Protein AF-A0A3A9G985-F1 (afdb_monomer)

Nearest PDB structures (foldseek):
  8fbo-assembly1_C  TM=3.067E-01  e=7.643E-01  synthetic construct
  7vop-assembly1_Z  TM=1.700E-01  e=3.737E-01  Xenopus laevis
  8qah-assembly1_A  TM=1.903E-01  e=1.563E+00  synthetic construct
  8qah-assembly2_B  TM=1.857E-01  e=1.563E+00  synthetic construct
  8qai-assembly1_A  TM=1.870E-01  e=1.692E+00  synthetic construct

Sequence (866 aa):
MTSDAERFLARVIDSADGDSEVEQVIDIKELKEIINVEKRYSRLLEELHEKGYIENFRQVEDDTVAVKLSKKGSGYFKRESVSVVSHSDGGWKKRKNFDKIHEQVMDKYIKKRVGSLEIEPATFGDYSELFQYFVKVKNDDSEEQKVENLFEFIVDKVHQTQNENYIKILGPDGTGKSTFLSLLYLYLYESYCENRLQEYPYYINLHYYDREVVDVRCLEEINGAIEKKIREDLKELLKLSESNEETNFLIIIDGNDKYNRTHLRSGVFLEKVLKGIKAHKKIICLGEKTNIHFYRERKPNAYIDSETSFTFYFSPIYINERKKWGDIIEKFCQIYNFRKQIIKISECIDKFNIKEIDFNLLTVFCEVSKKRNLANIFSISNLYSEYCLDYLEQDEKSLKTSIFLAYKYFMTEDFIDQSIIYSNWREWELVHQHKAMSNYLLALHYSDLIFEGKEENYAQFQCVFTNGINIFLKSIINEGQDRQKRAKKFCEILFEKGDFRAKAQAAYLLGRFIDTDLQDEARELLKEQLEIWERESAVKCKEQVKRQRYFVKRSILVSLLNLEESTAGETLLNELFDYPLMNEVNRGFYLQYYDDVPQRQPEMVNLKDTGRYKITHTVSVLFNYVNNPFKKKQTDLNLTGSFDFQIHLFTLCSLIQIRLNDKQYNAERDELCMILSRAIEEMESSLEDNMLVYISMLLDDIKNKANTIGHLYHELYALKDIQRSGWVEKIQKGSIQVDRFENVVEHTYYAWLLGMLYLPEKKPEGEKYNKYDKKKILNCLLIHDLAETYMGDHLPEKTTGLIKAEEKDIIQAIYQFCVYKRGGAIFEKWKEEEWRKEKNKIKTAPGKKILEEVVLKNFRDILEKS

Mean predicted aligned error: 14.07 Å

Radius of gyration: 36.1 Å; Cα contacts (8 Å, |Δi|>4): 1077; chains: 1; bounding box: 72×66×126 Å

Foldseek 3Di:
DPPLLVLVLVVQLVQCVLDLVDWGKDFQVVPPVHPPSLVCVVVSLVVCVVVQQWVDKDADDSRMITTGGGPNSSCVVVVVVPPDDDDDPPVVVVVVLLVVLVVLCLVQPADPVLSPDPDDPVLQLLVQVLLVVFKWKAFLVRDTDDDNGPLVVVLVQVVVDPDQAAEEEDEAFQQCVSVNVSSSQVSVCVCVVVVSHQAREHEDELVSLLQPQADDDDLVVLAVSLLVVLCVSCVSVLVCQVPDVRHAHEYEYHNAEQWPLASNNNVVSNVVNCVSGPHYHYYAYYHYDFQLQQQTGDDDDCSNPDRHRMYMYGYWAFPLNVVCLLVSLCSLCVSVVNNVCSVLLVVQCVQQVPGTDHNNSSVLSVQLVVPDPSVPQNYPLSSLVSSVCVLVVNDPVLLVVLLVCLCPRRAHNDHDDSNSCNVSVSSSCQCRNHLLSSLSSPLVVVLVLLQVLDLVSLVSQLFAAALSNVSNNLVVCQPDPSSLVSLLSSLVSLLVPNALRSLLVSLQSQLSHDDLVSLVVSLVVLVVSLVVLVVVVPDDDDLVVVLSSLSSLLSSLSSNVSSVNPCSLVVLLVCCLPPLLSVQQVLQCLCVNQRQDRDNHRNDGRSGDPLPTDCVSSLSSLLCLLCVVVPDPPPCPVNQLDSVNLVSLVNNLLSCLLNLPPPVCPVVLVSNLVSLVCCCVPRVVSHDLLSVLQSVLSNCCNVVVCSAVQNVCVLLVCQQVFAAVVCVVPPPPPPDPDPDHDTPQNQLVVQLVCLVVPPDPDQDDDPVSVVPDSVVVSVCSNCVCSLCSPVGNDDPVRDDPVNVVSSVSSSSSSSSSVSSPPPDHPDDPVVVVVVVVVLVPQDDPVSVVCCVPPPCVVCVVVVVPD

Secondary structure (DSSP, 8-state):
--HHHHHHHHHHHHHTTT-TTSPEEEEGGG-TTSTTGGGTHHHHHHHHHHTTSEEEEEEEETTEEEEEE-HHHHHHHHHHT-------TTHHHHHHHHHHHHHHHHHHTS-HHHHT----HHHHHHHHHHHHTTEEEEETT-PEEP-S-HHHHHHHHHHH---SEEEEEEE-TTSSHHHHHHHHHHHHHHHHHTTS--SEEEEEETTHHHHH-----SHHHHHHHHHHHHHHHTHHHHHHHHH-TT--EEEEEE---SB-SSTT-HHHHHHHHHTTSSSEEEEEEEEPPPTT-TT-BPPP-HHHH---SEEEEE--EEGGGTHHHHHHHHHHHHHTT-GGGHHHHHHHHHHTT--EE-HHHHHHHHHHHHHS-GGG--SHHHHHHHHHHHHTTT-HHHHHHHHHHHHHHHH------HHHHHHTHHHHHHHTS-HHHHHHHHHHHHHHHHHH--GGGGGGGSS---HHHHHHHHHHHTT-HHHHHHHHHHHHHHHHH--HHHHHHHHHHHTT--SHHHHHHHHHHHHHHHHHHHHHHTS---HHHHHHHHHHHHHHHHHHHHTT-TTHHHHHHHHHHH-HHHHHHHHHHHHHHTT-S--SSTT-------S-S--HHHHHHHHHHHHHHHHS-TT-TTSTT-HHHHHHHHHHHHHHHTTTT-GGGHHHHHHHHHHHHHHHHHHGGGS-HHHHHHHHHHHHHHHHT--SHHHHHHHHHGGGG-B-HHHHHHS-TTSS--S-PPBHHHHHHHHHHHHHHHS-SSPPSSGGGTT--HHHHHHHHHHTTTTHHHH----TTT--HHHHHHHHHHHHHHHHHHHHT-S-----HHHHHHHHHHHTT--SHHHHHHIIIIIITTSHHHHS--

pLDDT: mean 82.65, std 14.74, range [27.28, 98.38]

Structure (mmCIF, N/CA/C/O backbone):
data_AF-A0A3A9G985-F1
#
_entry.id   AF-A0A3A9G985-F1
#
loop_
_atom_site.group_PDB
_atom_site.id
_atom_site.type_symbol
_atom_site.label_atom_id
_atom_site.label_alt_id
_atom_site.label_comp_id
_atom_site.label_asym_id
_atom_site.label_entity_id
_atom_site.label_seq_id
_atom_site.pdbx_PDB_ins_code
_atom_site.Cartn_x
_atom_site.Cartn_y
_atom_site.Cartn_z
_atom_site.occupancy
_atom_site.B_iso_or_equiv
_atom_site.auth_seq_id
_atom_site.auth_comp_id
_atom_site.auth_asym_id
_atom_site.auth_atom_id
_atom_site.pdbx_PDB_model_num
ATOM 1 N N . MET A 1 1 ? -6.319 9.092 49.007 1.00 69.69 1 MET A N 1
ATOM 2 C CA . MET A 1 1 ? -6.346 7.701 49.520 1.00 69.69 1 MET A CA 1
ATOM 3 C C . MET A 1 1 ? -5.943 6.819 48.344 1.00 69.69 1 MET A C 1
ATOM 5 O O . MET A 1 1 ? -5.917 7.352 47.242 1.00 69.69 1 MET A O 1
ATOM 9 N N . THR A 1 2 ? -5.470 5.584 48.507 1.00 70.19 2 THR A N 1
ATOM 10 C CA . THR A 1 2 ? -5.259 4.730 47.319 1.00 70.19 2 THR A CA 1
ATOM 11 C C . THR A 1 2 ? -6.616 4.393 46.707 1.00 70.19 2 THR A C 1
ATOM 13 O O . THR A 1 2 ? -7.564 4.200 47.460 1.00 70.19 2 THR A O 1
ATOM 16 N N . SER A 1 3 ? -6.730 4.310 45.378 1.00 72.31 3 SER A N 1
ATOM 17 C CA . SER A 1 3 ? -8.009 4.017 44.702 1.00 72.31 3 SER A CA 1
ATOM 18 C C . SER A 1 3 ? -8.659 2.720 45.205 1.00 72.31 3 SER A C 1
ATOM 20 O O . SER A 1 3 ? -9.875 2.652 45.369 1.00 72.31 3 SER A O 1
ATOM 22 N N . ASP A 1 4 ? -7.847 1.714 45.542 1.00 72.06 4 ASP A N 1
ATOM 23 C CA . ASP A 1 4 ? -8.307 0.468 46.164 1.00 72.06 4 ASP A CA 1
ATOM 24 C C . ASP A 1 4 ? -8.881 0.692 47.576 1.00 72.06 4 ASP A C 1
ATOM 26 O O . ASP A 1 4 ? -9.878 0.068 47.928 1.00 72.06 4 ASP A O 1
ATOM 30 N N . ALA A 1 5 ? -8.306 1.594 48.382 1.00 78.06 5 ALA A N 1
ATOM 31 C CA . ALA A 1 5 ? -8.855 1.956 49.691 1.00 78.06 5 ALA A CA 1
ATOM 32 C C . ALA A 1 5 ? -10.148 2.782 49.561 1.00 78.06 5 ALA A C 1
ATOM 34 O O . ALA A 1 5 ? -11.043 2.623 50.387 1.00 78.06 5 ALA A O 1
ATOM 35 N N . GLU A 1 6 ? -10.292 3.604 48.512 1.00 79.31 6 GLU A N 1
ATOM 36 C CA . GLU A 1 6 ? -11.548 4.324 48.229 1.00 79.31 6 GLU A CA 1
ATOM 37 C C . GLU A 1 6 ? -12.673 3.360 47.837 1.00 79.31 6 GLU A C 1
ATOM 39 O O . GLU A 1 6 ? -13.771 3.454 48.382 1.00 79.31 6 GLU A O 1
ATOM 44 N N . ARG A 1 7 ? -12.386 2.373 46.977 1.00 78.31 7 ARG A N 1
ATOM 45 C CA . ARG A 1 7 ? -13.338 1.302 46.626 1.00 78.31 7 ARG A CA 1
ATOM 46 C C . ARG A 1 7 ? -13.712 0.445 47.828 1.00 78.31 7 ARG A C 1
ATOM 48 O O . ARG A 1 7 ? -14.887 0.151 48.031 1.00 78.31 7 ARG A O 1
ATOM 55 N N . PHE A 1 8 ? -12.727 0.087 48.652 1.00 80.50 8 PHE A N 1
ATOM 56 C CA . PHE A 1 8 ? -12.972 -0.662 49.880 1.00 80.50 8 PHE A CA 1
ATOM 57 C C . PHE A 1 8 ? -13.892 0.129 50.822 1.00 80.50 8 PHE A C 1
ATOM 59 O O . PHE A 1 8 ? -14.877 -0.410 51.320 1.00 80.50 8 PHE A O 1
ATOM 66 N N . LEU A 1 9 ? -13.627 1.427 51.016 1.00 81.50 9 LEU A N 1
ATOM 67 C CA . LEU A 1 9 ? -14.462 2.312 51.829 1.00 81.50 9 LEU A CA 1
ATOM 68 C C . LEU A 1 9 ? -15.882 2.466 51.266 1.00 81.50 9 LEU A C 1
ATOM 70 O O . LEU A 1 9 ? -16.832 2.452 52.044 1.00 81.50 9 LEU A O 1
ATOM 74 N N . ALA A 1 10 ? -16.041 2.577 49.944 1.00 77.19 10 ALA A N 1
ATOM 75 C CA . ALA A 1 10 ? -17.353 2.623 49.299 1.00 77.19 10 ALA A CA 1
ATOM 76 C C . ALA A 1 10 ? -18.181 1.373 49.628 1.00 77.19 10 ALA A C 1
ATOM 78 O O . ALA A 1 10 ? -19.338 1.491 50.024 1.00 77.19 10 ALA A O 1
ATOM 79 N N . ARG A 1 11 ? -17.565 0.183 49.584 1.00 79.81 11 ARG A N 1
ATOM 80 C CA . ARG A 1 11 ? -18.254 -1.063 49.940 1.00 79.81 11 ARG A CA 1
ATOM 81 C C . ARG A 1 11 ? -18.637 -1.134 51.418 1.00 79.81 11 ARG A C 1
ATOM 83 O O . ARG A 1 11 ? -19.733 -1.590 51.734 1.00 79.81 11 ARG A O 1
ATOM 90 N N . VAL A 1 12 ? -17.772 -0.643 52.313 1.00 76.38 12 VAL A N 1
ATOM 91 C CA . VAL A 1 12 ? -18.089 -0.520 53.749 1.00 76.38 12 VAL A CA 1
ATOM 92 C C . VAL A 1 12 ? -19.316 0.377 53.943 1.00 76.38 12 VAL A C 1
ATOM 94 O O . VAL A 1 12 ? -20.214 0.041 54.710 1.00 76.38 12 VAL A O 1
ATOM 97 N N . ILE A 1 13 ? -19.382 1.504 53.233 1.00 74.81 13 ILE A N 1
ATOM 98 C CA . ILE A 1 13 ? -20.481 2.472 53.335 1.00 74.81 13 ILE A CA 1
ATOM 99 C C . ILE A 1 13 ? -21.788 1.911 52.766 1.00 74.81 13 ILE A C 1
ATOM 101 O O . ILE A 1 13 ? -22.822 2.055 53.416 1.00 74.81 13 ILE A O 1
ATOM 105 N N . ASP A 1 14 ? -21.738 1.233 51.618 1.00 72.75 14 ASP A N 1
ATOM 106 C CA . ASP A 1 14 ? -22.897 0.554 51.026 1.00 72.75 14 ASP A CA 1
ATOM 107 C C . ASP A 1 14 ? -23.457 -0.521 51.961 1.00 72.75 14 ASP A C 1
ATOM 109 O O . ASP A 1 14 ? -24.669 -0.639 52.116 1.00 72.75 14 ASP A O 1
ATOM 113 N N . SER A 1 15 ? -22.579 -1.287 52.621 1.00 68.56 15 SER A N 1
ATOM 114 C CA . SER A 1 15 ? -23.002 -2.285 53.610 1.00 68.56 15 SER A CA 1
ATOM 115 C C . SER A 1 15 ? -23.612 -1.655 54.866 1.00 68.56 15 SER A C 1
ATOM 117 O O . SER A 1 15 ? -24.462 -2.268 55.503 1.00 68.56 15 SER A O 1
ATOM 119 N N . ALA A 1 16 ? -23.225 -0.414 55.188 1.00 64.06 16 ALA A N 1
ATOM 120 C CA . ALA A 1 16 ? -23.673 0.298 56.380 1.00 64.06 16 ALA A CA 1
ATOM 121 C C . ALA A 1 16 ? -25.058 0.937 56.272 1.00 64.06 16 ALA A C 1
ATOM 123 O O . ALA A 1 16 ? -25.551 1.446 57.278 1.00 64.06 16 ALA A O 1
ATOM 124 N N . ASP A 1 17 ? -25.647 1.001 55.073 1.00 61.06 17 ASP A N 1
ATOM 125 C CA . ASP A 1 17 ? -26.894 1.734 54.792 1.00 61.06 17 ASP A CA 1
ATOM 126 C C . ASP A 1 17 ? -26.881 3.185 55.352 1.00 61.06 17 ASP A C 1
ATOM 128 O O . ASP A 1 17 ? -27.902 3.791 55.680 1.00 61.06 17 ASP A O 1
ATOM 132 N N . GLY A 1 18 ? -25.679 3.766 55.484 1.00 54.72 18 GLY A N 1
ATOM 133 C CA . GLY A 1 18 ? -25.446 5.108 56.021 1.00 54.72 18 GLY A CA 1
ATOM 134 C C . GLY A 1 18 ? -25.434 5.253 57.552 1.00 54.72 18 GLY A C 1
ATOM 135 O O . GLY A 1 18 ? -25.316 6.392 58.019 1.00 54.72 18 GLY A O 1
ATOM 136 N N . ASP A 1 19 ? -25.516 4.167 58.329 1.00 61.25 19 ASP A N 1
ATOM 137 C CA . ASP A 1 19 ? -25.439 4.208 59.796 1.00 61.25 19 ASP A CA 1
ATOM 138 C C . ASP A 1 19 ? -23.996 4.023 60.303 1.00 61.25 19 ASP A C 1
ATOM 140 O O . ASP A 1 19 ? -23.400 2.949 60.216 1.00 61.25 19 ASP A O 1
ATOM 144 N N . SER A 1 20 ? -23.409 5.096 60.845 1.00 63.62 20 SER A N 1
ATOM 145 C CA . SER A 1 20 ? -22.045 5.076 61.393 1.00 63.62 20 SER A CA 1
ATOM 146 C C . SER A 1 20 ? -21.923 4.415 62.765 1.00 63.62 20 SER A C 1
ATOM 148 O O . SER A 1 20 ? -20.803 4.214 63.229 1.00 63.62 20 SER A O 1
ATOM 150 N N . GLU A 1 21 ? -23.030 4.131 63.459 1.00 63.66 21 GLU A N 1
ATOM 151 C CA . GLU A 1 21 ? -22.957 3.551 64.806 1.00 63.66 21 GLU A CA 1
ATOM 152 C C . GLU A 1 21 ? -22.843 2.018 64.802 1.00 63.66 21 GLU A C 1
ATOM 154 O O . GLU A 1 21 ? -22.451 1.438 65.819 1.00 63.66 21 GLU A O 1
ATOM 159 N N . VAL A 1 22 ? -23.088 1.371 63.656 1.00 72.00 22 VAL A N 1
ATOM 160 C CA . VAL A 1 22 ? -23.111 -0.092 63.511 1.00 72.00 22 VAL A CA 1
ATOM 161 C C . VAL A 1 22 ? -21.820 -0.617 62.867 1.00 72.00 22 VAL A C 1
ATOM 163 O O . VAL A 1 22 ? -21.357 -0.112 61.846 1.00 72.00 22 VAL A O 1
ATOM 166 N N . GLU A 1 23 ? -21.232 -1.648 63.481 1.00 80.81 23 GLU A N 1
ATOM 167 C CA . GLU A 1 23 ? -20.076 -2.387 62.955 1.00 80.81 23 GLU A CA 1
ATOM 168 C C . GLU A 1 23 ? -20.520 -3.255 61.759 1.00 80.81 23 GLU A C 1
ATOM 170 O O . GLU A 1 23 ? -21.438 -4.064 61.893 1.00 80.81 23 GLU A O 1
ATOM 175 N N . GLN A 1 24 ? -19.888 -3.081 60.596 1.00 82.38 24 GLN A N 1
ATOM 176 C CA . GLN A 1 24 ? -20.267 -3.730 59.337 1.00 82.38 24 GLN A CA 1
ATOM 177 C C . GLN A 1 24 ? -19.377 -4.909 59.004 1.00 82.38 24 GLN A C 1
ATOM 179 O O . GLN A 1 24 ? -18.158 -4.795 59.057 1.00 82.38 24 GLN A O 1
ATOM 184 N N . VAL A 1 25 ? -19.984 -6.022 58.609 1.00 85.06 25 VAL A N 1
ATOM 185 C CA . VAL A 1 25 ? -19.276 -7.260 58.282 1.00 85.06 25 VAL A CA 1
ATOM 186 C C . VAL A 1 25 ? -19.162 -7.387 56.765 1.00 85.06 25 VAL A C 1
ATOM 188 O O . VAL A 1 25 ? -20.172 -7.426 56.069 1.00 85.06 25 VAL A O 1
ATOM 191 N N . ILE A 1 26 ? -17.932 -7.439 56.259 1.00 85.50 26 ILE A N 1
ATOM 192 C CA . ILE A 1 26 ? -17.616 -7.420 54.827 1.00 85.50 26 ILE A CA 1
ATOM 193 C C . ILE A 1 26 ? -16.913 -8.714 54.448 1.00 85.50 26 ILE A C 1
ATOM 195 O O . ILE A 1 26 ? -15.865 -9.034 55.014 1.00 85.50 26 ILE A O 1
ATOM 199 N N . ASP A 1 27 ? -17.466 -9.414 53.459 1.00 86.94 27 ASP A N 1
ATOM 200 C CA . ASP A 1 27 ? -16.803 -10.536 52.799 1.00 86.94 27 ASP A CA 1
ATOM 201 C C . ASP A 1 27 ? -15.778 -10.013 51.779 1.00 86.94 27 ASP A C 1
ATOM 203 O O . ASP A 1 27 ? -16.104 -9.339 50.798 1.00 86.94 27 ASP A O 1
ATOM 207 N N . ILE A 1 28 ? -14.508 -10.322 52.029 1.00 84.62 28 ILE A N 1
ATOM 208 C CA . ILE A 1 28 ? -13.363 -9.886 51.233 1.00 84.62 28 ILE A CA 1
ATOM 209 C C . ILE A 1 28 ? -13.390 -10.531 49.840 1.00 84.62 28 ILE A C 1
ATOM 211 O O . ILE A 1 28 ? -12.935 -9.915 48.875 1.00 84.62 28 ILE A O 1
ATOM 215 N N . LYS A 1 29 ? -13.951 -11.740 49.699 1.00 78.88 29 LYS A N 1
ATOM 216 C CA . LYS A 1 29 ? -14.028 -12.466 48.419 1.00 78.88 29 LYS A CA 1
ATOM 217 C C . LYS A 1 29 ? -15.034 -11.862 47.446 1.00 78.88 29 LYS A C 1
ATOM 219 O O . LYS A 1 29 ? -14.939 -12.094 46.236 1.00 78.88 29 LYS A O 1
ATOM 224 N N . GLU A 1 30 ? -15.984 -11.076 47.943 1.00 76.25 30 GLU A N 1
ATOM 225 C CA . GLU A 1 30 ? -16.959 -10.385 47.099 1.00 76.25 30 GLU A CA 1
ATOM 226 C C . GLU A 1 30 ? -16.392 -9.120 46.431 1.00 76.25 30 GLU A C 1
ATOM 228 O O . GLU A 1 30 ? -16.951 -8.662 45.435 1.00 76.25 30 GLU A O 1
ATOM 233 N N . LEU A 1 31 ? -15.241 -8.607 46.889 1.00 74.88 31 LEU A N 1
ATOM 234 C CA . LEU A 1 31 ? -14.564 -7.410 46.364 1.00 74.88 31 LEU A CA 1
ATOM 235 C C . LEU A 1 31 ? -13.729 -7.704 45.103 1.00 74.88 31 LEU A C 1
ATOM 237 O O . LEU A 1 31 ? -12.517 -7.465 45.049 1.00 74.88 31 LEU A O 1
ATOM 241 N N . LYS A 1 32 ? -14.377 -8.234 44.059 1.00 68.88 32 LYS A N 1
ATOM 242 C CA . LYS A 1 32 ? -13.719 -8.629 42.795 1.00 68.88 32 LYS A CA 1
ATOM 243 C C . LYS A 1 32 ? -13.111 -7.445 42.031 1.00 68.88 32 LYS A C 1
ATOM 245 O O . LYS A 1 32 ? -12.254 -7.654 41.173 1.00 68.88 32 LYS A O 1
ATOM 250 N N . GLU A 1 33 ? -13.522 -6.214 42.341 1.00 68.06 33 GLU A N 1
ATOM 251 C CA . GLU A 1 33 ? -12.980 -4.975 41.773 1.00 68.06 33 GLU A CA 1
ATOM 252 C C . GLU A 1 33 ? -11.598 -4.557 42.316 1.00 68.06 33 GLU A C 1
ATOM 254 O O . GLU A 1 33 ? -10.983 -3.643 41.751 1.00 68.06 33 GLU A O 1
ATOM 259 N N . ILE A 1 34 ? -11.089 -5.208 43.372 1.00 72.50 34 ILE A N 1
ATOM 260 C CA . ILE A 1 34 ? -9.763 -4.941 43.950 1.00 72.50 34 ILE A CA 1
ATOM 261 C C . ILE A 1 34 ? -8.832 -6.135 43.686 1.00 72.50 34 ILE A C 1
ATOM 263 O O . ILE A 1 34 ? -9.006 -7.237 44.208 1.00 72.50 34 ILE A O 1
ATOM 267 N N . ILE A 1 35 ? -7.781 -5.915 42.888 1.00 68.31 35 ILE A N 1
ATOM 268 C CA . ILE A 1 35 ? -6.826 -6.972 42.520 1.00 68.31 35 ILE A CA 1
ATOM 269 C C . ILE A 1 35 ? -6.072 -7.462 43.765 1.00 68.31 35 ILE A C 1
ATOM 271 O O . ILE A 1 35 ? -5.389 -6.684 44.444 1.00 68.31 35 ILE A O 1
ATOM 275 N N . ASN A 1 36 ? -6.128 -8.779 44.002 1.00 76.12 36 ASN A N 1
ATOM 276 C CA . ASN A 1 36 ? -5.502 -9.467 45.137 1.00 76.12 36 ASN A CA 1
ATOM 277 C C . ASN A 1 36 ? -5.955 -8.929 46.508 1.00 76.12 36 ASN A C 1
ATOM 279 O O . ASN A 1 36 ? -5.139 -8.836 47.429 1.00 76.12 36 ASN A O 1
ATOM 283 N N . VAL A 1 37 ? -7.233 -8.558 46.645 1.00 78.00 37 VAL A N 1
ATOM 284 C CA . VAL A 1 37 ? -7.796 -7.997 47.885 1.00 78.00 37 VAL A CA 1
ATOM 285 C C . VAL A 1 37 ? -7.563 -8.892 49.107 1.00 78.00 37 VAL A C 1
ATOM 287 O O . VAL A 1 37 ? -7.129 -8.389 50.140 1.00 78.00 37 VAL A O 1
ATOM 290 N N . GLU A 1 38 ? -7.669 -10.216 48.958 1.00 78.62 38 GLU A N 1
ATOM 291 C CA . GLU A 1 38 ? -7.391 -11.215 50.008 1.00 78.62 38 GLU A CA 1
ATOM 292 C C . GLU A 1 38 ? -5.990 -11.065 50.633 1.00 78.62 38 GLU A C 1
ATOM 294 O O . GLU A 1 38 ? -5.789 -11.339 51.811 1.00 78.62 38 GLU A O 1
ATOM 299 N N . LYS A 1 39 ? -5.005 -10.576 49.865 1.00 78.75 39 LYS A N 1
ATOM 300 C CA . LYS A 1 39 ? -3.618 -10.375 50.326 1.00 78.75 39 LYS A CA 1
ATOM 301 C C . LYS A 1 39 ? -3.322 -8.947 50.786 1.00 78.75 39 LYS A C 1
ATOM 303 O O . LYS A 1 39 ? -2.206 -8.670 51.222 1.00 78.75 39 LYS A O 1
ATOM 308 N N . ARG A 1 40 ? -4.260 -8.012 50.603 1.00 81.69 40 ARG A N 1
ATOM 309 C CA . ARG A 1 40 ? -4.027 -6.562 50.746 1.00 81.69 40 ARG A CA 1
ATOM 310 C C . ARG A 1 40 ? -5.014 -5.868 51.678 1.00 81.69 40 ARG A C 1
ATOM 312 O O . ARG A 1 40 ? -4.720 -4.751 52.097 1.00 81.69 40 ARG A O 1
ATOM 319 N N . TYR A 1 41 ? -6.140 -6.495 52.012 1.00 83.25 41 TYR A N 1
ATOM 320 C CA . TYR A 1 41 ? -7.232 -5.866 52.755 1.00 83.25 41 TYR A CA 1
ATOM 321 C C . TYR A 1 41 ? -6.779 -5.276 54.098 1.00 83.25 41 TYR A C 1
ATOM 323 O O . TYR A 1 41 ? -7.177 -4.163 54.424 1.00 83.25 41 TYR A O 1
ATOM 331 N N . SER A 1 42 ? -5.879 -5.943 54.834 1.00 84.19 42 SER A N 1
ATOM 332 C CA . SER A 1 42 ? -5.369 -5.437 56.118 1.00 84.19 42 SER A CA 1
ATOM 333 C C . SER A 1 42 ? -4.665 -4.088 55.953 1.00 84.19 42 SER A C 1
ATOM 335 O O . SER A 1 42 ? -4.921 -3.161 56.711 1.00 84.19 42 SER A O 1
ATOM 337 N N . ARG A 1 43 ? -3.863 -3.935 54.891 1.00 87.62 43 ARG A N 1
ATOM 338 C CA . ARG A 1 43 ? -3.179 -2.675 54.564 1.00 87.62 43 ARG A CA 1
ATOM 339 C C . ARG A 1 43 ? -4.159 -1.580 54.131 1.00 87.62 43 ARG A C 1
ATOM 341 O O . ARG A 1 43 ? -3.931 -0.411 54.423 1.00 87.62 43 ARG A O 1
ATOM 348 N N . LEU A 1 44 ? -5.228 -1.942 53.416 1.00 86.94 44 LEU A N 1
ATOM 349 C CA . LEU A 1 44 ? -6.273 -0.992 53.014 1.00 86.94 44 LEU A CA 1
ATOM 350 C C . LEU A 1 44 ? -7.047 -0.481 54.237 1.00 86.94 44 LEU A C 1
ATOM 352 O O . LEU A 1 44 ? -7.293 0.716 54.350 1.00 86.94 44 LEU A O 1
ATOM 356 N N . LEU A 1 45 ? -7.372 -1.365 55.181 1.00 87.50 45 LEU A N 1
ATOM 357 C CA . LEU A 1 45 ? -8.032 -1.013 56.439 1.00 87.50 45 LEU A CA 1
ATOM 358 C C . LEU A 1 45 ? -7.147 -0.144 57.334 1.00 87.50 45 LEU A C 1
ATOM 360 O O . LEU A 1 45 ? -7.625 0.851 57.872 1.00 87.50 45 LEU A O 1
ATOM 364 N N . GLU A 1 46 ? -5.855 -0.458 57.444 1.00 87.44 46 GLU A N 1
ATOM 365 C CA . GLU A 1 46 ? -4.890 0.400 58.140 1.00 87.44 46 GLU A CA 1
ATOM 366 C C . GLU A 1 46 ? -4.844 1.802 57.521 1.00 87.44 46 GLU A C 1
ATOM 368 O O . GLU A 1 46 ? -4.956 2.789 58.246 1.00 87.44 46 GLU A O 1
ATOM 373 N N . GLU A 1 47 ? -4.790 1.910 56.187 1.00 87.31 47 GLU A N 1
ATOM 374 C CA . GLU A 1 47 ? -4.820 3.207 55.500 1.00 87.31 47 GLU A CA 1
ATOM 375 C C . GLU A 1 47 ? -6.107 3.994 55.816 1.00 87.31 47 GLU A C 1
ATOM 377 O O . GLU A 1 47 ? -6.062 5.207 56.051 1.00 87.31 47 GLU A O 1
ATOM 382 N N . LEU A 1 48 ? -7.262 3.321 55.836 1.00 88.00 48 LEU A N 1
ATOM 383 C CA . LEU A 1 48 ? -8.554 3.934 56.159 1.00 88.00 48 LEU A CA 1
ATOM 384 C C . LEU A 1 48 ? -8.642 4.384 57.618 1.00 88.00 48 LEU A C 1
ATOM 386 O O . LEU A 1 48 ? -9.209 5.446 57.902 1.00 88.00 48 LEU A O 1
ATOM 390 N N . HIS A 1 49 ? -8.072 3.601 58.530 1.00 89.06 49 HIS A N 1
ATOM 391 C CA . HIS A 1 49 ? -8.026 3.900 59.954 1.00 89.06 49 HIS A CA 1
ATOM 392 C C . HIS A 1 49 ? -7.099 5.090 60.234 1.00 89.06 49 HIS A C 1
ATOM 394 O O . HIS A 1 49 ? -7.517 6.061 60.862 1.00 89.06 49 HIS A O 1
ATOM 400 N N . GLU A 1 50 ? -5.882 5.092 59.681 1.00 88.38 50 GLU A N 1
ATOM 401 C CA . GLU A 1 50 ? -4.930 6.208 59.803 1.00 88.38 50 GLU A CA 1
ATOM 402 C C . GLU A 1 50 ? -5.492 7.519 59.242 1.00 88.38 50 GLU A C 1
ATOM 404 O O . GLU A 1 50 ? -5.281 8.598 59.799 1.00 88.38 50 GLU A O 1
ATOM 409 N N . LYS A 1 51 ? -6.256 7.440 58.147 1.00 83.75 51 LYS A N 1
ATOM 410 C CA . LYS A 1 51 ? -6.916 8.607 57.543 1.00 83.75 51 LYS A CA 1
ATOM 411 C C . LYS A 1 51 ? -8.218 8.995 58.242 1.00 83.75 51 LYS A C 1
ATOM 413 O O 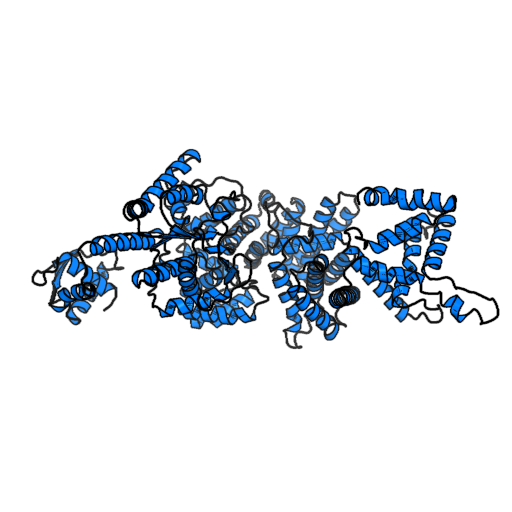. LYS A 1 51 ? -8.834 9.999 57.861 1.00 83.75 51 LYS A O 1
ATOM 418 N N . GLY A 1 52 ? -8.612 8.256 59.277 1.00 84.25 52 GLY A N 1
ATOM 419 C CA . GLY A 1 52 ? -9.748 8.539 60.141 1.00 84.25 52 GLY A CA 1
ATOM 420 C C . GLY A 1 52 ? -11.103 8.311 59.482 1.00 84.25 52 GLY A C 1
ATOM 421 O O . GLY A 1 52 ? -12.061 8.961 59.888 1.00 84.25 52 GLY A O 1
ATOM 422 N N . TYR A 1 53 ? -11.201 7.461 58.456 1.00 84.94 53 TYR A N 1
ATOM 423 C CA . TYR A 1 53 ? -12.474 7.082 57.823 1.00 84.94 53 TYR A CA 1
ATOM 424 C C . TYR A 1 53 ? -13.170 5.928 58.556 1.00 84.94 53 TYR A C 1
ATOM 426 O O . TYR A 1 53 ? -14.395 5.837 58.529 1.00 84.94 53 TYR A O 1
ATOM 434 N N . ILE A 1 54 ? -12.410 5.098 59.267 1.00 88.50 54 ILE A N 1
ATOM 435 C CA . ILE A 1 54 ? -12.930 4.029 60.127 1.00 88.50 54 ILE A CA 1
ATOM 436 C C . ILE A 1 54 ? -12.401 4.219 61.553 1.00 88.50 54 ILE A C 1
ATOM 438 O O . ILE A 1 54 ? -11.275 4.677 61.738 1.00 88.50 54 ILE A O 1
ATOM 442 N N . GLU A 1 55 ? -13.234 3.932 62.552 1.00 85.62 55 GLU A N 1
ATOM 443 C CA . GLU A 1 55 ? -12.886 4.025 63.979 1.00 85.62 55 GLU A CA 1
ATOM 444 C C . GLU A 1 55 ? -12.124 2.795 64.456 1.00 85.62 55 GLU A C 1
ATOM 446 O O . GLU A 1 55 ? -11.196 2.911 65.250 1.00 85.62 55 GLU A O 1
ATOM 451 N N . ASN A 1 56 ? -12.529 1.615 63.993 1.00 86.06 56 ASN A N 1
ATOM 452 C CA . ASN A 1 56 ? -11.857 0.357 64.267 1.00 86.06 56 ASN A CA 1
ATOM 453 C C . ASN A 1 56 ? -12.215 -0.682 63.195 1.00 86.06 56 ASN A C 1
ATOM 455 O O . ASN A 1 56 ? -13.150 -0.510 62.409 1.00 86.06 56 ASN A O 1
ATOM 459 N N . PHE A 1 57 ? -11.443 -1.762 63.170 1.00 91.12 57 PHE A N 1
ATOM 460 C CA . PHE A 1 57 ? -11.748 -2.953 62.395 1.00 91.12 57 PHE A CA 1
ATOM 461 C C . PHE A 1 57 ? -11.187 -4.187 63.103 1.00 91.12 57 PHE A C 1
ATOM 463 O O . PHE A 1 57 ? -10.226 -4.093 63.870 1.00 91.12 57 PHE A O 1
ATOM 470 N N . ARG A 1 58 ? -11.781 -5.350 62.845 1.00 89.31 58 ARG A N 1
ATOM 471 C CA . ARG A 1 58 ? -11.289 -6.646 63.317 1.00 89.31 58 ARG A CA 1
ATOM 472 C C . ARG A 1 58 ? -11.661 -7.748 62.339 1.00 89.31 58 ARG A C 1
ATOM 474 O O . ARG A 1 58 ? -12.723 -7.717 61.726 1.00 89.31 58 ARG A O 1
ATOM 481 N N . GLN A 1 59 ? -10.794 -8.739 62.217 1.00 86.69 59 GLN A N 1
ATOM 482 C CA . GLN A 1 59 ? -11.098 -9.936 61.447 1.00 86.69 59 GLN A CA 1
ATOM 483 C C . GLN A 1 59 ? -12.127 -10.792 62.204 1.00 86.69 59 GLN A C 1
ATOM 485 O O . GLN A 1 59 ? -12.002 -10.972 63.417 1.00 86.69 59 GLN A O 1
ATOM 490 N N . VAL A 1 60 ? -13.152 -11.272 61.497 1.00 84.94 60 VAL A N 1
ATOM 491 C CA . VAL A 1 60 ? -14.215 -12.133 62.048 1.00 84.94 60 VAL A CA 1
ATOM 492 C C . VAL A 1 60 ? -13.967 -13.587 61.651 1.00 84.94 60 VAL A C 1
ATOM 494 O O . VAL A 1 60 ? -13.981 -14.460 62.514 1.00 84.94 60 VAL A O 1
ATOM 497 N N . GLU A 1 61 ? -13.675 -13.823 60.370 1.00 83.31 61 GLU A N 1
ATOM 498 C CA . GLU A 1 61 ? -13.329 -15.124 59.778 1.00 83.31 61 GLU A CA 1
ATOM 499 C C . GLU A 1 61 ? -12.195 -14.940 58.747 1.00 83.31 61 GLU A C 1
ATOM 501 O O . GLU A 1 61 ? -11.786 -13.807 58.473 1.00 83.31 61 GLU A O 1
ATOM 506 N N . ASP A 1 62 ? -11.664 -16.031 58.179 1.00 74.25 62 ASP A N 1
ATOM 507 C CA . ASP A 1 62 ? -10.513 -15.994 57.255 1.00 74.25 62 ASP A CA 1
ATOM 508 C C . ASP A 1 62 ? -10.710 -15.005 56.089 1.00 74.25 62 ASP A C 1
ATOM 510 O O . ASP A 1 62 ? -9.767 -14.305 55.718 1.00 74.25 62 ASP A O 1
ATOM 514 N N . ASP A 1 63 ? -11.945 -14.864 55.599 1.00 83.00 63 ASP A N 1
ATOM 515 C CA . ASP A 1 63 ? -12.308 -13.991 54.476 1.00 83.00 63 ASP A CA 1
ATOM 516 C C . ASP A 1 63 ? -13.282 -12.867 54.863 1.00 83.00 63 ASP A C 1
ATOM 518 O O . ASP A 1 63 ? -13.922 -12.273 53.999 1.00 83.00 63 ASP A O 1
ATOM 522 N N . THR A 1 64 ? -13.437 -12.556 56.153 1.00 87.69 64 THR A N 1
ATOM 523 C CA . THR A 1 64 ? -14.463 -11.603 56.602 1.00 87.69 64 THR A CA 1
ATOM 524 C C . THR A 1 64 ? -13.937 -10.626 57.642 1.00 87.69 64 THR A C 1
ATOM 526 O O . THR A 1 64 ? -13.327 -11.018 58.640 1.00 87.69 64 THR A O 1
ATOM 529 N N . VAL A 1 65 ? -14.215 -9.335 57.446 1.00 89.00 65 VAL A N 1
ATOM 530 C CA . VAL A 1 65 ? -13.786 -8.263 58.353 1.00 89.00 65 VAL A CA 1
ATOM 531 C C . VAL A 1 65 ? -14.974 -7.457 58.847 1.00 89.00 65 VAL A C 1
ATOM 533 O O . VAL A 1 65 ? -15.804 -7.015 58.061 1.00 89.00 65 VAL A O 1
ATOM 536 N N . ALA A 1 66 ? -15.005 -7.214 60.152 1.00 87.75 66 ALA A N 1
ATOM 537 C CA . ALA A 1 66 ? -15.883 -6.251 60.789 1.00 87.75 66 ALA A CA 1
ATOM 538 C C . ALA A 1 66 ? -15.215 -4.866 60.821 1.00 87.75 66 ALA A C 1
ATOM 540 O O . ALA A 1 66 ? -14.077 -4.736 61.274 1.00 87.75 66 ALA A O 1
ATOM 541 N N . VAL A 1 67 ? -15.903 -3.834 60.335 1.00 88.94 67 VAL A N 1
ATOM 542 C CA . VAL A 1 67 ? -15.395 -2.466 60.177 1.00 88.94 67 VAL A CA 1
ATOM 543 C C . VAL A 1 67 ? -16.411 -1.477 60.735 1.00 88.94 67 VAL A C 1
ATOM 545 O O . VAL A 1 67 ? -17.576 -1.501 60.343 1.00 88.94 67 VAL A O 1
ATOM 548 N N . LYS A 1 68 ? -15.985 -0.558 61.605 1.00 86.94 68 LYS A N 1
ATOM 549 C CA . LYS A 1 68 ? -16.839 0.535 62.084 1.00 86.94 68 LYS A CA 1
ATOM 550 C C . LYS A 1 68 ? -16.438 1.857 61.446 1.00 86.94 68 LYS A C 1
ATOM 552 O O . LYS A 1 68 ? -15.293 2.295 61.571 1.00 86.94 68 LYS A O 1
ATOM 557 N N . LEU A 1 69 ? -17.383 2.516 60.783 1.00 84.81 69 LEU A N 1
ATOM 558 C CA . LEU A 1 69 ? -17.160 3.822 60.163 1.00 84.81 69 LEU A CA 1
ATOM 559 C C . LEU A 1 69 ? -17.012 4.923 61.217 1.00 84.81 69 LEU A C 1
ATOM 561 O O . LEU A 1 69 ? -17.700 4.932 62.232 1.00 84.81 69 LEU A O 1
ATOM 565 N N . SER A 1 70 ? -16.151 5.902 60.943 1.00 82.38 70 SER A N 1
ATOM 566 C CA . SER A 1 70 ? -16.119 7.145 61.717 1.00 82.38 70 SER A CA 1
ATOM 567 C C . SER A 1 70 ? -17.153 8.145 61.193 1.00 82.38 70 SER A C 1
ATOM 569 O O . SER A 1 70 ? -17.652 8.022 60.071 1.00 82.38 70 SER A O 1
ATOM 571 N N . LYS A 1 71 ? -17.397 9.231 61.940 1.00 76.50 71 LYS A N 1
ATOM 572 C CA . LYS A 1 71 ? -18.177 10.390 61.448 1.00 76.50 71 LYS A CA 1
ATOM 573 C C . LYS A 1 71 ? -17.639 10.982 60.136 1.00 76.50 71 LYS A C 1
ATOM 575 O O . LYS A 1 71 ? -18.392 11.580 59.371 1.00 76.50 71 LYS A O 1
ATOM 580 N N . LYS A 1 72 ? -16.333 10.849 59.877 1.00 78.50 72 LYS A N 1
ATOM 581 C CA . LYS A 1 72 ? -15.694 11.279 58.624 1.00 78.50 72 LYS A CA 1
ATOM 582 C C . LYS A 1 72 ? -15.918 10.252 57.507 1.00 78.50 72 LYS A C 1
ATOM 584 O O . LYS A 1 72 ? -16.136 10.661 56.372 1.00 78.50 72 LYS A O 1
ATOM 589 N N . GLY A 1 73 ? -15.916 8.957 57.835 1.00 73.56 73 GLY A N 1
ATOM 590 C CA . GLY A 1 73 ? -16.293 7.857 56.940 1.00 73.56 73 GLY A CA 1
ATOM 591 C C . GLY A 1 73 ? -17.717 7.978 56.418 1.00 73.56 73 GLY A C 1
ATOM 592 O O . GLY A 1 73 ? -17.926 8.024 55.211 1.00 73.56 73 GLY A O 1
ATOM 593 N N . SER A 1 74 ? -18.692 8.137 57.314 1.00 70.69 74 SER A N 1
ATOM 594 C CA . SER A 1 74 ? -20.106 8.265 56.931 1.00 70.69 74 SER A CA 1
ATOM 595 C C . SER A 1 74 ? -20.427 9.549 56.162 1.00 70.69 74 SER A C 1
ATOM 597 O O . SER A 1 74 ? -21.364 9.590 55.365 1.00 70.69 74 SER A O 1
ATOM 599 N N . GLY A 1 75 ? -19.637 10.607 56.364 1.00 61.25 75 GLY A N 1
ATOM 600 C CA . GLY A 1 75 ? -19.750 11.863 55.624 1.00 61.25 75 GLY A CA 1
ATOM 601 C C . GLY A 1 75 ? -19.090 11.862 54.239 1.00 61.25 75 GLY A C 1
ATOM 602 O O . GLY A 1 75 ? -19.357 12.780 53.462 1.00 61.25 75 GLY A O 1
ATOM 603 N N . TYR A 1 76 ? -18.242 10.875 53.926 1.00 63.47 76 TYR A N 1
ATOM 604 C CA . TYR A 1 76 ? -17.436 10.854 52.700 1.00 63.47 76 TYR A CA 1
ATOM 605 C C . TYR A 1 76 ? -18.310 10.732 51.440 1.00 63.47 76 TYR A C 1
ATOM 607 O O . TYR A 1 76 ? -18.171 11.555 50.542 1.00 63.47 76 TYR A O 1
ATOM 615 N N . PHE A 1 77 ? -19.315 9.846 51.435 1.00 51.66 77 PHE A N 1
ATOM 616 C CA . PHE A 1 77 ? -20.276 9.739 50.322 1.00 51.66 77 PHE A CA 1
ATOM 617 C C . PHE A 1 77 ? -21.387 10.800 50.346 1.00 51.66 77 PHE A C 1
ATOM 619 O O . PHE A 1 77 ? -21.876 11.209 49.296 1.00 51.66 77 PHE A O 1
ATOM 626 N N . LYS A 1 78 ? -21.754 11.335 51.523 1.00 49.66 78 LYS A N 1
ATOM 627 C CA . LYS A 1 78 ? -22.752 12.422 51.600 1.00 49.66 78 LYS A CA 1
ATOM 628 C C . LYS A 1 78 ? -22.273 13.717 50.932 1.00 49.66 78 LYS A C 1
ATOM 630 O O . LYS A 1 78 ? -23.114 14.507 50.509 1.00 49.66 78 LYS A O 1
ATOM 635 N N . ARG A 1 79 ? -20.959 13.947 50.807 1.00 38.12 79 ARG A N 1
ATOM 636 C CA . ARG A 1 79 ? -20.403 15.141 50.143 1.00 38.12 79 ARG A CA 1
ATOM 637 C C . ARG A 1 79 ? -20.357 15.062 48.615 1.00 38.12 79 ARG A C 1
ATOM 639 O O . ARG A 1 79 ? -20.446 16.117 48.000 1.00 38.12 79 ARG A O 1
ATOM 646 N N . GLU A 1 80 ? -20.312 13.878 48.008 1.00 38.19 80 GLU A N 1
ATOM 647 C CA . GLU A 1 80 ? -20.395 13.746 46.539 1.00 38.19 80 GLU A CA 1
ATOM 648 C C . GLU A 1 80 ? -21.842 13.755 46.019 1.00 38.19 80 GLU A C 1
ATOM 650 O O . GLU A 1 80 ? -22.090 14.086 44.865 1.00 38.19 80 GLU A O 1
ATOM 655 N N . SER A 1 81 ? -22.827 13.526 46.894 1.00 32.72 81 SER A N 1
ATOM 656 C CA . SER A 1 81 ? -24.256 13.659 46.566 1.00 32.72 81 SER A CA 1
ATOM 657 C C . SER A 1 81 ? -24.857 15.064 46.776 1.00 32.72 81 SER A C 1
ATOM 659 O O . SER A 1 81 ? -26.050 15.254 46.540 1.00 32.72 81 SER A O 1
ATOM 661 N N . VAL A 1 82 ? -24.080 16.066 47.216 1.00 29.67 82 VAL A N 1
ATOM 662 C CA . VAL A 1 82 ? -24.589 17.430 47.485 1.00 29.67 82 VAL A CA 1
ATOM 663 C C . VAL A 1 82 ? -23.839 18.477 46.659 1.00 29.67 82 VAL A C 1
ATOM 665 O O . VAL A 1 82 ? -23.095 19.312 47.161 1.00 29.67 82 VAL A O 1
ATOM 668 N N . SER A 1 83 ? -24.122 18.462 45.361 1.00 27.28 83 SER A N 1
ATOM 669 C CA . SER A 1 83 ? -24.143 19.651 44.500 1.00 27.28 83 SER A CA 1
ATOM 670 C C . SER A 1 83 ? -25.359 19.591 43.565 1.00 27.28 83 SER A C 1
ATOM 672 O O . SER A 1 83 ? -25.293 19.864 42.371 1.00 27.28 83 SER A O 1
ATOM 674 N N . VAL A 1 84 ? -26.522 19.228 44.116 1.00 30.27 84 VAL A N 1
ATOM 675 C CA . VAL A 1 84 ? -27.807 19.353 43.419 1.00 30.27 84 VAL A CA 1
ATOM 676 C C . VAL A 1 84 ? -28.474 20.638 43.887 1.00 30.27 84 VAL A C 1
ATOM 678 O O . VAL A 1 84 ? -29.030 20.715 44.981 1.00 30.27 84 VAL A O 1
ATOM 681 N N . VAL A 1 85 ? -28.405 21.662 43.037 1.00 29.11 85 VAL A N 1
ATOM 682 C CA . VAL A 1 85 ? -29.291 22.826 43.113 1.00 29.11 85 VAL A CA 1
ATOM 683 C C . VAL A 1 85 ? -30.733 22.319 43.014 1.00 29.11 85 VAL A C 1
ATOM 685 O O . VAL A 1 85 ? -31.102 21.618 42.075 1.00 29.11 85 VAL A O 1
ATOM 688 N N . SER A 1 86 ? -31.539 22.659 44.014 1.00 27.67 86 SER A N 1
ATOM 689 C CA . SER A 1 86 ? -32.927 22.242 44.202 1.00 27.67 86 SER A CA 1
ATOM 690 C C . SER A 1 86 ? -33.839 22.630 43.033 1.00 27.67 86 SER A C 1
ATOM 692 O O . SER A 1 86 ? -34.192 23.801 42.934 1.00 27.67 86 SER A O 1
ATOM 694 N N . HIS A 1 87 ? -34.284 21.676 42.210 1.00 28.02 87 HIS A N 1
ATOM 695 C CA . HIS A 1 87 ? -35.456 21.835 41.334 1.00 28.02 87 HIS A CA 1
ATOM 696 C C . HIS A 1 87 ? -36.258 20.518 41.248 1.00 28.02 87 HIS A C 1
ATOM 698 O O . HIS A 1 87 ? -35.683 19.449 41.071 1.00 28.02 87 HIS A O 1
ATOM 704 N N . SER A 1 88 ? -37.576 20.661 41.436 1.00 30.52 88 SER A N 1
ATOM 705 C CA . SER A 1 88 ? -38.726 19.737 41.313 1.00 30.52 88 SER A CA 1
ATOM 706 C C . SER A 1 88 ? -38.524 18.235 40.991 1.00 30.52 88 SER A C 1
ATOM 708 O O . SER A 1 88 ? -37.835 17.831 40.056 1.00 30.52 88 SER A O 1
ATOM 710 N N . ASP A 1 89 ? -39.300 17.401 41.702 1.00 30.92 89 ASP A N 1
ATOM 711 C CA . ASP A 1 89 ? -39.336 15.920 41.736 1.00 30.92 89 ASP A CA 1
ATOM 712 C C . ASP A 1 89 ? -39.466 15.156 40.390 1.00 30.92 89 ASP A C 1
ATOM 714 O O . ASP A 1 89 ? -39.411 13.925 40.363 1.00 30.92 89 ASP A O 1
ATOM 718 N N . GLY A 1 90 ? -39.594 15.843 39.250 1.00 31.98 90 GLY A N 1
ATOM 719 C CA . GLY A 1 90 ? -39.573 15.238 37.909 1.00 31.98 90 GLY A CA 1
ATOM 720 C C . GLY A 1 90 ? -38.166 15.046 37.316 1.00 31.98 90 GLY A C 1
ATOM 721 O O . GLY A 1 90 ? -37.950 14.120 36.532 1.00 31.98 90 GLY A O 1
ATOM 722 N N . GLY A 1 91 ? -37.187 15.876 37.701 1.00 33.34 91 GLY A N 1
ATOM 723 C CA . GLY A 1 91 ? -35.837 15.872 37.110 1.00 33.34 91 GLY A CA 1
ATOM 724 C C . GLY A 1 91 ? -34.943 14.714 37.568 1.00 33.34 91 GLY A C 1
ATOM 725 O O . GLY A 1 91 ? -34.101 14.227 36.811 1.00 33.34 91 GLY A O 1
ATOM 726 N N . TRP A 1 92 ? -35.163 14.213 38.785 1.00 27.80 92 TRP A N 1
ATOM 727 C CA . TRP A 1 92 ? -34.293 13.216 39.418 1.00 27.80 92 TRP A CA 1
ATOM 728 C C . TRP A 1 92 ? -34.398 11.825 38.765 1.00 27.80 92 TRP A C 1
ATOM 730 O O . TRP A 1 92 ? -33.390 11.161 38.529 1.00 27.80 92 TRP A O 1
ATOM 740 N N . LYS A 1 93 ? -35.610 11.407 38.367 1.00 33.78 93 LYS A N 1
ATOM 741 C CA . LYS A 1 93 ? -35.818 10.168 37.588 1.00 33.78 93 LYS A CA 1
ATOM 742 C C . LYS A 1 93 ? -35.256 10.266 36.165 1.00 33.78 93 LYS A C 1
ATOM 744 O O . LYS A 1 93 ? -34.769 9.265 35.645 1.00 33.78 93 LYS A O 1
ATOM 749 N N . LYS A 1 94 ? -35.314 11.455 35.549 1.00 47.62 94 LYS A N 1
ATOM 750 C CA . LYS A 1 94 ? -34.803 11.706 34.191 1.00 47.62 94 LYS A CA 1
ATOM 751 C C . LYS A 1 94 ? -33.268 11.607 34.160 1.00 47.62 94 LYS A C 1
ATOM 753 O O . LYS A 1 94 ? -32.757 10.885 33.312 1.00 47.62 94 LYS A O 1
ATOM 758 N N . ARG A 1 95 ? -32.548 12.200 35.129 1.00 54.50 95 ARG A N 1
ATOM 759 C CA . ARG A 1 95 ? -31.078 12.044 35.276 1.00 54.50 95 ARG A CA 1
ATOM 760 C C . ARG A 1 95 ? -30.644 10.592 35.520 1.00 54.50 95 ARG A C 1
ATOM 762 O O . ARG A 1 95 ? -29.835 10.082 34.758 1.00 54.50 95 ARG A O 1
ATOM 769 N N . LYS A 1 96 ? -31.279 9.882 36.461 1.00 55.34 96 LYS A N 1
ATOM 770 C CA . LYS A 1 96 ? -30.927 8.485 36.792 1.00 55.34 96 LYS A CA 1
ATOM 771 C C . LYS A 1 96 ? -31.011 7.518 35.597 1.00 55.34 96 LYS A C 1
ATOM 773 O O . LYS A 1 96 ? -30.233 6.572 35.504 1.00 55.34 96 LYS A O 1
ATOM 778 N N . ASN A 1 97 ? -31.960 7.732 34.681 1.00 60.34 97 ASN A N 1
ATOM 779 C CA . ASN A 1 97 ? -32.080 6.911 33.471 1.00 60.34 97 ASN A CA 1
ATOM 780 C C . ASN A 1 97 ? -30.966 7.197 32.451 1.00 60.34 97 ASN A C 1
ATOM 782 O O . ASN A 1 97 ? -30.519 6.269 31.778 1.00 60.34 97 ASN A O 1
ATOM 786 N N . PHE A 1 98 ? -30.512 8.449 32.341 1.00 74.25 98 PHE A N 1
ATOM 787 C CA . PHE A 1 98 ? -29.388 8.816 31.479 1.00 74.25 98 PHE A CA 1
ATOM 788 C C . PHE A 1 98 ? -28.055 8.293 32.018 1.00 74.25 98 PHE A C 1
ATOM 790 O O . PHE A 1 98 ? -27.260 7.789 31.228 1.00 74.25 98 PHE A O 1
ATOM 797 N N . ASP A 1 99 ? -27.857 8.313 33.337 1.00 78.12 99 ASP A N 1
ATOM 798 C CA . ASP A 1 99 ? -26.660 7.746 33.971 1.00 78.12 99 ASP A CA 1
ATOM 799 C C . ASP A 1 99 ? -26.566 6.234 33.710 1.00 78.12 99 ASP A C 1
ATOM 801 O O . ASP A 1 99 ? -25.533 5.732 33.275 1.00 78.12 99 ASP A O 1
ATOM 805 N N . LYS A 1 100 ? -27.691 5.512 33.818 1.00 83.50 100 LYS A N 1
ATOM 806 C CA . LYS A 1 100 ? -27.755 4.079 33.486 1.00 83.50 100 LYS A CA 1
ATOM 807 C C . LYS A 1 100 ? -27.422 3.789 32.017 1.00 83.50 100 LYS A C 1
ATOM 809 O O . LYS A 1 100 ? -26.827 2.759 31.709 1.00 83.50 100 LYS A O 1
ATOM 814 N N . ILE A 1 101 ? -27.841 4.652 31.091 1.00 87.31 101 ILE A N 1
ATOM 815 C CA . ILE A 1 101 ? -27.505 4.493 29.670 1.00 87.31 101 ILE A CA 1
ATOM 816 C C . ILE A 1 101 ? -26.023 4.767 29.429 1.00 87.31 101 ILE A C 1
ATOM 818 O O . ILE A 1 101 ? -25.387 4.021 28.687 1.00 87.31 101 ILE A O 1
ATOM 822 N N . HIS A 1 102 ? -25.471 5.797 30.066 1.00 89.56 102 HIS A N 1
ATOM 823 C CA . HIS A 1 102 ? -24.049 6.090 29.989 1.00 89.56 102 HIS A CA 1
ATOM 824 C C . HIS A 1 102 ? -23.213 4.909 30.495 1.00 89.56 102 HIS A C 1
ATOM 826 O O . HIS A 1 102 ? -22.351 4.423 29.767 1.00 89.56 102 HIS A O 1
ATOM 832 N N . GLU A 1 103 ? -23.541 4.360 31.668 1.00 88.38 103 GLU A N 1
ATOM 833 C CA . GLU A 1 103 ? -22.903 3.152 32.211 1.00 88.38 103 GLU A CA 1
ATOM 834 C C . GLU A 1 103 ? -22.969 1.973 31.230 1.00 88.38 103 GLU A C 1
ATOM 836 O O . GLU A 1 103 ? -21.970 1.292 31.002 1.00 88.38 103 GLU A O 1
ATOM 841 N N . GLN A 1 104 ? -24.121 1.758 30.583 1.00 89.62 104 GLN A N 1
ATOM 842 C CA . GLN A 1 104 ? -24.265 0.718 29.560 1.00 89.62 104 GLN A CA 1
ATOM 843 C C . GLN A 1 104 ? -23.366 0.953 28.344 1.00 89.62 104 GLN A C 1
ATOM 845 O O . GLN A 1 104 ? -22.800 -0.004 27.816 1.00 89.62 104 GLN A O 1
ATOM 850 N N . VAL A 1 105 ? -23.243 2.198 27.875 1.00 91.44 105 VAL A N 1
ATOM 851 C CA . VAL A 1 105 ? -22.362 2.537 26.749 1.00 91.44 105 VAL A CA 1
ATOM 852 C C . VAL A 1 105 ? -20.898 2.314 27.128 1.00 91.44 105 VAL A C 1
ATOM 854 O O . VAL A 1 105 ? -20.146 1.729 26.341 1.00 91.44 105 VAL A O 1
ATOM 857 N N . MET A 1 106 ? -20.514 2.724 28.337 1.00 89.75 106 MET A N 1
ATOM 858 C CA . MET A 1 106 ? -19.166 2.550 28.875 1.00 89.75 106 MET A CA 1
ATOM 859 C C . MET A 1 106 ? -18.778 1.076 29.013 1.00 89.75 106 MET A C 1
ATOM 861 O O . MET A 1 106 ? -17.673 0.705 28.626 1.00 89.75 106 MET A O 1
ATOM 865 N N . ASP A 1 107 ? -19.687 0.234 29.509 1.00 87.62 107 ASP A N 1
ATOM 866 C CA . ASP A 1 107 ? -19.445 -1.199 29.702 1.00 87.62 107 ASP A CA 1
ATOM 867 C C . ASP A 1 107 ? -19.426 -1.982 28.377 1.00 87.62 107 ASP A C 1
ATOM 869 O O . ASP A 1 107 ? -18.545 -2.814 28.144 1.00 87.62 107 ASP A O 1
ATOM 873 N N . LYS A 1 108 ? -20.378 -1.705 27.474 1.00 89.81 108 LYS A N 1
ATOM 874 C CA . LYS A 1 108 ? -20.567 -2.510 26.255 1.00 89.81 108 LYS A CA 1
ATOM 875 C C . LYS A 1 108 ? -19.714 -2.061 25.076 1.00 89.81 108 LYS A C 1
ATOM 877 O O . LYS A 1 108 ? -19.186 -2.901 24.349 1.00 89.81 108 LYS A O 1
ATOM 882 N N . TYR A 1 109 ? -19.627 -0.755 24.826 1.00 91.19 109 TYR A N 1
ATOM 883 C CA . TYR A 1 109 ? -19.137 -0.242 23.543 1.00 91.19 109 TYR A CA 1
ATOM 884 C C . TYR A 1 109 ? -17.780 0.454 23.647 1.00 91.19 109 TYR A C 1
ATOM 886 O O . TYR A 1 109 ? -16.971 0.349 22.718 1.00 91.19 109 TYR A O 1
ATOM 894 N N . ILE A 1 110 ? -17.511 1.157 24.748 1.00 88.88 110 ILE A N 1
ATOM 895 C CA . ILE A 1 110 ? -16.250 1.879 24.930 1.00 88.88 110 ILE A CA 1
ATOM 896 C C . ILE A 1 110 ? -15.126 0.895 25.258 1.00 88.88 110 ILE A C 1
ATOM 898 O O . ILE A 1 110 ? -15.228 0.032 26.126 1.00 88.88 110 ILE A O 1
ATOM 902 N N . LYS A 1 111 ? -13.997 1.022 24.550 1.00 79.56 111 LYS A N 1
ATOM 903 C CA . LYS A 1 111 ? -12.827 0.174 24.811 1.00 79.56 111 LYS A CA 1
ATOM 904 C C . LYS A 1 111 ? -12.329 0.423 26.234 1.00 79.56 111 LYS A C 1
ATOM 906 O O . LYS A 1 111 ? -12.051 1.570 26.578 1.00 79.56 111 LYS A O 1
ATOM 911 N N . LYS A 1 112 ? -12.080 -0.647 27.003 1.00 73.25 112 LYS A N 1
ATOM 912 C CA . LYS A 1 112 ? -11.571 -0.577 28.390 1.00 73.25 112 LYS A CA 1
ATOM 913 C C . LYS A 1 112 ? -10.426 0.420 28.576 1.00 73.25 112 LYS A C 1
ATOM 915 O O . LYS A 1 112 ? -10.453 1.189 29.520 1.00 73.25 112 LYS A O 1
ATOM 920 N N . ARG A 1 113 ? -9.466 0.451 27.642 1.00 72.50 113 ARG A N 1
ATOM 921 C CA . ARG A 1 113 ? -8.316 1.372 27.687 1.00 72.50 113 ARG A CA 1
ATOM 922 C C . ARG A 1 113 ? -8.696 2.854 27.705 1.00 72.50 113 ARG A C 1
ATOM 924 O O . ARG A 1 113 ? -7.924 3.640 28.221 1.00 72.50 113 ARG A O 1
ATOM 931 N N . VAL A 1 114 ? -9.814 3.222 27.071 1.00 75.94 114 VAL A N 1
ATOM 932 C CA . VAL A 1 114 ? -10.333 4.597 27.034 1.00 75.94 114 VAL A CA 1
ATOM 933 C C . VAL A 1 114 ? -11.225 4.828 28.247 1.00 75.94 114 VAL A C 1
ATOM 935 O O . VAL A 1 114 ? -11.094 5.852 28.898 1.00 75.94 114 VAL A O 1
ATOM 938 N N . GLY A 1 115 ? -12.065 3.847 28.596 1.00 67.50 115 GLY A N 1
ATOM 939 C CA . GLY A 1 115 ? -12.914 3.917 29.788 1.00 67.50 115 GLY A CA 1
ATOM 940 C C . GLY A 1 115 ? -12.145 3.957 31.114 1.00 67.50 115 GLY A C 1
ATOM 941 O O . GLY A 1 115 ? -12.704 4.367 32.120 1.00 67.50 115 GLY A O 1
ATOM 942 N N . SER A 1 116 ? -10.871 3.554 31.123 1.00 65.25 116 SER A N 1
ATOM 943 C CA . SER A 1 116 ? -9.975 3.647 32.280 1.00 65.25 116 SER A CA 1
ATOM 944 C C . SER A 1 116 ? -9.090 4.897 32.289 1.00 65.25 116 SER A C 1
ATOM 946 O O . SER A 1 116 ? -8.221 4.993 33.153 1.00 65.25 116 SER A O 1
ATOM 948 N N . LEU A 1 117 ? -9.208 5.793 31.302 1.00 68.19 117 LEU A N 1
ATOM 949 C CA . LEU A 1 117 ? -8.459 7.050 31.317 1.00 68.19 117 LEU A CA 1
ATOM 950 C C . LEU A 1 117 ? -9.086 7.980 32.354 1.00 68.19 117 LEU A C 1
ATOM 952 O O . LEU A 1 117 ? -10.282 8.251 32.300 1.00 68.19 117 LEU A O 1
ATOM 956 N N . GLU A 1 118 ? -8.268 8.505 33.260 1.00 60.25 118 GLU A N 1
ATOM 957 C CA . GLU A 1 118 ? -8.619 9.715 33.999 1.00 60.25 118 GLU A CA 1
ATOM 958 C C . GLU A 1 118 ? -8.504 10.876 33.007 1.00 60.25 118 GLU A C 1
ATOM 960 O O . GLU A 1 118 ? -7.402 11.250 32.603 1.00 60.25 118 GLU A O 1
ATOM 965 N N . ILE A 1 119 ? -9.644 11.360 32.509 1.00 64.31 119 ILE A N 1
ATOM 966 C CA . ILE A 1 119 ? -9.678 12.446 31.530 1.00 64.31 119 ILE A CA 1
ATOM 967 C C . ILE A 1 119 ? -9.946 13.748 32.272 1.00 64.31 119 ILE A C 1
ATOM 969 O O . ILE A 1 119 ? -11.038 13.959 32.792 1.00 64.31 119 ILE A O 1
ATOM 973 N N . GLU A 1 120 ? -8.946 14.623 32.309 1.00 67.38 120 GLU A N 1
ATOM 974 C CA . GLU A 1 120 ? -9.139 16.015 32.706 1.00 67.38 120 GLU A CA 1
ATOM 975 C C . GLU A 1 120 ? -9.579 16.838 31.480 1.00 67.38 120 GLU A C 1
ATOM 977 O O . GLU A 1 120 ? -9.203 16.500 30.353 1.00 67.38 120 GLU A O 1
ATOM 982 N N . PRO A 1 121 ? -10.299 17.963 31.641 1.00 66.88 121 PRO A N 1
ATOM 983 C CA . PRO A 1 121 ? -10.737 18.785 30.506 1.00 66.88 121 PRO A CA 1
ATOM 984 C C . PRO A 1 121 ? -9.598 19.205 29.555 1.00 66.88 121 PRO A C 1
ATOM 986 O O . PRO A 1 121 ? -9.775 19.248 28.337 1.00 66.88 121 PRO A O 1
ATOM 989 N N . ALA A 1 122 ? -8.391 19.442 30.087 1.00 73.38 122 ALA A N 1
ATOM 990 C CA . ALA A 1 122 ? -7.202 19.762 29.291 1.00 73.38 122 ALA A CA 1
ATOM 991 C C . ALA A 1 122 ? -6.766 18.612 28.356 1.00 73.38 122 ALA A C 1
ATOM 993 O O . ALA A 1 122 ? -6.226 18.855 27.276 1.00 73.38 122 ALA A O 1
ATOM 994 N N . THR A 1 123 ? -7.050 17.361 28.727 1.00 82.19 123 THR A N 1
ATOM 995 C CA . THR A 1 123 ? -6.672 16.157 27.978 1.00 82.19 123 THR A CA 1
ATOM 996 C C . THR A 1 123 ? -7.358 16.084 26.608 1.00 82.19 123 THR A C 1
ATOM 998 O O . THR A 1 123 ? -6.763 15.599 25.643 1.00 82.19 123 THR A O 1
ATOM 1001 N N . PHE A 1 124 ? -8.584 16.602 26.466 1.00 88.50 124 PHE A N 1
ATOM 1002 C CA . PHE A 1 124 ? -9.273 16.640 25.170 1.00 88.50 124 PHE A CA 1
ATOM 1003 C C . PHE A 1 124 ? -8.601 17.591 24.173 1.00 88.50 124 PHE A C 1
ATOM 1005 O O . PHE A 1 124 ? -8.548 17.285 22.980 1.00 88.50 124 PHE A O 1
ATOM 1012 N N . GLY A 1 125 ? -8.034 18.705 24.649 1.00 90.44 125 GLY A N 1
ATOM 1013 C CA . GLY A 1 125 ? -7.226 19.604 23.821 1.00 90.44 125 GLY A CA 1
ATOM 1014 C C . GLY A 1 125 ? -6.015 18.883 23.229 1.00 90.44 125 GLY A C 1
ATOM 1015 O O . GLY A 1 125 ? -5.824 18.889 22.012 1.00 90.44 125 GLY A O 1
ATOM 1016 N N . ASP A 1 126 ? -5.273 18.153 24.065 1.00 91.12 126 ASP A N 1
ATOM 1017 C CA . ASP A 1 126 ? -4.107 17.376 23.632 1.00 91.12 126 ASP A CA 1
ATOM 1018 C C . ASP A 1 126 ? -4.454 16.300 22.594 1.00 91.12 126 ASP A C 1
ATOM 1020 O O . ASP A 1 126 ? -3.736 16.134 21.602 1.00 91.12 126 ASP A O 1
ATOM 1024 N N . TYR A 1 127 ? -5.560 15.575 22.789 1.00 92.62 127 TYR A N 1
ATOM 1025 C CA . TYR A 1 127 ? -6.021 14.591 21.808 1.00 92.62 127 TYR A CA 1
ATOM 1026 C C . TYR A 1 127 ? -6.497 15.242 20.510 1.00 92.62 127 TYR A C 1
ATOM 1028 O O . TYR A 1 127 ? -6.225 14.701 19.438 1.00 92.62 127 TYR A O 1
ATOM 1036 N N . SER A 1 128 ? -7.173 16.392 20.577 1.00 94.75 128 SER A N 1
ATOM 1037 C CA . SER A 1 128 ? -7.555 17.141 19.378 1.00 94.75 128 SER A CA 1
ATOM 1038 C C . SER A 1 128 ? -6.320 17.518 18.557 1.00 94.75 128 SER A C 1
ATOM 1040 O O . SER A 1 128 ? -6.281 17.238 17.360 1.00 94.75 128 SER A O 1
ATOM 1042 N N . GLU A 1 129 ? -5.290 18.078 19.197 1.00 93.94 129 GLU A N 1
ATOM 1043 C CA . GLU A 1 129 ? -4.018 18.406 18.541 1.00 93.94 129 GLU A CA 1
ATOM 1044 C C . GLU A 1 129 ? -3.347 17.167 17.930 1.00 93.94 129 GLU A C 1
ATOM 1046 O O . GLU A 1 129 ? -2.869 17.217 16.799 1.00 93.94 129 GLU A O 1
ATOM 1051 N N . LEU A 1 130 ? -3.348 16.026 18.633 1.00 94.12 130 LEU A N 1
ATOM 1052 C CA . LEU A 1 130 ? -2.812 14.772 18.096 1.00 94.12 130 LEU A CA 1
ATOM 1053 C C . LEU A 1 130 ? -3.567 14.322 16.834 1.00 94.12 130 LEU A C 1
ATOM 1055 O O . LEU A 1 130 ? -2.946 13.946 15.839 1.00 94.12 130 LEU A O 1
ATOM 1059 N N . PHE A 1 131 ? -4.902 14.333 16.861 1.00 95.25 131 PHE A N 1
ATOM 1060 C CA . PHE A 1 131 ? -5.707 13.864 15.733 1.00 95.25 131 PHE A CA 1
ATOM 1061 C C . PHE A 1 131 ? -5.681 14.818 14.535 1.00 95.25 131 PHE A C 1
ATOM 1063 O O . PHE A 1 131 ? -5.837 14.349 13.410 1.00 95.25 131 PHE A O 1
ATOM 1070 N N . GLN A 1 132 ? -5.400 16.110 14.718 1.00 94.06 132 GLN A N 1
ATOM 1071 C CA . GLN A 1 132 ? -5.229 17.054 13.603 1.00 94.06 132 GLN A CA 1
ATOM 1072 C C . GLN A 1 132 ? -4.099 16.670 12.642 1.00 94.06 132 GLN A C 1
ATOM 1074 O O . GLN A 1 132 ? -4.157 17.014 11.464 1.00 94.06 132 GLN A O 1
ATOM 1079 N N . TYR A 1 133 ? -3.105 15.900 13.092 1.00 92.50 133 TYR A N 1
ATOM 1080 C CA . TYR A 1 133 ? -2.087 15.361 12.190 1.00 92.50 133 TYR A CA 1
ATOM 1081 C C . TYR A 1 133 ? -2.629 14.285 11.237 1.00 92.50 133 TYR A C 1
ATOM 1083 O O . TYR A 1 133 ? -2.081 14.103 10.149 1.00 92.50 133 TYR A O 1
ATOM 1091 N N . PHE A 1 134 ? -3.687 13.574 11.634 1.00 93.06 134 PHE A N 1
ATOM 1092 C CA . PHE A 1 134 ? -4.295 12.495 10.855 1.00 93.06 134 PHE A CA 1
ATOM 1093 C C . PHE A 1 134 ? -5.560 12.926 10.110 1.00 93.06 134 PHE A C 1
ATOM 1095 O O . PHE A 1 134 ? -5.982 12.217 9.202 1.00 93.06 134 PHE A O 1
ATOM 1102 N N . VAL A 1 135 ? -6.193 14.036 10.497 1.00 95.06 135 VAL A N 1
ATOM 1103 C CA . VAL A 1 135 ? -7.552 14.386 10.068 1.00 95.06 135 VAL A CA 1
ATOM 1104 C C . VAL A 1 135 ? -7.568 15.639 9.206 1.00 95.06 135 VAL A C 1
ATOM 1106 O O . VAL A 1 135 ? -7.089 16.694 9.608 1.00 95.06 135 VAL A O 1
ATOM 1109 N N . LYS A 1 136 ? -8.237 15.545 8.055 1.00 94.06 136 LYS A N 1
ATOM 1110 C CA . LYS A 1 136 ? -8.694 16.701 7.277 1.00 94.06 136 LYS A CA 1
ATOM 1111 C C . LYS A 1 136 ? -10.211 16.795 7.331 1.00 94.06 136 LYS A C 1
ATOM 1113 O O . LYS A 1 136 ? -10.899 15.819 7.031 1.00 94.06 136 LYS A O 1
ATOM 1118 N N . VAL A 1 137 ? -10.735 17.966 7.676 1.00 94.88 137 VAL A N 1
ATOM 1119 C CA . VAL A 1 137 ? -12.181 18.217 7.736 1.00 94.88 137 VAL A CA 1
ATOM 1120 C C . VAL A 1 137 ? -12.619 18.902 6.449 1.00 94.88 137 VAL A C 1
ATOM 1122 O O . VAL A 1 137 ? -12.000 19.875 6.030 1.00 94.88 137 VAL A O 1
ATOM 1125 N N . LYS A 1 138 ? -13.676 18.397 5.813 1.00 93.38 138 LYS A N 1
ATOM 1126 C CA . LYS A 1 138 ? -14.273 18.988 4.610 1.00 93.38 138 LYS A CA 1
ATOM 1127 C C . LYS A 1 138 ? -15.764 19.232 4.796 1.00 93.38 138 LYS A C 1
ATOM 1129 O O . LYS A 1 138 ? -16.414 18.454 5.491 1.00 93.38 138 LYS A O 1
ATOM 1134 N N . ASN A 1 139 ? -16.283 20.290 4.181 1.00 89.50 139 ASN A N 1
ATOM 1135 C CA . ASN A 1 139 ? -17.724 20.544 4.078 1.00 89.50 139 ASN A CA 1
ATOM 1136 C C . ASN A 1 139 ? -18.348 19.768 2.897 1.00 89.50 139 ASN A C 1
ATOM 1138 O O . ASN A 1 139 ? -17.651 19.039 2.184 1.00 89.50 139 ASN A O 1
ATOM 1142 N N . ASP A 1 140 ? -19.652 19.956 2.689 1.00 84.19 140 ASP A N 1
ATOM 1143 C CA . ASP A 1 140 ? -20.426 19.379 1.578 1.00 84.19 140 ASP A CA 1
ATOM 1144 C C . ASP A 1 140 ? -19.846 19.708 0.192 1.00 84.19 140 ASP A C 1
ATOM 1146 O O . ASP A 1 140 ? -19.801 18.850 -0.690 1.00 84.19 140 ASP A O 1
ATOM 1150 N N . ASP A 1 141 ? -19.298 20.914 0.027 1.00 84.00 141 ASP A N 1
ATOM 1151 C CA . ASP A 1 141 ? -18.657 21.378 -1.210 1.00 84.00 141 ASP A CA 1
ATOM 1152 C C . ASP A 1 141 ? -17.232 20.816 -1.402 1.00 84.00 141 ASP A C 1
ATOM 1154 O O . ASP A 1 141 ? -16.518 21.175 -2.340 1.00 84.00 141 ASP A O 1
ATOM 1158 N N . SER A 1 142 ? -16.802 19.891 -0.534 1.00 82.81 142 SER A N 1
ATOM 1159 C CA . SER A 1 142 ? -15.461 19.290 -0.515 1.00 82.81 142 SER A CA 1
ATOM 1160 C C . SER A 1 142 ? -14.312 20.274 -0.247 1.00 82.81 142 SER A C 1
ATOM 1162 O O . SER A 1 142 ? -13.142 19.941 -0.492 1.00 82.81 142 SER A O 1
ATOM 1164 N N . GLU A 1 143 ? -14.622 21.445 0.307 1.00 87.75 143 GLU A N 1
ATOM 1165 C CA . GLU A 1 143 ? -13.662 22.464 0.721 1.00 87.75 143 GLU A CA 1
ATOM 1166 C C . GLU A 1 143 ? -13.086 22.141 2.102 1.00 87.75 143 GLU A C 1
ATOM 1168 O O . GLU A 1 143 ? -13.811 21.831 3.054 1.00 87.75 143 GLU A O 1
ATOM 1173 N N . GLU A 1 144 ? -11.761 22.228 2.221 1.00 91.62 144 GLU A N 1
ATOM 1174 C CA . GLU A 1 144 ? -11.046 21.958 3.468 1.00 91.62 144 GLU A CA 1
ATOM 1175 C C . GLU A 1 144 ? -11.304 23.061 4.504 1.00 91.62 144 GLU A C 1
ATOM 1177 O O . GLU A 1 144 ? -11.166 24.249 4.221 1.00 91.62 144 GLU A O 1
ATOM 1182 N N . GLN A 1 145 ? -11.684 22.651 5.713 1.00 93.06 145 GLN A N 1
ATOM 1183 C CA . GLN A 1 145 ? -12.027 23.531 6.823 1.00 93.06 145 GLN A CA 1
ATOM 1184 C C . GLN A 1 145 ? -10.845 23.643 7.784 1.00 93.06 145 GLN A C 1
ATOM 1186 O O . GLN A 1 145 ? -10.260 22.638 8.192 1.00 93.06 145 GLN A O 1
ATOM 1191 N N . LYS A 1 146 ? -10.519 24.869 8.198 1.00 91.50 146 LYS A N 1
ATOM 1192 C CA . LYS A 1 146 ? -9.532 25.102 9.254 1.00 91.50 146 LYS A CA 1
ATOM 1193 C C . LYS A 1 146 ? -10.201 24.908 10.615 1.00 91.50 146 LYS A C 1
ATOM 1195 O O . LYS A 1 146 ? -11.127 25.642 10.947 1.00 91.50 146 LYS A O 1
ATOM 1200 N N . VAL A 1 147 ? -9.726 23.936 11.391 1.00 92.81 147 VAL A N 1
ATOM 1201 C CA . VAL A 1 147 ? -10.313 23.564 12.686 1.00 92.81 147 VAL A CA 1
ATOM 1202 C C . VAL A 1 147 ? -9.251 23.635 13.779 1.00 92.81 147 VAL A C 1
ATOM 1204 O O . VAL A 1 147 ? -8.240 22.948 13.688 1.00 92.81 147 VAL A O 1
ATOM 1207 N N . GLU A 1 148 ? -9.481 24.461 14.803 1.00 91.81 148 GLU A N 1
ATOM 1208 C CA . GLU A 1 148 ? -8.555 24.627 15.938 1.00 91.81 148 GLU A CA 1
ATOM 1209 C C . GLU A 1 148 ? -8.722 23.539 17.000 1.00 91.81 148 GLU A C 1
ATOM 1211 O O . GLU A 1 148 ? -7.733 23.049 17.535 1.00 91.81 148 GLU A O 1
ATOM 1216 N N . ASN A 1 149 ? -9.959 23.114 17.270 1.00 94.69 149 ASN A N 1
ATOM 1217 C CA . ASN A 1 149 ? -10.256 21.980 18.137 1.00 94.69 149 ASN A CA 1
ATOM 1218 C C . ASN A 1 149 ? -11.333 21.101 17.490 1.00 94.69 149 ASN A C 1
ATOM 1220 O O . ASN A 1 149 ? -12.433 21.569 17.201 1.00 94.69 149 ASN A O 1
ATOM 1224 N N . LEU A 1 150 ? -11.004 19.833 17.231 1.00 95.44 150 LEU A N 1
ATOM 1225 C CA . LEU A 1 150 ? -11.882 18.893 16.533 1.00 95.44 150 LEU A CA 1
ATOM 1226 C C . LEU A 1 150 ? -13.143 18.571 17.343 1.00 95.44 150 LEU A C 1
ATOM 1228 O O . LEU A 1 150 ? -14.194 18.366 16.747 1.00 95.44 150 LEU A O 1
ATOM 1232 N N . PHE A 1 151 ? -13.049 18.514 18.672 1.00 94.31 151 PHE A N 1
ATOM 1233 C CA . PHE A 1 151 ? -14.171 18.166 19.541 1.00 94.31 151 PHE A CA 1
ATOM 1234 C C . PHE A 1 151 ? -15.141 19.343 19.712 1.00 94.31 151 PHE A C 1
ATOM 1236 O O . PHE A 1 151 ? -16.341 19.173 19.491 1.00 94.31 151 PHE A O 1
ATOM 1243 N N . GLU A 1 152 ? -14.623 20.543 19.996 1.00 92.69 152 GLU A N 1
ATOM 1244 C CA . GLU A 1 152 ? -15.428 21.777 20.074 1.00 92.69 152 GLU A CA 1
ATOM 1245 C C . GLU A 1 152 ? -16.125 22.071 18.745 1.00 92.69 152 GLU A C 1
ATOM 1247 O O . GLU A 1 152 ? -17.322 22.340 18.708 1.00 92.69 152 GLU A O 1
ATOM 1252 N N . PHE A 1 153 ? -15.406 21.917 17.626 1.00 93.44 153 PHE A N 1
ATOM 1253 C CA . PHE A 1 153 ? -15.986 22.096 16.298 1.00 93.44 153 PHE A CA 1
ATOM 1254 C C . PHE A 1 153 ? -17.216 21.210 16.087 1.00 93.44 153 PHE A C 1
ATOM 1256 O O . PHE A 1 153 ? -18.199 21.653 15.495 1.00 93.44 153 PHE A O 1
ATOM 1263 N N . ILE A 1 154 ? -17.185 19.965 16.577 1.00 92.69 154 ILE A N 1
ATOM 1264 C CA . ILE A 1 154 ? -18.326 19.056 16.468 1.00 92.69 154 ILE A CA 1
ATOM 1265 C C . ILE A 1 154 ? -19.495 19.576 17.303 1.00 92.69 154 ILE A C 1
ATOM 1267 O O . ILE A 1 154 ? -20.597 19.639 16.760 1.00 92.69 154 ILE A O 1
ATOM 1271 N N . VAL A 1 155 ? -19.274 19.988 18.557 1.00 90.75 155 VAL A N 1
ATOM 1272 C CA . VAL A 1 155 ? -20.323 20.568 19.420 1.00 90.75 155 VAL A CA 1
ATOM 1273 C C . VAL A 1 155 ? -20.959 21.795 18.768 1.00 90.75 155 VAL A C 1
ATOM 1275 O O . VAL A 1 155 ? -22.181 21.837 18.604 1.00 90.75 155 VAL A O 1
ATOM 1278 N N . ASP A 1 156 ? -20.150 22.752 18.315 1.00 88.69 156 ASP A N 1
ATOM 1279 C CA . ASP A 1 156 ? -20.623 23.993 17.693 1.00 88.69 156 ASP A CA 1
ATOM 1280 C C . ASP A 1 156 ? -21.494 23.728 16.466 1.00 88.69 156 ASP A C 1
ATOM 1282 O O . ASP A 1 156 ? -22.538 24.355 16.254 1.00 88.69 156 ASP A O 1
ATOM 1286 N N . LYS A 1 157 ? -21.064 22.781 15.632 1.00 86.44 157 LYS A N 1
ATOM 1287 C CA . LYS A 1 157 ? -21.721 22.480 14.364 1.00 86.44 157 LYS A CA 1
ATOM 1288 C C . LYS A 1 157 ? -22.947 21.576 14.531 1.00 86.44 157 LYS A C 1
ATOM 1290 O O . LYS A 1 157 ? -23.865 21.698 13.717 1.00 86.44 157 LYS A O 1
ATOM 1295 N N . VAL A 1 158 ? -23.044 20.770 15.602 1.00 84.56 158 VAL A N 1
ATOM 1296 C CA . VAL A 1 158 ? -24.270 20.012 15.923 1.00 84.56 158 VAL A CA 1
ATOM 1297 C C . VAL A 1 158 ? -25.434 20.987 16.092 1.00 84.56 158 VAL A C 1
ATOM 1299 O O . VAL A 1 158 ? -26.483 20.771 15.491 1.00 84.56 158 VAL A O 1
ATOM 1302 N N . HIS A 1 159 ? -25.243 22.097 16.808 1.00 73.25 159 HIS A N 1
ATOM 1303 C CA . HIS A 1 159 ? -26.295 23.092 17.051 1.00 73.25 159 HIS A CA 1
ATOM 1304 C C . HIS A 1 159 ? -26.781 23.804 15.780 1.00 73.25 159 HIS A C 1
ATOM 1306 O O . HIS A 1 159 ? -27.930 24.232 15.708 1.00 73.25 159 HIS A O 1
ATOM 1312 N N . GLN A 1 160 ? -25.912 23.942 14.775 1.00 75.38 160 GLN A N 1
ATOM 1313 C CA . GLN A 1 160 ? -26.168 24.750 13.578 1.00 75.38 160 GLN A CA 1
ATOM 1314 C C . GLN A 1 160 ? -26.897 23.982 12.465 1.00 75.38 160 GLN A C 1
ATOM 1316 O O . GLN A 1 160 ? -27.472 24.610 11.577 1.00 75.38 160 GLN A O 1
ATOM 1321 N N . THR A 1 161 ? -26.878 22.644 12.483 1.00 73.06 161 THR A N 1
ATOM 1322 C CA . THR A 1 161 ? -27.480 21.826 11.419 1.00 73.06 161 THR A CA 1
ATOM 1323 C C . THR A 1 161 ? -28.876 21.311 11.774 1.00 73.06 161 THR A C 1
ATOM 1325 O O . THR A 1 161 ? -29.161 20.952 12.920 1.00 73.06 161 THR A O 1
ATOM 1328 N N . GLN A 1 162 ? -29.736 21.210 10.757 1.00 68.62 162 GLN A N 1
ATOM 1329 C CA . GLN A 1 162 ? -31.015 20.494 10.835 1.00 68.62 162 GLN A CA 1
ATOM 1330 C C . GLN A 1 162 ? -30.990 19.122 10.140 1.00 68.62 162 GLN A C 1
ATOM 1332 O O . GLN A 1 162 ? -31.986 18.405 10.182 1.00 68.62 162 GLN A O 1
ATOM 1337 N N . ASN A 1 163 ? -29.874 18.732 9.512 1.00 69.00 163 ASN A N 1
ATOM 1338 C CA . ASN A 1 163 ? -29.758 17.437 8.840 1.00 69.00 163 ASN A CA 1
ATOM 1339 C C . ASN A 1 163 ? -29.596 16.294 9.864 1.00 69.00 163 ASN A C 1
ATOM 1341 O O . ASN A 1 163 ? -28.772 16.385 10.775 1.00 69.00 163 ASN A O 1
ATOM 1345 N N . GLU A 1 164 ? -30.351 15.201 9.697 1.00 69.75 164 GLU A N 1
ATOM 1346 C CA . GLU A 1 164 ? -30.231 13.989 10.523 1.00 69.75 164 GLU A CA 1
ATOM 1347 C C . GLU A 1 164 ? -28.879 13.283 10.330 1.00 69.75 164 GLU A C 1
ATOM 1349 O O . GLU A 1 164 ? -28.343 12.691 11.269 1.00 69.75 164 GLU A O 1
ATOM 1354 N N . ASN A 1 165 ? -28.312 13.323 9.120 1.00 67.69 165 ASN A N 1
ATOM 1355 C CA . ASN A 1 165 ? -26.995 12.757 8.826 1.00 67.69 165 ASN A CA 1
ATOM 1356 C C . ASN A 1 165 ? -25.964 13.882 8.845 1.00 67.69 165 ASN A C 1
ATOM 1358 O O . ASN A 1 165 ? -25.879 14.689 7.921 1.00 67.69 165 ASN A O 1
ATOM 1362 N N . TYR A 1 166 ? -25.197 13.954 9.927 1.00 75.50 166 TYR A N 1
ATOM 1363 C CA . TYR A 1 166 ? -24.466 15.168 10.252 1.00 75.50 166 TYR A CA 1
ATOM 1364 C C . TYR A 1 166 ? -22.968 15.064 9.944 1.00 75.50 166 TYR A C 1
ATOM 1366 O O . TYR A 1 166 ? -22.453 15.862 9.160 1.00 75.50 166 TYR A O 1
ATOM 1374 N N . ILE A 1 167 ? -22.277 14.066 10.505 1.00 86.88 167 ILE A N 1
ATOM 1375 C CA . ILE A 1 167 ? -20.837 13.865 10.286 1.00 86.88 167 ILE A CA 1
ATOM 1376 C C . ILE A 1 167 ? -20.565 12.471 9.748 1.00 86.88 167 ILE A C 1
ATOM 1378 O O . ILE A 1 167 ? -21.045 11.471 10.290 1.00 86.88 167 ILE A O 1
ATOM 1382 N N . LYS A 1 168 ? -19.698 12.413 8.739 1.00 90.94 168 LYS A N 1
ATOM 1383 C CA . LYS A 1 168 ? -19.083 11.181 8.256 1.00 90.94 168 LYS A CA 1
ATOM 1384 C C . LYS A 1 168 ? -17.610 11.149 8.634 1.00 90.94 168 LYS A C 1
ATOM 1386 O O . LYS A 1 168 ? -16.870 12.083 8.347 1.00 90.94 168 LYS A O 1
ATOM 1391 N N . ILE A 1 169 ? -17.167 10.065 9.255 1.00 92.94 169 ILE A N 1
ATOM 1392 C CA . ILE A 1 169 ? -15.754 9.803 9.535 1.00 92.94 169 ILE A CA 1
ATOM 1393 C C . ILE A 1 169 ? -15.292 8.681 8.612 1.00 92.94 169 ILE A C 1
ATOM 1395 O O . ILE A 1 169 ? -15.846 7.582 8.625 1.00 92.94 169 ILE A O 1
ATOM 1399 N N . LEU A 1 170 ? -14.286 8.975 7.793 1.00 91.12 170 LEU A N 1
ATOM 1400 C CA . LEU A 1 170 ? -13.729 8.073 6.790 1.00 91.12 170 LEU A CA 1
ATOM 1401 C C . LEU A 1 170 ? -12.235 7.912 7.006 1.00 91.12 170 LEU A C 1
ATOM 1403 O O . LEU A 1 170 ? -11.571 8.837 7.452 1.00 91.12 170 LEU A O 1
ATOM 1407 N N . GLY A 1 171 ? -11.699 6.760 6.632 1.00 88.50 171 GLY A N 1
ATOM 1408 C CA . GLY A 1 171 ? -10.260 6.560 6.517 1.00 88.50 171 GLY A CA 1
ATOM 1409 C C . GLY A 1 171 ? -9.865 5.096 6.660 1.00 88.50 171 GLY A C 1
ATOM 1410 O O . GLY A 1 171 ? -10.681 4.268 7.090 1.00 88.50 171 GLY A O 1
ATOM 1411 N N . PRO A 1 172 ? -8.603 4.759 6.365 1.00 85.31 172 PRO A N 1
ATOM 1412 C CA . PRO A 1 172 ? -8.114 3.394 6.462 1.00 85.31 172 PRO A CA 1
ATOM 1413 C C . PRO A 1 172 ? -8.051 2.917 7.918 1.00 85.31 172 PRO A C 1
ATOM 1415 O O . PRO A 1 172 ? -8.091 3.711 8.869 1.00 85.31 172 PRO A O 1
ATOM 1418 N N . ASP A 1 173 ? -7.991 1.601 8.101 1.00 83.56 173 ASP A N 1
ATOM 1419 C CA . ASP A 1 173 ? -7.792 0.969 9.408 1.00 83.56 173 ASP A CA 1
ATOM 1420 C C . ASP A 1 173 ? -6.532 1.513 10.097 1.00 83.56 173 ASP A C 1
ATOM 1422 O O . ASP A 1 173 ? -5.612 1.996 9.447 1.00 83.56 173 ASP A O 1
ATOM 1426 N N . GLY A 1 174 ? -6.499 1.479 11.430 1.00 84.00 174 GLY A N 1
ATOM 1427 C CA . GLY A 1 174 ? -5.320 1.887 12.204 1.00 84.00 174 GLY A CA 1
ATOM 1428 C C . GLY A 1 174 ? -5.089 3.392 12.375 1.00 84.00 174 GLY A C 1
ATOM 1429 O O . GLY A 1 174 ? -4.323 3.778 13.246 1.00 84.00 174 GLY A O 1
ATOM 1430 N N . THR A 1 175 ? -5.822 4.261 11.678 1.00 89.81 175 THR A N 1
ATOM 1431 C CA . THR A 1 175 ? -5.737 5.736 11.826 1.00 89.81 175 THR A CA 1
ATOM 1432 C C . THR A 1 175 ? -6.329 6.301 13.128 1.00 89.81 175 THR A C 1
ATOM 1434 O O . THR A 1 175 ? -6.306 7.505 13.357 1.00 89.81 175 THR A O 1
ATOM 1437 N N . GLY A 1 176 ? -6.856 5.446 14.010 1.00 91.19 176 GLY A N 1
ATOM 1438 C CA . GLY A 1 176 ? -7.329 5.850 15.339 1.00 91.19 176 GLY A CA 1
ATOM 1439 C C . GLY A 1 176 ? -8.800 6.271 15.422 1.00 91.19 176 GLY A C 1
ATOM 1440 O O . GLY A 1 176 ? -9.223 6.689 16.496 1.00 91.19 176 GLY A O 1
ATOM 1441 N N . LYS A 1 177 ? -9.597 6.092 14.356 1.00 92.81 177 LYS A N 1
ATOM 1442 C CA . LYS A 1 177 ? -11.031 6.457 14.288 1.00 92.81 177 LYS A CA 1
ATOM 1443 C C . LYS A 1 177 ? -11.845 6.035 15.520 1.00 92.81 177 LYS A C 1
ATOM 1445 O O . LYS A 1 177 ? -12.451 6.878 16.166 1.00 92.81 177 LYS A O 1
ATOM 1450 N N . SER A 1 178 ? -11.806 4.758 15.907 1.00 91.75 178 SER A N 1
ATOM 1451 C CA . SER A 1 178 ? -12.565 4.281 17.076 1.00 91.75 178 SER A CA 1
ATOM 1452 C C . SER A 1 178 ? -12.080 4.877 18.398 1.00 91.75 178 SER A C 1
ATOM 1454 O O . SER A 1 178 ? -12.874 5.082 19.311 1.00 91.75 178 SER A O 1
ATOM 1456 N N . THR A 1 179 ? -10.779 5.173 18.516 1.00 92.19 179 THR A N 1
ATOM 1457 C CA . THR A 1 179 ? -10.242 5.877 19.692 1.00 92.19 179 THR A CA 1
ATOM 1458 C C . THR A 1 179 ? -10.751 7.315 19.722 1.00 92.19 179 THR A C 1
ATOM 1460 O O . THR A 1 179 ? -11.242 7.750 20.757 1.00 92.19 179 THR A O 1
ATOM 1463 N N . PHE A 1 180 ? -10.689 8.020 18.586 1.00 94.62 180 PHE A N 1
ATOM 1464 C CA . PHE A 1 180 ? -11.232 9.369 18.439 1.00 94.62 180 PHE A CA 1
ATOM 1465 C C . PHE A 1 180 ? -12.719 9.414 18.799 1.00 94.62 180 PHE A C 1
ATOM 1467 O O . PHE A 1 180 ? -13.121 10.264 19.577 1.00 94.62 180 PHE A O 1
ATOM 1474 N N . LEU A 1 181 ? -13.522 8.468 18.307 1.00 94.88 181 LEU A N 1
ATOM 1475 C CA . LEU A 1 181 ? -14.956 8.403 18.600 1.00 94.88 181 LEU A CA 1
ATOM 1476 C C . LEU A 1 181 ? -15.265 8.083 20.060 1.00 94.88 181 LEU A C 1
ATOM 1478 O O . LEU A 1 181 ? -16.217 8.628 20.605 1.00 94.88 181 LEU A O 1
ATOM 1482 N N . SER A 1 182 ? -14.465 7.221 20.692 1.00 93.12 182 SER A N 1
ATOM 1483 C CA . SER A 1 182 ? -14.616 6.933 22.122 1.00 93.12 182 SER A CA 1
ATOM 1484 C C . SER A 1 182 ? -14.342 8.189 22.958 1.00 93.12 182 SER A C 1
ATOM 1486 O O . SER A 1 182 ? -15.100 8.494 23.869 1.00 93.12 182 SER A O 1
ATOM 1488 N N . LEU A 1 183 ? -13.295 8.948 22.616 1.00 92.88 183 LEU A N 1
ATOM 1489 C CA . LEU A 1 183 ? -12.977 10.223 23.270 1.00 92.88 183 LEU A CA 1
ATOM 1490 C C . LEU A 1 183 ? -14.028 11.297 22.964 1.00 92.88 183 LEU A C 1
ATOM 1492 O O . LEU A 1 183 ? -14.457 12.005 23.867 1.00 92.88 183 LEU A O 1
ATOM 1496 N N . LEU A 1 184 ? -14.498 11.371 21.716 1.00 94.50 184 LEU A N 1
ATOM 1497 C CA . LEU A 1 184 ? -15.574 12.268 21.303 1.00 94.50 184 LEU A CA 1
ATOM 1498 C C . LEU A 1 184 ? -16.858 11.983 22.088 1.00 94.50 184 LEU A C 1
ATOM 1500 O O . LEU A 1 184 ? -17.513 12.918 22.522 1.00 94.50 184 LEU A O 1
ATOM 1504 N N . TYR A 1 185 ? -17.216 10.713 22.292 1.00 94.75 185 TYR A N 1
ATOM 1505 C CA . TYR A 1 185 ? -18.377 10.347 23.101 1.00 94.75 185 TYR A CA 1
ATOM 1506 C C . TYR A 1 185 ? -18.267 10.891 24.530 1.00 94.75 185 TYR A C 1
ATOM 1508 O O . TYR A 1 185 ? -19.211 11.516 25.008 1.00 94.75 185 TYR A O 1
ATOM 1516 N N . LEU A 1 186 ? -17.116 10.693 25.182 1.00 91.44 186 LEU A N 1
ATOM 1517 C CA . LEU A 1 186 ? -16.875 11.189 26.540 1.00 91.44 186 LEU A CA 1
ATOM 1518 C C . LEU A 1 186 ? -16.977 12.715 26.603 1.00 91.44 186 LEU A C 1
ATOM 1520 O O . LEU A 1 186 ? -17.696 13.247 27.444 1.00 91.44 186 LEU A O 1
ATOM 1524 N N . TYR A 1 187 ? -16.348 13.400 25.649 1.00 92.12 187 TYR A N 1
ATOM 1525 C CA . TYR A 1 187 ? -16.392 14.854 25.536 1.00 92.12 187 TYR A CA 1
ATOM 1526 C C . TYR A 1 187 ? -17.815 15.397 25.306 1.00 92.12 187 TYR A C 1
ATOM 1528 O O . TYR A 1 187 ? -18.235 16.378 25.922 1.00 92.12 187 TYR A O 1
ATOM 1536 N N . LEU A 1 188 ? -18.593 14.754 24.428 1.00 92.38 188 LEU A N 1
ATOM 1537 C CA . LEU A 1 188 ? -19.981 15.137 24.158 1.00 92.38 188 LEU A CA 1
ATOM 1538 C C . LEU A 1 188 ? -20.885 14.872 25.365 1.00 92.38 188 LEU A C 1
ATOM 1540 O O . LEU A 1 188 ? -21.798 15.655 25.616 1.00 92.38 188 LEU A O 1
ATOM 1544 N N . TYR A 1 189 ? -20.649 13.785 26.104 1.00 91.12 189 TYR A N 1
ATOM 1545 C CA . TYR A 1 189 ? -21.414 13.470 27.309 1.00 91.12 189 TYR A CA 1
ATOM 1546 C C . TYR A 1 189 ? -21.161 14.501 28.411 1.00 91.12 189 TYR A C 1
ATOM 1548 O O . TYR A 1 189 ? -22.111 14.998 29.012 1.00 91.12 189 TYR A O 1
ATOM 1556 N N . GLU A 1 190 ? -19.901 14.888 28.620 1.00 88.38 190 GLU A N 1
ATOM 1557 C CA . GLU A 1 190 ? -19.538 15.983 29.524 1.00 88.38 190 GLU A CA 1
ATOM 1558 C C . GLU A 1 190 ? -20.190 17.302 29.083 1.00 88.38 190 GLU A C 1
ATOM 1560 O O . GLU A 1 190 ? -20.886 17.944 29.868 1.00 88.38 190 GLU A O 1
ATOM 1565 N N . SER A 1 191 ? -20.092 17.640 27.794 1.00 89.69 191 SER A N 1
ATOM 1566 C CA . SER A 1 191 ? -20.725 18.836 27.220 1.00 89.69 191 SER A CA 1
ATOM 1567 C C . SER A 1 191 ? -22.248 18.847 27.409 1.00 89.69 191 SER A C 1
ATOM 1569 O O . SER A 1 191 ? -22.835 19.900 27.659 1.00 89.69 191 SER A O 1
ATOM 1571 N N . TYR A 1 192 ? -22.907 17.688 27.317 1.00 88.88 192 TYR A N 1
ATOM 1572 C CA . TYR A 1 192 ? -24.336 17.545 27.606 1.00 88.88 192 TYR A CA 1
ATOM 1573 C C . TYR A 1 192 ? -24.637 17.770 29.094 1.00 88.88 192 TYR A C 1
ATOM 1575 O O . TYR A 1 192 ? -25.542 18.532 29.434 1.00 88.88 192 TYR A O 1
ATOM 1583 N N . CYS A 1 193 ? -23.851 17.176 29.996 1.00 86.25 193 CYS A N 1
ATOM 1584 C CA . CYS A 1 193 ? -23.988 17.375 31.443 1.00 86.25 193 CYS A CA 1
ATOM 1585 C C . CYS A 1 193 ? -23.798 18.845 31.864 1.00 86.25 193 CYS A C 1
ATOM 1587 O O . CYS A 1 193 ? -24.467 19.314 32.789 1.00 86.25 193 CYS A O 1
ATOM 1589 N N . GLU A 1 194 ? -22.939 19.578 31.155 1.00 86.50 194 GLU A N 1
ATOM 1590 C CA . GLU A 1 194 ? -22.697 21.017 31.324 1.00 86.50 194 GLU A CA 1
ATOM 1591 C C . GLU A 1 194 ? -23.738 21.914 30.623 1.00 86.50 194 GLU A C 1
ATOM 1593 O O . GLU A 1 194 ? -23.692 23.136 30.762 1.00 86.50 194 GLU A O 1
ATOM 1598 N N . ASN A 1 195 ? -24.703 21.338 29.896 1.00 86.75 195 ASN A N 1
ATOM 1599 C CA . ASN A 1 195 ? -25.678 22.032 29.041 1.00 86.75 195 ASN A CA 1
ATOM 1600 C C . ASN A 1 195 ? -25.062 22.836 27.877 1.00 86.75 195 ASN A C 1
ATOM 1602 O O . ASN A 1 195 ? -25.708 23.739 27.340 1.00 86.75 195 ASN A O 1
ATOM 1606 N N . ARG A 1 196 ? -23.834 22.508 27.461 1.00 88.12 196 ARG A N 1
ATOM 1607 C CA . ARG A 1 196 ? -23.221 23.012 26.219 1.00 88.12 196 ARG A CA 1
ATOM 1608 C C . ARG A 1 196 ? -23.697 22.256 24.979 1.00 88.12 196 ARG A C 1
ATOM 1610 O O . ARG A 1 196 ? -23.526 22.761 23.879 1.00 88.12 196 ARG A O 1
ATOM 1617 N N . LEU A 1 197 ? -24.295 21.075 25.155 1.00 88.75 197 LEU A N 1
ATOM 1618 C CA . LEU A 1 197 ? -24.917 20.260 24.111 1.00 88.75 197 LEU A CA 1
ATOM 1619 C C . LEU A 1 197 ? -26.371 19.945 24.484 1.00 88.75 197 LEU A C 1
ATOM 1621 O O . LEU A 1 197 ? -26.639 19.536 25.611 1.00 88.75 197 LEU A O 1
ATOM 1625 N N . GLN A 1 198 ? -27.303 20.125 23.545 1.00 87.81 198 GLN A N 1
ATOM 1626 C CA . GLN A 1 198 ? -28.731 19.847 23.765 1.00 87.81 198 GLN A CA 1
ATOM 1627 C C . GLN A 1 198 ? -29.095 18.384 23.476 1.00 87.81 198 GLN A C 1
ATOM 1629 O O . GLN A 1 198 ? -29.995 17.821 24.098 1.00 87.81 198 GLN A O 1
ATOM 1634 N N . GLU A 1 199 ? -28.412 17.759 22.520 1.00 88.94 199 GLU A N 1
ATOM 1635 C CA . GLU A 1 199 ? -28.634 16.376 22.124 1.00 88.94 199 GLU A CA 1
ATOM 1636 C C . GLU A 1 199 ? -27.926 15.391 23.062 1.00 88.94 199 GLU A C 1
ATOM 1638 O O . GLU A 1 199 ? -26.728 15.504 23.311 1.00 88.94 199 GLU A O 1
ATOM 1643 N N . TYR A 1 200 ? -28.638 14.361 23.524 1.00 90.56 200 TYR A N 1
ATOM 1644 C CA . TYR A 1 200 ? -28.038 13.304 24.337 1.00 90.56 200 TYR A CA 1
ATOM 1645 C C . TYR A 1 200 ? -27.170 12.374 23.467 1.00 90.56 200 TYR A C 1
ATOM 1647 O O . TYR A 1 200 ? -27.707 11.732 22.551 1.00 90.56 200 TYR A O 1
ATOM 1655 N N . PRO A 1 201 ? -25.853 12.251 23.722 1.00 93.19 201 PRO A N 1
ATOM 1656 C CA . PRO A 1 201 ? -24.980 11.406 22.919 1.00 93.19 201 PRO A CA 1
ATOM 1657 C C . PRO A 1 201 ? -25.136 9.922 23.276 1.00 93.19 201 PRO A C 1
ATOM 1659 O O . PRO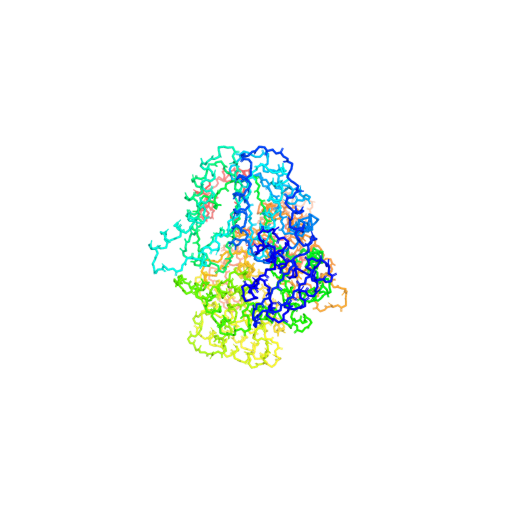 A 1 201 ? -25.182 9.544 24.445 1.00 93.19 201 PRO A O 1
ATOM 1662 N N . TYR A 1 202 ? -25.150 9.054 22.264 1.00 93.81 202 TYR A N 1
ATOM 1663 C CA . TYR A 1 202 ? -25.193 7.600 22.436 1.00 93.81 202 TYR A CA 1
ATOM 1664 C C . TYR A 1 202 ? -24.234 6.922 21.453 1.00 93.81 202 TYR A C 1
ATOM 1666 O O . TYR A 1 202 ? -24.417 7.019 20.240 1.00 93.81 202 TYR A O 1
ATOM 1674 N N . TYR A 1 203 ? -23.218 6.223 21.963 1.00 94.94 203 TYR A N 1
ATOM 1675 C CA . TYR A 1 203 ? -22.210 5.542 21.147 1.00 94.94 203 TYR A CA 1
ATOM 1676 C C . TYR A 1 203 ? -22.528 4.053 20.978 1.00 94.94 203 TYR A C 1
ATOM 1678 O O . TYR A 1 203 ? -22.820 3.363 21.950 1.00 94.94 203 TYR A O 1
ATOM 1686 N N . ILE A 1 204 ? -22.463 3.559 19.738 1.00 94.62 204 ILE A N 1
ATOM 1687 C CA . ILE A 1 204 ? -22.676 2.156 19.364 1.00 94.62 204 ILE A CA 1
ATOM 1688 C C . ILE A 1 204 ? -21.470 1.683 18.569 1.00 94.62 204 ILE A C 1
ATOM 1690 O O . ILE A 1 204 ? -21.170 2.229 17.509 1.00 94.62 204 ILE A O 1
ATOM 1694 N N . ASN A 1 205 ? -20.839 0.607 19.029 1.00 93.06 205 ASN A N 1
ATOM 1695 C CA . ASN A 1 205 ? -19.808 -0.086 18.270 1.00 93.06 205 ASN A CA 1
ATOM 1696 C C . ASN A 1 205 ? -20.371 -1.388 17.699 1.00 93.06 205 ASN A C 1
ATOM 1698 O O . ASN A 1 205 ? -20.666 -2.324 18.440 1.00 93.06 205 ASN A O 1
ATOM 1702 N N . LEU A 1 206 ? -20.500 -1.465 16.376 1.00 91.06 206 LEU A N 1
ATOM 1703 C CA . LEU A 1 206 ? -21.060 -2.632 15.699 1.00 91.06 206 LEU A CA 1
ATOM 1704 C C . LEU A 1 206 ? -20.219 -3.906 15.864 1.00 91.06 206 LEU A C 1
ATOM 1706 O O . LEU A 1 206 ? -20.778 -4.999 15.767 1.00 91.06 206 LEU A O 1
ATOM 1710 N N . HIS A 1 207 ? -18.925 -3.783 16.174 1.00 89.00 207 HIS A N 1
ATOM 1711 C CA . HIS A 1 207 ? -18.054 -4.927 16.452 1.00 89.00 207 HIS A CA 1
ATOM 1712 C C . HIS A 1 207 ? -18.353 -5.623 17.776 1.00 89.00 207 HIS A C 1
ATOM 1714 O O . HIS A 1 207 ? -17.957 -6.769 17.955 1.00 89.00 207 HIS A O 1
ATOM 1720 N N . TYR A 1 208 ? -19.062 -4.967 18.698 1.00 90.25 208 TYR A N 1
ATOM 1721 C CA . TYR A 1 208 ? -19.538 -5.610 19.925 1.00 90.25 208 TYR A CA 1
ATOM 1722 C C . TYR A 1 208 ? -20.384 -6.847 19.597 1.00 90.25 208 TYR A C 1
ATOM 1724 O O . TYR A 1 208 ? -20.203 -7.920 20.168 1.00 90.25 208 TYR A O 1
ATOM 1732 N N . TYR A 1 209 ? -21.255 -6.728 18.596 1.00 89.06 209 TYR A N 1
ATOM 1733 C CA . TYR A 1 209 ? -22.149 -7.812 18.211 1.00 89.06 209 TYR A CA 1
ATOM 1734 C C . TYR A 1 209 ? -21.434 -8.983 17.529 1.00 89.06 209 TYR A C 1
ATOM 1736 O O . TYR A 1 209 ? -21.945 -10.098 17.581 1.00 89.06 209 TYR A O 1
ATOM 1744 N N . ASP A 1 210 ? -20.245 -8.758 16.957 1.00 85.44 210 ASP A N 1
ATOM 1745 C CA . ASP A 1 210 ? -19.408 -9.831 16.403 1.00 85.44 210 ASP A CA 1
ATOM 1746 C C . ASP A 1 210 ? -18.961 -10.829 17.482 1.00 85.44 210 ASP A C 1
ATOM 1748 O O . ASP A 1 210 ? -18.676 -11.981 17.162 1.00 85.44 210 ASP A O 1
ATOM 1752 N N . ARG A 1 211 ? -18.922 -10.405 18.751 1.00 83.31 211 ARG A N 1
ATOM 1753 C CA . ARG A 1 211 ? -18.586 -11.246 19.905 1.00 83.31 211 ARG A CA 1
ATOM 1754 C C . ARG A 1 211 ? -19.818 -11.815 20.601 1.00 83.31 211 ARG A C 1
ATOM 1756 O O . ARG A 1 211 ? -19.797 -12.947 21.057 1.00 83.31 211 ARG A O 1
ATOM 1763 N N . GLU A 1 212 ? -20.880 -11.034 20.734 1.00 84.19 212 GLU A N 1
ATOM 1764 C CA . GLU A 1 212 ? -21.970 -11.360 21.668 1.00 84.19 212 GLU A CA 1
ATOM 1765 C C . GLU A 1 212 ? -23.096 -12.205 21.053 1.00 84.19 212 GLU A C 1
ATOM 1767 O O . GLU A 1 212 ? -24.001 -12.647 21.761 1.00 84.19 212 GLU A O 1
ATOM 1772 N N . VAL A 1 213 ? -23.064 -12.441 19.739 1.00 79.50 213 VAL A N 1
ATOM 1773 C CA . VAL A 1 213 ? -24.001 -13.342 19.053 1.00 79.50 213 VAL A CA 1
ATOM 1774 C C . VAL A 1 213 ? -23.342 -14.714 18.901 1.00 79.50 213 VAL A C 1
ATOM 1776 O O . VAL A 1 213 ? -22.447 -14.887 18.074 1.00 79.50 213 VAL A O 1
ATOM 1779 N N . VAL A 1 214 ? -23.766 -15.672 19.734 1.00 65.06 214 VAL A N 1
ATOM 1780 C CA . VAL A 1 214 ? -22.993 -16.899 20.022 1.00 65.06 214 VAL A CA 1
ATOM 1781 C C . VAL A 1 214 ? -23.591 -18.186 19.433 1.00 65.06 214 VAL A C 1
ATOM 1783 O O . VAL A 1 214 ? -22.848 -19.100 19.087 1.00 65.06 214 VAL A O 1
ATOM 1786 N N . ASP A 1 215 ? -24.909 -18.252 19.232 1.00 62.56 215 ASP A N 1
ATOM 1787 C CA . ASP A 1 215 ? -25.608 -19.494 18.862 1.00 62.56 215 ASP A CA 1
ATOM 1788 C C . ASP A 1 215 ? -26.309 -19.380 17.513 1.00 62.56 215 ASP A C 1
ATOM 1790 O O . ASP A 1 215 ? -27.536 -19.310 17.426 1.00 62.56 215 ASP A O 1
ATOM 1794 N N . VAL A 1 216 ? -25.520 -19.343 16.440 1.00 67.75 216 VAL A N 1
ATOM 1795 C CA . VAL A 1 216 ? -26.083 -19.325 15.095 1.00 67.75 216 VAL A CA 1
ATOM 1796 C C . VAL A 1 216 ? -25.319 -20.234 14.148 1.00 67.75 216 VAL A C 1
ATOM 1798 O O . VAL A 1 216 ? -24.111 -20.074 13.977 1.00 67.75 216 VAL A O 1
ATOM 1801 N N . ARG A 1 217 ? -26.028 -21.185 13.523 1.00 65.50 217 ARG A N 1
ATOM 1802 C CA . ARG A 1 217 ? -25.414 -22.217 12.668 1.00 65.50 217 ARG A CA 1
ATOM 1803 C C . ARG A 1 217 ? -25.661 -22.015 11.177 1.00 65.50 217 ARG A C 1
ATOM 1805 O O . ARG A 1 217 ? -24.946 -22.597 10.368 1.00 65.50 217 ARG A O 1
ATOM 1812 N N . CYS A 1 218 ? -26.640 -21.197 10.793 1.00 68.38 218 CYS A N 1
ATOM 1813 C CA . CYS A 1 218 ? -26.908 -20.883 9.390 1.00 68.38 218 CYS A CA 1
ATOM 1814 C C . CYS A 1 218 ? -27.273 -19.405 9.172 1.00 68.38 218 CYS A C 1
ATOM 1816 O O . CYS A 1 218 ? -27.674 -18.693 10.090 1.00 68.38 218 CYS A O 1
ATOM 1818 N N . LEU A 1 219 ? -27.164 -18.941 7.921 1.00 67.12 219 LEU A N 1
ATOM 1819 C CA . LEU A 1 219 ? -27.433 -17.550 7.516 1.00 67.12 219 LEU A CA 1
ATOM 1820 C C . LEU A 1 219 ? -28.853 -17.058 7.852 1.00 67.12 219 LEU A C 1
ATOM 1822 O O . LEU A 1 219 ? -29.061 -15.858 8.027 1.00 67.12 219 LEU A O 1
ATOM 1826 N N . GLU A 1 220 ? -29.830 -17.960 7.921 1.00 68.19 220 GLU A N 1
ATOM 1827 C CA . GLU A 1 220 ? -31.237 -17.631 8.179 1.00 68.19 220 GLU A CA 1
ATOM 1828 C C . GLU A 1 220 ? -31.480 -17.310 9.659 1.00 68.19 220 GLU A C 1
ATOM 1830 O O . GLU A 1 220 ? -32.166 -16.336 9.976 1.00 68.19 220 GLU A O 1
ATOM 1835 N N . GLU A 1 221 ? -30.840 -18.058 10.560 1.00 75.81 221 GLU A N 1
ATOM 1836 C CA . GLU A 1 221 ? -30.877 -17.822 12.006 1.00 75.81 221 GLU A CA 1
ATOM 1837 C C . GLU A 1 221 ? -30.112 -16.538 12.402 1.00 75.81 221 GLU A C 1
ATOM 1839 O O . GLU A 1 221 ? -30.503 -15.858 13.356 1.00 75.81 221 GLU A O 1
ATOM 1844 N N . ILE A 1 222 ? -29.078 -16.149 11.631 1.00 76.94 222 ILE A N 1
ATOM 1845 C CA . ILE A 1 222 ? -28.211 -14.980 11.918 1.00 76.94 222 ILE A CA 1
ATOM 1846 C C . ILE A 1 222 ? -29.035 -13.708 12.014 1.00 76.94 222 ILE A C 1
ATOM 1848 O O . ILE A 1 222 ? -28.902 -12.951 12.974 1.00 76.94 222 ILE A O 1
ATOM 1852 N N . ASN A 1 223 ? -29.909 -13.499 11.033 1.00 79.88 223 ASN A N 1
ATOM 1853 C CA . ASN A 1 223 ? -30.671 -12.266 10.888 1.00 79.88 223 ASN A CA 1
ATOM 1854 C C . ASN A 1 223 ? -31.633 -12.036 12.065 1.00 79.88 223 ASN A C 1
ATOM 1856 O O . ASN A 1 223 ? -31.787 -10.906 12.527 1.00 79.88 223 ASN A O 1
ATOM 1860 N N . GLY A 1 224 ? -32.268 -13.102 12.563 1.00 80.62 224 GLY A N 1
ATOM 1861 C CA . GLY A 1 224 ? -33.171 -13.020 13.711 1.00 80.62 224 GLY A CA 1
ATOM 1862 C C . GLY A 1 224 ? -32.424 -12.785 15.023 1.00 80.62 224 GLY A C 1
ATOM 1863 O O . GLY A 1 224 ? -32.836 -11.946 15.826 1.00 80.62 224 GLY A O 1
ATOM 1864 N N . ALA A 1 225 ? -31.303 -13.485 15.223 1.00 84.31 225 ALA A N 1
ATOM 1865 C CA . ALA A 1 225 ? -30.496 -13.374 16.435 1.00 84.31 225 ALA A CA 1
ATOM 1866 C C . ALA A 1 225 ? -29.879 -11.975 16.598 1.00 84.31 225 ALA A C 1
ATOM 1868 O O . ALA A 1 225 ? -29.991 -11.376 17.670 1.00 84.31 225 ALA A O 1
ATOM 1869 N N . ILE A 1 226 ? -29.294 -11.420 15.529 1.00 88.44 226 ILE A N 1
ATOM 1870 C CA . ILE A 1 226 ? -28.676 -10.088 15.567 1.00 88.44 226 ILE A CA 1
ATOM 1871 C C . ILE A 1 226 ? -29.712 -8.981 15.789 1.00 88.44 226 ILE A C 1
ATOM 1873 O O . ILE A 1 226 ? -29.497 -8.098 16.618 1.00 88.44 226 ILE A O 1
ATOM 1877 N N . GLU A 1 227 ? -30.861 -9.033 15.104 1.00 88.12 227 GLU A N 1
ATOM 1878 C CA . GLU A 1 227 ? -31.904 -8.017 15.267 1.00 88.12 227 GLU A CA 1
ATOM 1879 C C . GLU A 1 227 ? -32.472 -8.037 16.688 1.00 88.12 227 GLU A C 1
ATOM 1881 O O . GLU A 1 227 ? -32.641 -6.982 17.304 1.00 88.12 227 GLU A O 1
ATOM 1886 N N . LYS A 1 228 ? -32.717 -9.234 17.234 1.00 88.44 228 LYS A N 1
ATOM 1887 C CA . LYS A 1 228 ? -33.179 -9.403 18.613 1.00 88.44 228 LYS A CA 1
ATOM 1888 C C . LYS A 1 228 ? -32.177 -8.815 19.608 1.00 88.44 228 LYS A C 1
ATOM 1890 O O . LYS A 1 228 ? -32.578 -8.019 20.453 1.00 88.44 228 LYS A O 1
ATOM 1895 N N . LYS A 1 229 ? -30.889 -9.143 19.470 1.00 90.56 229 LYS A N 1
ATOM 1896 C CA . LYS A 1 229 ? -29.833 -8.657 20.367 1.00 90.56 229 LYS A CA 1
ATOM 1897 C C . LYS A 1 229 ? -29.697 -7.130 20.333 1.00 90.56 229 LYS A C 1
ATOM 1899 O O . LYS A 1 229 ? -29.696 -6.501 21.386 1.00 90.56 229 LYS A O 1
ATOM 1904 N N . ILE A 1 230 ? -29.696 -6.519 19.144 1.00 91.81 230 ILE A N 1
ATOM 1905 C CA . ILE A 1 230 ? -29.660 -5.051 18.998 1.00 91.81 230 ILE A CA 1
ATOM 1906 C C . ILE A 1 230 ? -30.888 -4.403 19.660 1.00 91.81 230 ILE A C 1
ATOM 1908 O O . ILE A 1 230 ? -30.758 -3.398 20.357 1.00 91.81 230 ILE A O 1
ATOM 1912 N N . ARG A 1 231 ? -32.092 -4.967 19.479 1.00 91.00 231 ARG A N 1
ATOM 1913 C CA . ARG A 1 231 ? -33.316 -4.449 20.122 1.00 91.00 231 ARG A CA 1
ATOM 1914 C C . ARG A 1 231 ? -33.270 -4.557 21.642 1.00 91.00 231 ARG A C 1
ATOM 1916 O O . ARG A 1 231 ? -33.751 -3.654 22.322 1.00 91.00 231 ARG A O 1
ATOM 1923 N N . GLU A 1 232 ? -32.720 -5.646 22.170 1.00 90.94 232 GLU A N 1
ATOM 1924 C CA . GLU A 1 232 ? -32.532 -5.835 23.609 1.00 90.94 232 GLU A CA 1
ATOM 1925 C C . GLU A 1 232 ? -31.558 -4.803 24.184 1.00 90.94 232 GLU A C 1
ATOM 1927 O O . GLU A 1 232 ? -31.869 -4.174 25.197 1.00 90.94 232 GLU A O 1
ATOM 1932 N N . ASP A 1 233 ? -30.429 -4.570 23.512 1.00 90.38 233 ASP A N 1
ATOM 1933 C CA . ASP A 1 233 ? -29.406 -3.628 23.969 1.00 90.38 233 ASP A CA 1
ATOM 1934 C C . ASP A 1 233 ? -29.845 -2.157 23.841 1.00 90.38 233 ASP A C 1
ATOM 1936 O O . ASP A 1 233 ? -29.480 -1.341 24.686 1.00 90.38 233 ASP A O 1
ATOM 1940 N N . LEU A 1 234 ? -30.689 -1.820 22.855 1.00 91.12 234 LEU A N 1
ATOM 1941 C CA . LEU A 1 234 ? -31.249 -0.471 22.660 1.00 91.12 234 LEU A CA 1
ATOM 1942 C C . LEU A 1 234 ? -32.603 -0.244 23.358 1.00 91.12 234 LEU A C 1
ATOM 1944 O O . LEU A 1 234 ? -33.206 0.820 23.206 1.00 91.12 234 LEU A O 1
ATOM 1948 N N . LYS A 1 235 ? -33.100 -1.210 24.137 1.00 89.94 235 LYS A N 1
ATOM 1949 C CA . LYS A 1 235 ? -34.444 -1.170 24.738 1.00 89.94 235 LYS A CA 1
ATOM 1950 C C . LYS A 1 235 ? -34.700 0.072 25.595 1.00 89.94 235 LYS A C 1
ATOM 1952 O O . LYS A 1 235 ? -35.777 0.655 25.512 1.00 89.94 235 LYS A O 1
ATOM 1957 N N . GLU A 1 236 ? -33.746 0.459 26.439 1.00 86.69 236 GLU A N 1
ATOM 1958 C CA . GLU A 1 236 ? -33.905 1.626 27.320 1.00 86.69 236 GLU A CA 1
ATOM 1959 C C . GLU A 1 236 ? -33.866 2.943 26.531 1.00 86.69 236 GLU A C 1
ATOM 1961 O O . GLU A 1 236 ? -34.659 3.841 26.806 1.00 86.69 236 GLU A O 1
ATOM 1966 N N . LEU A 1 237 ? -33.034 3.021 25.487 1.00 87.38 237 LEU A N 1
ATOM 1967 C CA . LEU A 1 237 ? -32.985 4.170 24.582 1.00 87.38 237 LEU A CA 1
ATOM 1968 C C . LEU A 1 237 ? -34.309 4.346 23.818 1.00 87.38 237 LEU A C 1
ATOM 1970 O O . LEU A 1 237 ? -34.844 5.451 23.756 1.00 87.38 237 LEU A O 1
ATOM 1974 N N . LEU A 1 238 ? -34.869 3.250 23.292 1.00 88.06 238 LEU A N 1
ATOM 1975 C CA . LEU A 1 238 ? -36.161 3.247 22.595 1.00 88.06 238 LEU A CA 1
ATOM 1976 C C . LEU A 1 238 ? -37.295 3.734 23.506 1.00 88.06 238 LEU A C 1
ATOM 1978 O O . LEU A 1 238 ? -38.046 4.628 23.128 1.00 88.06 238 LEU A O 1
ATOM 1982 N N . LYS A 1 239 ? -37.372 3.215 24.739 1.00 85.81 239 LYS A N 1
ATOM 1983 C CA . LYS A 1 239 ? -38.364 3.668 25.728 1.00 85.81 239 LYS A CA 1
ATOM 1984 C C . LYS A 1 239 ? -38.242 5.161 26.030 1.00 85.81 239 LYS A C 1
ATOM 1986 O O . LYS A 1 239 ? -39.257 5.844 26.150 1.00 85.81 239 LYS A O 1
ATOM 1991 N N . LEU A 1 240 ? -37.017 5.675 26.176 1.00 82.69 240 LEU A N 1
ATOM 1992 C CA . LEU A 1 240 ? -36.806 7.101 26.428 1.00 82.69 240 LEU A CA 1
ATOM 1993 C C . LEU A 1 240 ? -37.290 7.955 25.257 1.00 82.69 240 LEU A C 1
ATOM 1995 O O . LEU A 1 240 ? -37.999 8.927 25.499 1.00 82.69 240 LEU A O 1
ATOM 1999 N N . SER A 1 241 ? -36.974 7.557 24.022 1.00 84.00 241 SER A N 1
ATOM 2000 C CA . SER A 1 241 ? -37.435 8.244 22.810 1.00 84.00 241 SER A CA 1
ATOM 2001 C C . SER A 1 241 ? -38.963 8.258 22.677 1.00 84.00 241 SER A C 1
ATOM 2003 O O . SER A 1 241 ? -39.534 9.263 22.263 1.00 84.00 241 SER A O 1
ATOM 2005 N N . GLU A 1 242 ? -39.649 7.185 23.079 1.00 81.94 242 GLU A N 1
ATOM 2006 C CA . GLU A 1 242 ? -41.119 7.127 23.075 1.00 81.94 242 GLU A CA 1
ATOM 2007 C C . GLU A 1 242 ? -41.759 7.988 24.176 1.00 81.94 242 GLU A C 1
ATOM 2009 O O . GLU A 1 242 ? -42.839 8.540 23.978 1.00 81.94 242 GLU A O 1
ATOM 2014 N N . SER A 1 243 ? -41.110 8.095 25.339 1.00 74.44 243 SER A N 1
ATOM 2015 C CA . SER A 1 243 ? -41.669 8.755 26.530 1.00 74.44 243 SER A CA 1
ATOM 2016 C C . SER A 1 243 ? -41.426 10.268 26.623 1.00 74.44 243 SER A C 1
ATOM 2018 O O . SER A 1 243 ? -42.025 10.916 27.480 1.00 74.44 243 SER A O 1
ATOM 2020 N N . ASN A 1 244 ? -40.530 10.832 25.806 1.00 66.00 244 ASN A N 1
ATOM 2021 C CA . ASN A 1 244 ? -40.010 12.192 25.982 1.00 66.00 244 ASN A CA 1
ATOM 2022 C C . ASN A 1 244 ? -39.947 12.935 24.636 1.00 66.00 244 ASN A C 1
ATOM 2024 O O . ASN A 1 244 ? -38.949 12.846 23.927 1.00 66.00 244 ASN A O 1
ATOM 2028 N N . GLU A 1 245 ? -40.997 13.686 24.286 1.00 61.84 245 GLU A N 1
ATOM 2029 C CA . GLU A 1 245 ? -41.086 14.384 22.987 1.00 61.84 245 GLU A CA 1
ATOM 2030 C C . GLU A 1 245 ? -40.043 15.505 22.800 1.00 61.84 245 GLU A C 1
ATOM 2032 O O . GLU A 1 245 ? -39.788 15.911 21.672 1.00 61.84 245 GLU A O 1
ATOM 2037 N N . GLU A 1 246 ? -39.402 15.977 23.876 1.00 68.88 246 GLU A N 1
ATOM 2038 C CA . GLU A 1 246 ? -38.433 17.086 23.834 1.00 68.88 246 GLU A CA 1
ATOM 2039 C C . GLU A 1 246 ? -36.957 16.648 23.782 1.00 68.88 246 GLU A C 1
ATOM 2041 O O . GLU A 1 246 ? -36.071 17.492 23.672 1.00 68.88 246 GLU A O 1
ATOM 2046 N N . THR A 1 247 ? -36.647 15.351 23.914 1.00 73.44 247 THR A N 1
ATOM 2047 C CA . THR A 1 247 ? -35.243 14.894 23.977 1.00 73.44 247 THR A CA 1
ATOM 2048 C C . THR A 1 247 ? -34.739 14.491 22.596 1.00 73.44 247 THR A C 1
ATOM 2050 O O . THR A 1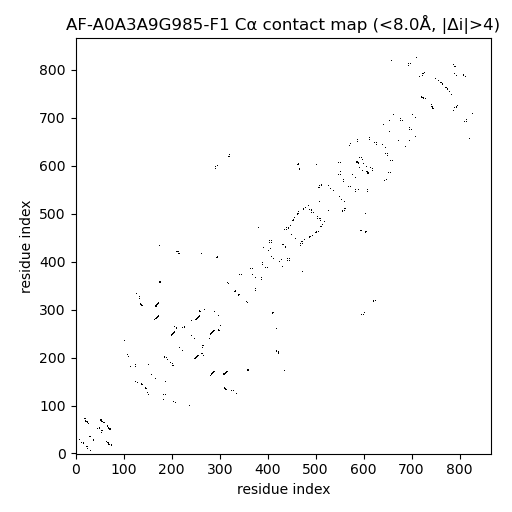 247 ? -35.167 13.476 22.055 1.00 73.44 247 THR A O 1
ATOM 2053 N N . ASN A 1 248 ? -33.784 15.254 22.064 1.00 85.25 248 ASN A N 1
ATOM 2054 C CA . ASN A 1 248 ? -33.077 14.912 20.832 1.00 85.25 248 ASN A CA 1
ATOM 2055 C C . ASN A 1 248 ? -31.860 14.031 21.137 1.00 85.25 248 ASN A C 1
ATOM 2057 O O . ASN A 1 248 ? -31.180 14.224 22.146 1.00 85.25 248 ASN A O 1
ATOM 2061 N N . PHE A 1 249 ? -31.553 13.092 20.244 1.00 89.12 249 PHE A N 1
ATOM 2062 C CA . PHE A 1 249 ? -30.407 12.191 20.398 1.00 89.12 249 PHE A CA 1
ATOM 2063 C C . PHE A 1 249 ? -29.315 12.460 19.360 1.00 89.12 249 PHE A C 1
ATOM 2065 O O . PHE A 1 249 ? -29.601 12.787 18.208 1.00 89.12 249 PHE A O 1
ATOM 2072 N N . LEU A 1 250 ? -28.059 12.243 19.748 1.00 91.56 250 LEU A N 1
ATOM 2073 C CA . LEU A 1 250 ? -26.906 12.215 18.851 1.00 91.56 250 LEU A CA 1
ATOM 2074 C C . LEU A 1 250 ? -26.303 10.806 18.850 1.00 91.56 250 LEU A C 1
ATOM 2076 O O . LEU A 1 250 ? -25.576 10.420 19.764 1.00 91.56 250 LEU A O 1
ATOM 2080 N N . ILE A 1 251 ? -26.621 10.017 17.825 1.00 92.94 251 ILE A N 1
ATOM 2081 C CA . ILE A 1 251 ? -26.184 8.622 17.719 1.00 92.94 251 ILE A CA 1
ATOM 2082 C C . ILE A 1 251 ? -24.837 8.546 16.998 1.00 92.94 251 ILE A C 1
ATOM 2084 O O . ILE A 1 251 ? -24.720 8.915 15.829 1.00 92.94 251 ILE A O 1
ATOM 2088 N N . ILE A 1 252 ? -23.826 8.020 17.679 1.00 94.38 252 ILE A N 1
ATOM 2089 C CA . ILE A 1 252 ? -22.485 7.800 17.141 1.00 94.38 252 ILE A CA 1
ATOM 2090 C C . ILE A 1 252 ? -22.356 6.322 16.775 1.00 94.38 252 ILE A C 1
ATOM 2092 O O . ILE A 1 252 ? -22.440 5.456 17.642 1.00 94.38 252 ILE A O 1
ATOM 2096 N N . ILE A 1 253 ? -22.165 6.031 15.490 1.00 93.00 253 ILE A N 1
ATOM 2097 C CA . ILE A 1 253 ? -22.086 4.670 14.953 1.00 93.00 253 ILE A CA 1
ATOM 2098 C C . ILE A 1 253 ? -20.642 4.381 14.538 1.00 93.00 253 ILE A C 1
ATOM 2100 O O . ILE A 1 253 ? -20.127 4.990 13.599 1.00 93.00 253 ILE A O 1
ATOM 2104 N N . ASP A 1 254 ? -20.014 3.424 15.215 1.00 92.94 254 ASP A N 1
ATOM 2105 C CA . ASP A 1 254 ? -18.671 2.912 14.935 1.00 92.94 254 ASP A CA 1
ATOM 2106 C C . ASP A 1 254 ? -18.706 1.447 14.470 1.00 92.94 254 ASP A C 1
ATOM 2108 O O . ASP A 1 254 ? -19.687 0.729 14.681 1.00 92.94 254 ASP A O 1
ATOM 2112 N N . GLY A 1 255 ? -17.638 0.999 13.811 1.00 87.38 255 GLY A N 1
ATOM 2113 C CA . GLY A 1 255 ? -17.509 -0.358 13.270 1.00 87.38 255 GLY A CA 1
ATOM 2114 C C . GLY A 1 255 ? -18.413 -0.663 12.069 1.00 87.38 255 GLY A C 1
ATOM 2115 O O . GLY A 1 255 ? -18.717 -1.824 11.794 1.00 87.38 255 GLY A O 1
ATOM 2116 N N . ASN A 1 256 ? -18.903 0.362 11.358 1.00 87.19 256 ASN A N 1
ATOM 2117 C CA . ASN A 1 256 ? -19.719 0.181 10.155 1.00 87.19 256 ASN A CA 1
ATOM 2118 C C . ASN A 1 256 ? -18.847 0.103 8.894 1.00 87.19 256 ASN A C 1
ATOM 2120 O O . ASN A 1 256 ? -18.804 1.027 8.084 1.00 87.19 256 ASN A O 1
ATOM 2124 N N . ASP A 1 257 ? -18.156 -1.016 8.713 1.00 86.81 257 ASP A N 1
ATOM 2125 C CA . ASP A 1 257 ? -17.176 -1.160 7.636 1.00 86.81 257 ASP A CA 1
ATOM 2126 C C . ASP A 1 257 ? -17.805 -1.286 6.240 1.00 86.81 257 ASP A C 1
ATOM 2128 O O . ASP A 1 257 ? -18.900 -1.835 6.055 1.00 86.81 257 ASP A O 1
ATOM 2132 N N . LYS A 1 258 ? -17.056 -0.844 5.219 1.00 85.38 258 LYS A N 1
ATOM 2133 C CA . LYS A 1 258 ? -17.332 -1.096 3.789 1.00 85.38 258 LYS A CA 1
ATOM 2134 C C . LYS A 1 258 ? -17.047 -2.554 3.375 1.00 85.38 258 LYS A C 1
ATOM 2136 O O . LYS A 1 258 ? -17.157 -2.903 2.199 1.00 85.38 258 LYS A O 1
ATOM 2141 N N . TYR A 1 259 ? -16.690 -3.409 4.327 1.00 86.75 259 TYR A N 1
ATOM 2142 C CA . TYR A 1 259 ? -16.486 -4.842 4.164 1.00 86.75 259 TYR A CA 1
ATOM 2143 C C . TYR A 1 259 ? -17.226 -5.611 5.267 1.00 86.75 259 TYR A C 1
ATOM 2145 O O . TYR A 1 259 ? -17.619 -5.053 6.287 1.00 86.75 259 TYR A O 1
ATOM 2153 N N . ASN A 1 260 ? -17.479 -6.895 5.043 1.00 86.31 260 ASN A N 1
ATOM 2154 C CA . ASN A 1 260 ? -18.106 -7.770 6.023 1.00 86.31 260 ASN A CA 1
ATOM 2155 C C . ASN A 1 260 ? -17.021 -8.408 6.881 1.00 86.31 260 ASN A C 1
ATOM 2157 O O . ASN A 1 260 ? -16.457 -9.421 6.471 1.00 86.31 260 ASN A O 1
ATOM 2161 N N . ARG A 1 261 ? -16.773 -7.834 8.064 1.00 86.94 261 ARG A N 1
ATOM 2162 C CA . ARG A 1 261 ? -15.924 -8.457 9.085 1.00 86.94 261 ARG A CA 1
ATOM 2163 C C . ARG A 1 261 ? -16.440 -9.847 9.440 1.00 86.94 261 ARG A C 1
ATOM 2165 O O . ARG A 1 261 ? -15.698 -10.809 9.370 1.00 86.94 261 ARG A O 1
ATOM 2172 N N . THR A 1 262 ? -17.731 -9.966 9.737 1.00 86.31 262 THR A N 1
ATOM 2173 C CA . THR A 1 262 ? -18.423 -11.240 9.990 1.00 86.31 262 THR A CA 1
ATOM 2174 C C . THR A 1 262 ? -19.642 -11.388 9.078 1.00 86.31 262 THR A C 1
ATOM 2176 O O . THR A 1 262 ? -20.025 -10.472 8.341 1.00 86.31 262 THR A O 1
ATOM 2179 N N . HIS A 1 263 ? -20.311 -12.538 9.150 1.00 83.38 263 HIS A N 1
ATOM 2180 C CA . HIS A 1 263 ? -21.563 -12.772 8.430 1.00 83.38 263 HIS A CA 1
ATOM 2181 C C . HIS A 1 263 ? -22.792 -12.099 9.079 1.00 83.38 263 HIS A C 1
ATOM 2183 O O . HIS A 1 263 ? -23.861 -12.111 8.470 1.00 83.38 263 HIS A O 1
ATOM 2189 N N . LEU A 1 264 ? -22.657 -11.464 10.255 1.00 82.19 264 LEU A N 1
ATOM 2190 C CA . LEU A 1 264 ? -23.778 -10.906 11.031 1.00 82.19 264 LEU A CA 1
ATOM 2191 C C . LEU A 1 264 ? -24.427 -9.657 10.408 1.00 82.19 264 LEU A C 1
ATOM 2193 O O . LEU A 1 264 ? -25.581 -9.353 10.706 1.00 82.19 264 LEU A O 1
ATOM 2197 N N . ARG A 1 265 ? -23.714 -8.926 9.534 1.00 81.38 265 ARG A N 1
ATOM 2198 C CA . ARG A 1 265 ? -24.206 -7.717 8.823 1.00 81.38 265 ARG A CA 1
ATOM 2199 C C . ARG A 1 265 ? -24.949 -6.719 9.736 1.00 81.38 265 ARG A C 1
ATOM 2201 O O . ARG A 1 265 ? -25.937 -6.104 9.323 1.00 81.38 265 ARG A O 1
ATOM 2208 N N . SER A 1 266 ? -24.451 -6.535 10.959 1.00 86.25 266 SER A N 1
ATOM 2209 C CA . SER A 1 266 ? -25.104 -5.812 12.064 1.00 86.25 266 SER A CA 1
ATOM 2210 C C . SER A 1 266 ? -25.624 -4.417 11.692 1.00 86.25 266 SER A C 1
ATOM 2212 O O . SER A 1 266 ? -26.730 -4.051 12.088 1.00 86.25 266 SER A O 1
ATOM 2214 N N . GLY A 1 267 ? -24.909 -3.667 10.848 1.00 86.44 267 GLY A N 1
ATOM 2215 C CA . GLY A 1 267 ? -25.331 -2.323 10.436 1.00 86.44 267 GLY A CA 1
ATOM 2216 C C . GLY A 1 267 ? -26.689 -2.258 9.716 1.00 86.44 267 GLY A C 1
ATOM 2217 O O . GLY A 1 267 ? -27.406 -1.278 9.884 1.00 86.44 267 GLY A O 1
ATOM 2218 N N . VAL A 1 268 ? -27.095 -3.297 8.970 1.00 84.69 268 VAL A N 1
ATOM 2219 C CA . VAL A 1 268 ? -28.419 -3.322 8.303 1.00 84.69 268 VAL A CA 1
ATOM 2220 C C . VAL A 1 268 ? -29.551 -3.437 9.327 1.00 84.69 268 VAL A C 1
ATOM 2222 O O . VAL A 1 268 ? -30.617 -2.845 9.165 1.00 84.69 268 VAL A O 1
ATOM 2225 N N . PHE A 1 269 ? -29.328 -4.202 10.393 1.00 87.19 269 PHE A N 1
ATOM 2226 C CA . PHE A 1 269 ? -30.315 -4.401 11.451 1.00 87.19 269 PHE A CA 1
ATOM 2227 C C . PHE A 1 269 ? -30.358 -3.218 12.408 1.00 87.19 269 PHE A C 1
ATOM 2229 O O . PHE A 1 269 ? -31.450 -2.800 12.789 1.00 87.19 269 PHE A O 1
ATOM 2236 N N . LEU A 1 270 ? -29.204 -2.612 12.706 1.00 89.88 270 LEU A N 1
ATOM 2237 C CA . LEU A 1 270 ? -29.153 -1.354 13.445 1.00 89.88 270 LEU A CA 1
ATOM 2238 C C . LEU A 1 270 ? -30.002 -0.277 12.752 1.00 89.88 270 LEU A C 1
ATOM 2240 O O . LEU A 1 270 ? -30.781 0.395 13.420 1.00 89.88 270 LEU A O 1
ATOM 2244 N N . GLU A 1 271 ? -29.943 -0.179 11.419 1.00 86.38 271 GLU A N 1
ATOM 2245 C CA . GLU A 1 271 ? -30.776 0.759 10.654 1.00 86.38 271 GLU A CA 1
ATOM 2246 C C . GLU A 1 271 ? -32.271 0.569 10.882 1.00 86.38 271 GLU A C 1
ATOM 2248 O O . GLU A 1 271 ? -32.999 1.537 11.109 1.00 86.38 271 GLU A O 1
ATOM 2253 N N . LYS A 1 272 ? -32.737 -0.680 10.876 1.00 86.69 272 LYS A N 1
ATOM 2254 C CA . LYS A 1 272 ? -34.146 -0.985 11.138 1.00 86.69 272 LYS A CA 1
ATOM 2255 C C . LYS A 1 272 ? -34.564 -0.592 12.551 1.00 86.69 272 LYS A C 1
ATOM 2257 O O . LYS A 1 272 ? -35.682 -0.119 12.731 1.00 86.69 272 LYS A O 1
ATOM 2262 N N . VAL A 1 273 ? -33.694 -0.793 13.540 1.00 88.69 273 VAL A N 1
ATOM 2263 C CA . VAL A 1 273 ? -33.995 -0.470 14.941 1.00 88.69 273 VAL A CA 1
ATOM 2264 C C . VAL A 1 273 ? -33.965 1.042 15.176 1.00 88.69 273 VAL A C 1
ATOM 2266 O O . VAL A 1 273 ? -34.880 1.570 15.802 1.00 88.69 273 VAL A O 1
ATOM 2269 N N . LEU A 1 274 ? -32.989 1.759 14.608 1.00 87.75 274 LEU A N 1
ATOM 2270 C CA . LEU A 1 274 ? -32.864 3.212 14.760 1.00 87.75 274 LEU A CA 1
ATOM 2271 C C . LEU A 1 274 ? -33.991 4.002 14.073 1.00 87.75 274 LEU A C 1
ATOM 2273 O O . LEU A 1 274 ? -34.228 5.140 14.459 1.00 87.75 274 LEU A O 1
ATOM 2277 N N . LYS A 1 275 ? -34.734 3.417 13.118 1.00 84.50 275 LYS A N 1
ATOM 2278 C CA . LYS A 1 275 ? -35.979 4.016 12.583 1.00 84.50 275 LYS A CA 1
ATOM 2279 C C . LYS A 1 275 ? -37.088 4.157 13.635 1.00 84.50 275 LYS A C 1
ATOM 2281 O O . LYS A 1 275 ? -38.021 4.920 13.420 1.00 84.50 275 LYS A O 1
ATOM 2286 N N . GLY A 1 276 ? -37.003 3.416 14.743 1.00 81.69 276 GLY A N 1
ATOM 2287 C CA . GLY A 1 276 ? -37.934 3.525 15.868 1.00 81.69 276 GLY A CA 1
ATOM 2288 C C . GLY A 1 276 ? -37.631 4.677 16.832 1.00 81.69 276 GLY A C 1
ATOM 2289 O O . GLY A 1 276 ? -38.460 4.963 17.687 1.00 81.69 276 GLY A O 1
ATOM 2290 N N . ILE A 1 277 ? -36.473 5.333 16.708 1.00 83.25 277 ILE A N 1
ATOM 2291 C CA . ILE A 1 277 ? -36.093 6.484 17.534 1.00 83.25 277 ILE A CA 1
ATOM 2292 C C . ILE A 1 277 ? -36.544 7.753 16.809 1.00 83.25 277 ILE A C 1
ATOM 2294 O O . ILE A 1 277 ? -36.193 7.962 15.648 1.00 83.25 277 ILE A O 1
ATOM 2298 N N . LYS A 1 278 ? -37.351 8.583 17.476 1.00 74.25 278 LYS A N 1
ATOM 2299 C CA . LYS A 1 278 ? -37.773 9.892 16.959 1.00 74.25 278 LYS A CA 1
ATOM 2300 C C . LYS A 1 278 ? -36.678 10.933 17.217 1.00 74.25 278 LYS A C 1
ATOM 2302 O O . LYS A 1 278 ? -36.104 10.938 18.301 1.00 74.25 278 LYS A O 1
ATOM 2307 N N . ALA A 1 279 ? -36.463 11.825 16.245 1.00 70.62 279 ALA A N 1
ATOM 2308 C CA . ALA A 1 279 ? -35.602 13.011 16.329 1.00 70.62 279 ALA A CA 1
ATOM 2309 C C . ALA A 1 279 ? -34.152 12.736 16.785 1.00 70.62 279 ALA A C 1
ATOM 2311 O O . ALA A 1 279 ? -33.763 12.968 17.933 1.00 70.62 279 ALA A O 1
ATOM 2312 N N . HIS A 1 280 ? -33.316 12.278 15.850 1.00 83.31 280 HIS A N 1
ATOM 2313 C CA . HIS A 1 280 ? -31.898 12.031 16.107 1.00 83.31 280 HIS A CA 1
ATOM 2314 C C . HIS A 1 280 ? -30.980 12.489 14.979 1.00 83.31 280 HIS A C 1
ATOM 2316 O O . HIS A 1 280 ? -31.256 12.302 13.794 1.00 83.31 280 HIS A O 1
ATOM 2322 N N . LYS A 1 281 ? -29.827 13.026 15.380 1.00 88.06 281 LYS A N 1
ATOM 2323 C CA . LYS A 1 281 ? -28.672 13.278 14.516 1.00 88.06 281 LYS A CA 1
ATOM 2324 C C . LYS A 1 281 ? -27.707 12.099 14.585 1.00 88.06 281 LYS A C 1
ATOM 2326 O O . LYS A 1 281 ? -27.682 11.362 15.574 1.00 88.06 281 LYS A O 1
ATOM 2331 N N . LYS A 1 282 ? -26.903 11.907 13.540 1.00 89.12 282 LYS A N 1
ATOM 2332 C CA . LYS A 1 282 ? -25.972 10.777 13.425 1.00 89.12 282 LYS A CA 1
ATOM 2333 C C . LYS A 1 282 ? -24.555 11.227 13.093 1.00 89.12 282 LYS A C 1
ATOM 2335 O O . LYS A 1 282 ? -24.345 12.050 12.201 1.00 89.12 282 LYS A O 1
ATOM 2340 N N . ILE A 1 283 ? -23.593 10.604 13.767 1.00 92.00 283 ILE A N 1
ATOM 2341 C CA . ILE A 1 283 ? -22.176 10.588 13.396 1.00 92.00 283 ILE A CA 1
ATOM 2342 C C . ILE A 1 283 ? -21.857 9.166 12.942 1.00 92.00 283 ILE A C 1
ATOM 2344 O O . ILE A 1 283 ? -22.001 8.225 13.720 1.00 92.00 283 ILE A O 1
ATOM 2348 N N . ILE A 1 284 ? -21.455 8.993 11.685 1.00 90.50 284 ILE A N 1
ATOM 2349 C CA . ILE A 1 284 ? -21.243 7.673 11.082 1.00 90.50 284 ILE A CA 1
ATOM 2350 C C . ILE A 1 284 ? -19.766 7.499 10.748 1.00 90.50 284 ILE A C 1
ATOM 2352 O O . ILE A 1 284 ? -19.211 8.228 9.927 1.00 90.50 284 ILE A O 1
ATOM 2356 N N . CYS A 1 285 ? -19.136 6.496 11.349 1.00 91.38 285 CYS A N 1
ATOM 2357 C CA . CYS A 1 285 ? -17.788 6.064 11.013 1.00 91.38 285 CYS A CA 1
ATOM 2358 C C . CYS A 1 285 ? -17.835 4.885 10.049 1.00 91.38 285 CYS A C 1
ATOM 2360 O O . CYS A 1 285 ? -18.466 3.868 10.343 1.00 91.38 285 CYS A O 1
ATOM 2362 N N . LEU A 1 286 ? -17.152 5.009 8.911 1.00 87.12 286 LEU A N 1
ATOM 2363 C CA . LEU A 1 286 ? -17.004 3.920 7.952 1.00 87.12 286 LEU A CA 1
ATOM 2364 C C . LEU A 1 286 ? -15.548 3.454 7.904 1.00 87.12 286 LEU A C 1
ATOM 2366 O O . LEU A 1 286 ? -14.655 4.220 7.529 1.00 87.12 286 LEU A O 1
ATOM 2370 N N . GLY A 1 287 ? -15.315 2.183 8.233 1.00 83.38 287 GLY A N 1
ATOM 2371 C CA . GLY A 1 287 ? -14.049 1.517 7.941 1.00 83.38 287 GLY A CA 1
ATOM 2372 C C . GLY A 1 287 ? -13.892 1.315 6.438 1.00 83.38 287 GLY A C 1
ATOM 2373 O O . GLY A 1 287 ? -14.795 0.812 5.760 1.00 83.38 287 GLY A O 1
ATOM 2374 N N . GLU A 1 288 ? -12.766 1.756 5.884 1.00 82.31 288 GLU A N 1
ATOM 2375 C CA . GLU A 1 288 ? -12.510 1.617 4.456 1.00 82.31 288 GLU A CA 1
ATOM 2376 C C . GLU A 1 288 ? -11.949 0.244 4.100 1.00 82.31 288 GLU A C 1
ATOM 2378 O O . GLU A 1 288 ? -11.132 -0.330 4.813 1.00 82.31 288 GLU A O 1
ATOM 2383 N N . LYS A 1 289 ? -12.382 -0.274 2.948 1.00 78.88 289 LYS A N 1
ATOM 2384 C CA . LYS A 1 289 ? -11.864 -1.521 2.395 1.00 78.88 289 LYS A CA 1
ATOM 2385 C C . LYS A 1 289 ? -10.390 -1.332 2.035 1.00 78.88 289 LYS A C 1
ATOM 2387 O O . LYS A 1 289 ? -10.062 -0.509 1.185 1.00 78.88 289 LYS A O 1
ATOM 2392 N N . THR A 1 290 ? -9.522 -2.126 2.647 1.00 75.31 290 THR A N 1
ATOM 2393 C CA . THR A 1 290 ? -8.119 -2.272 2.235 1.00 75.31 290 THR A CA 1
ATOM 2394 C C . THR A 1 290 ? -7.972 -3.416 1.224 1.00 75.31 290 THR A C 1
ATOM 2396 O O . THR A 1 290 ? -8.858 -4.266 1.101 1.00 75.31 290 THR A O 1
ATOM 2399 N N . ASN A 1 291 ? -6.848 -3.469 0.504 1.00 74.19 291 ASN A N 1
ATOM 2400 C CA . ASN A 1 291 ? -6.638 -4.436 -0.584 1.00 74.19 291 ASN A CA 1
ATOM 2401 C C . ASN A 1 291 ? -6.550 -5.900 -0.152 1.00 74.19 291 ASN A C 1
ATOM 2403 O O . ASN A 1 291 ? -6.577 -6.763 -1.014 1.00 74.19 291 ASN A O 1
ATOM 2407 N N . ILE A 1 292 ? -6.496 -6.190 1.146 1.00 75.31 292 ILE A N 1
ATOM 2408 C CA . ILE A 1 292 ? -6.542 -7.562 1.668 1.00 75.31 292 ILE A CA 1
ATOM 2409 C C . ILE A 1 292 ? -7.973 -8.132 1.710 1.00 75.31 292 ILE A C 1
ATOM 2411 O O . ILE A 1 292 ? -8.159 -9.339 1.788 1.00 75.31 292 ILE A O 1
ATOM 2415 N N . HIS A 1 293 ? -9.012 -7.292 1.630 1.00 78.88 293 HIS A N 1
ATOM 2416 C CA . HIS A 1 293 ? -10.416 -7.697 1.786 1.00 78.88 293 HIS A CA 1
ATOM 2417 C C . HIS A 1 293 ? -11.066 -8.163 0.470 1.00 78.88 293 HIS A C 1
ATOM 2419 O O . HIS A 1 293 ? -12.129 -7.671 0.084 1.00 78.88 293 HIS A O 1
ATOM 2425 N N . PHE A 1 294 ? -10.443 -9.098 -0.245 1.00 79.94 294 PHE A N 1
ATOM 2426 C CA . PHE A 1 294 ? -10.880 -9.517 -1.584 1.00 79.94 294 PHE A CA 1
ATOM 2427 C C . PHE A 1 294 ? -12.320 -10.064 -1.601 1.00 79.94 294 PHE A C 1
ATOM 2429 O O . PHE A 1 294 ? -13.182 -9.556 -2.319 1.00 79.94 294 PHE A O 1
ATOM 2436 N N . TYR A 1 295 ? -12.603 -11.028 -0.720 1.00 83.88 295 TYR A N 1
ATOM 2437 C CA . TYR A 1 295 ? -13.834 -11.834 -0.708 1.00 83.88 295 TYR A CA 1
ATOM 2438 C C . TYR A 1 295 ? -14.917 -11.340 0.255 1.00 83.88 295 TYR A C 1
ATOM 2440 O O . TYR A 1 295 ? -15.891 -12.040 0.543 1.00 83.88 295 TYR A O 1
ATOM 2448 N N . ARG A 1 296 ? -14.732 -10.144 0.819 1.00 85.56 296 ARG A N 1
ATOM 2449 C CA . ARG A 1 296 ? -15.523 -9.645 1.956 1.00 85.56 296 ARG A CA 1
ATOM 2450 C C . ARG A 1 296 ? -16.262 -8.359 1.628 1.00 85.56 296 ARG A C 1
ATOM 2452 O O . ARG A 1 296 ? -16.620 -7.598 2.517 1.00 85.56 296 ARG A O 1
ATOM 2459 N N . GLU A 1 297 ? -16.505 -8.096 0.350 1.00 77.38 297 GLU A N 1
ATOM 2460 C CA . GLU A 1 297 ? -17.181 -6.876 -0.075 1.00 77.38 297 GLU A CA 1
ATOM 2461 C C . GLU A 1 297 ? -18.605 -6.784 0.480 1.00 77.38 297 GLU A C 1
ATOM 2463 O O . GLU A 1 297 ? -19.380 -7.748 0.467 1.00 77.38 297 GLU A O 1
ATOM 2468 N N . ARG A 1 298 ? -18.953 -5.598 0.976 1.00 81.06 298 ARG A N 1
ATOM 2469 C CA . ARG A 1 298 ? -20.290 -5.300 1.471 1.00 81.06 298 ARG A CA 1
ATOM 2470 C C . ARG A 1 298 ? -21.041 -4.469 0.441 1.00 81.06 298 ARG A C 1
ATOM 2472 O O . ARG A 1 298 ? -20.503 -3.517 -0.114 1.00 81.06 298 ARG A O 1
ATOM 2479 N N . LYS A 1 299 ? -22.307 -4.821 0.205 1.00 77.25 299 LYS A N 1
ATOM 2480 C CA . LYS A 1 299 ? -23.188 -4.008 -0.638 1.00 77.25 299 LYS A CA 1
ATOM 2481 C C . LYS A 1 299 ? -23.448 -2.649 0.032 1.00 77.25 299 LYS A C 1
ATOM 2483 O O . LYS A 1 299 ? -23.617 -2.634 1.257 1.00 77.25 299 LYS A O 1
ATOM 2488 N N . PRO A 1 300 ? -23.528 -1.553 -0.743 1.00 71.44 300 PRO A N 1
ATOM 2489 C CA . PRO A 1 300 ? -23.908 -0.249 -0.213 1.00 71.44 300 PRO A CA 1
ATOM 2490 C C . PRO A 1 300 ? -25.252 -0.298 0.528 1.00 71.44 300 PRO A C 1
ATOM 2492 O O . PRO A 1 300 ? -26.115 -1.133 0.235 1.00 71.44 300 PRO A O 1
ATOM 2495 N N . ASN A 1 301 ? -25.406 0.567 1.526 1.00 73.25 301 ASN A N 1
ATOM 2496 C CA . ASN A 1 301 ? -26.630 0.753 2.302 1.00 73.25 301 ASN A CA 1
ATOM 2497 C C . ASN A 1 301 ? -26.759 2.223 2.722 1.00 73.25 301 ASN A C 1
ATOM 2499 O O . ASN A 1 301 ? -25.836 3.009 2.504 1.00 73.25 301 ASN A O 1
ATOM 2503 N N . ALA A 1 302 ? -27.874 2.585 3.363 1.00 70.25 302 ALA A N 1
ATOM 2504 C CA . ALA A 1 302 ? -28.174 3.977 3.689 1.00 70.25 302 ALA A CA 1
ATOM 2505 C C . ALA A 1 302 ? -27.082 4.659 4.535 1.00 70.25 302 ALA A C 1
ATOM 2507 O O . ALA A 1 302 ? -26.818 5.839 4.337 1.00 70.25 302 ALA A O 1
ATOM 2508 N N . TYR A 1 303 ? -26.406 3.932 5.432 1.00 72.31 303 TYR A N 1
ATOM 2509 C CA . TYR A 1 303 ? -25.298 4.482 6.224 1.00 72.31 303 TYR A CA 1
ATOM 2510 C C . TYR A 1 303 ? -24.004 4.675 5.435 1.00 72.31 303 TYR A C 1
ATOM 2512 O O . TYR A 1 303 ? -23.187 5.523 5.784 1.00 72.31 303 TYR A O 1
ATOM 2520 N N . ILE A 1 304 ? -23.784 3.875 4.394 1.00 72.06 304 ILE A N 1
ATOM 2521 C CA . ILE A 1 304 ? -22.605 4.000 3.534 1.00 72.06 304 ILE A CA 1
ATOM 2522 C C . ILE A 1 304 ? -22.786 5.176 2.563 1.00 72.06 304 ILE A C 1
ATOM 2524 O O . ILE A 1 304 ? -21.848 5.957 2.365 1.00 72.06 304 ILE A O 1
ATOM 2528 N N . ASP A 1 305 ? -23.995 5.335 2.025 1.00 73.12 305 ASP A N 1
ATOM 2529 C CA . ASP A 1 305 ? -24.304 6.280 0.946 1.00 73.12 305 ASP A CA 1
ATOM 2530 C C . ASP A 1 305 ? -24.894 7.614 1.430 1.00 73.12 305 ASP A C 1
ATOM 2532 O O . ASP A 1 305 ? -25.157 8.489 0.612 1.00 73.12 305 ASP A O 1
ATOM 2536 N N . SER A 1 306 ? -25.085 7.809 2.741 1.00 73.25 306 SER A N 1
ATOM 2537 C CA . SER A 1 306 ? -25.621 9.068 3.266 1.00 73.25 306 SER A CA 1
ATOM 2538 C C . SER A 1 306 ? -24.701 10.250 2.950 1.00 73.25 306 SER A C 1
ATOM 2540 O O . SER A 1 306 ? -23.503 10.213 3.274 1.00 73.25 306 SER A O 1
ATOM 2542 N N . GLU A 1 307 ? -25.287 11.301 2.378 1.00 77.38 307 GLU A N 1
ATOM 2543 C CA . GLU A 1 307 ? -24.713 12.648 2.331 1.00 77.38 307 GLU A CA 1
ATOM 2544 C C . GLU A 1 307 ? -24.700 13.249 3.746 1.00 77.38 307 GLU A C 1
ATOM 2546 O O . GLU A 1 307 ? -25.612 13.002 4.543 1.00 77.38 307 GLU A O 1
ATOM 2551 N N . THR A 1 308 ? -23.640 13.984 4.081 1.00 83.56 308 THR A N 1
ATOM 2552 C CA . THR A 1 308 ? -23.382 14.507 5.433 1.00 83.56 308 THR A CA 1
ATOM 2553 C C . THR A 1 308 ? -22.712 15.864 5.365 1.00 83.56 308 THR A C 1
ATOM 2555 O O . THR A 1 308 ? -21.703 15.955 4.672 1.00 83.56 308 THR A O 1
ATOM 2558 N N . SER A 1 309 ? -23.162 16.808 6.203 1.00 86.56 309 SER A N 1
ATOM 2559 C CA . SER A 1 309 ? -22.682 18.201 6.256 1.00 86.56 309 SER A CA 1
ATOM 2560 C C . SER A 1 309 ? -21.162 18.364 6.338 1.00 86.56 309 SER A C 1
ATOM 2562 O O . SER A 1 309 ? -20.587 19.322 5.817 1.00 86.56 309 SER A O 1
ATOM 2564 N N . PHE A 1 310 ? -20.505 17.446 7.050 1.00 90.12 310 PHE A N 1
ATOM 2565 C CA . PHE A 1 310 ? -19.055 17.433 7.180 1.00 90.12 310 PHE A CA 1
ATOM 2566 C C . PHE A 1 310 ? -18.499 16.021 7.056 1.00 90.12 310 PHE A C 1
ATOM 2568 O O . PHE A 1 310 ? -19.054 15.059 7.595 1.00 90.12 310 PHE A O 1
ATOM 2575 N N . THR A 1 311 ? -17.340 15.914 6.409 1.00 92.38 311 THR A N 1
ATOM 2576 C CA . THR A 1 311 ? -16.573 14.673 6.330 1.00 92.38 311 THR A CA 1
ATOM 2577 C C . THR A 1 311 ? -15.186 14.847 6.940 1.00 92.38 311 THR A C 1
ATOM 2579 O O . THR A 1 311 ? -14.409 15.709 6.532 1.00 92.38 311 THR A O 1
ATOM 2582 N N . PHE A 1 312 ? -14.869 13.997 7.911 1.00 94.88 312 PHE A N 1
ATOM 2583 C CA . PHE A 1 312 ? -13.573 13.899 8.570 1.00 94.88 312 PHE A CA 1
ATOM 2584 C C . PHE A 1 312 ? -12.789 12.777 7.892 1.00 94.88 312 PHE A C 1
ATOM 2586 O O . PHE A 1 312 ? -13.091 11.595 8.072 1.00 94.88 312 PHE A O 1
ATOM 2593 N N . TYR A 1 313 ? -11.795 13.150 7.093 1.00 93.38 313 TYR A N 1
ATOM 2594 C CA . TYR A 1 313 ? -10.915 12.224 6.395 1.00 93.38 313 TYR A CA 1
ATOM 2595 C C . TYR A 1 313 ? -9.679 11.949 7.239 1.00 93.38 313 TYR A C 1
ATOM 2597 O O . TYR A 1 313 ? -8.789 12.790 7.340 1.00 93.38 313 TYR A O 1
ATOM 2605 N N . PHE A 1 314 ? -9.632 10.759 7.820 1.00 93.75 314 PHE A N 1
ATOM 2606 C CA . PHE A 1 314 ? -8.462 10.208 8.477 1.00 93.75 314 PHE A CA 1
ATOM 2607 C C . PHE A 1 314 ? -7.516 9.620 7.430 1.00 93.75 314 PHE A C 1
ATOM 2609 O O . PHE A 1 314 ? -7.925 8.831 6.576 1.00 93.75 314 PHE A O 1
ATOM 2616 N N . SER A 1 315 ? -6.237 9.954 7.526 1.00 91.62 315 SER A N 1
ATOM 2617 C CA . SER A 1 315 ? -5.173 9.406 6.691 1.00 91.62 315 SER A CA 1
ATOM 2618 C C . SER A 1 315 ? -3.913 9.162 7.519 1.00 91.62 315 SER A C 1
ATOM 2620 O O . SER A 1 315 ? -3.649 9.929 8.446 1.00 91.62 315 SER A O 1
ATOM 2622 N N . PRO A 1 316 ? -3.117 8.129 7.197 1.00 92.31 316 PRO A N 1
ATOM 2623 C CA . PRO A 1 316 ? -1.779 7.999 7.756 1.00 92.31 316 PRO A CA 1
ATOM 2624 C C . PRO A 1 316 ? -0.887 9.144 7.256 1.00 92.31 316 PRO A C 1
ATOM 2626 O O . PRO A 1 316 ? -1.203 9.816 6.272 1.00 92.31 316 PRO A O 1
ATOM 2629 N N . ILE A 1 317 ? 0.246 9.347 7.923 1.00 92.38 317 ILE A N 1
ATOM 2630 C CA . ILE A 1 317 ? 1.245 10.339 7.524 1.00 92.38 317 ILE A CA 1
ATOM 2631 C C . ILE A 1 317 ? 2.310 9.629 6.708 1.00 92.38 317 ILE A C 1
ATOM 2633 O O . ILE A 1 317 ? 3.087 8.829 7.238 1.00 92.38 317 ILE A O 1
ATOM 2637 N N . TYR A 1 318 ? 2.352 9.919 5.414 1.00 90.31 318 TYR A N 1
ATOM 2638 C CA . TYR A 1 318 ? 3.252 9.241 4.492 1.00 90.31 318 TYR A CA 1
ATOM 2639 C C . TYR A 1 318 ? 4.696 9.755 4.594 1.00 90.31 318 TYR A C 1
ATOM 2641 O O . TYR A 1 318 ? 4.979 10.819 5.146 1.00 90.31 318 TYR A O 1
ATOM 2649 N N . ILE A 1 319 ? 5.638 8.980 4.054 1.00 86.06 319 ILE A N 1
ATOM 2650 C CA . ILE A 1 319 ? 7.084 9.229 4.152 1.00 86.06 319 ILE A CA 1
ATOM 2651 C C . ILE A 1 319 ? 7.559 10.538 3.504 1.00 86.06 319 ILE A C 1
ATOM 2653 O O . ILE A 1 319 ? 8.555 11.110 3.944 1.00 86.06 319 ILE A O 1
ATOM 2657 N N . ASN A 1 320 ? 6.863 11.062 2.494 1.00 79.44 320 ASN A N 1
ATOM 2658 C CA . ASN A 1 320 ? 7.176 12.382 1.932 1.00 79.44 320 ASN A CA 1
ATOM 2659 C C . ASN A 1 320 ? 6.873 13.536 2.911 1.00 79.44 320 ASN A C 1
ATOM 2661 O O . ASN A 1 320 ? 7.478 14.601 2.814 1.00 79.44 320 ASN A O 1
ATOM 2665 N N . GLU A 1 321 ? 6.034 13.309 3.924 1.00 84.00 321 GLU A N 1
ATOM 2666 C CA . GLU A 1 321 ? 5.716 14.266 4.989 1.00 84.00 321 GLU A CA 1
ATOM 2667 C C . GLU A 1 321 ? 6.616 14.098 6.228 1.00 84.00 321 GLU A C 1
ATOM 2669 O O . GLU A 1 321 ? 6.236 14.482 7.333 1.00 84.00 321 GLU A O 1
ATOM 2674 N N . ARG A 1 322 ? 7.837 13.563 6.062 1.00 79.06 322 ARG A N 1
ATOM 2675 C CA . ARG A 1 322 ? 8.766 13.196 7.155 1.00 79.06 322 ARG A CA 1
ATOM 2676 C C . ARG A 1 322 ? 9.004 14.284 8.207 1.00 79.06 322 ARG A C 1
ATOM 2678 O O . ARG A 1 322 ? 9.309 13.960 9.348 1.00 79.06 322 ARG A O 1
ATOM 2685 N N . LYS A 1 323 ? 8.850 15.566 7.857 1.00 84.00 323 LYS A N 1
ATOM 2686 C CA . LYS A 1 323 ? 8.935 16.677 8.823 1.00 84.00 323 LYS A CA 1
ATOM 2687 C C . LYS A 1 323 ? 7.894 16.550 9.945 1.00 84.00 323 LYS A C 1
ATOM 2689 O O . LYS A 1 323 ? 8.233 16.809 11.087 1.00 84.00 323 LYS A O 1
ATOM 2694 N N . LYS A 1 324 ? 6.683 16.073 9.632 1.00 89.50 324 LYS A N 1
ATOM 2695 C CA . LYS A 1 324 ? 5.591 15.866 10.599 1.00 89.50 324 LYS A CA 1
ATOM 2696 C C . LYS A 1 324 ? 5.820 14.671 11.528 1.00 89.50 324 LYS A C 1
ATOM 2698 O O . LYS A 1 324 ? 5.155 14.565 12.552 1.00 89.50 324 LYS A O 1
ATOM 2703 N N . TRP A 1 325 ? 6.716 13.744 11.168 1.00 91.12 325 TRP A N 1
ATOM 2704 C CA . TRP A 1 325 ? 6.920 12.502 11.923 1.00 91.12 325 TRP A CA 1
ATOM 2705 C C . TRP A 1 325 ? 7.491 12.765 13.320 1.00 91.12 325 TRP A C 1
ATOM 2707 O O . TRP A 1 325 ? 7.053 12.136 14.276 1.00 91.12 325 TRP A O 1
ATOM 2717 N N . GLY A 1 326 ? 8.431 13.707 13.451 1.00 90.00 326 GLY A N 1
ATOM 2718 C CA . GLY A 1 326 ? 8.994 14.075 14.754 1.00 90.00 326 GLY A CA 1
ATOM 2719 C C . GLY A 1 326 ? 7.922 14.613 15.699 1.00 90.00 326 GLY A C 1
ATOM 2720 O O . GLY A 1 326 ? 7.743 14.076 16.792 1.00 90.00 326 GLY A O 1
ATOM 2721 N N . ASP A 1 327 ? 7.159 15.597 15.220 1.00 92.12 327 ASP A N 1
ATOM 2722 C CA . ASP A 1 327 ? 6.126 16.286 15.995 1.00 92.12 327 ASP A CA 1
ATOM 2723 C C . ASP A 1 327 ? 5.044 15.317 16.492 1.00 92.12 327 ASP A C 1
ATOM 2725 O O . ASP A 1 327 ? 4.661 15.341 17.664 1.00 92.12 327 ASP A O 1
ATOM 2729 N N . ILE A 1 328 ? 4.583 14.404 15.628 1.00 93.88 328 ILE A N 1
ATOM 2730 C CA . ILE A 1 328 ? 3.545 13.449 16.020 1.00 93.88 328 ILE A CA 1
ATOM 2731 C C . ILE A 1 328 ? 4.049 12.373 16.981 1.00 93.88 328 ILE A C 1
ATOM 2733 O O . ILE A 1 328 ? 3.335 12.022 17.923 1.00 93.88 328 ILE A O 1
ATOM 2737 N N . ILE A 1 329 ? 5.262 11.846 16.775 1.00 93.94 329 ILE A N 1
ATOM 2738 C CA . ILE A 1 329 ? 5.851 10.854 17.686 1.00 93.94 329 ILE A CA 1
ATOM 2739 C C . ILE A 1 329 ? 6.019 11.486 19.065 1.00 93.94 329 ILE A C 1
ATOM 2741 O O . ILE A 1 329 ? 5.691 10.854 20.072 1.00 93.94 329 ILE A O 1
ATOM 2745 N N . GLU A 1 330 ? 6.495 12.731 19.113 1.00 93.25 330 GLU A N 1
ATOM 2746 C CA . GLU A 1 330 ? 6.622 13.481 20.351 1.00 93.25 330 GLU A CA 1
ATOM 2747 C C . GLU A 1 330 ? 5.260 13.668 21.023 1.00 93.25 330 GLU A C 1
ATOM 2749 O O . GLU A 1 330 ? 5.097 13.216 22.159 1.00 93.25 330 GLU A O 1
ATOM 2754 N N . LYS A 1 331 ? 4.266 14.243 20.332 1.00 92.75 331 LYS A N 1
ATOM 2755 C CA . LYS A 1 331 ? 2.932 14.489 20.907 1.00 92.75 331 LYS A CA 1
ATOM 2756 C C . LYS A 1 331 ? 2.277 13.196 21.399 1.00 92.75 331 LYS A C 1
ATOM 2758 O O . LYS A 1 331 ? 1.770 13.147 22.519 1.00 92.75 331 LYS A O 1
ATOM 2763 N N . PHE A 1 332 ? 2.352 12.118 20.617 1.00 93.62 332 PHE A N 1
ATOM 2764 C CA . PHE A 1 332 ? 1.849 10.805 21.021 1.00 93.62 332 PHE A CA 1
ATOM 2765 C C . PHE A 1 332 ? 2.565 10.302 22.284 1.00 93.62 332 PHE A C 1
ATOM 2767 O O . PHE A 1 332 ? 1.924 9.933 23.266 1.00 93.62 332 PHE A O 1
ATOM 2774 N N . CYS A 1 333 ? 3.900 10.332 22.316 1.00 91.56 333 CYS A N 1
ATOM 2775 C CA . CYS A 1 333 ? 4.660 9.882 23.483 1.00 91.56 333 CYS A CA 1
ATOM 2776 C C . CYS A 1 333 ? 4.431 10.761 24.722 1.00 91.56 333 CYS A C 1
ATOM 2778 O O . CYS A 1 333 ? 4.564 10.263 25.840 1.00 91.56 333 CYS A O 1
ATOM 2780 N N . GLN A 1 334 ? 4.106 12.044 24.556 1.00 89.31 334 GLN A N 1
ATOM 2781 C CA . GLN A 1 334 ? 3.720 12.924 25.657 1.00 89.31 334 GLN A CA 1
ATOM 2782 C C . GLN A 1 334 ? 2.385 12.482 26.269 1.00 89.31 334 GLN A C 1
ATOM 2784 O O . GLN A 1 334 ? 2.347 12.250 27.473 1.00 89.31 334 GLN A O 1
ATOM 2789 N N . ILE A 1 335 ? 1.347 12.281 25.449 1.00 88.12 335 ILE A N 1
ATOM 2790 C CA . ILE A 1 335 ? 0.003 11.871 25.898 1.00 88.12 335 ILE A CA 1
ATOM 2791 C C . ILE A 1 335 ? 0.033 10.527 26.637 1.00 88.12 335 ILE A C 1
ATOM 2793 O O . ILE A 1 335 ? -0.618 10.361 27.664 1.00 88.12 335 ILE A O 1
ATOM 2797 N N . TYR A 1 336 ? 0.824 9.569 26.151 1.00 85.44 336 TYR A N 1
ATOM 2798 C CA . TYR A 1 336 ? 0.903 8.238 26.759 1.00 85.44 336 TYR A CA 1
ATOM 2799 C C . TYR A 1 336 ? 1.992 8.109 27.843 1.00 85.44 336 TYR A C 1
ATOM 2801 O O . TYR A 1 336 ? 2.190 7.017 28.362 1.00 85.44 336 TYR A O 1
ATOM 2809 N N . ASN A 1 337 ? 2.694 9.188 28.217 1.00 83.94 337 ASN A N 1
ATOM 2810 C CA . ASN A 1 337 ? 3.788 9.182 29.206 1.00 83.94 337 ASN A CA 1
ATOM 2811 C C . ASN A 1 337 ? 5.007 8.293 28.845 1.00 83.94 337 ASN A C 1
ATOM 2813 O O . ASN A 1 337 ? 5.684 7.743 29.715 1.00 83.94 337 ASN A O 1
ATOM 2817 N N . PHE A 1 338 ? 5.367 8.225 27.557 1.00 85.94 338 PHE A N 1
ATOM 2818 C CA . PHE A 1 338 ? 6.509 7.462 27.016 1.00 85.94 338 PHE A CA 1
ATOM 2819 C C . PHE A 1 338 ? 7.616 8.335 26.399 1.00 85.94 338 PHE A C 1
ATOM 2821 O O . PHE A 1 338 ? 8.355 7.879 25.529 1.00 85.94 338 PHE A O 1
ATOM 2828 N N . ARG A 1 339 ? 7.810 9.580 26.863 1.00 84.56 339 ARG A N 1
ATOM 2829 C CA . ARG A 1 339 ? 8.799 10.532 26.291 1.00 84.56 339 ARG A CA 1
ATOM 2830 C C . ARG A 1 339 ? 10.214 9.957 26.101 1.00 84.56 339 ARG A C 1
ATOM 2832 O O . ARG A 1 339 ? 10.895 10.299 25.142 1.00 84.56 339 ARG A O 1
ATOM 2839 N N . LYS A 1 340 ? 10.654 9.035 26.968 1.00 87.25 340 LYS A N 1
ATOM 2840 C CA . LYS A 1 340 ? 11.974 8.372 26.869 1.00 87.25 340 LYS A CA 1
ATOM 2841 C C . LYS A 1 340 ? 12.138 7.480 25.625 1.00 87.25 340 LYS A C 1
ATOM 2843 O O . LYS A 1 340 ? 13.258 7.074 25.331 1.00 87.25 340 LYS A O 1
ATOM 2848 N N . GLN A 1 341 ? 11.050 7.145 24.929 1.00 90.62 341 GLN A N 1
ATOM 2849 C CA . GLN A 1 341 ? 11.052 6.250 23.769 1.00 90.62 341 GLN A CA 1
ATOM 2850 C C . GLN A 1 341 ? 11.092 6.987 22.425 1.00 90.62 341 GLN A C 1
ATOM 2852 O O . GLN A 1 341 ? 11.335 6.332 21.419 1.00 90.62 341 GLN A O 1
ATOM 2857 N N . ILE A 1 342 ? 10.918 8.318 22.391 1.00 92.06 342 ILE A N 1
ATOM 2858 C CA . ILE A 1 342 ? 10.837 9.114 21.146 1.00 92.06 342 ILE A CA 1
ATOM 2859 C C . ILE A 1 342 ? 12.004 8.794 20.200 1.00 92.06 342 ILE A C 1
ATOM 2861 O O . ILE A 1 342 ? 11.785 8.422 19.051 1.00 92.06 342 ILE A O 1
ATOM 2865 N N . ILE A 1 343 ? 13.242 8.861 20.707 1.00 92.31 343 ILE A N 1
ATOM 2866 C CA . ILE A 1 343 ? 14.454 8.600 19.914 1.00 92.31 343 ILE A CA 1
ATOM 2867 C C . ILE A 1 343 ? 14.455 7.165 19.374 1.00 92.31 343 ILE A C 1
ATOM 2869 O O . ILE A 1 343 ? 14.681 6.954 18.187 1.00 92.31 343 ILE A O 1
ATOM 2873 N N . LYS A 1 344 ? 14.130 6.181 20.218 1.00 93.50 344 LYS A N 1
ATOM 2874 C CA . LYS A 1 344 ? 14.149 4.761 19.837 1.00 93.50 344 LYS A CA 1
ATOM 2875 C C . LYS A 1 344 ? 13.070 4.410 18.817 1.00 93.50 344 LYS A C 1
ATOM 2877 O O . LYS A 1 344 ? 13.299 3.565 17.957 1.00 93.50 344 LYS A O 1
ATOM 2882 N N . ILE A 1 345 ? 11.897 5.038 18.911 1.00 94.06 345 ILE A N 1
ATOM 2883 C CA . ILE A 1 345 ? 10.821 4.878 17.926 1.00 94.06 345 ILE A CA 1
ATOM 2884 C C . ILE A 1 345 ? 11.290 5.420 16.574 1.00 94.06 345 ILE A C 1
ATOM 2886 O O . ILE A 1 345 ? 11.189 4.708 15.579 1.00 94.06 345 ILE A O 1
ATOM 2890 N N . SER A 1 346 ? 11.875 6.620 16.544 1.00 92.00 346 SER A N 1
ATOM 2891 C CA . SER A 1 346 ? 12.439 7.203 15.320 1.00 92.00 346 SER A CA 1
ATOM 2892 C C . SER A 1 346 ? 13.548 6.333 14.713 1.00 92.00 346 SER A C 1
ATOM 2894 O O . SER A 1 346 ? 13.533 6.072 13.512 1.00 92.00 346 SER A O 1
ATOM 2896 N N . GLU A 1 347 ? 14.460 5.805 15.536 1.00 92.19 347 GLU A N 1
ATOM 2897 C CA . GLU A 1 347 ? 15.501 4.864 15.095 1.00 92.19 347 GLU A CA 1
ATOM 2898 C C . GLU A 1 347 ? 14.905 3.583 14.494 1.00 92.19 347 GLU A C 1
ATOM 2900 O O . GLU A 1 347 ? 15.358 3.120 13.448 1.00 92.19 347 GLU A O 1
ATOM 2905 N N . CYS A 1 348 ? 13.868 3.015 15.120 1.00 94.00 348 CYS A N 1
ATOM 2906 C CA . CYS A 1 348 ? 13.179 1.832 14.603 1.00 94.00 348 CYS A CA 1
ATOM 2907 C C . CYS A 1 348 ? 12.469 2.115 13.275 1.00 94.00 348 CYS A C 1
ATOM 2909 O O . CYS A 1 348 ? 12.533 1.298 12.361 1.00 94.00 348 CYS A O 1
ATOM 2911 N N . ILE A 1 349 ? 11.804 3.264 13.154 1.00 91.81 349 ILE A N 1
ATOM 2912 C CA . ILE A 1 349 ? 11.110 3.689 11.934 1.00 91.81 349 ILE A CA 1
ATOM 2913 C C . ILE A 1 349 ? 12.079 3.745 10.748 1.00 91.81 349 ILE A C 1
ATOM 2915 O O . ILE A 1 349 ? 11.784 3.195 9.682 1.00 91.81 349 ILE A O 1
ATOM 2919 N N . ASP A 1 350 ? 13.256 4.335 10.958 1.00 88.00 350 ASP A N 1
ATOM 2920 C CA . ASP A 1 350 ? 14.306 4.416 9.944 1.00 88.00 350 ASP A CA 1
ATOM 2921 C C . ASP A 1 350 ? 14.898 3.032 9.640 1.00 88.00 350 ASP A C 1
ATOM 2923 O O . ASP A 1 350 ? 14.972 2.626 8.478 1.00 88.00 350 ASP A O 1
ATOM 2927 N N . LYS A 1 351 ? 15.242 2.264 10.682 1.00 90.19 351 LYS A N 1
ATOM 2928 C CA . LYS A 1 351 ? 15.806 0.909 10.574 1.00 90.19 351 LYS A CA 1
ATOM 2929 C C . LYS A 1 351 ? 14.887 -0.054 9.823 1.00 90.19 351 LYS A C 1
ATOM 2931 O O . LYS A 1 351 ? 15.355 -0.871 9.035 1.00 90.19 351 LYS A O 1
ATOM 2936 N N . PHE A 1 352 ? 13.580 0.022 10.062 1.00 90.69 352 PHE A N 1
ATOM 2937 C CA . PHE A 1 352 ? 12.586 -0.858 9.444 1.00 90.69 352 PHE A CA 1
ATOM 2938 C C . PHE A 1 352 ? 12.099 -0.347 8.086 1.00 90.69 352 PHE A C 1
ATOM 2940 O O . PHE A 1 352 ? 11.332 -1.044 7.421 1.00 90.69 352 PHE A O 1
ATOM 2947 N N . ASN A 1 353 ? 12.564 0.831 7.652 1.00 86.56 353 ASN A N 1
ATOM 2948 C CA . ASN A 1 353 ? 12.177 1.466 6.395 1.00 86.56 353 ASN A CA 1
ATOM 2949 C C . ASN A 1 353 ? 10.648 1.622 6.267 1.00 86.56 353 ASN A C 1
ATOM 2951 O O . ASN A 1 353 ? 10.056 1.319 5.224 1.00 86.56 353 ASN A O 1
ATOM 2955 N N . ILE A 1 354 ? 10.017 2.061 7.360 1.00 90.31 354 ILE A N 1
ATOM 2956 C CA . ILE A 1 354 ? 8.579 2.337 7.441 1.00 90.31 354 ILE A CA 1
ATOM 2957 C C . ILE A 1 354 ? 8.211 3.417 6.415 1.00 90.31 354 ILE A C 1
ATOM 2959 O O . ILE A 1 354 ? 8.962 4.370 6.214 1.00 90.31 354 ILE A O 1
ATOM 2963 N N . LYS A 1 355 ? 7.073 3.255 5.728 1.00 88.94 355 LYS A N 1
ATOM 2964 C CA . LYS A 1 355 ? 6.623 4.161 4.649 1.00 88.94 355 LYS A CA 1
ATOM 2965 C C . LYS A 1 355 ? 5.497 5.106 5.055 1.00 88.94 355 LYS A C 1
ATOM 2967 O O . LYS A 1 355 ? 5.245 6.090 4.367 1.00 88.94 355 LYS A O 1
ATOM 2972 N N . GLU A 1 356 ? 4.849 4.823 6.173 1.00 91.44 356 GLU A N 1
ATOM 2973 C CA . GLU A 1 356 ? 3.753 5.615 6.710 1.00 91.44 356 GLU A CA 1
ATOM 2974 C C . GLU A 1 356 ? 3.676 5.432 8.229 1.00 91.44 356 GLU A C 1
ATOM 2976 O O . GLU A 1 356 ? 3.981 4.354 8.743 1.00 91.44 356 GLU A O 1
ATOM 2981 N N . ILE A 1 357 ? 3.275 6.484 8.940 1.00 93.25 357 ILE A N 1
ATOM 2982 C CA . ILE A 1 357 ? 2.965 6.430 10.369 1.00 93.25 357 ILE A CA 1
ATOM 2983 C C . ILE A 1 357 ? 1.461 6.595 10.537 1.00 93.25 357 ILE A C 1
ATOM 2985 O O . ILE A 1 357 ? 0.872 7.569 10.069 1.00 93.25 357 ILE A O 1
ATOM 2989 N N . ASP A 1 358 ? 0.851 5.664 11.258 1.00 94.00 358 ASP A N 1
ATOM 2990 C CA . ASP A 1 358 ? -0.521 5.764 11.732 1.00 94.00 358 ASP A CA 1
ATOM 2991 C C . ASP A 1 358 ? -0.589 5.573 13.252 1.00 94.00 358 ASP A C 1
ATOM 2993 O O . ASP A 1 358 ? 0.397 5.272 13.934 1.00 94.00 358 ASP A O 1
ATOM 2997 N N . PHE A 1 359 ? -1.785 5.772 13.797 1.00 93.94 359 PHE A N 1
ATOM 2998 C CA . PHE A 1 359 ? -2.035 5.641 15.225 1.00 93.94 359 PHE A CA 1
ATOM 2999 C C . PHE A 1 359 ? -1.799 4.203 15.733 1.00 93.94 359 PHE A C 1
ATOM 3001 O O . PHE A 1 359 ? -1.382 4.010 16.880 1.00 93.94 359 PHE A O 1
ATOM 3008 N N . ASN A 1 360 ? -2.050 3.177 14.911 1.00 94.06 360 ASN A N 1
ATOM 3009 C CA . ASN A 1 360 ? -1.847 1.777 15.279 1.00 94.06 360 ASN A CA 1
ATOM 3010 C C . ASN A 1 360 ? -0.363 1.444 15.431 1.00 94.06 360 ASN A C 1
ATOM 3012 O O . ASN A 1 360 ? 0.006 0.883 16.457 1.00 94.06 360 ASN A O 1
ATOM 3016 N N . LEU A 1 361 ? 0.489 1.844 14.488 1.00 95.12 361 LEU A N 1
ATOM 3017 C CA . LEU A 1 361 ? 1.931 1.628 14.559 1.00 95.12 361 LEU A CA 1
ATOM 3018 C C . LEU A 1 361 ? 2.529 2.272 15.818 1.00 95.12 361 LEU A C 1
ATOM 3020 O O . LEU A 1 361 ? 3.307 1.634 16.528 1.00 95.12 361 LEU A O 1
ATOM 3024 N N . LEU A 1 362 ? 2.125 3.506 16.139 1.00 94.94 362 LEU A N 1
ATOM 3025 C CA . LEU A 1 362 ? 2.547 4.178 17.374 1.00 94.94 362 LEU A CA 1
ATOM 3026 C C . LEU A 1 362 ? 2.062 3.429 18.626 1.00 94.94 362 LEU A C 1
ATOM 3028 O O . LEU A 1 362 ? 2.806 3.289 19.597 1.00 94.94 362 LEU A O 1
ATOM 3032 N N . THR A 1 363 ? 0.845 2.879 18.584 1.00 93.00 363 THR A N 1
ATOM 3033 C CA . THR A 1 363 ? 0.319 2.015 19.651 1.00 93.00 363 THR A CA 1
ATOM 3034 C C . THR A 1 363 ? 1.140 0.728 19.788 1.00 93.00 363 THR A C 1
ATOM 3036 O O . THR A 1 363 ? 1.470 0.349 20.907 1.00 93.00 363 THR A O 1
ATOM 3039 N N . VAL A 1 364 ? 1.518 0.076 18.684 1.00 95.62 364 VAL A N 1
ATOM 3040 C CA . VAL A 1 364 ? 2.356 -1.137 18.689 1.00 95.62 364 VAL A CA 1
ATOM 3041 C C . VAL A 1 364 ? 3.709 -0.853 19.341 1.00 95.62 364 VAL A C 1
ATOM 3043 O O . VAL A 1 364 ? 4.112 -1.580 20.248 1.00 95.62 364 VAL A O 1
ATOM 3046 N N . PHE A 1 365 ? 4.379 0.239 18.955 1.00 95.31 365 PHE A N 1
ATOM 3047 C CA . PHE A 1 365 ? 5.624 0.659 19.604 1.00 95.31 365 PHE A CA 1
ATOM 3048 C C . PHE A 1 365 ? 5.440 0.902 21.102 1.00 95.31 365 PHE A C 1
ATOM 3050 O O . PHE A 1 365 ? 6.256 0.441 21.901 1.00 95.31 365 PHE A O 1
ATOM 3057 N N . CYS A 1 366 ? 4.367 1.596 21.484 1.00 91.38 366 CYS A N 1
ATOM 3058 C CA . CYS A 1 366 ? 4.044 1.873 22.877 1.00 91.38 366 CYS A CA 1
ATOM 3059 C C . CYS A 1 366 ? 3.871 0.576 23.680 1.00 91.38 366 CYS A C 1
ATOM 3061 O O . CYS A 1 366 ? 4.585 0.379 24.664 1.00 91.38 366 CYS A O 1
ATOM 3063 N N . GLU A 1 367 ? 3.005 -0.337 23.236 1.00 91.06 367 GLU A N 1
ATOM 3064 C CA . GLU A 1 367 ? 2.734 -1.594 23.943 1.00 91.06 367 GLU A CA 1
ATOM 3065 C C . GLU A 1 367 ? 3.979 -2.480 24.063 1.00 91.06 367 GLU A C 1
ATOM 3067 O O . GLU A 1 367 ? 4.282 -2.954 25.158 1.00 91.06 367 GLU A O 1
ATOM 3072 N N . VAL A 1 368 ? 4.765 -2.631 22.992 1.00 94.31 368 VAL A N 1
ATOM 3073 C CA . VAL A 1 368 ? 6.014 -3.411 23.047 1.00 94.31 368 VAL A CA 1
ATOM 3074 C C . VAL A 1 368 ? 7.027 -2.752 23.989 1.00 94.31 368 VAL A C 1
ATOM 3076 O O . VAL A 1 368 ? 7.676 -3.428 24.790 1.00 94.31 368 VAL A O 1
ATOM 3079 N N . SER A 1 369 ? 7.130 -1.418 23.975 1.00 91.94 369 SER A N 1
ATOM 3080 C CA . SER A 1 369 ? 8.073 -0.683 24.829 1.00 91.94 369 SER A CA 1
ATOM 3081 C C . SER A 1 369 ? 7.772 -0.775 26.331 1.00 91.94 369 SER A C 1
ATOM 3083 O O . SER A 1 369 ? 8.665 -0.533 27.145 1.00 91.94 369 SER A O 1
ATOM 3085 N N . LYS A 1 370 ? 6.542 -1.152 26.720 1.00 89.94 370 LYS A N 1
ATOM 3086 C CA . LYS A 1 370 ? 6.175 -1.389 28.129 1.00 89.94 370 LYS A CA 1
ATOM 3087 C C . LYS A 1 370 ? 6.873 -2.614 28.714 1.00 89.94 370 LYS A C 1
ATOM 3089 O O . LYS A 1 370 ? 7.119 -2.655 29.916 1.00 89.94 370 LYS A O 1
ATOM 3094 N N . LYS A 1 371 ? 7.171 -3.615 27.881 1.00 90.88 371 LYS A N 1
ATOM 3095 C CA . LYS A 1 371 ? 7.698 -4.923 28.306 1.00 90.88 371 LYS A CA 1
ATOM 3096 C C . LYS A 1 371 ? 9.090 -5.233 27.762 1.00 90.88 371 LYS A C 1
ATOM 3098 O O . LYS A 1 371 ? 9.763 -6.130 28.278 1.00 90.88 371 LYS A O 1
ATOM 3103 N N . ARG A 1 372 ? 9.523 -4.526 26.716 1.00 92.25 372 ARG A N 1
ATOM 3104 C CA . ARG A 1 372 ? 10.777 -4.763 25.994 1.00 92.25 372 ARG A CA 1
ATOM 3105 C C . ARG A 1 372 ? 11.523 -3.455 25.754 1.00 92.25 372 ARG A C 1
ATOM 3107 O O . ARG A 1 372 ? 10.938 -2.381 25.656 1.00 92.25 372 ARG A O 1
ATOM 3114 N N . ASN A 1 373 ? 12.843 -3.546 25.607 1.00 90.94 373 ASN A N 1
ATOM 3115 C CA . ASN A 1 373 ? 13.644 -2.422 25.134 1.00 90.94 373 ASN A CA 1
ATOM 3116 C C . ASN A 1 373 ? 13.613 -2.391 23.601 1.00 90.94 373 ASN A C 1
ATOM 3118 O O . ASN A 1 373 ? 14.109 -3.321 22.973 1.00 90.94 373 ASN A O 1
ATOM 3122 N N . LEU A 1 374 ? 13.096 -1.309 23.009 1.00 92.44 374 LEU A N 1
ATOM 3123 C CA . LEU A 1 374 ? 13.022 -1.149 21.550 1.00 92.44 374 LEU A CA 1
ATOM 3124 C C . LEU A 1 374 ? 14.388 -1.264 20.850 1.00 92.44 374 LEU A C 1
ATOM 3126 O O . LEU A 1 374 ? 14.446 -1.691 19.704 1.00 92.44 374 LEU A O 1
ATOM 3130 N N . ALA A 1 375 ? 15.495 -0.981 21.548 1.00 89.50 375 ALA A N 1
ATOM 3131 C CA . ALA A 1 375 ? 16.845 -1.177 21.012 1.00 89.50 375 ALA A CA 1
ATOM 3132 C C . ALA A 1 375 ? 17.159 -2.648 20.657 1.00 89.50 375 ALA A C 1
ATOM 3134 O O . ALA A 1 375 ? 17.989 -2.908 19.789 1.00 89.50 375 ALA A O 1
ATOM 3135 N N . ASN A 1 376 ? 16.475 -3.601 21.300 1.00 92.12 376 ASN A N 1
ATOM 3136 C CA . ASN A 1 376 ? 16.627 -5.035 21.048 1.00 92.12 376 ASN A CA 1
ATOM 3137 C C . ASN A 1 376 ? 15.697 -5.539 19.936 1.00 92.12 376 ASN A C 1
ATOM 3139 O O . ASN A 1 376 ? 15.699 -6.729 19.647 1.00 92.12 376 ASN A O 1
ATOM 3143 N N . ILE A 1 377 ? 14.883 -4.667 19.332 1.00 94.06 377 ILE A N 1
ATOM 3144 C CA . ILE A 1 377 ? 14.006 -5.050 18.229 1.00 94.06 377 ILE A CA 1
ATOM 3145 C C . ILE A 1 377 ? 14.784 -4.900 16.921 1.00 94.06 377 ILE A C 1
ATOM 3147 O O . ILE A 1 377 ? 15.205 -3.807 16.518 1.00 94.06 377 ILE A O 1
ATOM 3151 N N . PHE A 1 378 ? 15.032 -6.029 16.258 1.00 90.62 378 PHE A N 1
ATOM 3152 C CA . PHE A 1 378 ? 15.924 -6.070 15.095 1.00 90.62 378 PHE A CA 1
ATOM 3153 C C . PHE A 1 378 ? 15.216 -5.839 13.764 1.00 90.62 378 PHE A C 1
ATOM 3155 O O . PHE A 1 378 ? 15.842 -5.352 12.825 1.00 90.62 378 PHE A O 1
ATOM 3162 N N . SER A 1 379 ? 13.916 -6.111 13.694 1.00 92.56 379 SER A N 1
ATOM 3163 C CA . SER A 1 379 ? 13.129 -5.995 12.470 1.00 92.56 379 SER A CA 1
ATOM 3164 C C . SER A 1 379 ? 11.666 -5.652 12.748 1.00 92.56 379 SER A C 1
ATOM 3166 O O . SER A 1 379 ? 11.174 -5.800 13.868 1.00 92.56 379 SER A O 1
ATOM 3168 N N . ILE A 1 380 ? 10.944 -5.254 11.696 1.00 94.12 380 ILE A N 1
ATOM 3169 C CA . ILE A 1 380 ? 9.491 -5.060 11.766 1.00 94.12 380 ILE A CA 1
ATOM 3170 C C . ILE A 1 380 ? 8.757 -6.368 12.099 1.00 94.12 380 ILE A C 1
ATOM 3172 O O . ILE A 1 380 ? 7.779 -6.341 12.838 1.00 94.12 380 ILE A O 1
ATOM 3176 N N . SER A 1 381 ? 9.258 -7.515 11.619 1.00 95.12 381 SER A N 1
ATOM 3177 C CA . SER A 1 381 ? 8.728 -8.839 11.974 1.00 95.12 381 SER A CA 1
ATOM 3178 C C . SER A 1 381 ? 8.848 -9.085 13.475 1.00 95.12 381 SER A C 1
ATOM 3180 O O . SER A 1 381 ? 7.867 -9.426 14.125 1.00 95.12 381 SER A O 1
ATOM 3182 N N . ASN A 1 382 ? 10.015 -8.797 14.060 1.00 94.50 382 ASN A N 1
ATOM 3183 C CA . ASN A 1 382 ? 10.229 -8.949 15.495 1.00 94.50 382 ASN A CA 1
ATOM 3184 C C . ASN A 1 382 ? 9.324 -8.014 16.317 1.00 94.50 382 ASN A C 1
ATOM 3186 O O . ASN A 1 382 ? 8.762 -8.464 17.311 1.00 94.50 382 ASN A O 1
ATOM 3190 N N . LEU A 1 383 ? 9.109 -6.766 15.879 1.00 96.88 383 LEU A N 1
ATOM 3191 C CA . LEU A 1 383 ? 8.177 -5.837 16.535 1.00 96.88 383 LEU A CA 1
ATOM 3192 C C . LEU A 1 383 ? 6.752 -6.410 16.607 1.00 96.88 383 LEU A C 1
ATOM 3194 O O . LEU A 1 383 ? 6.137 -6.420 17.672 1.00 96.88 383 LEU A O 1
ATOM 3198 N N . TYR A 1 384 ? 6.232 -6.885 15.472 1.00 97.31 384 TYR A N 1
ATOM 3199 C CA . TYR A 1 384 ? 4.879 -7.435 15.398 1.00 97.31 384 TYR A CA 1
ATOM 3200 C C . TYR A 1 384 ? 4.773 -8.802 16.079 1.00 97.31 384 TYR A C 1
ATOM 3202 O O . TYR A 1 384 ? 3.739 -9.088 16.675 1.00 97.31 384 TYR A O 1
ATOM 3210 N N . SER A 1 385 ? 5.840 -9.605 16.077 1.00 96.06 385 SER A N 1
ATOM 3211 C CA . SER A 1 385 ? 5.917 -10.849 16.846 1.00 96.06 385 SER A CA 1
ATOM 3212 C C . SER A 1 385 ? 5.752 -10.597 18.341 1.00 96.06 385 SER A C 1
ATOM 3214 O O . SER A 1 385 ? 4.878 -11.201 18.962 1.00 96.06 385 SER A O 1
ATOM 3216 N N . GLU A 1 386 ? 6.544 -9.682 18.915 1.00 96.25 386 GLU A N 1
ATOM 3217 C CA . GLU A 1 386 ? 6.446 -9.336 20.341 1.00 96.25 386 GLU A CA 1
ATOM 3218 C C . GLU A 1 386 ? 5.058 -8.788 20.672 1.00 96.25 386 GLU A C 1
ATOM 3220 O O . GLU A 1 386 ? 4.446 -9.220 21.645 1.00 96.25 386 GLU A O 1
ATOM 3225 N N . TYR A 1 387 ? 4.520 -7.901 19.828 1.00 97.19 387 TYR A N 1
ATOM 3226 C CA . TYR A 1 387 ? 3.175 -7.365 20.018 1.00 97.19 387 TYR A CA 1
ATOM 3227 C C . TYR A 1 387 ? 2.097 -8.456 19.996 1.00 97.19 387 TYR A C 1
ATOM 3229 O O . TYR A 1 387 ? 1.240 -8.476 20.876 1.00 97.19 387 TYR A O 1
ATOM 3237 N N . CYS A 1 388 ? 2.127 -9.364 19.013 1.00 96.94 388 CYS A N 1
ATOM 3238 C CA . CYS A 1 388 ? 1.148 -10.446 18.898 1.00 96.94 388 CYS A CA 1
ATOM 3239 C C . CYS A 1 388 ? 1.201 -11.369 20.111 1.00 96.94 388 CYS A C 1
ATOM 3241 O O . CYS A 1 388 ? 0.162 -11.665 20.694 1.00 96.94 388 CYS A O 1
ATOM 3243 N N . LEU A 1 389 ? 2.399 -11.803 20.507 1.00 95.44 389 LEU A N 1
ATOM 3244 C CA . LEU A 1 389 ? 2.571 -12.676 21.665 1.00 95.44 389 LEU A CA 1
ATOM 3245 C C . LEU A 1 389 ? 2.134 -11.969 22.947 1.00 95.44 389 LEU A C 1
ATOM 3247 O O . LEU A 1 389 ? 1.415 -12.554 23.747 1.00 95.44 389 LEU A O 1
ATOM 3251 N N . ASP A 1 390 ? 2.467 -10.692 23.127 1.00 94.88 390 ASP A N 1
ATOM 3252 C CA . ASP A 1 390 ? 1.990 -9.926 24.276 1.00 94.88 390 ASP A CA 1
ATOM 32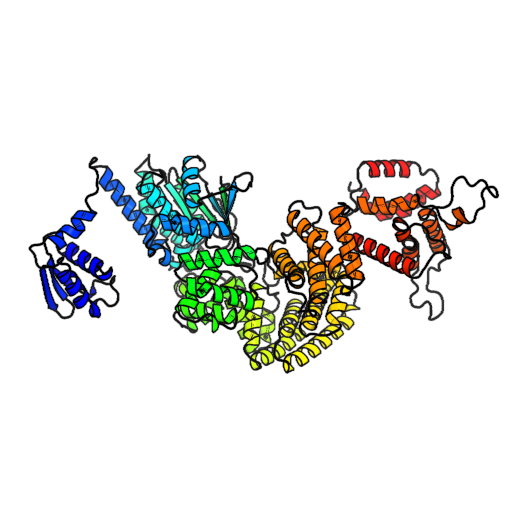53 C C . ASP A 1 390 ? 0.474 -9.753 24.291 1.00 94.88 390 ASP A C 1
ATOM 3255 O O . ASP A 1 390 ? -0.143 -9.871 25.354 1.00 94.88 390 ASP A O 1
ATOM 3259 N N . TYR A 1 391 ? -0.123 -9.493 23.128 1.00 94.81 391 TYR A N 1
ATOM 3260 C CA . TYR A 1 391 ? -1.566 -9.389 22.987 1.00 94.81 391 TYR A CA 1
ATOM 3261 C C . TYR A 1 391 ? -2.252 -10.729 23.240 1.00 94.81 391 TYR A C 1
ATOM 3263 O O . TYR A 1 391 ? -3.353 -10.711 23.771 1.00 94.81 391 TYR A O 1
ATOM 3271 N N . LEU A 1 392 ? -1.622 -11.863 22.924 1.00 95.88 392 LEU A N 1
ATOM 3272 C CA . LEU A 1 392 ? -2.140 -13.226 23.106 1.00 95.88 392 LEU A CA 1
ATOM 3273 C C . LEU A 1 392 ? -1.640 -13.909 24.391 1.00 95.88 392 LEU A C 1
ATOM 3275 O O . LEU A 1 392 ? -1.680 -15.129 24.485 1.00 95.88 392 LEU A O 1
ATOM 3279 N N . GLU A 1 393 ? -1.164 -13.149 25.384 1.00 94.62 393 GLU A N 1
ATOM 3280 C CA . GLU A 1 393 ? -0.709 -13.707 26.674 1.00 94.62 393 GLU A CA 1
ATOM 3281 C C . GLU A 1 393 ? 0.404 -14.762 26.559 1.00 94.62 393 GLU A C 1
ATOM 3283 O O . GLU A 1 393 ? 0.542 -15.641 27.403 1.00 94.62 393 GLU A O 1
ATOM 3288 N N . GLN A 1 394 ? 1.255 -14.619 25.544 1.00 94.25 394 GLN A N 1
ATOM 3289 C CA . GLN A 1 394 ? 2.365 -15.514 25.225 1.00 94.25 394 GLN A CA 1
ATOM 3290 C C . GLN A 1 394 ? 1.910 -16.930 24.809 1.00 94.25 394 GLN A C 1
ATOM 3292 O O . GLN A 1 394 ? 2.711 -17.861 24.844 1.00 94.25 394 GLN A O 1
ATOM 3297 N N . ASP A 1 395 ? 0.652 -17.104 24.374 1.00 94.75 395 ASP A N 1
ATOM 3298 C CA . ASP A 1 395 ? 0.161 -18.375 23.831 1.00 94.75 395 ASP A CA 1
ATOM 3299 C C . ASP A 1 395 ? 0.469 -18.520 22.327 1.00 94.75 395 ASP A C 1
ATOM 3301 O O . ASP A 1 395 ? -0.200 -17.966 21.447 1.00 94.75 395 ASP A O 1
ATOM 3305 N N . GLU A 1 396 ? 1.476 -19.336 22.015 1.00 94.38 396 GLU A N 1
ATOM 3306 C CA . GLU A 1 396 ? 1.841 -19.680 20.637 1.00 94.38 396 GLU A CA 1
ATOM 3307 C C . GLU A 1 396 ? 0.727 -20.424 19.881 1.00 94.38 396 GLU A C 1
ATOM 3309 O O . GLU A 1 396 ? 0.638 -20.332 18.652 1.00 94.38 396 GLU A O 1
ATOM 3314 N N . LYS A 1 397 ? -0.148 -21.163 20.576 1.00 96.12 397 LYS A N 1
ATOM 3315 C CA . LYS A 1 397 ? -1.270 -21.865 19.941 1.00 96.12 397 LYS A CA 1
ATOM 3316 C C . LYS A 1 397 ? -2.338 -20.875 19.477 1.00 96.12 397 LYS A C 1
ATOM 3318 O O . LYS A 1 397 ? -2.855 -21.018 18.364 1.00 96.12 397 LYS A O 1
ATOM 3323 N N . SER A 1 398 ? -2.625 -19.852 20.276 1.00 96.75 398 SER A N 1
ATOM 3324 C CA . SER A 1 398 ? -3.464 -18.722 19.865 1.00 96.75 398 SER A CA 1
ATOM 3325 C C . SER A 1 398 ? -2.860 -17.966 18.683 1.00 96.75 398 SER A C 1
ATOM 3327 O O . SER A 1 398 ? -3.583 -17.579 17.760 1.00 96.75 398 SER A O 1
ATOM 3329 N N . LEU A 1 399 ? -1.530 -17.814 18.631 1.00 97.19 399 LEU A N 1
ATOM 3330 C CA . LEU A 1 399 ? -0.873 -17.200 17.474 1.00 97.19 399 LEU A CA 1
ATOM 3331 C C . LEU A 1 399 ? -1.083 -18.041 16.207 1.00 97.19 399 LEU A C 1
ATOM 3333 O O . LEU A 1 399 ? -1.523 -17.508 15.190 1.00 97.19 399 LEU A O 1
ATOM 3337 N N . LYS A 1 400 ? -0.876 -19.361 16.274 1.00 97.06 400 LYS A N 1
ATOM 3338 C CA . LYS A 1 400 ? -1.164 -20.277 15.151 1.00 97.06 400 LYS A CA 1
ATOM 3339 C C . LYS A 1 400 ? -2.624 -20.221 14.706 1.00 97.06 400 LYS A C 1
ATOM 3341 O O . LYS A 1 400 ? -2.910 -20.239 13.511 1.00 97.06 400 LYS A O 1
ATOM 3346 N N . THR A 1 401 ? -3.544 -20.097 15.657 1.00 97.44 401 THR A N 1
ATOM 3347 C CA . THR A 1 401 ? -4.973 -19.925 15.368 1.00 97.44 401 THR A CA 1
ATOM 3348 C C . THR A 1 401 ? -5.237 -18.599 14.650 1.00 97.44 401 THR A C 1
ATOM 3350 O O . THR A 1 401 ? -5.973 -18.573 13.666 1.00 97.44 401 THR A O 1
ATOM 3353 N N . SER A 1 402 ? -4.572 -17.516 15.060 1.00 98.06 402 SER A N 1
ATOM 3354 C CA . SER A 1 402 ? -4.650 -16.208 14.392 1.00 98.06 402 SER A CA 1
ATOM 3355 C C . SER A 1 402 ? -4.115 -16.260 12.955 1.00 98.06 402 SER A C 1
ATOM 3357 O O . SER A 1 402 ? -4.739 -15.703 12.055 1.00 98.06 402 SER A O 1
ATOM 3359 N N . ILE A 1 403 ? -3.004 -16.969 12.717 1.00 98.12 403 ILE A N 1
ATOM 3360 C CA . ILE A 1 403 ? -2.433 -17.192 11.374 1.00 98.12 403 ILE A CA 1
ATOM 3361 C C . ILE A 1 403 ? -3.441 -17.926 10.481 1.00 98.12 403 ILE A C 1
ATOM 3363 O O . ILE A 1 403 ? -3.745 -17.469 9.377 1.00 98.12 403 ILE A O 1
ATOM 3367 N N . PHE A 1 404 ? -4.016 -19.023 10.983 1.00 96.44 404 PHE A N 1
ATOM 3368 C CA . PHE A 1 404 ? -5.034 -19.792 10.268 1.00 96.44 404 PHE A CA 1
ATOM 3369 C C . PHE A 1 404 ? -6.272 -18.946 9.931 1.00 96.44 404 PHE A C 1
ATOM 3371 O O . PHE A 1 404 ? -6.736 -18.955 8.789 1.00 96.44 404 PHE A O 1
ATOM 3378 N N . LEU A 1 405 ? -6.793 -18.188 10.903 1.00 96.38 405 LEU A N 1
ATOM 3379 C CA . LEU A 1 405 ? -7.956 -17.321 10.705 1.00 96.38 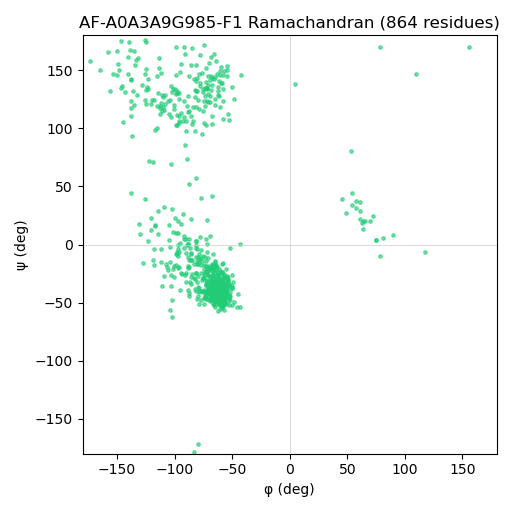405 LEU A CA 1
ATOM 3380 C C . LEU A 1 405 ? -7.665 -16.197 9.704 1.00 96.38 405 LEU A C 1
ATOM 3382 O O . LEU A 1 405 ? -8.517 -15.922 8.861 1.00 96.38 405 LEU A O 1
ATOM 3386 N N . ALA A 1 406 ? -6.475 -15.590 9.747 1.00 95.88 406 ALA A N 1
ATOM 3387 C CA . ALA A 1 406 ? -6.063 -14.573 8.782 1.00 95.88 406 ALA A CA 1
ATOM 3388 C C . ALA A 1 406 ? -6.035 -15.137 7.356 1.00 95.88 406 ALA A C 1
ATOM 3390 O O . ALA A 1 406 ? -6.653 -14.562 6.459 1.00 95.88 406 ALA A O 1
ATOM 3391 N N . TYR A 1 407 ? -5.379 -16.282 7.146 1.00 94.75 407 TYR A N 1
ATOM 3392 C CA . TYR A 1 407 ? -5.340 -16.924 5.832 1.00 94.75 407 TYR A CA 1
ATOM 3393 C C . TYR A 1 407 ? -6.745 -17.278 5.337 1.00 94.75 407 TYR A C 1
ATOM 3395 O O . TYR A 1 407 ? -7.128 -16.877 4.239 1.00 94.75 407 TYR A O 1
ATOM 3403 N N . LYS A 1 408 ? -7.551 -17.956 6.164 1.00 94.12 408 LYS A N 1
ATOM 3404 C CA . LYS A 1 408 ? -8.914 -18.350 5.788 1.00 94.12 408 LYS A CA 1
ATOM 3405 C C . LYS A 1 408 ? -9.784 -17.132 5.464 1.00 94.12 408 LYS A C 1
ATOM 3407 O O . LYS A 1 408 ? -10.512 -17.136 4.475 1.00 94.12 408 LYS A O 1
ATOM 3412 N N . TYR A 1 409 ? -9.704 -16.065 6.256 1.00 93.19 409 TYR A N 1
ATOM 3413 C CA . TYR A 1 409 ? -10.539 -14.886 6.052 1.00 93.19 409 TYR A CA 1
ATOM 3414 C C . TYR A 1 409 ? -10.133 -14.066 4.823 1.00 93.19 409 TYR A C 1
ATOM 3416 O O . TYR A 1 409 ? -11.015 -13.693 4.046 1.00 93.19 409 TYR A O 1
ATOM 3424 N N . PHE A 1 410 ? -8.836 -13.791 4.646 1.00 91.19 410 PHE A N 1
ATOM 3425 C CA . PHE A 1 410 ? -8.347 -12.905 3.589 1.00 91.19 410 PHE A CA 1
ATOM 3426 C C . PHE A 1 410 ? -8.063 -13.641 2.280 1.00 91.19 410 PHE A C 1
ATOM 3428 O O . PHE A 1 410 ? -8.389 -13.121 1.223 1.00 91.19 410 PHE A O 1
ATOM 3435 N N . MET A 1 411 ? -7.510 -14.852 2.313 1.00 90.75 411 MET A N 1
ATOM 3436 C CA . MET A 1 411 ? -7.026 -15.533 1.104 1.00 90.75 411 MET A CA 1
ATOM 3437 C C . MET A 1 411 ? -8.017 -16.540 0.515 1.00 90.75 411 MET A C 1
ATOM 3439 O O . MET A 1 411 ? -7.747 -17.083 -0.553 1.00 90.75 411 MET A O 1
ATOM 3443 N N . THR A 1 412 ? -9.171 -16.772 1.153 1.00 89.50 412 THR A N 1
ATOM 3444 C CA . THR A 1 412 ? -10.185 -17.731 0.676 1.00 89.50 412 THR A CA 1
ATOM 3445 C C . THR A 1 412 ? -11.602 -17.154 0.707 1.00 89.50 412 THR A C 1
ATOM 3447 O O . THR A 1 412 ? -11.896 -16.222 1.458 1.00 89.50 412 THR A O 1
ATOM 3450 N N . GLU A 1 413 ? -12.507 -17.735 -0.084 1.00 87.94 413 GLU A N 1
ATOM 3451 C CA . GLU A 1 413 ? -13.940 -17.408 -0.055 1.00 87.94 413 GLU A CA 1
ATOM 3452 C C . GLU A 1 413 ? -14.695 -18.104 1.086 1.00 87.94 413 GLU A C 1
ATOM 3454 O O . GLU A 1 413 ? -15.872 -17.808 1.297 1.00 87.94 413 GLU A O 1
ATOM 3459 N N . ASP A 1 414 ? -14.023 -18.969 1.851 1.00 87.50 414 ASP A N 1
ATOM 3460 C CA . ASP A 1 414 ? -14.646 -19.860 2.824 1.00 87.50 414 ASP A CA 1
ATOM 3461 C C . ASP A 1 414 ? -15.521 -19.124 3.841 1.00 87.50 414 ASP A C 1
ATOM 3463 O O . ASP A 1 414 ? -15.199 -18.028 4.317 1.00 87.50 414 ASP A O 1
ATOM 3467 N N . PHE A 1 415 ? -16.608 -19.796 4.223 1.00 83.75 415 PHE A N 1
ATOM 3468 C CA . PHE A 1 415 ? -17.435 -19.416 5.358 1.00 83.75 415 PHE A CA 1
ATOM 3469 C C . PHE A 1 415 ? -16.694 -19.716 6.669 1.00 83.75 415 PHE A C 1
ATOM 3471 O O . PHE A 1 415 ? -16.102 -20.792 6.846 1.00 83.75 415 PHE A O 1
ATOM 3478 N N . ILE A 1 416 ? -16.721 -18.756 7.594 1.00 87.69 416 ILE A N 1
ATOM 3479 C CA . ILE A 1 416 ? -16.188 -18.923 8.948 1.00 87.69 416 ILE A CA 1
ATOM 3480 C C . ILE A 1 416 ? -17.371 -18.889 9.909 1.00 87.69 416 ILE A C 1
ATOM 3482 O O . ILE A 1 416 ? -18.018 -17.853 10.063 1.00 87.69 416 ILE A O 1
ATOM 3486 N N . ASP A 1 417 ? -17.648 -20.033 10.537 1.00 84.81 417 ASP A N 1
ATOM 3487 C CA . ASP A 1 417 ? -18.761 -20.169 11.473 1.00 84.81 417 ASP A CA 1
ATOM 3488 C C . ASP A 1 417 ? -18.632 -19.180 12.635 1.00 84.81 417 ASP A C 1
ATOM 3490 O O . ASP A 1 417 ? -17.559 -19.008 13.223 1.00 84.81 417 ASP A O 1
ATOM 3494 N N . GLN A 1 418 ? -19.759 -18.586 13.025 1.00 85.50 418 GLN A N 1
ATOM 3495 C CA . GLN A 1 418 ? -19.812 -17.622 14.122 1.00 85.50 418 GLN A CA 1
ATOM 3496 C C . GLN A 1 418 ? -19.369 -18.242 15.458 1.00 85.50 418 GLN A C 1
ATOM 3498 O O . GLN A 1 418 ? -18.739 -17.569 16.269 1.00 85.50 418 GLN A O 1
ATOM 3503 N N . SER A 1 419 ? -19.612 -19.539 15.666 1.00 84.62 419 SER A N 1
ATOM 3504 C CA . SER A 1 419 ? -19.126 -20.261 16.846 1.00 84.62 419 SER A CA 1
ATOM 3505 C C . SER A 1 419 ? -17.597 -20.343 16.897 1.00 84.62 419 SER A C 1
ATOM 3507 O O . SER A 1 419 ? -17.018 -20.247 17.974 1.00 84.62 419 SER A O 1
ATOM 3509 N N . ILE A 1 420 ? -16.925 -20.474 15.744 1.00 88.62 420 ILE A N 1
ATOM 3510 C CA . ILE A 1 420 ? -15.455 -20.466 15.671 1.00 88.62 420 ILE A CA 1
ATOM 3511 C C . ILE A 1 420 ? -14.933 -19.075 16.029 1.00 88.62 420 ILE A C 1
ATOM 3513 O O . ILE A 1 420 ? -13.982 -18.967 16.802 1.00 88.62 420 ILE A O 1
ATOM 3517 N N . ILE A 1 421 ? -15.570 -18.022 15.506 1.00 89.19 421 ILE A N 1
ATOM 3518 C CA . ILE A 1 421 ? -15.226 -16.628 15.823 1.00 89.19 421 ILE A CA 1
ATOM 3519 C C . ILE A 1 421 ? -15.397 -16.369 17.320 1.00 89.19 421 ILE A C 1
ATOM 3521 O O . ILE A 1 421 ? -14.494 -15.833 17.951 1.00 89.19 421 ILE A O 1
ATOM 3525 N N . TYR A 1 422 ? -16.517 -16.799 17.900 1.00 87.00 422 TYR A N 1
ATOM 3526 C CA . TYR A 1 422 ? -16.789 -16.641 19.324 1.00 87.00 422 TYR A CA 1
ATOM 3527 C C . TYR A 1 422 ? -15.737 -17.325 20.202 1.00 87.00 422 TYR A C 1
ATOM 3529 O O . TYR A 1 422 ? -15.170 -16.699 21.098 1.00 87.00 422 TYR A O 1
ATOM 3537 N N . SER A 1 423 ? -15.443 -18.601 19.928 1.00 89.50 423 SER A N 1
ATOM 3538 C CA . SER A 1 423 ? -14.472 -19.375 20.708 1.00 89.50 423 SER A CA 1
ATOM 3539 C C . SER A 1 423 ? -13.037 -18.861 20.581 1.00 89.50 423 SER A C 1
ATOM 3541 O O . SER A 1 423 ? -12.226 -19.161 21.450 1.00 89.50 423 SER A O 1
ATOM 3543 N N . ASN A 1 424 ? -12.731 -18.091 19.533 1.00 93.00 424 ASN A N 1
ATOM 3544 C CA . ASN A 1 424 ? -11.404 -17.535 19.254 1.00 93.00 424 ASN A CA 1
ATOM 3545 C C . ASN A 1 424 ? -11.480 -16.008 19.076 1.00 93.00 424 ASN A C 1
ATOM 3547 O O . ASN A 1 424 ? -10.869 -15.438 18.168 1.00 93.00 424 ASN A O 1
ATOM 3551 N N . TRP A 1 425 ? -12.301 -15.332 19.895 1.00 91.25 425 TRP A N 1
ATOM 3552 C CA . TRP A 1 425 ? -12.581 -13.901 19.722 1.00 91.25 425 TRP A CA 1
ATOM 3553 C C . TRP A 1 425 ? -11.315 -13.046 19.793 1.00 91.25 425 TRP A C 1
ATOM 3555 O O . TRP A 1 425 ? -11.183 -12.081 19.048 1.00 91.25 425 TRP A O 1
ATOM 3565 N N . ARG A 1 426 ? -10.376 -13.390 20.678 1.00 93.06 426 ARG A N 1
ATOM 3566 C CA . ARG A 1 426 ? -9.138 -12.628 20.866 1.00 93.06 426 ARG A CA 1
ATOM 3567 C C . ARG A 1 426 ? -8.253 -12.711 19.623 1.00 93.06 426 ARG A C 1
ATOM 3569 O O . ARG A 1 426 ? -7.777 -11.695 19.128 1.00 93.06 426 ARG A O 1
ATOM 3576 N N . GLU A 1 427 ? -8.085 -13.910 19.086 1.00 96.25 427 GLU A N 1
ATOM 3577 C CA . GLU A 1 427 ? -7.375 -14.185 17.840 1.00 96.25 427 GLU A CA 1
ATOM 3578 C C . GLU A 1 427 ? -8.056 -13.471 16.669 1.00 96.25 427 GLU A C 1
ATOM 3580 O O . GLU A 1 427 ? -7.408 -12.798 15.870 1.00 96.25 427 GLU A O 1
ATOM 3585 N N . TRP A 1 428 ? -9.385 -13.546 16.602 1.00 94.25 428 TRP A N 1
ATOM 3586 C CA . TRP A 1 428 ? -10.180 -12.860 15.591 1.00 94.25 428 TRP A CA 1
ATOM 3587 C C . TRP A 1 428 ? -10.077 -11.334 15.673 1.00 94.25 428 TRP A C 1
ATOM 3589 O O . TRP A 1 428 ? -10.027 -10.648 14.646 1.00 94.25 428 TRP A O 1
ATOM 3599 N N . GLU A 1 429 ? -10.053 -10.785 16.886 1.00 92.06 429 GLU A N 1
ATOM 3600 C CA . GLU A 1 429 ? -9.855 -9.364 17.125 1.00 92.06 429 GLU A CA 1
ATOM 3601 C C . GLU A 1 429 ? -8.472 -8.938 16.643 1.00 92.06 429 GLU A C 1
ATOM 3603 O O . GLU A 1 429 ? -8.401 -7.979 15.876 1.00 92.06 429 GLU A O 1
ATOM 3608 N N . LEU A 1 430 ? -7.414 -9.686 16.987 1.00 94.19 430 LEU A N 1
ATOM 3609 C CA . LEU A 1 430 ? -6.043 -9.438 16.526 1.00 94.19 430 LEU A CA 1
ATOM 3610 C C . LEU A 1 430 ? -5.956 -9.353 14.996 1.00 94.19 430 LEU A C 1
ATOM 3612 O O . LEU A 1 430 ? -5.410 -8.382 14.470 1.00 94.19 430 LEU A O 1
ATOM 3616 N N . VAL A 1 431 ? -6.553 -10.318 14.284 1.00 94.06 431 VAL A N 1
ATOM 3617 C CA . VAL A 1 431 ? -6.573 -10.382 12.807 1.00 94.06 431 VAL A CA 1
ATOM 3618 C C . VAL A 1 431 ? -7.125 -9.098 12.173 1.00 94.06 431 VAL A C 1
ATOM 3620 O O . VAL A 1 431 ? -6.668 -8.707 11.098 1.00 94.06 431 VAL A O 1
ATOM 3623 N N . HIS A 1 432 ? -8.067 -8.429 12.844 1.00 90.31 432 HIS A N 1
ATOM 3624 C CA . HIS A 1 432 ? -8.782 -7.250 12.348 1.00 90.31 432 HIS A CA 1
ATOM 3625 C C . HIS A 1 432 ? -8.330 -5.925 12.976 1.00 90.31 432 HIS A C 1
ATOM 3627 O O . HIS A 1 432 ? -8.914 -4.884 12.682 1.00 90.31 432 HIS A O 1
ATOM 3633 N N . GLN A 1 433 ? -7.311 -5.913 13.842 1.00 89.00 433 GLN A N 1
ATOM 3634 C CA . GLN A 1 433 ? -6.867 -4.661 14.466 1.00 89.00 433 GLN A CA 1
ATOM 3635 C C . GLN A 1 433 ? -6.314 -3.665 13.446 1.00 89.00 433 GLN A C 1
ATOM 3637 O O . GLN A 1 433 ? -6.542 -2.458 13.574 1.00 89.00 433 GLN A O 1
ATOM 3642 N N . HIS A 1 434 ? -5.540 -4.162 12.477 1.00 90.38 434 HIS A N 1
ATOM 3643 C CA . HIS A 1 434 ? -4.886 -3.342 11.467 1.00 90.38 434 HIS A CA 1
ATOM 3644 C C . HIS A 1 434 ? -4.370 -4.173 10.284 1.00 90.38 434 HIS A C 1
ATOM 3646 O O . HIS A 1 434 ? -3.907 -5.296 10.478 1.00 90.38 434 HIS A O 1
ATOM 3652 N N . LYS A 1 435 ? -4.327 -3.585 9.077 1.00 90.06 435 LYS A N 1
ATOM 3653 C CA . LYS A 1 435 ? -3.807 -4.244 7.863 1.00 90.06 435 LYS A CA 1
ATOM 3654 C C . LYS A 1 435 ? -2.382 -4.780 8.032 1.00 90.06 435 LYS A C 1
ATOM 3656 O O . LYS A 1 435 ? -2.062 -5.838 7.504 1.00 90.06 435 LYS A O 1
ATOM 3661 N N . ALA A 1 436 ? -1.519 -4.076 8.770 1.00 92.75 436 ALA A N 1
ATOM 3662 C CA . ALA A 1 436 ? -0.146 -4.526 8.999 1.00 92.75 436 ALA A CA 1
ATOM 3663 C C . ALA A 1 436 ? -0.097 -5.790 9.872 1.00 92.75 436 ALA A C 1
ATOM 3665 O O . ALA A 1 436 ? 0.753 -6.645 9.643 1.00 92.75 436 ALA A O 1
ATOM 3666 N N . MET A 1 437 ? -1.052 -5.943 10.798 1.00 94.44 437 MET A N 1
ATOM 3667 C CA . MET A 1 437 ? -1.214 -7.155 11.601 1.00 94.44 437 MET A CA 1
ATOM 3668 C C . MET A 1 437 ? -1.605 -8.339 10.721 1.00 94.44 437 MET A C 1
ATOM 3670 O O . MET A 1 437 ? -0.953 -9.379 10.741 1.00 94.44 437 MET A O 1
ATOM 3674 N N . SER A 1 438 ? -2.626 -8.153 9.883 1.00 93.69 438 SER A N 1
ATOM 3675 C CA . SER A 1 438 ? -3.072 -9.167 8.929 1.00 93.69 438 SER A CA 1
ATOM 3676 C C . SER A 1 438 ? -1.946 -9.558 7.966 1.00 93.69 438 SER A C 1
ATOM 3678 O O . SER A 1 438 ? -1.698 -10.739 7.753 1.00 93.69 438 SER A O 1
ATOM 3680 N N . ASN A 1 439 ? -1.208 -8.576 7.438 1.00 94.69 439 ASN A N 1
ATOM 3681 C CA . ASN A 1 439 ? -0.069 -8.808 6.549 1.00 94.69 439 ASN A CA 1
ATOM 3682 C C . ASN A 1 439 ? 1.069 -9.582 7.228 1.00 94.69 439 ASN A C 1
ATOM 3684 O O . ASN A 1 439 ? 1.680 -10.435 6.588 1.00 94.69 439 ASN A O 1
ATOM 3688 N N . TYR A 1 440 ? 1.346 -9.309 8.506 1.00 97.12 440 TYR A N 1
ATOM 3689 C CA . TYR A 1 440 ? 2.315 -10.068 9.295 1.00 97.12 440 TYR A CA 1
ATOM 3690 C C . TYR A 1 440 ? 1.873 -11.526 9.484 1.00 97.12 440 TYR A C 1
ATOM 3692 O O . TYR A 1 440 ? 2.651 -12.438 9.214 1.00 97.12 440 TYR A O 1
ATOM 3700 N N . LEU A 1 441 ? 0.612 -11.762 9.862 1.00 97.81 441 LEU A N 1
ATOM 3701 C CA . LEU A 1 441 ? 0.068 -13.117 10.023 1.00 97.81 441 LEU A CA 1
ATOM 3702 C C . LEU A 1 441 ? 0.070 -13.899 8.699 1.00 97.81 441 LEU A C 1
ATOM 3704 O O . LEU A 1 441 ? 0.432 -15.074 8.679 1.00 97.81 441 LEU A O 1
ATOM 3708 N N . LEU A 1 442 ? -0.260 -13.248 7.578 1.00 96.88 442 LEU A N 1
ATOM 3709 C CA . LEU A 1 442 ? -0.145 -13.847 6.244 1.00 96.88 442 LEU A CA 1
ATOM 3710 C C . LEU A 1 442 ? 1.315 -14.146 5.879 1.00 96.88 442 LEU A C 1
ATOM 3712 O O . LEU A 1 442 ? 1.599 -15.197 5.311 1.00 96.88 442 LEU A O 1
ATOM 3716 N N . ALA A 1 443 ? 2.256 -13.264 6.222 1.00 97.56 443 ALA A N 1
ATOM 3717 C CA . ALA A 1 443 ? 3.675 -13.518 5.999 1.00 97.56 443 ALA A CA 1
ATOM 3718 C C . ALA A 1 443 ? 4.186 -14.722 6.806 1.00 97.56 443 ALA A C 1
ATOM 3720 O O . ALA A 1 443 ? 4.966 -15.502 6.262 1.00 97.56 443 ALA A O 1
ATOM 3721 N N . LEU A 1 444 ? 3.717 -14.918 8.046 1.00 98.00 444 LEU A N 1
ATOM 3722 C CA . LEU A 1 444 ? 4.009 -16.128 8.823 1.00 98.00 444 LEU A CA 1
ATOM 3723 C C . LEU A 1 444 ? 3.475 -17.381 8.120 1.00 98.00 444 LEU A C 1
ATOM 3725 O O . LEU A 1 444 ? 4.251 -18.306 7.888 1.00 98.00 444 LEU A O 1
ATOM 3729 N N . HIS A 1 445 ? 2.208 -17.371 7.682 1.00 97.81 445 HIS A N 1
ATOM 3730 C CA . HIS A 1 445 ? 1.611 -18.479 6.919 1.00 97.81 445 HIS A CA 1
ATOM 3731 C C . HIS A 1 445 ? 2.454 -18.852 5.695 1.00 97.81 445 HIS A C 1
ATOM 3733 O O . HIS A 1 445 ? 2.838 -20.004 5.514 1.00 97.81 445 HIS A O 1
ATOM 3739 N N . TYR A 1 446 ? 2.802 -17.868 4.864 1.00 97.44 446 TYR A N 1
ATOM 3740 C CA . TYR A 1 446 ? 3.611 -18.119 3.674 1.00 97.44 446 TYR A CA 1
ATOM 3741 C C . TYR A 1 446 ? 5.040 -18.554 4.005 1.00 97.44 446 TYR A C 1
ATOM 3743 O O . TYR A 1 446 ? 5.609 -19.364 3.274 1.00 97.44 446 TYR A O 1
ATOM 3751 N N . SER A 1 447 ? 5.620 -18.063 5.102 1.00 97.44 447 SER A N 1
ATOM 3752 C CA . SER A 1 447 ? 6.936 -18.515 5.552 1.00 97.44 447 SER A CA 1
ATOM 3753 C C . SER A 1 447 ? 6.921 -19.982 5.985 1.00 97.44 447 SER A C 1
ATOM 3755 O O . SER A 1 447 ? 7.822 -20.725 5.597 1.00 97.44 447 SER A O 1
ATOM 3757 N N . ASP A 1 448 ? 5.866 -20.433 6.671 1.00 97.50 448 ASP A N 1
ATOM 3758 C CA . ASP A 1 448 ? 5.702 -21.834 7.062 1.00 97.50 448 ASP A CA 1
ATOM 3759 C C . ASP A 1 448 ? 5.622 -22.733 5.823 1.00 97.50 448 ASP A C 1
ATOM 3761 O O . ASP A 1 448 ? 6.354 -23.718 5.731 1.00 97.50 448 ASP A O 1
ATOM 3765 N N . LEU A 1 449 ? 4.842 -22.348 4.806 1.00 97.50 449 LEU A N 1
ATOM 3766 C CA . LEU A 1 449 ? 4.760 -23.098 3.544 1.00 97.50 449 LEU A CA 1
ATOM 3767 C C . LEU A 1 449 ? 6.109 -23.212 2.822 1.00 97.50 449 LEU A C 1
ATOM 3769 O O . LEU A 1 449 ? 6.426 -24.276 2.281 1.00 97.50 449 LEU A O 1
ATOM 3773 N N . ILE A 1 450 ? 6.899 -22.132 2.822 1.00 97.62 450 ILE A N 1
ATOM 3774 C CA . ILE A 1 450 ? 8.253 -22.110 2.253 1.00 97.62 450 ILE A CA 1
ATOM 3775 C C . ILE A 1 450 ? 9.171 -23.057 3.029 1.00 97.62 450 ILE A C 1
ATOM 3777 O O . ILE A 1 450 ? 9.938 -23.809 2.428 1.00 97.62 450 ILE A O 1
ATOM 3781 N N . PHE A 1 451 ? 9.115 -23.025 4.361 1.00 97.25 451 PHE A N 1
ATOM 3782 C CA . PHE A 1 451 ? 9.999 -23.821 5.210 1.00 97.25 451 PHE A CA 1
ATOM 3783 C C . PHE A 1 451 ? 9.616 -25.300 5.260 1.00 97.25 451 PHE A C 1
ATOM 3785 O O . PHE A 1 451 ? 10.504 -26.139 5.409 1.00 97.25 451 PHE A O 1
ATOM 3792 N N . GLU A 1 452 ? 8.337 -25.632 5.087 1.00 96.00 452 GLU A N 1
ATOM 3793 C CA . GLU A 1 452 ? 7.894 -27.006 4.847 1.00 96.00 452 GLU A CA 1
ATOM 3794 C C . GLU A 1 452 ? 8.444 -27.551 3.524 1.00 96.00 452 GLU A C 1
ATOM 3796 O O . GLU A 1 452 ? 8.781 -28.732 3.442 1.00 96.00 452 GLU A O 1
ATOM 3801 N N . GLY A 1 453 ? 8.546 -26.701 2.494 1.00 91.56 453 GLY A N 1
ATOM 3802 C CA . GLY A 1 453 ? 9.173 -27.039 1.215 1.00 91.56 453 GLY A CA 1
ATOM 3803 C C . GLY A 1 453 ? 8.468 -28.153 0.434 1.00 91.56 453 GLY A C 1
ATOM 3804 O O . GLY A 1 453 ? 9.098 -28.792 -0.409 1.00 91.56 453 GLY A O 1
ATOM 3805 N N . LYS A 1 454 ? 7.188 -28.413 0.729 1.00 94.88 454 LYS A N 1
ATOM 3806 C CA . LYS A 1 454 ? 6.364 -29.391 0.012 1.00 94.88 454 LYS A CA 1
ATOM 3807 C C . LYS A 1 454 ? 6.006 -28.862 -1.370 1.00 94.88 454 LYS A C 1
ATOM 3809 O O . LYS A 1 454 ? 5.693 -27.681 -1.516 1.00 94.88 454 LYS A O 1
ATOM 3814 N N . GLU A 1 455 ? 6.025 -29.735 -2.371 1.00 92.44 455 GLU A N 1
ATOM 3815 C CA . GLU A 1 455 ? 5.786 -29.335 -3.757 1.00 92.44 455 GLU A CA 1
ATOM 3816 C C . GLU A 1 455 ? 4.384 -28.737 -3.909 1.00 92.44 455 GLU A C 1
ATOM 3818 O O . GLU A 1 455 ? 4.257 -27.631 -4.416 1.00 92.44 455 GLU A O 1
ATOM 3823 N N . GLU A 1 456 ? 3.349 -29.374 -3.355 1.00 93.94 456 GLU A N 1
ATOM 3824 C CA . GLU A 1 456 ? 1.949 -28.936 -3.427 1.00 93.94 456 GLU A CA 1
ATOM 3825 C C . GLU A 1 456 ? 1.691 -27.501 -2.929 1.00 93.94 456 GLU A C 1
ATOM 3827 O O . GLU A 1 456 ? 0.707 -26.874 -3.332 1.00 93.94 456 GLU A O 1
ATOM 3832 N N . ASN A 1 457 ? 2.592 -26.940 -2.115 1.00 95.12 457 ASN A N 1
ATOM 3833 C CA . ASN A 1 457 ? 2.468 -25.580 -1.601 1.00 95.12 457 ASN A CA 1
ATOM 3834 C C . ASN A 1 457 ? 2.610 -24.513 -2.704 1.00 95.12 457 ASN A C 1
ATOM 3836 O O . ASN A 1 457 ? 2.146 -23.388 -2.503 1.00 95.12 457 ASN A O 1
ATOM 3840 N N . TYR A 1 458 ? 3.187 -24.834 -3.876 1.00 94.12 458 TYR A N 1
ATOM 3841 C CA . TYR A 1 458 ? 3.386 -23.865 -4.970 1.00 94.12 458 TYR A CA 1
ATOM 3842 C C . TYR A 1 458 ? 2.078 -23.191 -5.417 1.00 94.12 458 TYR A C 1
ATOM 3844 O O . TYR A 1 458 ? 2.087 -22.033 -5.840 1.00 94.12 458 TYR A O 1
ATOM 3852 N N . ALA A 1 459 ? 0.943 -23.893 -5.310 1.00 92.94 459 ALA A N 1
ATOM 3853 C CA . ALA A 1 459 ? -0.356 -23.395 -5.753 1.00 92.94 459 ALA A CA 1
ATOM 3854 C C . ALA A 1 459 ? -0.791 -22.130 -4.991 1.00 92.94 459 ALA A C 1
ATOM 3856 O O . ALA A 1 459 ? -1.352 -21.215 -5.590 1.00 92.94 459 ALA A O 1
ATOM 3857 N N . GLN A 1 460 ? -0.463 -22.023 -3.698 1.00 93.56 460 GLN A N 1
ATOM 3858 C CA . GLN A 1 460 ? -0.824 -20.855 -2.881 1.00 93.56 460 GLN A CA 1
ATOM 3859 C C . GLN A 1 460 ? -0.001 -19.599 -3.217 1.00 93.56 460 GLN A C 1
ATOM 3861 O O . GLN A 1 460 ? -0.379 -18.494 -2.827 1.00 93.56 460 GLN A O 1
ATOM 3866 N N . PHE A 1 461 ? 1.100 -19.752 -3.960 1.00 94.25 461 PHE A N 1
ATOM 3867 C CA . PHE A 1 461 ? 1.954 -18.657 -4.430 1.00 94.25 461 PHE A CA 1
ATOM 3868 C C . PHE A 1 461 ? 1.549 -18.137 -5.817 1.00 94.25 461 PHE A C 1
ATOM 3870 O O . PHE A 1 461 ? 2.227 -17.276 -6.372 1.00 94.25 461 PHE A O 1
ATOM 3877 N N . GLN A 1 462 ? 0.424 -18.593 -6.382 1.00 91.38 462 GLN A N 1
ATOM 3878 C CA . GLN A 1 462 ? -0.142 -18.054 -7.629 1.00 91.38 462 GLN A CA 1
ATOM 3879 C C . GLN A 1 462 ? -0.863 -16.704 -7.422 1.00 91.38 462 GLN A C 1
ATOM 3881 O O . GLN A 1 462 ? -1.909 -16.426 -8.009 1.00 91.38 462 GLN A O 1
ATOM 3886 N N . CYS A 1 463 ? -0.284 -15.837 -6.596 1.00 88.62 463 CYS A N 1
ATOM 3887 C CA . CYS A 1 463 ? -0.746 -14.492 -6.273 1.00 88.62 463 CYS A CA 1
ATOM 3888 C C . CYS A 1 463 ? 0.454 -13.531 -6.218 1.00 88.62 463 CYS A C 1
ATOM 3890 O O . CYS A 1 463 ? 1.607 -13.961 -6.248 1.00 88.62 463 CYS A O 1
ATOM 3892 N N . VAL A 1 464 ? 0.202 -12.219 -6.196 1.00 82.50 464 VAL A N 1
ATOM 3893 C CA . VAL A 1 464 ? 1.269 -11.208 -6.090 1.00 82.50 464 VAL A CA 1
ATOM 3894 C C . VAL A 1 464 ? 1.163 -10.507 -4.749 1.00 82.50 464 VAL A C 1
ATOM 3896 O O . VAL A 1 464 ? 0.182 -9.816 -4.474 1.00 82.50 464 VAL A O 1
ATOM 3899 N N . PHE A 1 465 ? 2.197 -10.653 -3.925 1.00 90.69 465 PHE A N 1
ATOM 3900 C CA . PHE A 1 465 ? 2.245 -10.000 -2.625 1.00 90.69 465 PHE A CA 1
ATOM 3901 C C . PHE A 1 465 ? 2.509 -8.501 -2.772 1.00 90.69 465 PHE A C 1
ATOM 3903 O O . PHE A 1 465 ? 3.404 -8.063 -3.501 1.00 90.69 465 PHE A O 1
ATOM 3910 N N . THR A 1 466 ? 1.745 -7.703 -2.033 1.00 91.06 466 THR A N 1
ATOM 3911 C CA . THR A 1 466 ? 1.991 -6.264 -1.905 1.00 91.06 466 THR A CA 1
ATOM 3912 C C . THR A 1 466 ? 3.198 -6.018 -1.002 1.00 91.06 466 THR A C 1
ATOM 3914 O O . THR A 1 466 ? 3.720 -6.932 -0.349 1.00 91.06 466 THR A O 1
ATOM 3917 N N . ASN A 1 467 ? 3.652 -4.768 -0.929 1.00 91.81 467 ASN A N 1
ATOM 3918 C CA . ASN A 1 467 ? 4.703 -4.363 -0.000 1.00 91.81 467 ASN A CA 1
ATOM 3919 C C . ASN A 1 467 ? 4.362 -4.736 1.451 1.00 91.81 467 ASN A C 1
ATOM 3921 O O . ASN A 1 467 ? 5.261 -5.070 2.222 1.00 91.81 467 ASN A O 1
ATOM 3925 N N . GLY A 1 468 ? 3.071 -4.707 1.801 1.00 90.12 468 GLY A N 1
ATOM 3926 C CA . GLY A 1 468 ? 2.573 -5.022 3.134 1.00 90.12 468 GLY A CA 1
ATOM 3927 C C . GLY A 1 468 ? 2.961 -6.419 3.614 1.00 90.12 468 GLY A C 1
ATOM 3928 O O . GLY A 1 468 ? 3.449 -6.541 4.728 1.00 90.12 468 GLY A O 1
ATOM 3929 N N . ILE A 1 469 ? 2.806 -7.457 2.786 1.00 93.50 469 ILE A N 1
ATOM 3930 C CA . ILE A 1 469 ? 3.200 -8.836 3.140 1.00 93.50 469 ILE A CA 1
ATOM 3931 C C . ILE A 1 469 ? 4.712 -9.019 2.958 1.00 93.50 469 ILE A C 1
ATOM 3933 O O . ILE A 1 469 ? 5.398 -9.563 3.826 1.00 93.50 469 ILE A O 1
ATOM 3937 N N . ASN A 1 470 ? 5.256 -8.521 1.844 1.00 94.25 470 ASN A N 1
ATOM 3938 C CA . ASN A 1 470 ? 6.653 -8.741 1.477 1.00 94.25 470 ASN A CA 1
ATOM 3939 C C . ASN A 1 470 ? 7.655 -8.152 2.482 1.00 94.25 470 ASN A C 1
ATOM 3941 O O . ASN A 1 470 ? 8.731 -8.725 2.667 1.00 94.25 470 ASN A O 1
ATOM 3945 N N . ILE A 1 471 ? 7.329 -7.037 3.151 1.00 93.56 471 ILE A N 1
ATOM 3946 C CA . ILE A 1 471 ? 8.218 -6.439 4.157 1.00 93.56 471 ILE A CA 1
ATOM 3947 C C . ILE A 1 471 ? 8.434 -7.359 5.369 1.00 93.56 471 ILE A C 1
ATOM 3949 O O . ILE A 1 471 ? 9.545 -7.405 5.899 1.00 93.56 471 ILE A O 1
ATOM 3953 N N . PHE A 1 472 ? 7.410 -8.121 5.762 1.00 96.50 472 PHE A N 1
ATOM 3954 C CA . PHE A 1 472 ? 7.497 -9.115 6.830 1.00 96.50 472 PHE A CA 1
ATOM 3955 C C . PHE A 1 472 ? 8.123 -10.410 6.324 1.00 96.50 472 PHE A C 1
ATOM 3957 O O . PHE A 1 472 ? 9.069 -10.902 6.932 1.00 96.50 472 PHE A O 1
ATOM 3964 N N . LEU A 1 473 ? 7.671 -10.919 5.174 1.00 96.12 473 LEU A N 1
ATOM 3965 C CA . LEU A 1 473 ? 8.145 -12.190 4.625 1.00 96.12 473 LEU A CA 1
ATOM 3966 C C . LEU A 1 473 ? 9.663 -12.186 4.392 1.00 96.12 473 LEU A C 1
ATOM 3968 O O . LEU A 1 473 ? 10.356 -13.110 4.819 1.00 96.12 473 LEU A O 1
ATOM 3972 N N . LYS A 1 474 ? 10.205 -11.110 3.801 1.00 94.62 474 LYS A N 1
ATOM 3973 C CA . LYS A 1 474 ? 11.660 -10.961 3.627 1.00 94.62 474 LYS A CA 1
ATOM 3974 C C . LYS A 1 474 ? 12.396 -10.928 4.970 1.00 94.62 474 LYS A C 1
ATOM 3976 O O . LYS A 1 474 ? 13.477 -11.489 5.089 1.00 94.62 474 LYS A O 1
ATOM 3981 N N . SER A 1 475 ? 11.810 -10.286 5.986 1.00 94.75 475 SER A N 1
ATOM 3982 C CA . SER A 1 475 ? 12.409 -10.213 7.317 1.00 94.75 475 SER A CA 1
ATOM 3983 C C . SER A 1 475 ? 12.486 -11.596 7.953 1.00 94.75 475 SER A C 1
ATOM 3985 O O . SER A 1 475 ? 13.518 -11.915 8.526 1.00 94.75 475 SER A O 1
ATOM 3987 N N . ILE A 1 476 ? 11.431 -12.405 7.833 1.00 96.50 476 ILE A N 1
ATOM 3988 C CA . ILE A 1 476 ? 11.358 -13.755 8.407 1.00 96.50 476 ILE A CA 1
ATOM 3989 C C . ILE A 1 476 ? 12.367 -14.696 7.735 1.00 96.50 476 ILE A C 1
ATOM 3991 O O . ILE A 1 476 ? 13.038 -15.481 8.410 1.00 96.50 476 ILE A O 1
ATOM 3995 N N . ILE A 1 477 ? 12.496 -14.617 6.406 1.00 96.38 477 ILE A N 1
ATOM 3996 C CA . ILE A 1 477 ? 13.458 -15.422 5.634 1.00 96.38 477 ILE A CA 1
ATOM 3997 C C . ILE A 1 477 ? 14.899 -15.057 6.008 1.00 96.38 477 ILE A C 1
ATOM 3999 O O . ILE A 1 477 ? 15.733 -15.944 6.176 1.00 96.38 477 ILE A O 1
ATOM 4003 N N . ASN A 1 478 ? 15.179 -13.768 6.207 1.00 95.19 478 ASN A N 1
ATOM 4004 C CA . ASN A 1 478 ? 16.521 -13.269 6.499 1.00 95.19 478 ASN A CA 1
ATOM 4005 C C . ASN A 1 478 ? 16.952 -13.401 7.971 1.00 95.19 478 ASN A C 1
ATOM 4007 O O . ASN A 1 478 ? 18.056 -12.989 8.309 1.00 95.19 478 ASN A O 1
ATOM 4011 N N . GLU A 1 479 ? 16.140 -14.003 8.846 1.00 93.25 479 GLU A N 1
ATOM 4012 C CA . GLU A 1 479 ? 16.522 -14.268 10.246 1.00 93.25 479 GLU A CA 1
ATOM 4013 C C . GLU A 1 479 ? 17.650 -15.307 10.391 1.00 93.25 479 GLU A C 1
ATOM 4015 O O . GLU A 1 479 ? 18.271 -15.385 11.449 1.00 93.25 479 GLU A O 1
ATOM 4020 N N . GLY A 1 480 ? 17.944 -16.105 9.357 1.00 92.31 480 GLY A N 1
ATOM 4021 C CA . GLY A 1 480 ? 19.081 -17.026 9.392 1.00 92.31 480 GLY A CA 1
ATOM 4022 C C . GLY A 1 480 ? 19.361 -17.739 8.071 1.00 92.31 480 GLY A C 1
ATOM 4023 O O . GLY A 1 480 ? 18.473 -17.904 7.233 1.00 92.31 480 GLY A O 1
ATOM 4024 N N . GLN A 1 481 ? 20.600 -18.210 7.909 1.00 95.69 481 GLN A N 1
ATOM 4025 C CA . GLN A 1 481 ? 21.070 -18.865 6.684 1.00 95.69 481 GLN A CA 1
ATOM 4026 C C . GLN A 1 481 ? 20.240 -20.112 6.319 1.00 95.69 481 GLN A C 1
ATOM 4028 O O . GLN A 1 481 ? 19.874 -20.296 5.161 1.00 95.69 481 GLN A O 1
ATOM 4033 N N . ASP A 1 482 ? 19.860 -20.943 7.296 1.00 96.56 482 ASP A N 1
ATOM 4034 C CA . ASP A 1 482 ? 19.044 -22.145 7.048 1.00 96.56 482 ASP A CA 1
ATOM 4035 C C . ASP A 1 482 ? 17.663 -21.824 6.461 1.00 96.56 482 ASP A C 1
ATOM 4037 O O . ASP A 1 482 ? 17.124 -22.586 5.656 1.00 96.56 482 ASP A O 1
ATOM 4041 N N . ARG A 1 483 ? 17.078 -20.683 6.844 1.00 96.88 483 ARG A N 1
ATOM 4042 C CA . ARG A 1 483 ? 15.794 -20.227 6.301 1.00 96.88 483 ARG A CA 1
ATOM 4043 C C . ARG A 1 483 ? 15.946 -19.758 4.858 1.00 96.88 483 ARG A C 1
ATOM 4045 O O . ARG A 1 483 ? 15.110 -20.121 4.035 1.00 96.88 483 ARG A O 1
ATOM 4052 N N . GLN A 1 484 ? 17.026 -19.043 4.537 1.00 97.69 484 GLN A N 1
ATOM 4053 C CA . GLN A 1 484 ? 17.353 -18.666 3.157 1.00 97.69 484 GLN A CA 1
ATOM 4054 C C . GLN A 1 484 ? 17.619 -19.903 2.279 1.00 97.69 484 GLN A C 1
ATOM 4056 O O . GLN A 1 484 ? 17.082 -19.982 1.177 1.00 97.69 484 GLN A O 1
ATOM 4061 N N . LYS A 1 485 ? 18.325 -20.929 2.784 1.00 97.81 485 LYS A N 1
ATOM 4062 C CA . LYS A 1 485 ? 18.515 -22.217 2.079 1.00 97.81 485 LYS A CA 1
ATOM 4063 C C . LYS A 1 485 ? 17.185 -22.894 1.736 1.00 97.81 485 LYS A C 1
ATOM 4065 O O . LYS A 1 485 ? 16.976 -23.316 0.599 1.00 97.81 485 LYS A O 1
ATOM 4070 N N . ARG A 1 486 ? 16.258 -22.972 2.701 1.00 97.88 486 ARG A N 1
ATOM 4071 C CA . ARG A 1 486 ? 14.905 -23.512 2.462 1.00 97.88 486 ARG A CA 1
ATOM 4072 C C . ARG A 1 486 ? 14.116 -22.659 1.468 1.00 97.88 486 ARG A C 1
ATOM 4074 O O . ARG A 1 486 ? 13.497 -23.208 0.561 1.00 97.88 486 ARG A O 1
ATOM 4081 N N . ALA A 1 487 ? 14.196 -21.335 1.593 1.00 97.88 487 ALA A N 1
ATOM 4082 C CA . ALA A 1 487 ? 13.554 -20.408 0.669 1.00 97.88 487 ALA A CA 1
ATOM 4083 C C . ALA A 1 487 ? 14.072 -20.555 -0.764 1.00 97.88 487 ALA A C 1
ATOM 4085 O O . ALA A 1 487 ? 13.260 -20.589 -1.686 1.00 97.88 487 ALA A O 1
ATOM 4086 N N . LYS A 1 488 ? 15.386 -20.719 -0.959 1.00 98.06 488 LYS A N 1
ATOM 4087 C CA . LYS A 1 488 ? 15.985 -20.963 -2.276 1.00 98.06 488 LYS A CA 1
ATOM 4088 C C . LYS A 1 488 ? 15.408 -22.217 -2.926 1.00 98.06 488 LYS A C 1
ATOM 4090 O O . LYS A 1 488 ? 14.882 -22.138 -4.032 1.00 98.06 488 LYS A O 1
ATOM 4095 N N . LYS A 1 489 ? 15.436 -23.343 -2.206 1.00 97.81 489 LYS A N 1
ATOM 4096 C CA . LYS A 1 489 ? 14.903 -24.623 -2.695 1.00 97.81 489 LYS A CA 1
ATOM 4097 C C . LYS A 1 489 ? 13.425 -24.522 -3.075 1.00 97.81 489 LYS A C 1
ATOM 4099 O O . LYS A 1 489 ? 12.988 -25.082 -4.074 1.00 97.81 489 LYS A O 1
ATOM 4104 N N . PHE A 1 490 ? 12.639 -23.787 -2.293 1.00 98.25 490 PHE A N 1
ATOM 4105 C CA . PHE A 1 490 ? 11.239 -23.565 -2.633 1.00 98.25 490 PHE A CA 1
ATOM 4106 C C . PHE A 1 490 ? 11.068 -22.640 -3.850 1.00 98.25 490 PHE A C 1
ATOM 4108 O O . PHE A 1 490 ? 10.204 -22.885 -4.686 1.00 98.25 490 PHE A O 1
ATOM 4115 N N . CYS A 1 491 ? 11.914 -21.618 -4.011 1.00 98.06 491 CYS A N 1
ATOM 4116 C CA . CYS A 1 491 ? 11.910 -20.764 -5.202 1.00 98.06 491 CYS A CA 1
ATOM 4117 C C . CYS A 1 491 ? 12.216 -21.550 -6.488 1.00 98.06 491 CYS A C 1
ATOM 4119 O O . CYS A 1 491 ? 11.617 -21.255 -7.519 1.00 98.06 491 CYS A O 1
ATOM 4121 N N . GLU A 1 492 ? 13.077 -22.571 -6.433 1.00 98.00 492 GLU A N 1
ATOM 4122 C CA . GLU A 1 492 ? 13.316 -23.493 -7.557 1.00 98.00 492 GLU A CA 1
ATOM 4123 C C . GLU A 1 492 ? 12.013 -24.214 -7.967 1.00 98.00 492 GLU A C 1
ATOM 4125 O O . GLU A 1 492 ? 11.649 -24.205 -9.144 1.00 98.00 492 GLU A O 1
ATOM 4130 N N . ILE A 1 493 ? 11.235 -24.718 -6.995 1.00 97.69 493 ILE A N 1
ATOM 4131 C CA . ILE A 1 493 ? 9.904 -25.313 -7.242 1.00 97.69 493 ILE A CA 1
ATOM 4132 C C . ILE A 1 493 ? 8.952 -24.289 -7.879 1.00 97.69 493 ILE A C 1
ATOM 4134 O O . ILE A 1 493 ? 8.237 -24.608 -8.833 1.00 97.69 493 ILE A O 1
ATOM 4138 N N . LEU A 1 494 ? 8.939 -23.046 -7.386 1.00 97.31 494 LEU A N 1
ATOM 4139 C CA . LEU A 1 494 ? 8.098 -21.984 -7.948 1.00 97.31 494 LEU A CA 1
ATOM 4140 C C . LEU A 1 494 ? 8.478 -21.643 -9.398 1.00 97.31 494 LEU A C 1
ATOM 4142 O O . LEU A 1 494 ? 7.587 -21.370 -10.203 1.00 97.31 494 LEU A O 1
ATOM 4146 N N . PHE A 1 495 ? 9.764 -21.676 -9.759 1.00 96.75 495 PHE A N 1
ATOM 4147 C CA . PHE A 1 495 ? 10.189 -21.476 -11.147 1.00 96.75 495 PHE A CA 1
ATOM 4148 C C . PHE A 1 495 ? 9.787 -22.626 -12.068 1.00 96.75 495 PHE A C 1
ATOM 4150 O O . PHE A 1 495 ? 9.377 -22.377 -13.209 1.00 96.75 495 PHE A O 1
ATOM 4157 N N . GLU A 1 496 ? 9.861 -23.859 -11.569 1.00 95.56 496 GLU A N 1
ATOM 4158 C CA . GLU A 1 496 ? 9.545 -25.064 -12.333 1.00 95.56 496 GLU A CA 1
ATOM 4159 C C . GLU A 1 496 ? 8.032 -25.251 -12.537 1.00 95.56 496 GLU A C 1
ATOM 4161 O O . GLU A 1 496 ? 7.577 -25.449 -13.665 1.00 95.56 496 GLU A O 1
ATOM 4166 N N . LYS A 1 497 ? 7.243 -25.182 -11.456 1.00 95.94 497 LYS A N 1
ATOM 4167 C CA . LYS A 1 497 ? 5.805 -25.523 -11.453 1.00 95.94 497 LYS A CA 1
ATOM 4168 C C . LYS A 1 497 ? 4.878 -24.313 -11.453 1.00 95.94 497 LYS A C 1
ATOM 4170 O O . LYS A 1 497 ? 3.728 -24.412 -11.879 1.00 95.94 497 LYS A O 1
ATOM 4175 N N . GLY A 1 498 ? 5.352 -23.187 -10.929 1.00 95.12 498 GLY A N 1
ATOM 4176 C CA . GLY A 1 498 ? 4.550 -21.988 -10.756 1.00 95.12 498 GLY A CA 1
ATOM 4177 C C . GLY A 1 498 ? 4.206 -21.303 -12.076 1.00 95.12 498 GLY A C 1
ATOM 4178 O O . GLY A 1 498 ? 4.900 -21.417 -13.088 1.00 95.12 498 GLY A O 1
ATOM 4179 N N . ASP A 1 499 ? 3.121 -20.536 -12.058 1.00 94.50 499 ASP A N 1
ATOM 4180 C CA . ASP A 1 499 ? 2.794 -19.634 -13.155 1.00 94.50 499 ASP A CA 1
ATOM 4181 C C . ASP A 1 499 ? 3.622 -18.336 -13.085 1.00 94.50 499 ASP A C 1
ATOM 4183 O O . ASP A 1 499 ? 4.530 -18.177 -12.272 1.00 94.50 499 ASP A O 1
ATOM 4187 N N . PHE A 1 500 ? 3.297 -17.359 -13.932 1.00 94.19 500 PHE A N 1
ATOM 4188 C CA . PHE A 1 500 ? 4.018 -16.085 -13.973 1.00 94.19 500 PHE A CA 1
ATOM 4189 C C . PHE A 1 500 ? 4.000 -15.301 -12.639 1.00 94.19 500 PHE A C 1
ATOM 4191 O O . PHE A 1 500 ? 4.895 -14.490 -12.413 1.00 94.19 500 PHE A O 1
ATOM 4198 N N . ARG A 1 501 ? 3.012 -15.521 -11.757 1.00 95.12 501 ARG A N 1
ATOM 4199 C CA . ARG A 1 501 ? 2.884 -14.841 -10.454 1.00 95.12 501 ARG A CA 1
ATOM 4200 C C . ARG A 1 501 ? 3.839 -15.462 -9.449 1.00 95.12 501 ARG A C 1
ATOM 4202 O O . ARG A 1 501 ? 4.674 -14.756 -8.889 1.00 95.12 501 ARG A O 1
ATOM 4209 N N . ALA A 1 502 ? 3.791 -16.788 -9.339 1.00 95.94 502 ALA A N 1
ATOM 4210 C CA . ALA A 1 502 ? 4.706 -17.560 -8.508 1.00 95.94 502 ALA A CA 1
ATOM 4211 C C . ALA A 1 502 ? 6.171 -17.335 -8.919 1.00 95.94 502 ALA A C 1
ATOM 4213 O O . ALA A 1 502 ? 7.017 -17.089 -8.063 1.00 95.94 502 ALA A O 1
ATOM 4214 N N . LYS A 1 503 ? 6.464 -17.312 -10.227 1.00 96.69 503 LYS A N 1
ATOM 4215 C CA . LYS A 1 503 ? 7.803 -17.005 -10.765 1.00 96.69 503 LYS A CA 1
ATOM 4216 C C . LYS A 1 503 ? 8.274 -15.595 -10.407 1.00 96.69 503 LYS A C 1
ATOM 4218 O O . LYS A 1 503 ? 9.417 -15.409 -10.002 1.00 96.69 503 LYS A O 1
ATOM 4223 N N . ALA A 1 504 ? 7.402 -14.592 -10.533 1.00 96.06 504 ALA A N 1
ATOM 4224 C CA . ALA A 1 504 ? 7.728 -13.225 -10.133 1.00 96.06 504 ALA A CA 1
ATOM 4225 C C . ALA A 1 504 ? 7.981 -13.112 -8.618 1.00 96.06 504 ALA A C 1
ATOM 4227 O O . ALA A 1 504 ? 8.896 -12.395 -8.213 1.00 96.06 504 ALA A O 1
ATOM 4228 N N . GLN A 1 505 ? 7.219 -13.839 -7.793 1.00 95.75 505 GLN A N 1
ATOM 4229 C CA . GLN A 1 505 ? 7.423 -13.881 -6.345 1.00 95.75 505 GLN A CA 1
ATOM 4230 C C . GLN A 1 505 ? 8.727 -14.601 -5.972 1.00 95.75 505 GLN A C 1
ATOM 4232 O O . GLN A 1 505 ? 9.468 -14.105 -5.127 1.00 95.75 505 GLN A O 1
ATOM 4237 N N . ALA A 1 506 ? 9.050 -15.717 -6.632 1.00 97.38 506 ALA A N 1
ATOM 4238 C CA . ALA A 1 506 ? 10.323 -16.416 -6.470 1.00 97.38 506 ALA A CA 1
ATOM 4239 C C . ALA A 1 506 ? 11.503 -15.494 -6.794 1.00 97.38 506 ALA A C 1
ATOM 4241 O O . ALA A 1 506 ? 12.417 -15.340 -5.984 1.00 97.38 506 ALA A O 1
ATOM 4242 N N . ALA A 1 507 ? 11.425 -14.794 -7.932 1.00 97.88 507 ALA A N 1
ATOM 4243 C CA . ALA A 1 507 ? 12.428 -13.811 -8.310 1.00 97.88 507 ALA A CA 1
ATOM 4244 C C . ALA A 1 507 ? 12.578 -12.725 -7.240 1.00 97.88 507 ALA A C 1
ATOM 4246 O O . ALA A 1 507 ? 13.697 -12.422 -6.826 1.00 97.88 507 ALA A O 1
ATOM 4247 N N . TYR A 1 508 ? 11.464 -12.169 -6.749 1.00 96.69 508 TYR A N 1
ATOM 4248 C CA . TYR A 1 508 ? 11.475 -11.155 -5.696 1.00 96.69 508 TYR A CA 1
ATOM 4249 C C . TYR A 1 508 ? 12.170 -11.644 -4.419 1.00 96.69 508 TYR A C 1
ATOM 4251 O O . TYR A 1 508 ? 12.994 -10.914 -3.879 1.00 96.69 508 TYR A O 1
ATOM 4259 N N . LEU A 1 509 ? 11.857 -12.852 -3.935 1.00 96.88 509 LEU A N 1
ATOM 4260 C CA . LEU A 1 509 ? 12.423 -13.386 -2.690 1.00 96.88 509 LEU A CA 1
ATOM 4261 C C . LEU A 1 509 ? 13.936 -13.605 -2.788 1.00 96.88 509 LEU A C 1
ATOM 4263 O O . LEU A 1 509 ? 14.665 -13.198 -1.884 1.00 96.88 509 LEU A O 1
ATOM 4267 N N . LEU A 1 510 ? 14.405 -14.185 -3.896 1.00 98.12 510 LEU A N 1
ATOM 4268 C CA . LEU A 1 510 ? 15.831 -14.417 -4.145 1.00 98.12 510 LEU A CA 1
ATOM 4269 C C . LEU A 1 510 ? 16.636 -13.111 -4.150 1.00 98.12 510 LEU A C 1
ATOM 4271 O O . LEU A 1 510 ? 17.696 -13.035 -3.538 1.00 98.12 510 LEU A O 1
ATOM 4275 N N . GLY A 1 511 ? 16.091 -12.044 -4.743 1.00 96.94 511 GLY A N 1
ATOM 4276 C CA . GLY A 1 511 ? 16.718 -10.714 -4.771 1.00 96.94 511 GLY A CA 1
ATOM 4277 C C . GLY A 1 511 ? 16.783 -9.981 -3.424 1.00 96.94 511 GLY A C 1
ATOM 4278 O O . GLY A 1 511 ? 17.077 -8.784 -3.386 1.00 96.94 511 GLY A O 1
ATOM 4279 N N . ARG A 1 512 ? 16.418 -10.639 -2.318 1.00 95.19 512 ARG A N 1
ATOM 4280 C CA . ARG A 1 512 ? 16.383 -10.061 -0.963 1.00 95.19 512 ARG A CA 1
ATOM 4281 C C . ARG A 1 512 ? 17.241 -10.818 0.038 1.00 95.19 512 ARG A C 1
ATOM 4283 O O . ARG A 1 512 ? 17.210 -10.457 1.214 1.00 95.19 512 ARG A O 1
ATOM 4290 N N . PHE A 1 513 ? 17.965 -11.842 -0.399 1.00 97.06 513 PHE A N 1
ATOM 4291 C CA . PHE A 1 513 ? 18.888 -12.572 0.458 1.00 97.06 513 PHE A CA 1
ATOM 4292 C C . PHE A 1 513 ? 20.010 -11.660 0.944 1.00 97.06 513 PHE A C 1
ATOM 4294 O O . PHE A 1 513 ? 20.411 -10.725 0.250 1.00 97.06 513 PHE A O 1
ATOM 4301 N N . ILE A 1 514 ? 20.479 -11.920 2.162 1.00 94.75 514 ILE A N 1
ATOM 4302 C CA . ILE A 1 514 ? 21.539 -11.138 2.818 1.00 94.75 514 ILE A CA 1
ATOM 4303 C C . ILE A 1 514 ? 22.782 -11.974 3.130 1.00 94.75 514 ILE A C 1
ATOM 4305 O O . ILE A 1 514 ? 23.808 -11.412 3.494 1.00 94.75 514 ILE A O 1
ATOM 4309 N N . ASP A 1 515 ? 22.683 -13.304 3.039 1.00 96.31 515 ASP A N 1
ATOM 4310 C CA . ASP A 1 515 ? 23.824 -14.203 3.208 1.00 96.31 515 ASP A CA 1
ATOM 4311 C C . ASP A 1 515 ? 24.629 -14.237 1.907 1.00 96.31 515 ASP A C 1
ATOM 4313 O O . ASP A 1 515 ? 24.064 -14.518 0.852 1.00 96.31 515 ASP A O 1
ATOM 4317 N N . THR A 1 516 ? 25.923 -13.928 1.969 1.00 93.69 516 THR A N 1
ATOM 4318 C CA . THR A 1 516 ? 26.756 -13.697 0.776 1.00 93.69 516 THR A CA 1
ATOM 4319 C C . THR A 1 516 ? 26.845 -14.920 -0.132 1.00 93.69 516 THR A C 1
ATOM 4321 O O . THR A 1 516 ? 26.705 -14.789 -1.344 1.00 93.69 516 THR A O 1
ATOM 4324 N N . ASP A 1 517 ? 26.989 -16.116 0.442 1.00 93.06 517 ASP A N 1
ATOM 4325 C CA . ASP A 1 517 ? 27.092 -17.355 -0.337 1.00 93.06 517 ASP A CA 1
ATOM 4326 C C . ASP A 1 517 ? 25.771 -17.639 -1.073 1.00 93.06 517 ASP A C 1
ATOM 4328 O O . ASP A 1 517 ? 25.745 -17.975 -2.257 1.00 93.06 517 ASP A O 1
ATOM 4332 N N . LEU A 1 518 ? 24.642 -17.434 -0.389 1.00 96.81 518 LEU A N 1
ATOM 4333 C CA . LEU A 1 518 ? 23.321 -17.633 -0.982 1.00 96.81 518 LEU A CA 1
ATOM 4334 C C . LEU A 1 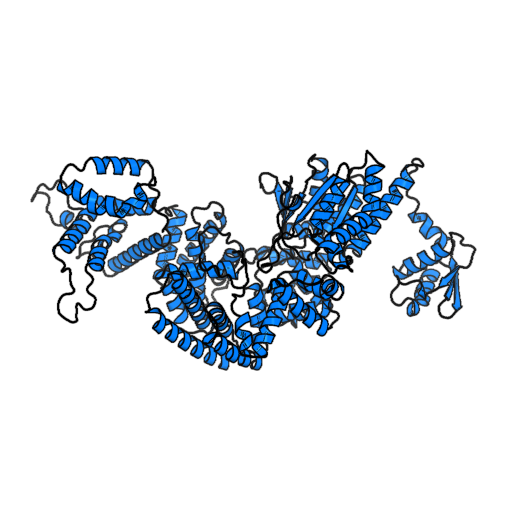518 ? 22.926 -16.520 -1.959 1.00 96.81 518 LEU A C 1
ATOM 4336 O O . LEU A 1 518 ? 22.101 -16.773 -2.836 1.00 96.81 518 LEU A O 1
ATOM 4340 N N . GLN A 1 519 ? 23.484 -15.313 -1.837 1.00 97.00 519 GLN A N 1
ATOM 4341 C CA . GLN A 1 519 ? 23.319 -14.252 -2.834 1.00 97.00 519 GLN A CA 1
ATOM 4342 C C . GLN A 1 519 ? 23.948 -14.652 -4.170 1.00 97.00 519 GLN A C 1
ATOM 4344 O O . GLN A 1 519 ? 23.316 -14.457 -5.210 1.00 97.00 519 GLN A O 1
ATOM 4349 N N . ASP A 1 520 ? 25.140 -15.252 -4.149 1.00 95.56 520 ASP A N 1
ATOM 4350 C CA . ASP A 1 520 ? 25.804 -15.748 -5.356 1.00 95.56 520 ASP A CA 1
ATOM 4351 C C . ASP A 1 520 ? 24.978 -16.860 -6.015 1.00 95.56 520 ASP A C 1
ATOM 4353 O O . ASP A 1 520 ? 24.672 -16.789 -7.207 1.00 95.56 520 ASP A O 1
ATOM 4357 N N . GLU A 1 521 ? 24.514 -17.839 -5.234 1.00 97.31 521 GLU A N 1
ATOM 4358 C CA . GLU A 1 521 ? 23.642 -18.899 -5.752 1.00 97.31 521 GLU A CA 1
ATOM 4359 C C . GLU A 1 521 ? 22.306 -18.361 -6.299 1.00 97.31 521 GLU A C 1
ATOM 4361 O O . GLU A 1 521 ? 21.801 -18.838 -7.318 1.00 97.31 521 GLU A O 1
ATOM 4366 N N . ALA A 1 522 ? 21.707 -17.376 -5.624 1.00 98.00 522 ALA A N 1
ATOM 4367 C CA . ALA A 1 522 ? 20.474 -16.730 -6.064 1.00 98.00 522 ALA A CA 1
ATOM 4368 C C . ALA A 1 522 ? 20.674 -15.967 -7.380 1.00 98.00 522 ALA A C 1
ATOM 4370 O O . ALA A 1 522 ? 19.807 -16.009 -8.255 1.00 98.00 522 ALA A O 1
ATOM 4371 N N . ARG A 1 523 ? 21.816 -15.290 -7.537 1.00 97.75 523 ARG A N 1
ATOM 4372 C CA . ARG A 1 523 ? 22.172 -14.542 -8.744 1.00 97.75 523 ARG A CA 1
ATOM 4373 C C . ARG A 1 523 ? 22.310 -15.466 -9.950 1.00 97.75 523 ARG A C 1
ATOM 4375 O O . ARG A 1 523 ? 21.721 -15.175 -10.989 1.00 97.75 523 ARG A O 1
ATOM 4382 N N . GLU A 1 524 ? 23.016 -16.584 -9.805 1.00 96.88 524 GLU A N 1
ATOM 4383 C CA . GLU A 1 524 ? 23.179 -17.559 -10.891 1.00 96.88 524 GLU A CA 1
ATOM 4384 C C . GLU A 1 524 ? 21.840 -18.184 -11.303 1.00 96.88 524 GLU A C 1
ATOM 4386 O O . GLU A 1 524 ? 21.522 -18.230 -12.492 1.00 96.88 524 GLU A O 1
ATOM 4391 N N . LEU A 1 525 ? 20.990 -18.545 -10.334 1.00 98.00 525 LEU A N 1
ATOM 4392 C CA . LEU A 1 525 ? 19.639 -19.034 -10.626 1.00 98.00 525 LEU A CA 1
ATOM 4393 C C . LEU A 1 525 ? 18.807 -17.989 -11.391 1.00 98.00 525 LEU A C 1
ATOM 4395 O O . LEU A 1 525 ? 18.121 -18.315 -12.357 1.00 98.00 525 LEU A O 1
ATOM 4399 N N . LEU A 1 526 ? 18.863 -16.716 -10.992 1.00 98.38 526 LEU A N 1
ATOM 4400 C CA . LEU A 1 526 ? 18.137 -15.641 -11.674 1.00 98.38 526 LEU A CA 1
ATOM 4401 C C . LEU A 1 526 ? 18.652 -15.385 -13.099 1.00 98.38 526 LEU A C 1
ATOM 4403 O O . LEU A 1 526 ? 17.836 -15.124 -13.987 1.00 98.38 526 LEU A O 1
ATOM 4407 N N . LYS A 1 527 ? 19.967 -15.486 -13.334 1.00 97.31 527 LYS A N 1
ATOM 4408 C CA . LYS A 1 527 ? 20.567 -15.398 -14.677 1.00 97.31 527 LYS A CA 1
ATOM 4409 C C . LYS A 1 527 ? 20.086 -16.532 -15.575 1.00 97.31 527 LYS A C 1
ATOM 4411 O O . LYS A 1 527 ? 19.626 -16.267 -16.683 1.00 97.31 527 LYS A O 1
ATOM 4416 N N . GLU A 1 528 ? 20.075 -17.765 -15.072 1.00 96.75 528 GLU A N 1
ATOM 4417 C CA . GLU A 1 528 ? 19.540 -18.917 -15.805 1.00 96.75 528 GLU A CA 1
ATOM 4418 C C . GLU A 1 528 ? 18.071 -18.691 -16.210 1.00 96.75 528 GLU A C 1
ATOM 4420 O O . GLU A 1 528 ? 17.683 -18.908 -17.362 1.00 96.75 528 GLU A O 1
ATOM 4425 N N . GLN A 1 529 ? 17.242 -18.188 -15.287 1.00 96.62 529 GLN A N 1
ATOM 4426 C CA . GLN A 1 529 ? 15.840 -17.880 -15.584 1.00 96.62 529 GLN A CA 1
ATOM 4427 C C . GLN A 1 529 ? 15.684 -16.746 -16.610 1.00 96.62 529 GLN A C 1
ATOM 4429 O O . GLN A 1 529 ? 14.745 -16.774 -17.415 1.00 96.62 529 GLN A O 1
ATOM 4434 N N . LEU A 1 530 ? 16.593 -15.766 -16.623 1.00 94.56 530 LEU A N 1
ATOM 4435 C CA . LEU A 1 530 ? 16.614 -14.710 -17.636 1.00 94.56 530 LEU A CA 1
ATOM 4436 C C . LEU A 1 530 ? 16.950 -15.276 -19.026 1.00 94.56 530 LEU A C 1
ATOM 4438 O O . LEU A 1 530 ? 16.244 -14.975 -19.987 1.00 94.56 530 LEU A O 1
ATOM 4442 N N . GLU A 1 531 ? 17.937 -16.166 -19.135 1.00 92.38 531 GLU A N 1
ATOM 4443 C CA . GLU A 1 531 ? 18.292 -16.830 -20.399 1.00 92.38 531 GLU A CA 1
ATOM 4444 C C . GLU A 1 531 ? 17.164 -17.732 -20.931 1.00 92.38 531 GLU A C 1
ATOM 4446 O O . GLU A 1 531 ? 16.901 -17.801 -22.139 1.00 92.38 531 GLU A O 1
ATOM 4451 N N . ILE A 1 532 ? 16.462 -18.443 -20.040 1.00 90.06 532 ILE A N 1
ATOM 4452 C CA . ILE A 1 532 ? 15.259 -19.211 -20.399 1.00 90.06 532 ILE A CA 1
ATOM 4453 C C . ILE A 1 532 ? 14.198 -18.271 -20.981 1.00 90.06 532 ILE A C 1
ATOM 4455 O O . ILE A 1 532 ? 13.656 -18.540 -22.057 1.00 90.06 532 ILE A O 1
ATOM 4459 N N . TRP A 1 533 ? 13.945 -17.139 -20.319 1.00 86.88 533 TRP A N 1
ATOM 4460 C CA . TRP A 1 533 ? 12.995 -16.141 -20.801 1.00 86.88 533 TRP A CA 1
ATOM 4461 C C . TRP A 1 533 ? 13.366 -15.615 -22.192 1.00 86.88 533 TRP A C 1
ATOM 4463 O O . TRP A 1 533 ? 12.499 -15.535 -23.067 1.00 86.88 533 TRP A O 1
ATOM 4473 N N . GLU A 1 534 ? 14.638 -15.285 -22.426 1.00 85.62 534 GLU A N 1
ATOM 4474 C CA . GLU A 1 534 ? 15.106 -14.737 -23.704 1.00 85.62 534 GLU A CA 1
ATOM 4475 C C . GLU A 1 534 ? 14.858 -15.713 -24.855 1.00 85.62 534 GLU A C 1
ATOM 4477 O O . GLU A 1 534 ? 14.297 -15.318 -25.884 1.00 85.62 534 GLU A O 1
ATOM 4482 N N . ARG A 1 535 ? 15.142 -17.004 -24.645 1.00 83.75 535 ARG A N 1
ATOM 4483 C CA . ARG A 1 535 ? 14.857 -18.069 -25.622 1.00 83.75 535 ARG A CA 1
ATOM 4484 C C . ARG A 1 535 ? 13.363 -18.208 -25.922 1.00 83.75 535 ARG A C 1
ATOM 4486 O O . ARG A 1 535 ? 12.975 -18.363 -27.080 1.00 83.75 535 ARG A O 1
ATOM 4493 N N . GLU A 1 536 ? 12.505 -18.112 -24.909 1.00 80.25 536 GLU A N 1
ATOM 4494 C CA . GLU A 1 536 ? 11.050 -18.241 -25.070 1.00 80.25 536 GLU A CA 1
ATOM 4495 C C . GLU A 1 536 ? 10.368 -16.987 -25.649 1.00 80.25 536 GLU A C 1
ATOM 4497 O O . GLU A 1 536 ? 9.270 -17.066 -26.227 1.00 80.25 536 GLU A O 1
ATOM 4502 N N . SER A 1 537 ? 10.984 -15.814 -25.485 1.00 71.25 537 SER A N 1
ATOM 4503 C CA . SER A 1 537 ? 10.436 -14.512 -25.885 1.00 71.25 537 SER A CA 1
ATOM 4504 C C . SER A 1 537 ? 10.314 -14.338 -27.407 1.00 71.25 537 SER A C 1
ATOM 4506 O O . SER A 1 537 ? 9.446 -13.593 -27.871 1.00 71.25 537 SER A O 1
ATOM 4508 N N . ALA A 1 538 ? 11.089 -15.099 -28.189 1.00 64.12 538 ALA A N 1
ATOM 4509 C CA . ALA A 1 538 ? 11.064 -15.095 -29.654 1.00 64.12 538 ALA A CA 1
ATOM 4510 C C . ALA A 1 538 ? 9.732 -15.599 -30.258 1.00 64.12 538 ALA A C 1
ATOM 4512 O O . ALA A 1 538 ? 9.444 -15.374 -31.438 1.00 64.12 538 ALA A O 1
ATOM 4513 N N . VAL A 1 539 ? 8.887 -16.264 -29.463 1.00 71.62 539 VAL A N 1
ATOM 4514 C CA . VAL A 1 539 ? 7.617 -16.841 -29.920 1.00 71.62 539 VAL A CA 1
ATOM 4515 C C . VAL A 1 539 ? 6.503 -15.786 -29.961 1.00 71.62 539 VAL A C 1
ATOM 4517 O O . VAL A 1 539 ? 6.189 -15.128 -28.964 1.00 71.62 539 VAL A O 1
ATOM 4520 N N . LYS A 1 540 ? 5.829 -15.653 -31.114 1.00 74.69 540 LYS A N 1
ATOM 4521 C CA . LYS A 1 540 ? 4.640 -14.793 -31.253 1.00 74.69 540 LYS A CA 1
ATOM 4522 C C . LYS A 1 540 ? 3.532 -15.257 -30.300 1.00 74.69 540 LYS A C 1
ATOM 4524 O O . LYS A 1 540 ? 3.002 -16.352 -30.442 1.00 74.69 540 LYS A O 1
ATOM 4529 N N . CYS A 1 541 ? 3.132 -14.387 -29.377 1.00 80.88 541 CYS A N 1
ATOM 4530 C CA . CYS A 1 541 ? 2.055 -14.638 -28.419 1.00 80.88 541 CYS A CA 1
ATOM 4531 C C . CYS A 1 541 ? 1.104 -13.435 -28.289 1.00 80.88 541 CYS A C 1
ATOM 4533 O O . CYS A 1 541 ? 1.399 -12.329 -28.758 1.00 80.88 541 CYS A O 1
ATOM 4535 N N . LYS A 1 542 ? -0.061 -13.668 -27.664 1.00 85.88 542 LYS A N 1
ATOM 4536 C CA . LYS A 1 542 ? -1.061 -12.631 -27.352 1.00 85.88 542 LYS A CA 1
ATOM 4537 C C . LYS A 1 542 ? -0.459 -11.566 -26.426 1.00 85.88 542 LYS A C 1
ATOM 4539 O O . LYS A 1 542 ? 0.372 -11.882 -25.579 1.00 85.88 542 LYS A O 1
ATOM 4544 N N . GLU A 1 543 ? -0.920 -10.319 -26.535 1.00 83.50 543 GLU A N 1
ATOM 4545 C CA . GLU A 1 543 ? -0.397 -9.189 -25.745 1.00 83.50 543 GLU A CA 1
ATOM 4546 C C . GLU A 1 543 ? -0.454 -9.431 -24.227 1.00 83.50 543 GLU A C 1
ATOM 4548 O O . GLU A 1 543 ? 0.501 -9.123 -23.521 1.00 83.50 543 GLU A O 1
ATOM 4553 N N . GLN A 1 544 ? -1.524 -10.053 -23.722 1.00 87.00 544 GLN A N 1
ATOM 4554 C CA . GLN A 1 544 ? -1.641 -10.403 -22.302 1.00 87.00 544 GLN A CA 1
ATOM 4555 C C . GLN A 1 544 ? -0.516 -11.338 -21.831 1.00 87.00 544 GLN A C 1
ATOM 4557 O O . GLN A 1 544 ? 0.063 -11.114 -20.772 1.00 87.00 544 GLN A O 1
ATOM 4562 N N . VAL A 1 545 ? -0.159 -12.342 -22.637 1.00 89.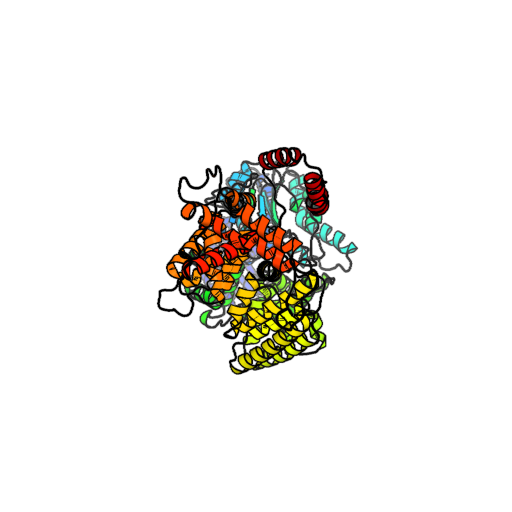00 545 VAL A N 1
ATOM 4563 C CA . VAL A 1 545 ? 0.949 -13.264 -22.335 1.00 89.00 545 VAL A CA 1
ATOM 4564 C C . VAL A 1 545 ? 2.284 -12.520 -22.378 1.00 89.00 545 VAL A C 1
ATOM 4566 O O . VAL A 1 545 ? 3.146 -12.748 -21.534 1.00 89.00 545 VAL A O 1
ATOM 4569 N N . LYS A 1 546 ? 2.445 -11.561 -23.302 1.00 89.25 546 LYS A N 1
ATOM 4570 C CA . LYS A 1 546 ? 3.625 -10.682 -23.325 1.00 89.25 546 LYS A CA 1
ATOM 4571 C C . LYS A 1 546 ? 3.750 -9.854 -22.046 1.00 89.25 546 LYS A C 1
ATOM 4573 O O . LYS A 1 546 ? 4.843 -9.777 -21.504 1.00 89.25 546 LYS A O 1
ATOM 4578 N N . ARG A 1 547 ? 2.654 -9.280 -21.532 1.00 91.44 547 ARG A N 1
ATOM 4579 C CA . ARG A 1 547 ? 2.655 -8.530 -20.258 1.00 91.44 547 ARG A CA 1
ATOM 4580 C C . ARG A 1 547 ? 3.104 -9.399 -19.090 1.00 91.44 547 ARG A C 1
ATOM 4582 O O . ARG A 1 547 ? 3.956 -8.979 -18.320 1.00 91.44 547 ARG A O 1
ATOM 4589 N N . GLN A 1 548 ? 2.567 -10.614 -18.992 1.00 93.19 548 GLN A N 1
ATOM 4590 C CA . GLN A 1 548 ? 2.947 -11.582 -17.956 1.00 93.19 548 GLN A CA 1
ATOM 4591 C C . GLN A 1 548 ? 4.438 -11.931 -18.032 1.00 93.19 548 GLN A C 1
ATOM 4593 O O . GLN A 1 548 ? 5.127 -11.940 -17.017 1.00 93.19 548 GLN A O 1
ATOM 4598 N N . ARG A 1 549 ? 4.959 -12.146 -19.244 1.00 91.62 549 ARG A N 1
ATOM 4599 C CA . ARG A 1 549 ? 6.388 -12.385 -19.480 1.00 91.62 549 ARG A CA 1
ATOM 4600 C C . ARG A 1 549 ? 7.250 -11.185 -19.091 1.00 91.62 549 ARG A C 1
ATOM 4602 O O . ARG A 1 549 ? 8.261 -11.380 -18.424 1.00 91.62 549 ARG A O 1
ATOM 4609 N N . TYR A 1 550 ? 6.864 -9.968 -19.472 1.00 93.50 550 TYR A N 1
ATOM 4610 C CA . TYR A 1 550 ? 7.570 -8.750 -19.062 1.00 93.50 550 TYR A CA 1
ATOM 4611 C C . TYR A 1 550 ? 7.529 -8.546 -17.550 1.00 93.50 550 TYR A C 1
ATOM 4613 O O . TYR A 1 550 ? 8.517 -8.109 -16.976 1.00 93.50 550 TYR A O 1
ATOM 4621 N N . PHE A 1 551 ? 6.434 -8.922 -16.887 1.00 95.50 551 PHE A N 1
ATOM 4622 C CA . PHE A 1 551 ? 6.340 -8.842 -15.435 1.00 95.50 551 PHE A CA 1
ATOM 4623 C C . PHE A 1 551 ? 7.366 -9.749 -14.742 1.00 95.50 551 PHE A C 1
ATOM 4625 O O . PHE A 1 551 ? 8.070 -9.292 -13.846 1.00 95.50 551 PHE A O 1
ATOM 4632 N N . VAL A 1 552 ? 7.526 -10.993 -15.209 1.00 95.75 552 VAL A N 1
ATOM 4633 C CA . VAL A 1 552 ? 8.564 -11.904 -14.696 1.00 95.75 552 VAL A CA 1
ATOM 4634 C C . VAL A 1 552 ? 9.967 -11.360 -14.981 1.00 95.75 552 VAL A C 1
ATOM 4636 O O . VAL A 1 552 ? 10.763 -11.259 -14.051 1.00 95.75 552 VAL A O 1
ATOM 4639 N N . LYS A 1 553 ? 10.256 -10.935 -16.222 1.00 95.81 553 LYS A N 1
ATOM 4640 C CA . LYS A 1 553 ? 11.559 -10.340 -16.587 1.00 95.81 553 LYS A CA 1
ATOM 4641 C C . LYS A 1 553 ? 11.891 -9.126 -15.721 1.00 95.81 553 LYS A C 1
ATOM 4643 O O . LYS A 1 553 ? 12.997 -9.027 -15.203 1.00 95.81 553 LYS A O 1
ATOM 4648 N N . ARG A 1 554 ? 10.922 -8.229 -15.517 1.00 95.75 554 ARG A N 1
ATOM 4649 C CA . ARG A 1 554 ? 11.048 -7.057 -14.642 1.00 95.75 554 ARG A CA 1
ATOM 4650 C C . ARG A 1 554 ? 11.421 -7.467 -13.223 1.00 95.75 554 ARG A C 1
ATOM 4652 O O . ARG A 1 554 ? 12.323 -6.875 -12.645 1.00 95.75 554 ARG A O 1
ATOM 4659 N N . SER A 1 555 ? 10.748 -8.469 -12.663 1.00 96.81 555 SER A N 1
ATOM 4660 C CA . SER A 1 555 ? 11.055 -8.965 -11.319 1.00 96.81 555 SER A CA 1
ATOM 4661 C C . SER A 1 555 ? 12.450 -9.587 -11.235 1.00 96.81 555 SER A C 1
ATOM 4663 O O . SER A 1 555 ? 13.157 -9.298 -10.278 1.00 96.81 555 SER A O 1
ATOM 4665 N N . ILE A 1 556 ? 12.880 -10.353 -12.244 1.00 98.06 556 ILE A N 1
ATOM 4666 C CA . ILE A 1 556 ? 14.239 -10.917 -12.314 1.00 98.06 556 ILE A CA 1
ATOM 4667 C C . ILE A 1 556 ? 15.294 -9.807 -12.376 1.00 98.06 556 ILE A C 1
ATOM 4669 O O . ILE A 1 556 ? 16.205 -9.802 -11.557 1.00 98.06 556 ILE A O 1
ATOM 4673 N N . LEU A 1 557 ? 15.152 -8.839 -13.288 1.00 97.50 557 LEU A N 1
ATOM 4674 C CA . LEU A 1 557 ? 16.118 -7.745 -13.451 1.00 97.50 557 LEU A CA 1
ATOM 4675 C C . LEU A 1 557 ? 16.210 -6.859 -12.205 1.00 97.50 557 LEU A C 1
ATOM 4677 O O . LEU A 1 557 ? 17.309 -6.522 -11.774 1.00 97.50 557 LEU A O 1
ATOM 4681 N N . VAL A 1 558 ? 15.072 -6.528 -11.582 1.00 96.50 558 VAL A N 1
ATOM 4682 C CA . VAL A 1 558 ? 15.075 -5.807 -10.302 1.00 96.50 558 VAL A CA 1
ATOM 4683 C C . VAL A 1 558 ? 15.781 -6.631 -9.232 1.00 96.50 558 VAL A C 1
ATOM 4685 O O . VAL A 1 558 ? 16.569 -6.083 -8.470 1.00 96.50 558 VAL A O 1
ATOM 4688 N N . SER A 1 559 ? 15.535 -7.935 -9.150 1.00 97.69 559 SER A N 1
ATOM 4689 C CA . SER A 1 559 ? 16.203 -8.787 -8.166 1.00 97.69 559 SER A CA 1
ATOM 4690 C C . SER A 1 559 ? 17.706 -8.918 -8.406 1.00 97.69 559 SER A C 1
ATOM 4692 O O . SER A 1 559 ? 18.459 -8.815 -7.446 1.00 97.69 559 SER A O 1
ATOM 4694 N N . LEU A 1 560 ? 18.153 -9.048 -9.657 1.00 97.62 560 LEU A N 1
ATOM 4695 C CA . LEU A 1 560 ? 19.574 -9.043 -10.020 1.00 97.62 560 LEU A CA 1
ATOM 4696 C C . LEU A 1 560 ? 20.250 -7.714 -9.660 1.00 97.62 560 LEU A C 1
ATOM 4698 O O . LEU A 1 560 ? 21.323 -7.729 -9.066 1.00 97.62 560 LEU A O 1
ATOM 4702 N N . LEU A 1 561 ? 19.593 -6.577 -9.923 1.00 95.25 561 LEU A N 1
ATOM 4703 C CA . LEU A 1 561 ? 20.077 -5.257 -9.497 1.00 95.25 561 LEU A CA 1
ATOM 4704 C C . LEU A 1 561 ? 20.271 -5.190 -7.974 1.00 95.25 561 LEU A C 1
ATOM 4706 O O . LEU A 1 561 ? 21.249 -4.632 -7.492 1.00 95.25 561 LEU A O 1
ATOM 4710 N N . ASN A 1 562 ? 19.358 -5.787 -7.207 1.00 93.38 562 ASN A N 1
ATOM 4711 C CA . ASN A 1 562 ? 19.455 -5.824 -5.748 1.00 93.38 562 ASN A CA 1
ATOM 4712 C C . ASN A 1 562 ? 20.514 -6.798 -5.211 1.00 93.38 562 ASN A C 1
ATOM 4714 O O . ASN A 1 562 ? 20.899 -6.677 -4.053 1.00 93.38 562 ASN A O 1
ATOM 4718 N N . LEU A 1 563 ? 20.970 -7.738 -6.039 1.00 94.62 563 LEU A N 1
ATOM 4719 C CA . LEU A 1 563 ? 22.111 -8.619 -5.773 1.00 94.62 563 LEU A CA 1
ATOM 4720 C C . LEU A 1 563 ? 23.415 -8.060 -6.369 1.00 94.62 563 LEU A C 1
ATOM 4722 O O . LEU A 1 563 ? 24.374 -8.813 -6.550 1.00 94.62 563 LEU A O 1
ATOM 4726 N N . GLU A 1 564 ? 23.426 -6.764 -6.698 1.00 91.88 564 GLU A N 1
ATOM 4727 C CA . GLU A 1 564 ? 24.578 -6.016 -7.212 1.00 91.88 564 GLU A CA 1
ATOM 4728 C C . GLU A 1 564 ? 25.132 -6.558 -8.548 1.00 91.88 564 GLU A C 1
ATOM 4730 O O . GLU A 1 564 ? 26.314 -6.408 -8.852 1.00 91.88 564 GLU A O 1
ATOM 4735 N N . GLU A 1 565 ? 24.282 -7.169 -9.385 1.00 92.56 565 GLU A N 1
ATOM 4736 C CA . GLU A 1 565 ? 24.666 -7.553 -10.749 1.00 92.56 565 GLU A CA 1
ATOM 4737 C C . GLU A 1 565 ? 24.868 -6.307 -11.626 1.00 92.56 565 GLU A C 1
ATOM 4739 O O . GLU A 1 565 ? 23.947 -5.507 -11.822 1.00 92.56 565 GLU A O 1
ATOM 4744 N N . SER A 1 566 ? 26.067 -6.173 -12.194 1.00 82.19 566 SER A N 1
ATOM 4745 C CA . SER A 1 566 ? 26.565 -4.924 -12.786 1.00 82.19 566 SER A CA 1
ATOM 4746 C C . SER A 1 566 ? 25.734 -4.392 -13.955 1.00 82.19 566 SER A C 1
ATOM 4748 O O . SER A 1 566 ? 25.545 -3.184 -14.066 1.00 82.19 566 SER A O 1
ATOM 4750 N N . THR A 1 567 ? 25.204 -5.266 -14.811 1.00 89.75 567 THR A N 1
ATOM 4751 C CA . THR A 1 567 ? 24.490 -4.875 -16.042 1.00 89.75 567 THR A CA 1
ATOM 4752 C C . THR A 1 567 ? 22.968 -4.863 -15.896 1.00 89.75 567 THR A C 1
ATOM 4754 O O . THR A 1 567 ? 22.256 -4.408 -16.796 1.00 89.75 567 THR A O 1
ATOM 4757 N N . ALA A 1 568 ? 22.432 -5.355 -14.774 1.00 93.56 568 ALA A N 1
ATOM 4758 C CA . ALA A 1 568 ? 20.992 -5.550 -14.608 1.00 93.56 568 ALA A CA 1
ATOM 4759 C C . ALA A 1 568 ? 20.218 -4.222 -14.573 1.00 93.56 568 ALA A C 1
ATOM 4761 O O . ALA A 1 568 ? 19.137 -4.120 -15.159 1.00 93.56 568 ALA A O 1
ATOM 4762 N N . GLY A 1 569 ? 20.780 -3.205 -13.911 1.00 91.31 569 GLY A N 1
ATOM 4763 C CA . GLY A 1 569 ? 20.190 -1.869 -13.814 1.00 91.31 569 GLY A CA 1
ATOM 4764 C C . GLY A 1 569 ? 20.106 -1.160 -15.165 1.00 91.31 569 GLY A C 1
ATOM 4765 O O . GLY A 1 569 ? 19.027 -0.712 -15.551 1.00 91.31 569 GLY A O 1
ATOM 4766 N N . GLU A 1 570 ? 21.217 -1.137 -15.903 1.00 92.00 570 GLU A N 1
ATOM 4767 C CA . GLU A 1 570 ? 21.302 -0.577 -17.257 1.00 92.00 570 GLU A CA 1
ATOM 4768 C C . GLU A 1 570 ? 20.321 -1.269 -18.208 1.00 92.00 570 GLU A C 1
ATOM 4770 O O . GLU A 1 570 ? 19.514 -0.622 -18.876 1.00 92.00 570 GLU A O 1
ATOM 4775 N N . THR A 1 571 ? 20.323 -2.606 -18.201 1.00 92.94 571 THR A N 1
ATOM 4776 C CA . THR A 1 571 ? 19.423 -3.418 -19.028 1.00 92.94 571 THR A CA 1
ATOM 4777 C C . THR A 1 571 ? 17.962 -3.093 -18.732 1.00 92.94 571 THR A C 1
ATOM 4779 O O . THR A 1 571 ? 17.168 -2.901 -19.651 1.00 92.94 571 THR A O 1
ATOM 4782 N N . LEU A 1 572 ? 17.588 -3.007 -17.452 1.00 95.44 572 LEU A N 1
ATOM 4783 C CA . LEU A 1 572 ? 16.222 -2.676 -17.064 1.00 95.44 572 LEU A CA 1
ATOM 4784 C C . LEU A 1 572 ? 15.833 -1.263 -17.501 1.00 95.44 572 LEU A C 1
ATOM 4786 O O . LEU A 1 572 ? 14.738 -1.084 -18.030 1.00 95.44 572 LEU A O 1
ATOM 4790 N N . LEU A 1 573 ? 16.703 -0.275 -17.296 1.00 92.25 573 LEU A N 1
ATOM 4791 C CA . LEU A 1 573 ? 16.430 1.107 -17.675 1.00 92.25 573 LEU A CA 1
ATOM 4792 C C . LEU A 1 573 ? 16.239 1.244 -19.194 1.00 92.25 573 LEU A C 1
ATOM 4794 O O . LEU A 1 573 ? 15.234 1.807 -19.631 1.00 92.25 573 LEU A O 1
ATOM 4798 N N . ASN A 1 574 ? 17.123 0.644 -19.993 1.00 86.06 574 ASN A N 1
ATOM 4799 C CA . ASN A 1 574 ? 16.997 0.621 -21.452 1.00 86.06 574 ASN A CA 1
ATOM 4800 C C . ASN A 1 574 ? 15.706 -0.080 -21.902 1.00 86.06 574 ASN A C 1
ATOM 4802 O O . ASN A 1 574 ? 14.965 0.445 -22.729 1.00 86.06 574 ASN A O 1
ATOM 4806 N N . GLU A 1 575 ? 15.348 -1.213 -21.292 1.00 88.38 575 GLU A N 1
ATOM 4807 C CA . GLU A 1 575 ? 14.094 -1.909 -21.603 1.00 88.38 575 GLU A CA 1
ATOM 4808 C C . GLU A 1 575 ? 12.845 -1.073 -21.275 1.00 88.38 575 GLU A C 1
ATOM 4810 O O . GLU A 1 575 ? 11.827 -1.174 -21.966 1.00 88.38 575 GLU A O 1
ATOM 4815 N N . LEU A 1 576 ? 12.898 -0.245 -20.228 1.00 88.81 576 LEU A N 1
ATOM 4816 C CA . LEU A 1 576 ? 11.812 0.668 -19.877 1.00 88.81 576 LEU A CA 1
ATOM 4817 C C . LEU A 1 576 ? 11.649 1.799 -20.910 1.00 88.81 576 LEU A C 1
ATOM 4819 O O . LEU A 1 576 ? 10.510 2.188 -21.188 1.00 88.81 576 LEU A O 1
ATOM 4823 N N . PHE A 1 577 ? 12.743 2.281 -21.506 1.00 78.88 577 PHE A N 1
ATOM 4824 C CA . PHE A 1 577 ? 12.713 3.256 -22.603 1.00 78.88 577 PHE A CA 1
ATOM 4825 C C . PHE A 1 577 ? 12.251 2.646 -23.929 1.00 78.88 577 PHE A C 1
ATOM 4827 O O . PHE A 1 577 ? 11.421 3.233 -24.631 1.00 78.88 577 PHE A O 1
ATOM 4834 N N . ASP A 1 578 ? 12.774 1.470 -24.265 1.00 77.94 578 ASP A N 1
ATOM 4835 C CA . ASP A 1 578 ? 12.616 0.865 -25.587 1.00 77.94 578 ASP A CA 1
ATOM 4836 C C . ASP A 1 578 ? 11.264 0.168 -25.753 1.00 77.94 578 ASP A C 1
ATOM 4838 O O . ASP A 1 578 ? 10.687 0.156 -26.849 1.00 77.94 578 ASP A O 1
ATOM 4842 N N . TYR A 1 579 ? 10.721 -0.395 -24.667 1.00 81.00 579 TYR A N 1
ATOM 4843 C CA . TYR A 1 579 ? 9.507 -1.205 -24.702 1.00 81.00 579 TYR A CA 1
ATOM 4844 C C . TYR A 1 579 ? 8.371 -0.567 -23.886 1.00 81.00 579 TYR A C 1
ATOM 4846 O O . TYR A 1 579 ? 8.227 -0.826 -22.689 1.00 81.00 579 TYR A O 1
ATOM 4854 N N . PRO A 1 580 ? 7.433 0.153 -24.539 1.00 82.12 580 PRO A N 1
ATOM 4855 C CA . PRO A 1 580 ? 6.285 0.775 -23.870 1.00 82.12 580 PRO A CA 1
ATOM 4856 C C . PRO A 1 580 ? 5.462 -0.188 -23.005 1.00 82.12 580 PRO A C 1
ATOM 4858 O O . PRO A 1 580 ? 4.923 0.192 -21.967 1.00 82.12 580 PRO A O 1
ATOM 4861 N N . LEU A 1 581 ? 5.372 -1.452 -23.436 1.00 86.81 581 LEU A N 1
ATOM 4862 C CA . LEU A 1 581 ? 4.656 -2.496 -22.709 1.00 86.81 581 LEU A CA 1
ATOM 4863 C C . LEU A 1 581 ? 5.347 -2.857 -21.386 1.00 86.81 581 LEU A C 1
ATOM 4865 O O . LEU A 1 581 ? 4.657 -3.076 -20.395 1.00 86.81 581 LEU A O 1
ATOM 4869 N N . MET A 1 582 ? 6.682 -2.898 -21.364 1.00 90.06 582 MET A N 1
ATOM 4870 C CA . MET A 1 582 ? 7.485 -3.155 -20.164 1.00 90.06 582 MET A CA 1
ATOM 4871 C C . MET A 1 582 ? 7.318 -2.022 -19.149 1.00 90.06 582 MET A C 1
ATOM 4873 O O . MET A 1 582 ? 7.074 -2.267 -17.971 1.00 90.06 582 MET A O 1
ATOM 4877 N N . ASN A 1 583 ? 7.352 -0.776 -19.618 1.00 90.56 583 ASN A N 1
ATOM 4878 C CA . ASN A 1 583 ? 7.106 0.396 -18.786 1.00 90.56 583 ASN A CA 1
ATOM 4879 C C . ASN A 1 583 ? 5.678 0.424 -18.206 1.00 90.56 583 ASN A C 1
ATOM 4881 O O . ASN A 1 583 ? 5.490 0.646 -17.011 1.00 90.56 583 ASN A O 1
ATOM 4885 N N . GLU A 1 584 ? 4.653 0.129 -19.012 1.00 91.44 584 GLU A N 1
ATOM 4886 C CA . GLU A 1 584 ? 3.271 0.038 -18.517 1.00 91.44 584 GLU A CA 1
ATOM 4887 C C . GLU A 1 584 ? 3.103 -1.073 -17.465 1.00 91.44 584 GLU A C 1
ATOM 4889 O O . GLU A 1 584 ? 2.422 -0.864 -16.459 1.00 91.44 584 GLU A O 1
ATOM 4894 N N . VAL A 1 585 ? 3.760 -2.222 -17.667 1.00 94.88 585 VAL A N 1
ATOM 4895 C CA . VAL A 1 585 ? 3.836 -3.312 -16.682 1.00 94.88 585 VAL A CA 1
ATOM 4896 C C . VAL A 1 585 ? 4.526 -2.844 -15.401 1.00 94.88 585 VAL A C 1
ATOM 4898 O O . VAL A 1 585 ? 4.027 -3.126 -14.313 1.00 94.88 585 VAL A O 1
ATOM 4901 N N . ASN A 1 586 ? 5.634 -2.105 -15.511 1.00 95.62 586 ASN A N 1
ATOM 4902 C CA . ASN A 1 586 ? 6.358 -1.573 -14.362 1.00 95.62 586 ASN A CA 1
ATOM 4903 C C . ASN A 1 586 ? 5.479 -0.620 -13.538 1.00 95.62 586 ASN A C 1
ATOM 4905 O O . ASN A 1 586 ? 5.315 -0.839 -12.341 1.00 95.62 586 ASN A O 1
ATOM 4909 N N . ARG A 1 587 ? 4.827 0.366 -14.169 1.00 94.75 587 ARG A N 1
ATOM 4910 C CA . ARG A 1 587 ? 3.892 1.268 -13.472 1.00 94.75 587 ARG A CA 1
ATOM 4911 C C . ARG A 1 587 ? 2.733 0.511 -12.828 1.00 94.75 587 ARG A C 1
ATOM 4913 O O . ARG A 1 587 ? 2.449 0.725 -11.653 1.00 94.75 587 ARG A O 1
ATOM 4920 N N . GLY A 1 588 ? 2.101 -0.405 -13.570 1.00 94.19 588 GLY A N 1
ATOM 4921 C CA . GLY A 1 588 ? 1.010 -1.237 -13.055 1.00 94.19 588 GLY A CA 1
ATOM 4922 C C . GLY A 1 588 ? 1.419 -2.031 -11.811 1.00 94.19 588 GLY A C 1
ATOM 4923 O O . GLY A 1 588 ? 0.701 -2.021 -10.811 1.00 94.19 588 GLY A O 1
ATOM 4924 N N . PHE A 1 589 ? 2.616 -2.629 -11.831 1.00 94.69 589 PHE A N 1
ATOM 4925 C CA . PHE A 1 589 ? 3.173 -3.310 -10.666 1.00 94.69 589 PHE A CA 1
ATOM 4926 C C . PHE A 1 589 ? 3.379 -2.366 -9.480 1.00 94.69 589 PHE A C 1
ATOM 4928 O O . PHE A 1 589 ? 2.924 -2.700 -8.394 1.00 94.69 589 PHE A O 1
ATOM 4935 N N . TYR A 1 590 ? 4.025 -1.207 -9.660 1.00 95.50 590 TYR A N 1
ATOM 4936 C CA . TYR A 1 590 ? 4.266 -0.262 -8.558 1.00 95.50 590 TYR A CA 1
ATOM 4937 C C . TYR A 1 590 ? 2.956 0.165 -7.880 1.00 95.50 590 TYR A C 1
ATOM 4939 O O . TYR A 1 590 ? 2.866 0.129 -6.654 1.00 95.50 590 TYR A O 1
ATOM 4947 N N . LEU A 1 591 ? 1.924 0.474 -8.673 1.00 94.31 591 LEU A N 1
ATOM 4948 C CA . LEU A 1 591 ? 0.611 0.856 -8.152 1.00 94.31 591 LEU A CA 1
ATOM 4949 C C . LEU A 1 591 ? -0.071 -0.269 -7.363 1.00 94.31 591 LEU A C 1
ATOM 4951 O O . LEU A 1 591 ? -0.708 -0.010 -6.345 1.00 94.31 591 LEU A O 1
ATOM 4955 N N . GLN A 1 592 ? 0.053 -1.521 -7.809 1.00 91.88 592 GLN A N 1
ATOM 4956 C CA . GLN A 1 592 ? -0.473 -2.665 -7.062 1.00 91.88 592 GLN A CA 1
ATOM 4957 C C . GLN A 1 592 ? 0.371 -2.974 -5.816 1.00 91.88 592 GLN A C 1
ATOM 4959 O O . GLN A 1 592 ? -0.175 -3.300 -4.765 1.00 91.88 592 GLN A O 1
ATOM 4964 N N . TYR A 1 593 ? 1.696 -2.874 -5.920 1.00 92.88 593 TYR A N 1
ATOM 4965 C CA . TYR A 1 593 ? 2.642 -3.197 -4.854 1.00 92.88 593 TYR A CA 1
ATOM 4966 C C . TYR A 1 593 ? 2.515 -2.238 -3.664 1.00 92.88 593 TYR A C 1
ATOM 4968 O O . TYR A 1 593 ? 2.625 -2.679 -2.521 1.00 92.88 593 TYR A O 1
ATOM 4976 N N . TYR A 1 594 ? 2.230 -0.958 -3.919 1.00 91.44 594 TYR A N 1
ATOM 4977 C CA . TYR A 1 594 ? 1.966 0.060 -2.895 1.00 91.44 594 TYR A CA 1
ATOM 4978 C C . TYR A 1 594 ? 0.472 0.331 -2.673 1.00 91.44 594 TYR A C 1
ATOM 4980 O O . TYR A 1 594 ? 0.103 1.371 -2.144 1.00 91.44 594 TYR A O 1
ATOM 4988 N N . ASP A 1 595 ? -0.403 -0.611 -3.017 1.00 88.25 595 ASP A N 1
ATOM 4989 C CA . ASP A 1 595 ? -1.823 -0.577 -2.655 1.00 88.25 595 ASP A CA 1
ATOM 4990 C C . ASP A 1 595 ? -2.677 0.576 -3.234 1.00 88.25 595 ASP A C 1
ATOM 4992 O O . ASP A 1 595 ? -3.829 0.743 -2.833 1.00 88.25 595 ASP A O 1
ATOM 4996 N N . ASP A 1 596 ? -2.188 1.322 -4.227 1.00 89.75 596 ASP A N 1
ATOM 4997 C CA . ASP A 1 596 ? -2.961 2.371 -4.916 1.00 89.75 596 ASP A CA 1
ATOM 4998 C C . ASP A 1 596 ? -4.033 1.796 -5.864 1.00 89.75 596 ASP A C 1
ATOM 5000 O O . ASP A 1 596 ? -5.044 2.441 -6.164 1.00 89.75 596 ASP A O 1
ATOM 5004 N N . VAL A 1 597 ? -3.825 0.567 -6.349 1.00 88.31 597 VAL A N 1
ATOM 5005 C CA . VAL A 1 597 ? -4.776 -0.151 -7.205 1.00 88.31 597 VAL A CA 1
ATOM 5006 C C . VAL A 1 597 ? -5.499 -1.233 -6.404 1.00 88.31 597 VAL A C 1
ATOM 5008 O O . VAL A 1 597 ? -4.843 -2.140 -5.888 1.00 88.31 597 VAL A O 1
ATOM 5011 N N . PRO A 1 598 ? -6.846 -1.216 -6.369 1.00 78.06 598 PRO A N 1
ATOM 5012 C CA . PRO A 1 598 ? -7.602 -2.227 -5.657 1.00 78.06 598 PRO A CA 1
ATOM 5013 C C . PRO A 1 598 ? -7.485 -3.596 -6.321 1.00 78.06 598 PRO A C 1
ATOM 5015 O O . PRO A 1 598 ? -7.696 -3.747 -7.530 1.00 78.06 598 PRO A O 1
ATOM 5018 N N . GLN A 1 599 ? -7.214 -4.605 -5.501 1.00 77.50 599 GLN A N 1
ATOM 5019 C CA . GLN A 1 599 ? -7.222 -6.004 -5.904 1.00 77.50 599 GLN A CA 1
ATOM 5020 C C . GLN A 1 599 ? -8.576 -6.631 -5.557 1.00 77.50 599 GLN A C 1
ATOM 5022 O O . GLN A 1 599 ? -9.088 -6.470 -4.450 1.00 77.50 599 GLN A O 1
ATOM 5027 N N . ARG A 1 600 ? -9.192 -7.325 -6.520 1.00 76.81 600 ARG A N 1
ATOM 5028 C CA . ARG A 1 600 ? -10.501 -7.975 -6.313 1.00 76.81 600 ARG A CA 1
ATOM 5029 C C . ARG A 1 600 ? -10.386 -9.415 -5.829 1.00 76.81 600 ARG A C 1
ATOM 5031 O O . ARG A 1 600 ? -11.319 -9.896 -5.206 1.00 76.81 600 ARG A O 1
ATOM 5038 N N . GLN A 1 601 ? -9.276 -10.073 -6.145 1.00 83.19 601 GLN A N 1
ATOM 5039 C CA . GLN A 1 601 ? -8.947 -11.456 -5.797 1.00 83.19 601 GLN A CA 1
ATOM 5040 C C . GLN A 1 601 ? -7.423 -11.554 -5.614 1.00 83.19 601 GLN A C 1
ATOM 5042 O O . GLN A 1 601 ? -6.718 -10.802 -6.300 1.00 83.19 601 GLN A O 1
ATOM 5047 N N . PRO A 1 602 ? -6.908 -12.453 -4.757 1.00 82.56 602 PRO A N 1
ATOM 5048 C CA . PRO A 1 602 ? -5.470 -12.655 -4.558 1.00 82.56 602 PRO A CA 1
ATOM 5049 C C . PRO A 1 602 ? -4.691 -12.919 -5.855 1.00 82.56 602 PRO A C 1
ATOM 5051 O O . PRO A 1 602 ? -3.573 -12.443 -6.046 1.00 82.56 602 PRO A O 1
ATOM 5054 N N . GLU A 1 603 ? -5.286 -13.660 -6.786 1.00 84.69 603 GLU A N 1
ATOM 5055 C CA . GLU A 1 603 ? -4.664 -14.062 -8.046 1.00 84.69 603 GLU A CA 1
ATOM 5056 C C . GLU A 1 603 ? -4.668 -12.923 -9.083 1.00 84.69 603 GLU A C 1
ATOM 5058 O O . GLU A 1 603 ? -4.010 -13.017 -10.127 1.00 84.69 603 GLU A O 1
ATOM 5063 N N . MET A 1 604 ? -5.420 -11.844 -8.839 1.00 84.62 604 MET A N 1
ATOM 5064 C CA . MET A 1 604 ? -5.562 -10.732 -9.773 1.00 84.62 604 MET A CA 1
ATOM 5065 C C . MET A 1 604 ? -4.294 -9.871 -9.796 1.00 84.62 604 MET A C 1
ATOM 5067 O O . MET A 1 604 ? -3.886 -9.287 -8.795 1.00 84.62 604 MET A O 1
ATOM 5071 N N . VAL A 1 605 ? -3.715 -9.708 -10.988 1.00 87.12 605 VAL A N 1
ATOM 5072 C CA . VAL A 1 605 ? -2.574 -8.812 -11.211 1.00 87.12 605 VAL A CA 1
ATOM 5073 C C . VAL A 1 605 ? -2.934 -7.749 -12.235 1.00 87.12 605 VAL A C 1
ATOM 5075 O O . VAL A 1 605 ? -3.266 -8.053 -13.383 1.00 87.12 605 VAL A O 1
ATOM 5078 N N . ASN A 1 606 ? -2.851 -6.489 -11.824 1.00 87.31 606 ASN A N 1
ATOM 5079 C CA . ASN A 1 606 ? -3.070 -5.335 -12.672 1.00 87.31 606 ASN A CA 1
ATOM 5080 C C . ASN A 1 606 ? -1.753 -4.864 -13.302 1.00 87.31 606 ASN A C 1
ATOM 5082 O O . ASN A 1 606 ? -1.076 -3.960 -12.826 1.00 87.31 606 ASN A O 1
ATOM 5086 N N . LEU A 1 607 ? -1.408 -5.480 -14.430 1.00 89.38 607 LEU A N 1
ATOM 5087 C CA . LEU A 1 607 ? -0.219 -5.146 -15.221 1.00 89.38 607 LEU A CA 1
ATOM 5088 C C . LEU A 1 607 ? -0.458 -3.995 -16.219 1.00 89.38 607 LEU A C 1
ATOM 5090 O O . LEU A 1 607 ? 0.219 -3.919 -17.251 1.00 89.38 607 LEU A O 1
ATOM 5094 N N . LYS A 1 608 ? -1.477 -3.157 -15.984 1.00 89.56 608 LYS A N 1
ATOM 5095 C CA . LYS A 1 608 ? -1.869 -2.081 -16.898 1.00 89.56 608 LYS A CA 1
ATOM 5096 C C . LYS A 1 608 ? -2.212 -0.792 -16.152 1.00 89.56 608 LYS A C 1
ATOM 5098 O O . LYS A 1 608 ? -3.275 -0.684 -15.546 1.00 89.56 608 LYS A O 1
ATOM 5103 N N . ASP A 1 609 ? -1.371 0.229 -16.295 1.00 89.88 609 ASP A N 1
ATOM 5104 C CA . ASP A 1 609 ? -1.700 1.574 -15.822 1.00 89.88 609 ASP A CA 1
ATOM 5105 C C . ASP A 1 609 ? -2.403 2.401 -16.908 1.00 89.88 609 ASP A C 1
ATOM 5107 O O . ASP A 1 609 ? -1.781 2.878 -17.857 1.00 89.88 609 ASP A O 1
ATOM 5111 N N . THR A 1 610 ? -3.713 2.595 -16.744 1.00 83.25 610 THR A N 1
ATOM 5112 C CA . THR A 1 610 ? -4.543 3.388 -17.663 1.00 83.25 610 THR A CA 1
ATOM 5113 C C . THR A 1 610 ? -4.576 4.884 -17.332 1.00 83.25 610 THR A C 1
ATOM 5115 O O . THR A 1 610 ? -5.395 5.595 -17.912 1.00 83.25 610 THR A O 1
ATOM 5118 N N . GLY A 1 611 ? -3.814 5.353 -16.338 1.00 85.94 611 GLY A N 1
ATOM 5119 C CA . GLY A 1 611 ? -3.847 6.746 -15.875 1.00 85.94 611 GLY A CA 1
ATOM 5120 C C . GLY A 1 611 ? -5.068 7.121 -15.024 1.00 85.94 611 GLY A C 1
ATOM 5121 O O . GLY A 1 611 ? -5.222 8.281 -14.671 1.00 85.94 611 GLY A O 1
ATOM 5122 N N . ARG A 1 612 ? -5.952 6.163 -14.695 1.00 86.19 612 ARG A N 1
ATOM 5123 C CA . ARG A 1 612 ? -7.230 6.423 -13.990 1.00 86.19 612 ARG A CA 1
ATOM 5124 C C . ARG A 1 612 ? -7.160 6.248 -12.477 1.00 86.19 612 ARG A C 1
ATOM 5126 O O . ARG A 1 612 ? -8.003 6.777 -11.762 1.00 86.19 612 ARG A O 1
ATOM 5133 N N . TYR A 1 613 ? -6.221 5.438 -11.999 1.00 87.94 613 TYR A N 1
ATOM 5134 C CA . TYR A 1 613 ? -6.070 5.183 -10.572 1.00 87.94 613 TYR A CA 1
ATOM 5135 C C . TYR A 1 613 ? -5.342 6.343 -9.899 1.00 87.94 613 TYR A C 1
ATOM 5137 O O . TYR A 1 613 ? -4.439 6.935 -10.505 1.00 87.94 613 TYR A O 1
ATOM 5145 N N . LYS A 1 614 ? -5.719 6.613 -8.642 1.00 88.69 614 LYS A N 1
ATOM 5146 C CA . LYS A 1 614 ? -4.943 7.466 -7.736 1.00 88.69 614 LYS A CA 1
ATOM 5147 C C . LYS A 1 614 ? -3.552 6.857 -7.539 1.00 88.69 614 LYS A C 1
ATOM 5149 O O . LYS A 1 614 ? -3.393 5.654 -7.696 1.00 88.69 614 LYS A O 1
ATOM 5154 N N . ILE A 1 615 ? -2.562 7.698 -7.252 1.00 92.31 615 ILE A N 1
ATOM 5155 C CA . ILE A 1 615 ? -1.143 7.298 -7.170 1.00 92.31 615 ILE A CA 1
ATOM 5156 C C . ILE A 1 615 ? -0.474 7.809 -5.889 1.00 92.31 615 ILE A C 1
ATOM 5158 O O . ILE A 1 615 ? 0.745 7.941 -5.829 1.00 92.31 615 ILE A O 1
ATOM 5162 N N . THR A 1 616 ? -1.280 8.193 -4.897 1.00 88.25 616 THR A N 1
ATOM 5163 C CA . THR A 1 616 ? -0.845 8.982 -3.742 1.00 88.25 616 THR A CA 1
ATOM 5164 C C . THR A 1 616 ? 0.226 8.257 -2.933 1.00 88.25 616 THR A C 1
ATOM 5166 O O . THR A 1 616 ? 1.242 8.866 -2.594 1.00 88.25 616 THR A O 1
ATOM 5169 N N . HIS A 1 617 ? 0.047 6.962 -2.658 1.00 89.56 617 HIS A N 1
ATOM 5170 C CA . HIS A 1 617 ? 1.016 6.220 -1.855 1.00 89.56 617 HIS A CA 1
ATOM 5171 C C . HIS A 1 617 ? 2.285 5.912 -2.658 1.00 89.56 617 HIS A C 1
ATOM 5173 O O . HIS A 1 617 ? 3.395 6.174 -2.190 1.00 89.56 617 HIS A O 1
ATOM 5179 N N . THR A 1 618 ? 2.135 5.439 -3.897 1.00 94.62 618 THR A N 1
ATOM 5180 C CA . THR A 1 618 ? 3.253 5.118 -4.794 1.00 94.62 618 THR A CA 1
ATOM 5181 C C . THR A 1 618 ? 4.136 6.339 -5.028 1.00 94.62 618 THR A C 1
ATOM 5183 O O . THR A 1 618 ? 5.355 6.249 -4.894 1.00 94.62 618 THR A O 1
ATOM 5186 N N . VAL A 1 619 ? 3.541 7.495 -5.334 1.00 94.38 619 VAL A N 1
ATOM 5187 C CA . VAL A 1 619 ? 4.290 8.734 -5.575 1.00 94.38 619 VAL A CA 1
ATOM 5188 C C . VAL A 1 619 ? 4.964 9.238 -4.305 1.00 94.38 619 VAL A C 1
ATOM 5190 O O . VAL A 1 619 ? 6.125 9.619 -4.378 1.00 94.38 619 VAL A O 1
ATOM 5193 N N . SER A 1 620 ? 4.318 9.165 -3.136 1.00 92.19 620 SER A N 1
ATOM 5194 C CA . SER A 1 620 ? 4.970 9.515 -1.864 1.00 92.19 620 SER A CA 1
ATOM 5195 C C . SER A 1 620 ? 6.236 8.683 -1.615 1.00 92.19 620 SER A C 1
ATOM 5197 O O . SER A 1 620 ? 7.299 9.219 -1.280 1.00 92.19 620 SER A O 1
ATOM 5199 N N . VAL A 1 621 ? 6.150 7.368 -1.840 1.00 93.50 621 VAL A N 1
ATOM 5200 C CA . VAL A 1 621 ? 7.287 6.457 -1.690 1.00 93.50 621 VAL A CA 1
ATOM 5201 C C . VAL A 1 621 ? 8.389 6.779 -2.700 1.00 93.50 621 VAL A C 1
ATOM 5203 O O . VAL A 1 621 ? 9.553 6.897 -2.308 1.00 93.50 621 VAL A O 1
ATOM 5206 N N . LEU A 1 622 ? 8.034 6.958 -3.976 1.00 95.19 622 LEU A N 1
ATOM 5207 C CA . LEU A 1 622 ? 8.983 7.285 -5.041 1.00 95.19 622 LEU A CA 1
ATOM 5208 C C . LEU A 1 622 ? 9.654 8.638 -4.812 1.00 95.19 622 LEU A C 1
ATOM 5210 O O . LEU A 1 622 ? 10.877 8.697 -4.890 1.00 95.19 622 LEU A O 1
ATOM 5214 N N . PHE A 1 623 ? 8.902 9.683 -4.447 1.00 93.50 623 PHE A N 1
ATOM 5215 C CA . PHE A 1 623 ? 9.455 10.988 -4.087 1.00 93.50 623 PHE A CA 1
ATOM 5216 C C . PHE A 1 623 ? 10.475 10.875 -2.968 1.00 93.50 623 PHE A C 1
ATOM 5218 O O . PHE A 1 623 ? 11.536 11.487 -3.047 1.00 93.50 623 PHE A O 1
ATOM 5225 N N . ASN A 1 624 ? 10.211 10.074 -1.935 1.00 89.31 624 ASN A N 1
ATOM 5226 C CA . ASN A 1 624 ? 11.208 9.878 -0.894 1.00 89.31 624 ASN A CA 1
ATOM 5227 C C . ASN A 1 624 ? 12.472 9.181 -1.420 1.00 89.31 624 ASN A C 1
ATOM 5229 O O . ASN A 1 624 ? 13.569 9.617 -1.078 1.00 89.31 624 ASN A O 1
ATOM 5233 N N . TYR A 1 625 ? 12.339 8.142 -2.253 1.00 89.12 625 TYR A N 1
ATOM 5234 C CA . TYR A 1 625 ? 13.492 7.461 -2.853 1.00 89.12 625 TYR A CA 1
ATOM 5235 C C . TYR A 1 625 ? 14.334 8.397 -3.720 1.00 89.12 625 TYR A C 1
ATOM 5237 O O . TYR A 1 625 ? 15.540 8.489 -3.498 1.00 89.12 625 TYR A O 1
ATOM 5245 N N . VAL A 1 626 ? 13.715 9.145 -4.636 1.00 91.56 626 VAL A N 1
ATOM 5246 C CA . VAL A 1 626 ? 14.447 10.068 -5.520 1.00 91.56 626 VAL A CA 1
ATOM 5247 C C . VAL A 1 626 ? 14.987 11.285 -4.773 1.00 91.56 626 VAL A C 1
ATOM 5249 O O . VAL A 1 626 ? 16.012 11.826 -5.158 1.00 91.56 626 VAL A O 1
ATOM 5252 N N . ASN A 1 627 ? 14.365 11.698 -3.664 1.00 88.31 627 ASN A N 1
ATOM 5253 C CA . ASN A 1 627 ? 14.886 12.787 -2.839 1.00 88.31 627 ASN A CA 1
ATOM 5254 C C . ASN A 1 627 ? 16.065 12.369 -1.941 1.00 88.31 627 ASN A C 1
ATOM 5256 O O . ASN A 1 627 ? 16.762 13.235 -1.413 1.00 88.31 627 ASN A O 1
ATOM 5260 N N . ASN A 1 628 ? 16.285 11.071 -1.707 1.00 83.56 628 ASN A N 1
ATOM 5261 C CA . ASN A 1 628 ? 17.310 10.608 -0.766 1.00 83.56 628 ASN A CA 1
ATOM 5262 C C . ASN A 1 628 ? 18.746 10.982 -1.170 1.00 83.56 628 ASN A C 1
ATOM 5264 O O . ASN A 1 628 ? 19.459 11.482 -0.294 1.00 83.56 628 ASN A O 1
ATOM 5268 N N . PRO A 1 629 ? 19.183 10.808 -2.436 1.00 83.25 629 PRO A N 1
ATOM 5269 C CA . PRO A 1 629 ? 20.519 11.229 -2.864 1.00 83.25 629 PRO A CA 1
ATOM 5270 C C . PRO A 1 629 ? 20.784 12.718 -2.607 1.00 83.25 629 PRO A C 1
ATOM 5272 O O . PRO A 1 629 ? 21.867 13.082 -2.170 1.00 83.25 629 PRO A O 1
ATOM 5275 N N . PHE A 1 630 ? 19.760 13.561 -2.752 1.00 80.94 630 PHE A N 1
ATOM 5276 C CA . PHE A 1 630 ? 19.840 15.008 -2.535 1.00 80.94 630 PHE A CA 1
ATOM 5277 C C . PHE A 1 630 ? 19.872 15.447 -1.059 1.00 80.94 630 PHE A C 1
ATOM 5279 O O . PHE A 1 630 ? 20.122 16.619 -0.771 1.00 80.94 630 PHE A O 1
ATOM 5286 N N . LYS A 1 631 ? 19.536 14.556 -0.114 1.00 74.50 631 LYS A N 1
ATOM 5287 C CA . LYS A 1 631 ? 19.480 14.854 1.333 1.00 74.50 631 LYS A CA 1
ATOM 5288 C C . LYS A 1 631 ? 20.782 14.524 2.059 1.00 74.50 631 LYS A C 1
ATOM 5290 O O . LYS A 1 631 ? 21.039 15.075 3.130 1.00 74.50 631 LYS A O 1
ATOM 5295 N N . LYS A 1 632 ? 21.575 13.588 1.535 1.00 64.50 632 LYS A N 1
ATOM 5296 C CA . LYS A 1 632 ? 22.841 13.184 2.153 1.00 64.50 632 LYS A CA 1
ATOM 5297 C C . LYS A 1 632 ? 23.917 14.228 1.841 1.00 64.50 632 LYS A C 1
ATOM 5299 O O . LYS A 1 632 ? 24.021 14.702 0.717 1.00 64.50 632 LYS A O 1
ATOM 5304 N N . LYS A 1 633 ? 24.726 14.602 2.842 1.00 54.50 633 LYS A N 1
ATOM 5305 C CA . LYS A 1 633 ? 25.939 15.404 2.603 1.00 54.50 633 LYS A CA 1
ATOM 5306 C C . LYS A 1 633 ? 26.840 14.642 1.621 1.00 54.50 633 LYS A C 1
ATOM 5308 O O . LYS A 1 633 ? 26.880 13.418 1.691 1.00 54.50 633 LYS A O 1
ATOM 5313 N N . GLN A 1 634 ? 27.559 15.379 0.769 1.00 47.84 634 GLN A N 1
ATOM 5314 C CA . GLN A 1 634 ? 28.448 14.972 -0.345 1.00 47.84 634 GLN A CA 1
ATOM 5315 C C . GLN A 1 634 ? 29.426 13.791 -0.121 1.00 47.84 634 GLN A C 1
ATOM 5317 O O . GLN A 1 634 ? 30.189 13.457 -1.019 1.00 47.84 634 GLN A O 1
ATOM 5322 N N . THR A 1 635 ? 29.451 13.154 1.047 1.00 42.47 635 THR A N 1
ATOM 5323 C CA . THR A 1 635 ? 30.395 12.091 1.409 1.00 42.47 635 THR A CA 1
ATOM 5324 C C . THR A 1 635 ? 29.949 10.671 1.029 1.00 42.47 635 THR A C 1
ATOM 5326 O O . THR A 1 635 ? 30.785 9.779 1.078 1.00 42.47 635 THR A O 1
ATOM 5329 N N . ASP A 1 636 ? 28.696 10.446 0.604 1.00 46.47 636 ASP A N 1
ATOM 5330 C CA . ASP A 1 636 ? 28.220 9.157 0.049 1.00 46.47 636 ASP A CA 1
ATOM 5331 C C . ASP A 1 636 ? 28.108 9.234 -1.493 1.00 46.47 636 ASP A C 1
ATOM 5333 O O . ASP A 1 636 ? 27.014 9.219 -2.059 1.00 46.47 636 ASP A O 1
ATOM 5337 N N . LEU A 1 637 ? 29.249 9.318 -2.187 1.00 48.75 637 LEU A N 1
ATOM 5338 C CA . LEU A 1 637 ? 29.347 9.350 -3.663 1.00 48.75 637 LEU A CA 1
ATOM 5339 C C . LEU A 1 637 ? 28.729 8.119 -4.368 1.00 48.75 637 LEU A C 1
ATOM 5341 O O . LEU A 1 637 ? 28.455 8.171 -5.561 1.00 48.75 637 LEU A O 1
ATOM 5345 N N . ASN A 1 638 ? 28.472 7.021 -3.646 1.00 52.75 638 ASN A N 1
ATOM 5346 C CA . ASN A 1 638 ? 27.991 5.759 -4.225 1.00 52.75 638 ASN A CA 1
ATOM 5347 C C . ASN A 1 638 ? 26.483 5.735 -4.560 1.00 52.75 638 ASN A C 1
ATOM 5349 O O . ASN A 1 638 ? 26.017 4.770 -5.160 1.00 52.75 638 ASN A O 1
ATOM 5353 N N . LEU A 1 639 ? 25.698 6.747 -4.162 1.00 54.62 639 LEU A N 1
ATOM 5354 C CA . LEU A 1 639 ? 24.239 6.772 -4.388 1.00 54.62 639 LEU A CA 1
ATOM 5355 C C . LEU A 1 639 ? 23.794 7.739 -5.495 1.00 54.62 639 LEU A C 1
ATOM 5357 O O . LEU A 1 639 ? 22.702 7.576 -6.045 1.00 54.62 639 LEU A O 1
ATOM 5361 N N . THR A 1 640 ? 24.613 8.739 -5.820 1.00 55.50 640 THR A N 1
ATOM 5362 C CA . THR A 1 640 ? 24.341 9.737 -6.865 1.00 55.50 640 THR A CA 1
ATOM 5363 C C . THR A 1 640 ? 24.445 9.097 -8.249 1.00 55.50 640 THR A C 1
ATOM 5365 O O . THR A 1 640 ? 25.471 8.506 -8.566 1.00 55.50 640 THR A O 1
ATOM 5368 N N . GLY A 1 641 ? 23.376 9.169 -9.049 1.00 60.84 641 GLY A N 1
ATOM 5369 C CA . GLY A 1 641 ? 23.352 8.617 -10.413 1.00 60.84 641 GLY A CA 1
ATOM 5370 C C . GLY A 1 641 ? 23.241 7.090 -10.526 1.00 60.84 641 GLY A C 1
ATOM 5371 O O . GLY A 1 641 ? 23.242 6.562 -11.632 1.00 60.84 641 GLY A O 1
ATOM 5372 N N . SER A 1 642 ? 23.095 6.353 -9.417 1.00 85.81 642 SER A N 1
ATOM 5373 C CA . SER A 1 642 ? 22.940 4.887 -9.466 1.00 85.81 642 SER A CA 1
ATOM 5374 C C . SER A 1 642 ? 21.749 4.442 -10.332 1.00 85.81 642 SER A C 1
ATOM 5376 O O . SER A 1 642 ? 20.722 5.123 -10.392 1.00 85.81 642 SER A O 1
ATOM 5378 N N . PHE A 1 643 ? 21.833 3.262 -10.959 1.00 90.50 643 PHE A N 1
ATOM 5379 C CA . PHE A 1 643 ? 20.716 2.729 -11.751 1.00 90.50 643 PHE A CA 1
ATOM 5380 C C . PHE A 1 643 ? 19.433 2.551 -10.932 1.00 90.50 643 PHE A C 1
ATOM 5382 O O . PHE A 1 643 ? 18.347 2.787 -11.455 1.00 90.50 643 PHE A O 1
ATOM 5389 N N . ASP A 1 644 ? 19.533 2.206 -9.644 1.00 89.69 644 ASP A N 1
ATOM 5390 C CA . ASP A 1 644 ? 18.366 2.150 -8.755 1.00 89.69 644 ASP A CA 1
ATOM 5391 C C . ASP A 1 644 ? 17.675 3.519 -8.653 1.00 89.69 644 ASP A C 1
ATOM 5393 O O . ASP A 1 644 ? 16.458 3.618 -8.829 1.00 89.69 644 ASP A O 1
ATOM 5397 N N . PHE A 1 645 ? 18.445 4.595 -8.461 1.00 91.31 645 PHE A N 1
ATOM 5398 C CA . PHE A 1 645 ? 17.915 5.957 -8.486 1.00 91.31 645 PHE A CA 1
ATOM 5399 C C . PHE A 1 645 ? 17.270 6.292 -9.837 1.00 91.31 645 PHE A C 1
ATOM 5401 O O . PHE A 1 645 ? 16.129 6.760 -9.864 1.00 91.31 645 PHE A O 1
ATOM 5408 N N . GLN A 1 646 ? 17.957 6.018 -10.950 1.00 93.94 646 GLN A N 1
ATOM 5409 C CA . GLN A 1 646 ? 17.462 6.334 -12.293 1.00 93.94 646 GLN A CA 1
ATOM 5410 C C . GLN A 1 646 ? 16.165 5.578 -12.628 1.00 93.94 646 GLN A C 1
ATOM 5412 O O . GLN A 1 646 ? 15.232 6.172 -13.165 1.00 93.94 646 GLN A O 1
ATOM 5417 N N . ILE A 1 647 ? 16.040 4.305 -12.235 1.00 95.50 647 ILE A N 1
ATOM 5418 C CA . ILE A 1 647 ? 14.816 3.507 -12.416 1.00 95.50 647 ILE A CA 1
ATOM 5419 C C . ILE A 1 647 ? 13.653 4.075 -11.590 1.00 95.50 647 ILE A C 1
ATOM 5421 O O . ILE A 1 647 ? 12.525 4.170 -12.091 1.00 95.50 647 ILE A O 1
ATOM 5425 N N . HIS A 1 648 ? 13.897 4.472 -10.337 1.00 95.94 648 HIS A N 1
ATOM 5426 C CA . HIS A 1 648 ? 12.872 5.105 -9.504 1.00 95.94 648 HIS A CA 1
ATOM 5427 C C . HIS A 1 648 ? 12.445 6.468 -10.067 1.00 95.94 648 HIS A C 1
ATOM 5429 O O . HIS A 1 648 ? 11.244 6.746 -10.130 1.00 95.94 648 HIS A O 1
ATOM 5435 N N . LEU A 1 649 ? 13.397 7.280 -10.538 1.00 95.94 649 LEU A N 1
ATOM 5436 C CA . LEU A 1 649 ? 13.123 8.567 -11.175 1.00 95.94 649 LEU A CA 1
ATOM 5437 C C . LEU A 1 649 ? 12.339 8.394 -12.479 1.00 95.94 649 LEU A C 1
ATOM 5439 O O . LEU A 1 649 ? 11.322 9.060 -12.664 1.00 95.94 649 LEU A O 1
ATOM 5443 N N . PHE A 1 650 ? 12.727 7.450 -13.338 1.00 95.56 650 PHE A N 1
ATOM 5444 C CA . PHE A 1 650 ? 11.990 7.122 -14.559 1.00 95.56 650 PHE A CA 1
ATOM 5445 C C . PHE A 1 650 ? 10.560 6.653 -14.249 1.00 95.56 650 PHE A C 1
ATOM 5447 O O . PHE A 1 650 ? 9.590 7.086 -14.876 1.00 95.56 650 PHE A O 1
ATOM 5454 N N . THR A 1 651 ? 10.396 5.784 -13.247 1.00 96.75 651 THR A N 1
ATOM 5455 C CA . THR A 1 651 ? 9.075 5.281 -12.838 1.00 96.75 651 THR A CA 1
ATOM 5456 C C . THR A 1 651 ? 8.181 6.421 -12.340 1.00 96.75 651 THR A C 1
ATOM 5458 O O . THR A 1 651 ? 7.015 6.499 -12.726 1.00 96.75 651 THR A O 1
ATOM 5461 N N . LEU A 1 652 ? 8.724 7.342 -11.540 1.00 96.81 652 LEU A N 1
ATOM 5462 C CA . LEU A 1 652 ? 8.017 8.536 -11.071 1.00 96.81 652 LEU A CA 1
ATOM 5463 C C . LEU A 1 652 ? 7.609 9.454 -12.234 1.00 96.81 652 LEU A C 1
ATOM 5465 O O . LEU A 1 652 ? 6.439 9.828 -12.341 1.00 96.81 652 LEU A O 1
ATOM 5469 N N . CYS A 1 653 ? 8.555 9.761 -13.125 1.00 94.19 653 CYS A N 1
ATOM 5470 C CA . CYS A 1 653 ? 8.327 10.565 -14.323 1.00 94.19 653 CYS A CA 1
ATOM 5471 C C . CYS A 1 653 ? 7.201 9.975 -15.171 1.00 94.19 653 CYS A C 1
ATOM 5473 O O . CYS A 1 653 ? 6.224 10.657 -15.467 1.00 94.19 653 CYS A O 1
ATOM 5475 N N . SER A 1 654 ? 7.278 8.682 -15.485 1.00 92.75 654 SER A N 1
ATOM 5476 C CA . SER A 1 654 ? 6.297 8.005 -16.334 1.00 92.75 654 SER A CA 1
ATOM 5477 C C . SER A 1 654 ? 4.902 7.902 -15.698 1.00 92.75 654 SER A C 1
ATOM 5479 O O . SER A 1 654 ? 3.906 7.973 -16.420 1.00 92.75 654 SER A O 1
ATOM 5481 N N . LEU A 1 655 ? 4.792 7.773 -14.366 1.00 93.31 655 LEU A N 1
ATOM 5482 C CA . LEU A 1 655 ? 3.514 7.789 -13.632 1.00 93.31 655 LEU A CA 1
ATOM 5483 C C . LEU A 1 655 ? 2.810 9.147 -13.707 1.00 93.31 655 LEU A C 1
ATOM 5485 O O . LEU A 1 655 ? 1.591 9.192 -13.917 1.00 93.31 655 LEU A O 1
ATOM 5489 N N . ILE A 1 656 ? 3.572 10.233 -13.541 1.00 91.50 656 ILE A N 1
ATOM 5490 C CA . ILE A 1 656 ? 3.068 11.609 -13.621 1.00 91.50 656 ILE A CA 1
ATOM 5491 C C . ILE A 1 656 ? 2.803 11.991 -15.082 1.00 91.50 656 ILE A C 1
ATOM 5493 O O . ILE A 1 656 ? 1.768 12.590 -15.371 1.00 91.50 656 ILE A O 1
ATOM 5497 N N . GLN A 1 657 ? 3.660 11.576 -16.022 1.00 87.56 657 GLN A N 1
ATOM 5498 C CA . GLN A 1 657 ? 3.570 11.926 -17.443 1.00 87.56 657 GLN A CA 1
ATOM 5499 C C . GLN A 1 657 ? 2.214 11.542 -18.064 1.00 87.56 657 GLN A C 1
ATOM 5501 O O . GLN A 1 657 ? 1.566 12.337 -18.750 1.00 87.56 657 GLN A O 1
ATOM 5506 N N . ILE A 1 658 ? 1.726 10.333 -17.775 1.00 86.00 658 ILE A N 1
ATOM 5507 C CA . ILE A 1 658 ? 0.420 9.861 -18.271 1.00 86.00 658 ILE A CA 1
ATOM 5508 C C . ILE A 1 658 ? -0.779 10.561 -17.608 1.00 86.00 658 ILE A C 1
ATOM 5510 O O . ILE A 1 658 ? -1.903 10.434 -18.089 1.00 86.00 658 ILE A O 1
ATOM 5514 N N . ARG A 1 659 ? -0.541 11.317 -16.530 1.00 88.31 659 ARG A N 1
ATOM 5515 C CA . ARG A 1 659 ? -1.529 12.086 -15.758 1.00 88.31 659 ARG A CA 1
ATOM 5516 C C . ARG A 1 659 ? -1.312 13.602 -15.845 1.00 88.31 659 ARG A C 1
ATOM 5518 O O . ARG A 1 659 ? -2.008 14.342 -15.161 1.00 88.31 659 ARG A O 1
ATOM 5525 N N . LEU A 1 660 ? -0.422 14.097 -16.713 1.00 83.81 660 LEU A N 1
ATOM 5526 C CA . LEU A 1 660 ? -0.049 15.525 -16.743 1.00 83.81 660 LEU A CA 1
ATOM 5527 C C . LEU A 1 660 ? -1.219 16.493 -16.956 1.00 83.81 660 LEU A C 1
ATOM 5529 O O . LEU A 1 660 ? -1.142 17.645 -16.543 1.00 83.81 660 LEU A O 1
ATOM 5533 N N . ASN A 1 661 ? -2.283 16.044 -17.624 1.00 78.44 661 ASN A N 1
ATOM 5534 C CA . ASN A 1 661 ? -3.462 16.868 -17.899 1.00 78.44 661 ASN A CA 1
ATOM 5535 C C . ASN A 1 661 ? -4.485 16.873 -16.755 1.00 78.44 661 ASN A C 1
ATOM 5537 O O . ASN A 1 661 ? -5.450 17.635 -16.806 1.00 78.44 661 ASN A O 1
ATOM 5541 N N . ASP A 1 662 ? -4.301 16.032 -15.739 1.00 82.31 662 ASP A N 1
ATOM 5542 C CA . ASP A 1 662 ? -5.204 15.955 -14.604 1.00 82.31 662 ASP A CA 1
ATOM 5543 C C . ASP A 1 662 ? -4.789 16.969 -13.528 1.00 82.31 662 ASP A C 1
ATOM 5545 O O . ASP A 1 662 ? -3.714 16.900 -12.918 1.00 82.31 662 ASP A O 1
ATOM 5549 N N . LYS A 1 663 ? -5.676 17.945 -13.306 1.00 83.12 663 LYS A N 1
ATOM 5550 C CA . LYS A 1 663 ? -5.500 19.036 -12.340 1.00 83.12 663 LYS A CA 1
ATOM 5551 C C . LYS A 1 663 ? -5.309 18.529 -10.912 1.00 83.12 663 LYS A C 1
ATOM 5553 O O . LYS A 1 663 ? -4.698 19.245 -10.123 1.00 83.12 663 LYS A O 1
ATOM 5558 N N . GLN A 1 664 ? -5.779 17.320 -10.593 1.00 83.50 664 GLN A N 1
ATOM 5559 C CA . GLN A 1 664 ? -5.596 16.715 -9.277 1.00 83.50 664 GLN A CA 1
ATOM 5560 C C . GLN A 1 664 ? -4.111 16.583 -8.905 1.00 83.50 664 GLN A C 1
ATOM 5562 O O . GLN A 1 664 ? -3.788 16.678 -7.727 1.00 83.50 664 GLN A O 1
ATOM 5567 N N . TYR A 1 665 ? -3.221 16.437 -9.892 1.00 87.44 665 TYR A N 1
ATOM 5568 C CA . TYR A 1 665 ? -1.787 16.224 -9.675 1.00 87.44 665 TYR A CA 1
ATOM 5569 C C . TYR A 1 665 ? -0.938 17.482 -9.905 1.00 87.44 665 TYR A C 1
ATOM 5571 O O . TYR A 1 665 ? 0.176 17.397 -10.420 1.00 87.44 665 TYR A O 1
ATOM 5579 N N . ASN A 1 666 ? -1.476 18.682 -9.650 1.00 88.00 666 ASN A N 1
ATOM 5580 C CA . ASN A 1 666 ? -0.690 19.923 -9.752 1.00 88.00 666 ASN A CA 1
ATOM 5581 C C . ASN A 1 666 ? 0.489 19.922 -8.760 1.00 88.00 666 ASN A C 1
ATOM 5583 O O . ASN A 1 666 ? 1.609 20.211 -9.159 1.00 88.00 666 ASN A O 1
ATOM 5587 N N . ALA A 1 667 ? 0.248 19.551 -7.499 1.00 88.25 667 ALA A N 1
ATOM 5588 C CA . ALA A 1 667 ? 1.278 19.582 -6.460 1.00 88.25 667 ALA A CA 1
ATOM 5589 C C . ALA A 1 667 ? 2.422 18.599 -6.757 1.00 88.25 667 ALA A C 1
ATOM 5591 O O . ALA A 1 667 ? 3.594 18.951 -6.663 1.00 88.25 667 ALA A O 1
ATOM 5592 N N . GLU A 1 668 ? 2.084 17.384 -7.188 1.00 91.25 668 GLU A N 1
ATOM 5593 C CA . GLU A 1 668 ? 3.057 16.371 -7.589 1.00 91.25 668 GLU A CA 1
ATOM 5594 C C . GLU A 1 668 ? 3.840 16.799 -8.840 1.00 91.25 668 GLU A C 1
ATOM 5596 O O . GLU A 1 668 ? 5.014 16.466 -8.976 1.00 91.25 668 GLU A O 1
ATOM 5601 N N . ARG A 1 669 ? 3.230 17.564 -9.755 1.00 90.69 669 ARG A N 1
ATOM 5602 C CA . ARG A 1 669 ? 3.945 18.142 -10.904 1.00 90.69 669 ARG A CA 1
ATOM 5603 C C . ARG A 1 669 ? 4.959 19.197 -10.478 1.00 90.69 669 ARG A C 1
ATOM 5605 O O . ARG A 1 669 ? 6.087 19.156 -10.962 1.00 90.69 669 ARG A O 1
ATOM 5612 N N . ASP A 1 670 ? 4.578 20.093 -9.574 1.00 91.56 670 ASP A N 1
ATOM 5613 C CA . ASP A 1 670 ? 5.473 21.136 -9.066 1.00 91.56 670 ASP A CA 1
ATOM 5614 C C . ASP A 1 670 ? 6.675 20.514 -8.335 1.00 91.56 670 ASP A C 1
ATOM 5616 O O . ASP A 1 670 ? 7.824 20.883 -8.591 1.00 91.56 670 ASP A O 1
ATOM 5620 N N . GLU A 1 671 ? 6.432 19.505 -7.489 1.00 92.38 671 GLU A N 1
ATOM 5621 C CA . GLU A 1 671 ? 7.495 18.758 -6.807 1.00 92.38 671 GLU A CA 1
ATOM 5622 C C . GLU A 1 671 ? 8.397 18.009 -7.804 1.00 92.38 671 GLU A C 1
ATOM 5624 O O . GLU A 1 671 ? 9.625 18.063 -7.688 1.00 92.38 671 GLU A O 1
ATOM 5629 N N . LEU A 1 672 ? 7.818 17.372 -8.831 1.00 94.44 672 LEU A N 1
ATOM 5630 C CA . LEU A 1 672 ? 8.592 16.728 -9.892 1.00 94.44 672 LEU A CA 1
ATOM 5631 C C . LEU A 1 672 ? 9.487 17.740 -10.622 1.00 94.44 672 LEU A C 1
ATOM 5633 O O . LEU A 1 672 ? 10.669 17.467 -10.792 1.00 94.44 672 LEU A O 1
ATOM 5637 N N . CYS A 1 673 ? 8.982 18.919 -10.999 1.00 94.25 673 CYS A N 1
ATOM 5638 C CA . CYS A 1 673 ? 9.788 19.956 -11.654 1.00 94.25 673 CYS A CA 1
ATOM 5639 C C . CYS A 1 673 ? 11.018 20.361 -10.838 1.00 94.25 673 CYS A C 1
ATOM 5641 O O . CYS A 1 673 ? 12.097 20.555 -11.409 1.00 94.25 673 CYS A O 1
ATOM 5643 N N . MET A 1 674 ? 10.868 20.482 -9.516 1.00 93.25 674 MET A N 1
ATOM 5644 C CA . MET A 1 674 ? 11.989 20.775 -8.624 1.00 93.25 674 MET A CA 1
ATOM 5645 C C . MET A 1 674 ? 13.025 19.649 -8.647 1.00 93.25 674 MET A C 1
ATOM 5647 O O . MET A 1 674 ? 14.218 19.920 -8.754 1.00 93.25 674 MET A O 1
ATOM 5651 N N . ILE A 1 675 ? 12.582 18.391 -8.589 1.00 93.75 675 ILE A N 1
ATOM 5652 C CA . ILE A 1 675 ? 13.472 17.223 -8.617 1.00 93.75 675 ILE A CA 1
ATOM 5653 C C . ILE A 1 675 ? 14.196 17.105 -9.957 1.00 93.75 675 ILE A C 1
ATOM 5655 O O . ILE A 1 675 ? 15.402 16.887 -9.960 1.00 93.75 675 ILE A O 1
ATOM 5659 N N . LEU A 1 676 ? 13.497 17.273 -11.085 1.00 94.94 676 LEU A N 1
ATOM 5660 C CA . LEU A 1 676 ? 14.111 17.178 -12.413 1.00 94.94 676 LEU A CA 1
ATOM 5661 C C . LEU A 1 676 ? 15.150 18.278 -12.625 1.00 94.94 676 LEU A C 1
ATOM 5663 O O . LEU A 1 676 ? 16.248 17.979 -13.080 1.00 94.94 676 LEU A O 1
ATOM 5667 N N . SER A 1 677 ? 14.842 19.522 -12.236 1.00 94.19 677 SER A N 1
ATOM 5668 C CA . SER A 1 677 ? 15.801 20.633 -12.351 1.00 94.19 677 SER A CA 1
ATOM 5669 C C . SER A 1 677 ? 17.072 20.339 -11.546 1.00 94.19 677 SER A C 1
ATOM 5671 O O . SER A 1 677 ? 18.173 20.447 -12.071 1.00 94.19 677 SER A O 1
ATOM 5673 N N . ARG A 1 678 ? 16.924 19.856 -10.305 1.00 91.94 678 ARG A N 1
ATOM 5674 C CA . ARG A 1 678 ? 18.064 19.475 -9.459 1.00 91.94 678 ARG A CA 1
ATOM 5675 C C . ARG A 1 678 ? 18.831 18.265 -9.980 1.00 91.94 678 ARG A C 1
ATOM 5677 O O . ARG A 1 678 ? 20.046 18.238 -9.865 1.00 91.94 678 ARG A O 1
ATOM 5684 N N . ALA A 1 679 ? 18.152 17.260 -10.530 1.00 91.62 679 ALA A N 1
ATOM 5685 C CA . ALA A 1 679 ? 18.812 16.094 -11.113 1.00 91.62 679 ALA A CA 1
ATOM 5686 C C . ALA A 1 679 ? 19.677 16.493 -12.316 1.00 91.62 679 ALA A C 1
ATOM 5688 O O . ALA A 1 679 ? 20.812 16.044 -12.421 1.00 91.62 679 ALA A O 1
ATOM 5689 N N . ILE A 1 680 ? 19.167 17.373 -13.181 1.00 91.06 680 ILE A N 1
ATOM 5690 C CA . ILE A 1 680 ? 19.924 17.904 -14.319 1.00 91.06 680 ILE A CA 1
ATOM 5691 C C . ILE A 1 680 ? 21.111 18.739 -13.819 1.00 91.06 680 ILE A C 1
ATOM 5693 O O . ILE A 1 680 ? 22.228 18.509 -14.250 1.00 91.06 680 ILE A O 1
ATOM 5697 N N . GLU A 1 681 ? 20.904 19.655 -12.870 1.00 90.19 681 GLU A N 1
ATOM 5698 C CA . GLU A 1 681 ? 21.965 20.553 -12.383 1.00 90.19 681 GLU A CA 1
ATOM 5699 C C . GLU A 1 681 ? 23.050 19.847 -11.550 1.00 90.19 681 GLU A C 1
ATOM 5701 O O . GLU A 1 681 ? 24.232 20.163 -11.669 1.00 90.19 681 GLU A O 1
ATOM 5706 N N . GLU A 1 682 ? 22.663 18.922 -10.667 1.00 88.56 682 GLU A N 1
ATOM 5707 C CA . GLU A 1 682 ? 23.566 18.315 -9.680 1.00 88.56 682 GLU A CA 1
ATOM 5708 C C . GLU A 1 682 ? 24.129 16.952 -10.132 1.00 88.56 682 GLU A C 1
ATOM 5710 O O . GLU A 1 682 ? 25.126 16.500 -9.568 1.00 88.56 682 GLU A O 1
ATOM 5715 N N . MET A 1 683 ? 23.497 16.267 -11.098 1.00 85.94 683 MET A N 1
ATOM 5716 C CA . MET A 1 683 ? 23.797 14.862 -11.432 1.00 85.94 683 MET A CA 1
ATOM 5717 C C . MET A 1 683 ? 24.033 14.593 -12.924 1.00 85.94 683 MET A C 1
ATOM 5719 O O . MET A 1 683 ? 24.157 13.423 -13.285 1.00 85.94 683 MET A O 1
ATOM 5723 N N . GLU A 1 684 ? 24.145 15.626 -13.768 1.00 84.12 684 GLU A N 1
ATOM 5724 C CA . GLU A 1 684 ? 24.284 15.509 -15.231 1.00 84.12 684 GLU A CA 1
ATOM 5725 C C . GLU A 1 684 ? 25.265 14.407 -15.662 1.00 84.12 684 GLU A C 1
ATOM 5727 O O . GLU A 1 684 ? 24.895 13.473 -16.358 1.00 84.12 684 GLU A O 1
ATOM 5732 N N . SER A 1 685 ? 26.497 14.443 -15.151 1.00 83.12 685 SER A N 1
ATOM 5733 C CA . SER A 1 685 ? 27.575 13.518 -15.531 1.00 83.12 685 SER A CA 1
ATOM 5734 C C . SER A 1 685 ? 27.420 12.079 -15.026 1.00 83.12 685 SER A C 1
ATOM 5736 O O . SER A 1 685 ? 28.242 11.226 -15.357 1.00 83.12 685 SER A O 1
ATOM 5738 N N . SER A 1 686 ? 26.418 11.813 -14.189 1.00 85.25 686 SER A N 1
ATOM 5739 C CA . SER A 1 686 ? 26.179 10.509 -13.555 1.00 85.25 686 SER A CA 1
ATOM 5740 C C . SER A 1 686 ? 24.912 9.812 -14.052 1.00 85.25 686 SER A C 1
ATOM 5742 O O . SER A 1 686 ? 24.617 8.696 -13.628 1.00 85.25 686 SER A O 1
ATOM 5744 N N . LEU A 1 687 ? 24.145 10.479 -14.912 1.00 87.19 687 LEU A N 1
ATOM 5745 C CA . LEU A 1 687 ? 22.923 9.955 -15.502 1.00 87.19 687 LEU A CA 1
ATOM 5746 C C . LEU A 1 687 ? 23.216 9.350 -16.873 1.00 87.19 687 LEU A C 1
ATOM 5748 O O . LEU A 1 687 ? 24.087 9.825 -17.593 1.00 87.19 687 LEU A O 1
ATOM 5752 N N . GLU A 1 688 ? 22.453 8.324 -17.245 1.00 86.38 688 GLU A N 1
ATOM 5753 C CA . GLU A 1 688 ? 22.493 7.800 -18.609 1.00 86.38 688 GLU A CA 1
ATOM 5754 C C . GLU A 1 688 ? 21.983 8.849 -19.604 1.00 86.38 688 GLU A C 1
ATOM 5756 O O . GLU A 1 688 ? 21.001 9.543 -19.325 1.00 86.38 688 GLU A O 1
ATOM 5761 N N . ASP A 1 689 ? 22.573 8.901 -20.801 1.00 80.75 689 ASP A N 1
ATOM 5762 C CA . ASP A 1 689 ? 22.205 9.863 -21.852 1.00 80.75 689 ASP A CA 1
ATOM 5763 C C . ASP A 1 689 ? 20.692 9.843 -22.137 1.00 80.75 689 ASP A C 1
ATOM 5765 O O . ASP A 1 689 ? 20.013 10.870 -22.121 1.00 80.75 689 ASP A O 1
ATOM 5769 N N . ASN A 1 690 ? 20.120 8.643 -22.297 1.00 78.00 690 ASN A N 1
ATOM 5770 C CA . ASN A 1 690 ? 18.681 8.465 -22.520 1.00 78.00 690 ASN A CA 1
ATOM 5771 C C . ASN A 1 690 ? 17.834 9.026 -21.367 1.00 78.00 690 ASN A C 1
ATOM 5773 O O . ASN A 1 690 ? 16.725 9.523 -21.588 1.00 78.00 690 ASN A O 1
ATOM 5777 N N . MET A 1 691 ? 18.346 8.940 -20.138 1.00 86.44 691 MET A N 1
ATOM 5778 C CA . MET A 1 691 ? 17.681 9.468 -18.957 1.00 86.44 691 MET A CA 1
ATOM 5779 C C . MET A 1 691 ? 17.722 10.993 -18.939 1.00 86.44 691 MET A C 1
ATOM 5781 O O . MET A 1 691 ? 16.675 11.603 -18.719 1.00 86.44 691 MET A O 1
ATOM 5785 N N . LEU A 1 692 ? 18.877 11.602 -19.230 1.00 85.56 692 LEU A N 1
ATOM 5786 C CA . LEU A 1 692 ? 19.036 13.058 -19.343 1.00 85.56 692 LEU A CA 1
ATOM 5787 C C . LEU A 1 692 ? 18.105 13.659 -20.390 1.00 85.56 692 LEU A C 1
ATOM 5789 O O . LEU A 1 692 ? 17.391 14.624 -20.101 1.00 85.56 692 LEU A O 1
ATOM 5793 N N . VAL A 1 693 ? 18.061 13.055 -21.579 1.00 78.31 693 VAL A N 1
ATOM 5794 C CA . VAL A 1 693 ? 17.173 13.479 -22.668 1.00 78.31 693 VAL A CA 1
ATOM 5795 C C . VAL A 1 693 ? 15.715 13.411 -22.218 1.00 78.31 693 VAL A C 1
ATOM 5797 O O . VAL A 1 693 ? 14.961 14.374 -22.371 1.00 78.31 693 VAL A O 1
ATOM 5800 N N . TYR A 1 694 ? 15.313 12.297 -21.601 1.00 83.19 694 TYR A N 1
ATOM 5801 C CA . TYR A 1 694 ? 13.937 12.100 -21.158 1.00 83.19 694 TYR A CA 1
ATOM 5802 C C . TYR A 1 694 ? 13.499 13.094 -20.074 1.00 83.19 694 TYR A C 1
ATOM 5804 O O . TYR A 1 694 ? 12.416 13.675 -20.186 1.00 83.19 694 TYR A O 1
ATOM 5812 N N . ILE A 1 695 ? 14.311 13.314 -19.034 1.00 90.44 695 ILE A N 1
ATOM 5813 C CA . ILE A 1 695 ? 13.942 14.236 -17.949 1.00 90.44 695 ILE A CA 1
ATOM 5814 C C . ILE A 1 695 ? 13.970 15.697 -18.391 1.00 90.44 695 ILE A C 1
ATOM 5816 O O . ILE A 1 695 ? 13.133 16.471 -17.928 1.00 90.44 695 ILE A O 1
ATOM 5820 N N . SER A 1 696 ? 14.875 16.064 -19.302 1.00 85.81 696 SER A N 1
ATOM 5821 C CA . SER A 1 696 ? 14.948 17.415 -19.867 1.00 85.81 696 SER A CA 1
ATOM 5822 C C . SER A 1 696 ? 13.712 17.715 -20.710 1.00 85.81 696 SER A C 1
ATOM 5824 O O . SER A 1 696 ? 13.052 18.729 -20.488 1.00 85.81 696 SER A O 1
ATOM 5826 N N . MET A 1 697 ? 13.331 16.780 -21.588 1.00 84.62 697 MET A N 1
ATOM 5827 C CA . MET A 1 697 ? 12.088 16.857 -22.358 1.00 84.62 697 MET A CA 1
ATOM 5828 C C . MET A 1 697 ? 10.867 16.967 -21.435 1.00 84.62 697 MET A C 1
ATOM 5830 O O . MET A 1 697 ? 10.031 17.847 -21.614 1.00 84.62 697 MET A O 1
ATOM 5834 N N . LEU A 1 698 ? 10.757 16.106 -20.416 1.00 86.75 698 LEU A N 1
ATOM 5835 C CA . LEU A 1 698 ? 9.602 16.126 -19.516 1.00 86.75 698 LEU A CA 1
ATOM 5836 C C . LEU A 1 698 ? 9.532 17.414 -18.678 1.00 86.75 698 LEU A C 1
ATOM 5838 O O . LEU A 1 698 ? 8.442 17.918 -18.406 1.00 86.75 698 LEU A O 1
ATOM 5842 N N . LEU A 1 699 ? 10.677 17.952 -18.251 1.00 90.88 699 LEU A N 1
ATOM 5843 C CA . LEU A 1 699 ? 10.740 19.220 -17.530 1.00 90.88 699 LEU A CA 1
ATOM 5844 C C . LEU A 1 699 ? 10.227 20.375 -18.397 1.00 90.88 699 LEU A C 1
ATOM 5846 O O . LEU A 1 699 ? 9.451 21.200 -17.906 1.00 90.88 699 LEU A O 1
ATOM 5850 N N . ASP A 1 700 ? 10.638 20.412 -19.664 1.00 84.88 700 ASP A N 1
ATOM 5851 C CA . ASP A 1 700 ? 10.176 21.406 -20.629 1.00 84.88 700 ASP A CA 1
ATOM 5852 C C . ASP A 1 700 ? 8.668 21.268 -20.901 1.00 84.88 700 ASP A C 1
ATOM 5854 O O . ASP A 1 700 ? 7.919 22.239 -20.760 1.00 84.88 700 ASP A O 1
ATOM 5858 N N . ASP A 1 701 ? 8.191 20.035 -21.113 1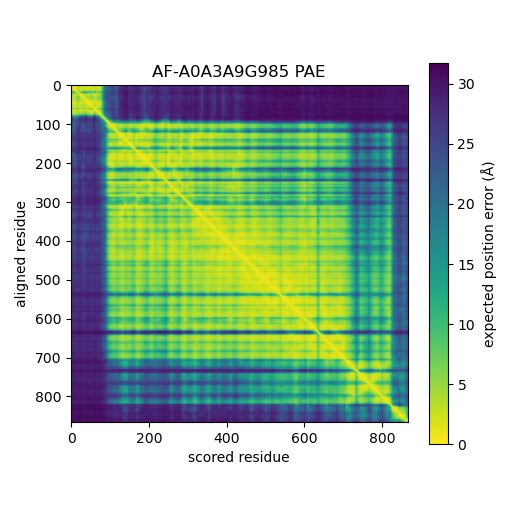.00 82.38 701 ASP A N 1
ATOM 5859 C CA . ASP A 1 701 ? 6.771 19.699 -21.281 1.00 82.38 701 ASP A CA 1
ATOM 5860 C C . ASP A 1 701 ? 5.895 20.254 -20.150 1.00 82.38 701 ASP A C 1
ATOM 5862 O O . ASP A 1 701 ? 4.802 20.788 -20.390 1.00 82.38 701 ASP A O 1
ATOM 5866 N N . ILE A 1 702 ? 6.354 20.113 -18.901 1.00 86.31 702 ILE A N 1
ATOM 5867 C CA . ILE A 1 702 ? 5.619 20.585 -17.725 1.00 86.31 702 ILE A CA 1
ATOM 5868 C C . ILE A 1 702 ? 5.667 22.115 -17.637 1.00 86.31 702 ILE A C 1
ATOM 5870 O O . ILE A 1 702 ? 4.616 22.738 -17.450 1.00 86.31 702 ILE A O 1
ATOM 5874 N N . LYS A 1 703 ? 6.849 22.729 -17.797 1.00 86.88 703 LYS A N 1
ATOM 5875 C CA . LYS A 1 703 ? 7.037 24.189 -17.694 1.00 86.88 703 LYS A CA 1
ATOM 5876 C C . LYS A 1 703 ? 6.262 24.946 -18.773 1.00 86.88 703 LYS A C 1
ATOM 5878 O O . LYS A 1 703 ? 5.584 25.928 -18.465 1.00 86.88 703 LYS A O 1
ATOM 5883 N N . ASN A 1 704 ? 6.302 24.455 -20.008 1.00 81.12 704 ASN A N 1
ATOM 5884 C CA . ASN A 1 704 ? 5.709 25.116 -21.169 1.00 81.12 704 ASN A CA 1
ATOM 5885 C C . ASN A 1 704 ? 4.266 24.681 -21.446 1.00 81.12 704 ASN A C 1
ATOM 5887 O O . ASN A 1 704 ? 3.628 25.211 -22.355 1.00 81.12 704 ASN A O 1
ATOM 5891 N N . LYS A 1 705 ? 3.721 23.732 -20.667 1.00 75.75 705 LYS A N 1
ATOM 5892 C CA . LYS A 1 705 ? 2.421 23.088 -20.945 1.00 75.75 705 LYS A CA 1
ATOM 5893 C C . LYS A 1 705 ? 2.376 22.502 -22.369 1.00 75.75 705 LYS A C 1
ATOM 5895 O O . LYS A 1 705 ? 1.329 22.487 -23.017 1.00 75.75 705 LYS A O 1
ATOM 5900 N N . ALA A 1 706 ? 3.526 22.011 -22.829 1.00 71.38 706 ALA A N 1
ATOM 5901 C CA . ALA A 1 706 ? 3.773 21.413 -24.143 1.00 71.38 706 ALA A CA 1
ATOM 5902 C C . ALA A 1 706 ? 3.338 19.933 -24.220 1.00 71.38 706 ALA A C 1
ATOM 5904 O O . ALA A 1 706 ? 3.384 19.273 -25.251 1.00 71.38 706 ALA A O 1
ATOM 5905 N N . ASN A 1 707 ? 2.755 19.427 -23.141 1.00 67.50 707 ASN A N 1
ATOM 5906 C CA . ASN A 1 707 ? 2.335 18.049 -22.935 1.00 67.50 707 ASN A CA 1
ATOM 5907 C C . ASN A 1 707 ? 1.100 17.582 -23.748 1.00 67.50 707 ASN A C 1
ATOM 5909 O O . ASN A 1 707 ? 0.426 16.624 -23.342 1.00 67.50 707 ASN A O 1
ATOM 5913 N N . THR A 1 708 ? 0.737 18.228 -24.861 1.00 65.25 708 THR A N 1
ATOM 5914 C CA . THR A 1 708 ? -0.396 17.819 -25.712 1.00 65.25 708 THR A CA 1
ATOM 5915 C C . THR A 1 708 ? 0.083 17.387 -27.090 1.00 65.25 708 THR A C 1
ATOM 5917 O O . THR A 1 708 ? 0.987 17.979 -27.660 1.00 65.25 708 THR A O 1
ATOM 5920 N N . ILE A 1 709 ? -0.567 16.386 -27.690 1.00 64.31 709 ILE A N 1
ATOM 5921 C CA . ILE A 1 709 ? -0.245 15.983 -29.069 1.00 64.31 709 ILE A CA 1
ATOM 5922 C C . ILE A 1 709 ? -0.473 17.118 -30.080 1.00 64.31 709 ILE A C 1
ATOM 5924 O O . ILE A 1 709 ? 0.134 17.127 -31.144 1.00 64.31 709 ILE A O 1
ATOM 5928 N N . GLY A 1 710 ? -1.320 18.095 -29.731 1.00 64.94 710 GLY A N 1
ATOM 5929 C CA . GLY A 1 710 ? -1.478 19.332 -30.488 1.00 64.94 710 GLY A CA 1
ATOM 5930 C C . GLY A 1 710 ? -0.193 20.158 -30.521 1.00 64.94 710 GLY A C 1
ATOM 5931 O O . GLY A 1 710 ? 0.142 20.665 -31.588 1.00 64.94 710 GLY A O 1
ATOM 5932 N N . HIS A 1 711 ? 0.534 20.237 -29.402 1.00 71.12 711 HIS A N 1
ATOM 5933 C CA . HIS A 1 711 ? 1.828 20.911 -29.313 1.00 71.12 711 HIS A CA 1
ATOM 5934 C C . HIS A 1 711 ? 2.887 20.213 -30.171 1.00 71.12 711 HIS A C 1
ATOM 5936 O O . HIS A 1 711 ? 3.390 20.842 -31.093 1.00 71.12 711 HIS A O 1
ATOM 5942 N N . LEU A 1 712 ? 3.102 18.901 -29.995 1.00 71.69 712 LEU A N 1
ATOM 5943 C CA . LEU A 1 712 ? 4.038 18.153 -30.848 1.00 71.69 712 LEU A CA 1
ATOM 5944 C C . LEU A 1 712 ? 3.667 18.271 -32.334 1.00 71.69 712 LEU A C 1
ATOM 5946 O O . LEU A 1 712 ? 4.532 18.464 -33.180 1.00 71.69 712 LEU A O 1
ATOM 5950 N N . TYR A 1 713 ? 2.376 18.194 -32.678 1.00 73.88 713 TYR A N 1
ATOM 5951 C CA . TYR A 1 713 ? 1.951 18.453 -34.053 1.00 73.88 713 TYR A CA 1
ATOM 5952 C C . TYR A 1 713 ? 2.373 19.851 -34.502 1.00 73.88 713 TYR A C 1
ATOM 5954 O O . TYR A 1 713 ? 2.817 19.995 -35.628 1.00 73.88 713 TYR A O 1
ATOM 5962 N N . HIS A 1 714 ? 2.177 20.888 -33.682 1.00 74.50 714 HIS A N 1
ATOM 5963 C CA . HIS A 1 714 ? 2.538 22.257 -34.047 1.00 74.50 714 HIS A CA 1
ATOM 5964 C C . HIS A 1 714 ? 4.033 22.410 -34.294 1.00 74.50 714 HIS A C 1
ATOM 5966 O O . HIS A 1 714 ? 4.396 23.044 -35.281 1.00 74.50 714 HIS A O 1
ATOM 5972 N N . GLU A 1 715 ? 4.858 21.800 -33.448 1.00 78.31 715 GLU A N 1
ATOM 5973 C CA . GLU A 1 715 ? 6.307 21.781 -33.619 1.00 78.31 715 GLU A CA 1
ATOM 5974 C C . GLU A 1 715 ? 6.673 21.070 -34.922 1.00 78.31 715 GLU A C 1
ATOM 5976 O O . GLU A 1 715 ? 7.202 21.700 -35.830 1.00 78.31 715 GLU A O 1
ATOM 5981 N N . LEU A 1 716 ? 6.265 19.812 -35.105 1.00 79.94 716 LEU A N 1
ATOM 5982 C CA . LEU A 1 716 ? 6.576 19.056 -36.325 1.00 79.94 716 LEU A CA 1
ATOM 5983 C C . LEU A 1 716 ? 5.990 19.695 -37.595 1.00 79.94 716 LEU A C 1
ATOM 5985 O O . LEU A 1 716 ? 6.556 19.586 -38.679 1.00 79.94 716 LEU A O 1
ATOM 5989 N N . TYR A 1 717 ? 4.850 20.378 -37.488 1.00 80.81 717 TYR A N 1
ATOM 5990 C CA . TYR A 1 717 ? 4.235 21.087 -38.608 1.00 80.81 717 TYR A CA 1
ATOM 5991 C C . TYR A 1 717 ? 5.060 22.301 -39.054 1.00 80.81 717 TYR A C 1
ATOM 5993 O O . TYR A 1 717 ? 4.948 22.695 -40.215 1.00 80.81 717 TYR A O 1
ATOM 6001 N N . ALA A 1 718 ? 5.917 22.855 -38.188 1.00 84.38 718 ALA A N 1
ATOM 6002 C CA . ALA A 1 718 ? 6.827 23.947 -38.529 1.00 84.38 718 ALA A CA 1
ATOM 6003 C C . ALA A 1 718 ? 7.920 23.529 -39.531 1.00 84.38 718 ALA A C 1
ATOM 6005 O O . ALA A 1 718 ? 8.440 24.387 -40.241 1.00 84.38 718 ALA A O 1
ATOM 6006 N N . LEU A 1 719 ? 8.201 22.226 -39.700 1.00 84.81 719 LEU A N 1
ATOM 6007 C CA . LEU A 1 719 ? 9.130 21.720 -40.729 1.00 84.81 719 LEU A CA 1
ATOM 6008 C C . LEU A 1 719 ? 8.784 22.205 -42.142 1.00 84.81 719 LEU A C 1
ATOM 6010 O O . LEU A 1 719 ? 9.664 22.332 -42.993 1.00 84.81 719 LEU A O 1
ATOM 6014 N N . LYS A 1 720 ? 7.502 22.483 -42.422 1.00 86.00 720 LYS A N 1
ATOM 6015 C CA . LYS A 1 720 ? 7.060 22.980 -43.736 1.00 86.00 720 LYS A CA 1
ATOM 6016 C C . LYS A 1 720 ? 7.613 24.377 -44.053 1.00 86.00 720 LYS A C 1
ATOM 6018 O O . LYS A 1 720 ? 7.622 24.780 -45.216 1.00 86.00 720 LYS A O 1
ATOM 6023 N N . ASP A 1 721 ? 8.024 25.115 -43.028 1.00 87.31 721 ASP A N 1
ATOM 6024 C CA . ASP A 1 721 ? 8.513 26.485 -43.139 1.00 87.31 721 ASP A CA 1
ATOM 6025 C C . ASP A 1 721 ? 10.056 26.536 -43.145 1.00 87.31 721 ASP A C 1
ATOM 6027 O O . ASP A 1 721 ? 10.637 27.575 -43.461 1.00 87.31 721 ASP A O 1
ATOM 6031 N N . ILE A 1 722 ? 10.731 25.409 -42.880 1.00 89.56 722 ILE A N 1
ATOM 6032 C CA . ILE A 1 722 ? 12.195 25.292 -42.899 1.00 89.56 722 ILE A CA 1
ATOM 6033 C C . ILE A 1 722 ? 12.661 24.995 -44.325 1.00 89.56 722 ILE A C 1
ATOM 6035 O O . ILE A 1 722 ? 12.410 23.922 -44.870 1.00 89.56 722 ILE A O 1
ATOM 6039 N N . GLN A 1 723 ? 13.331 25.958 -44.954 1.00 89.38 723 GLN A N 1
ATOM 6040 C CA . GLN A 1 723 ? 13.917 25.785 -46.286 1.00 89.38 723 GLN A CA 1
ATOM 6041 C C . GLN A 1 723 ? 15.202 24.961 -46.216 1.00 89.38 723 GLN A C 1
ATOM 6043 O O . GLN A 1 723 ? 15.969 25.093 -45.265 1.00 89.38 723 GLN A O 1
ATOM 6048 N N . ARG A 1 724 ? 15.480 24.172 -47.259 1.00 88.12 724 ARG A N 1
ATOM 6049 C CA . ARG A 1 724 ? 16.743 23.438 -47.366 1.00 88.12 724 ARG A CA 1
ATOM 6050 C C . ARG A 1 724 ? 17.913 24.415 -47.563 1.00 88.12 724 ARG A C 1
ATOM 6052 O O . ARG A 1 724 ? 18.069 25.014 -48.634 1.00 88.12 724 ARG A O 1
ATOM 6059 N N . SER A 1 725 ? 18.766 24.539 -46.552 1.00 85.81 725 SER A N 1
ATOM 6060 C CA . SER A 1 725 ? 19.961 25.387 -46.484 1.00 85.81 725 SER A CA 1
ATOM 6061 C C . SER A 1 725 ? 20.926 25.141 -47.645 1.00 85.81 725 SER A C 1
ATOM 6063 O O . SER A 1 725 ? 21.583 26.071 -48.111 1.00 85.81 725 SER A O 1
ATOM 6065 N N . GLY A 1 726 ? 20.955 23.913 -48.181 1.00 82.38 726 GLY A N 1
ATOM 6066 C CA . GLY A 1 726 ? 21.656 23.557 -49.423 1.00 82.38 726 GLY A CA 1
ATOM 6067 C C . GLY A 1 726 ? 21.360 24.509 -50.575 1.00 82.38 726 GLY A C 1
ATOM 6068 O O . GLY A 1 726 ? 22.279 25.022 -51.215 1.00 82.38 726 GLY A O 1
ATOM 6069 N N . TRP A 1 727 ? 20.080 24.775 -50.814 1.00 83.12 727 TRP A N 1
ATOM 6070 C CA . TRP A 1 727 ? 19.633 25.638 -51.899 1.00 83.12 727 TRP A CA 1
ATOM 6071 C C . TRP A 1 727 ? 19.780 27.114 -51.548 1.00 83.12 727 TRP A C 1
ATOM 6073 O O . TRP A 1 727 ? 20.248 27.888 -52.381 1.00 83.12 727 TRP A O 1
ATOM 6083 N N . VAL A 1 728 ? 19.455 27.479 -50.306 1.00 81.62 728 VAL A N 1
ATOM 6084 C CA . VAL A 1 728 ? 19.526 28.863 -49.817 1.00 81.62 728 VAL A CA 1
ATOM 6085 C C . VAL A 1 728 ? 20.953 29.413 -49.887 1.00 81.62 728 VAL A C 1
ATOM 6087 O O . VAL A 1 728 ? 21.152 30.546 -50.322 1.00 81.62 728 VAL A O 1
ATOM 6090 N N . GLU A 1 729 ? 21.951 28.626 -49.479 1.00 77.69 729 GLU A N 1
ATOM 6091 C CA . GLU A 1 729 ? 23.343 29.083 -49.413 1.00 77.69 729 GLU A CA 1
ATOM 6092 C C . GLU A 1 729 ? 24.094 28.930 -50.743 1.00 77.69 729 GLU A C 1
ATOM 6094 O O . GLU A 1 729 ? 24.962 29.748 -51.052 1.00 77.69 729 GLU A O 1
ATOM 6099 N N . LYS A 1 730 ? 23.789 27.892 -51.540 1.00 73.12 730 LYS A N 1
ATOM 6100 C CA . LYS A 1 730 ? 24.581 27.555 -52.740 1.00 73.12 730 LYS A CA 1
ATOM 6101 C C . LYS A 1 730 ? 24.016 28.120 -54.044 1.00 73.12 730 LYS A C 1
ATOM 6103 O O . LYS A 1 730 ? 24.766 28.240 -55.015 1.00 73.12 730 LYS A O 1
ATOM 6108 N N . ILE A 1 731 ? 22.738 28.504 -54.098 1.00 72.44 731 ILE A N 1
ATOM 6109 C CA . ILE A 1 731 ? 22.182 29.200 -55.266 1.00 72.44 731 ILE A CA 1
ATOM 6110 C C . ILE A 1 731 ? 22.488 30.698 -55.132 1.00 72.44 731 ILE A C 1
ATOM 6112 O O . ILE A 1 731 ? 21.888 31.411 -54.332 1.00 72.44 731 ILE A O 1
ATOM 6116 N N . GLN A 1 732 ? 23.445 31.190 -55.927 1.00 57.56 732 GLN A N 1
ATOM 6117 C CA . GLN A 1 732 ? 23.799 32.613 -55.964 1.00 57.56 732 GLN A CA 1
ATOM 6118 C C . GLN A 1 732 ? 22.584 33.482 -56.327 1.00 57.56 732 GLN A C 1
ATOM 6120 O O . GLN A 1 732 ? 21.885 33.213 -57.305 1.00 57.56 732 GLN A O 1
ATOM 6125 N N . LYS A 1 733 ? 22.366 34.577 -55.583 1.00 53.22 733 LYS A N 1
ATOM 6126 C CA . LYS A 1 733 ? 21.364 35.600 -55.927 1.00 53.22 733 LYS A CA 1
ATOM 6127 C C . LYS A 1 733 ? 21.586 36.081 -57.369 1.00 53.22 733 LYS A C 1
ATOM 6129 O O . LYS A 1 733 ? 22.527 36.825 -57.628 1.00 53.22 733 LYS A O 1
ATOM 6134 N N . GLY A 1 734 ? 20.705 35.668 -58.282 1.00 55.62 734 GLY A N 1
ATOM 6135 C CA . GLY A 1 734 ? 20.672 36.125 -59.676 1.00 55.62 734 GLY A CA 1
ATOM 6136 C C . GLY A 1 734 ? 20.911 35.062 -60.754 1.00 55.62 734 GLY A C 1
ATOM 6137 O O . GLY A 1 734 ? 20.747 35.387 -61.925 1.00 55.62 734 GLY A O 1
ATOM 6138 N N . SER A 1 735 ? 21.256 33.812 -60.416 1.00 62.47 735 SER A N 1
ATOM 6139 C CA . SER A 1 735 ? 21.450 32.752 -61.426 1.00 62.47 735 SER A CA 1
ATOM 6140 C C . SER A 1 735 ? 20.147 32.068 -61.859 1.00 62.47 735 SER A C 1
ATOM 6142 O O . SER A 1 735 ? 20.038 31.648 -63.008 1.00 62.47 735 SER A O 1
ATOM 6144 N N . ILE A 1 736 ? 19.143 32.006 -60.979 1.00 62.47 736 ILE A N 1
ATOM 6145 C CA . ILE A 1 736 ? 17.765 31.579 -61.263 1.00 62.47 736 ILE A CA 1
ATOM 6146 C C . ILE A 1 736 ? 16.839 32.392 -60.346 1.00 62.47 736 ILE A C 1
ATOM 6148 O O . ILE A 1 736 ? 17.125 32.536 -59.156 1.00 62.47 736 ILE A O 1
ATOM 6152 N N . GLN A 1 737 ? 15.740 32.939 -60.874 1.00 62.09 737 GLN A N 1
ATOM 6153 C CA . GLN A 1 737 ? 14.703 33.562 -60.048 1.00 62.09 737 GLN A CA 1
ATOM 6154 C C . GLN A 1 737 ? 13.876 32.446 -59.398 1.00 62.09 737 GLN A C 1
ATOM 6156 O O . GLN A 1 737 ? 12.995 31.866 -60.027 1.00 62.09 737 GLN A O 1
ATOM 6161 N N . VAL A 1 738 ? 14.235 32.086 -58.166 1.00 65.56 738 VAL A N 1
ATOM 6162 C CA . VAL A 1 738 ? 13.538 31.063 -57.383 1.00 65.56 738 VAL A CA 1
ATOM 6163 C C . VAL A 1 738 ? 12.675 31.767 -56.344 1.00 65.56 738 VAL A C 1
ATOM 6165 O O . VAL A 1 738 ? 13.198 32.350 -55.398 1.00 65.56 738 VAL A O 1
ATOM 6168 N N . ASP A 1 739 ? 11.354 31.719 -56.525 1.00 70.88 739 ASP A N 1
ATOM 6169 C CA . ASP A 1 739 ? 10.399 32.356 -55.606 1.00 70.88 739 ASP A CA 1
ATOM 6170 C C . ASP A 1 739 ? 10.311 31.622 -54.256 1.00 70.88 739 ASP A C 1
ATOM 6172 O O . ASP A 1 739 ? 9.974 32.220 -53.234 1.00 70.88 739 ASP A O 1
ATOM 6176 N N . ARG A 1 740 ? 10.618 30.318 -54.240 1.00 80.62 740 ARG A N 1
ATOM 6177 C CA . ARG A 1 740 ? 10.622 29.476 -53.041 1.00 80.62 740 ARG A CA 1
ATOM 6178 C C . ARG A 1 740 ? 11.531 28.263 -53.228 1.00 80.62 740 ARG A C 1
ATOM 6180 O O . ARG A 1 740 ? 11.418 27.554 -54.225 1.00 80.62 740 ARG A O 1
ATOM 6187 N N . PHE A 1 741 ? 12.389 28.012 -52.244 1.00 84.56 741 PHE A N 1
ATOM 6188 C CA . PHE A 1 741 ? 13.178 26.785 -52.169 1.00 84.56 741 PHE A CA 1
ATOM 6189 C C . PHE A 1 741 ? 12.363 25.632 -51.573 1.00 84.56 741 PHE A C 1
ATOM 6191 O O . PHE A 1 741 ? 11.418 25.857 -50.813 1.00 84.56 741 PHE A O 1
ATOM 6198 N N . GLU A 1 742 ? 12.755 24.408 -51.929 1.00 87.25 742 GLU A N 1
ATOM 6199 C CA . GLU A 1 742 ? 12.287 23.174 -51.290 1.00 87.25 742 GLU A CA 1
ATOM 6200 C C . GLU A 1 742 ? 12.424 23.286 -49.765 1.00 87.25 742 GLU A C 1
ATOM 6202 O O . GLU A 1 742 ? 13.450 23.757 -49.262 1.00 87.25 742 GLU A O 1
ATOM 6207 N N . ASN A 1 743 ? 11.392 22.863 -49.037 1.00 90.00 743 ASN A N 1
ATOM 6208 C CA . ASN A 1 743 ? 11.438 22.734 -47.581 1.00 90.00 743 ASN A CA 1
ATOM 6209 C C . ASN A 1 743 ? 11.702 21.285 -47.137 1.00 90.00 743 ASN A C 1
ATOM 6211 O O . ASN A 1 743 ? 11.655 20.349 -47.936 1.00 90.00 743 ASN A O 1
ATOM 6215 N N . VAL A 1 744 ? 11.964 21.093 -45.847 1.00 87.06 744 VAL A N 1
ATOM 6216 C CA . VAL A 1 744 ? 12.298 19.777 -45.271 1.00 87.06 744 VAL A CA 1
ATOM 6217 C C . VAL A 1 744 ? 11.176 18.747 -45.454 1.00 87.06 744 VAL A C 1
ATOM 6219 O O . VAL A 1 744 ? 11.433 17.577 -45.737 1.00 87.06 744 VAL A O 1
ATOM 6222 N N . VAL A 1 745 ? 9.908 19.162 -45.355 1.00 86.81 745 VAL A N 1
ATOM 6223 C CA . VAL A 1 745 ? 8.753 18.261 -45.555 1.00 86.81 745 VAL A CA 1
ATOM 6224 C C . VAL A 1 745 ? 8.644 17.798 -47.008 1.00 86.81 745 VAL A C 1
ATOM 6226 O O . VAL A 1 745 ? 8.358 16.634 -47.279 1.00 86.81 745 VAL A O 1
ATOM 6229 N N . GLU A 1 746 ? 8.866 18.702 -47.960 1.00 88.00 746 GLU A N 1
ATOM 6230 C CA . GLU A 1 746 ? 8.913 18.373 -49.383 1.00 88.00 746 GLU A CA 1
ATOM 6231 C C . GLU A 1 746 ? 10.056 17.400 -49.654 1.00 88.00 746 GLU A C 1
ATOM 6233 O O . GLU A 1 746 ? 9.825 16.373 -50.292 1.00 88.00 746 GLU A O 1
ATOM 6238 N N . HIS A 1 747 ? 11.235 17.662 -49.089 1.00 89.75 747 HIS A N 1
ATOM 6239 C CA . HIS A 1 747 ? 12.403 16.796 -49.207 1.00 89.75 747 HIS A CA 1
ATOM 6240 C C . HIS A 1 747 ? 12.134 15.375 -48.706 1.00 89.75 747 HIS A C 1
ATOM 6242 O O . HIS A 1 747 ? 12.254 14.404 -49.459 1.00 89.75 747 HIS A O 1
ATOM 6248 N N . THR A 1 748 ? 11.693 15.249 -47.455 1.00 85.88 748 THR A N 1
ATOM 6249 C CA . THR A 1 748 ? 11.361 13.962 -46.826 1.00 85.88 748 THR A CA 1
ATOM 6250 C C . THR A 1 748 ? 10.266 13.218 -47.593 1.00 85.88 748 THR A C 1
ATOM 6252 O O . THR A 1 748 ? 10.379 12.009 -47.822 1.00 85.88 748 THR A O 1
ATOM 6255 N N . TYR A 1 749 ? 9.234 13.920 -48.074 1.00 88.50 749 TYR A N 1
ATOM 6256 C CA . TYR A 1 749 ? 8.176 13.315 -48.883 1.00 88.50 749 TYR A CA 1
ATOM 6257 C C . TYR A 1 749 ? 8.673 12.837 -50.254 1.00 88.50 749 TYR A C 1
ATOM 6259 O O . TYR A 1 749 ? 8.336 11.727 -50.674 1.00 88.50 749 TYR A O 1
ATOM 6267 N N . TYR A 1 750 ? 9.491 13.629 -50.953 1.00 88.81 750 TYR A N 1
ATOM 6268 C CA . TYR A 1 750 ? 10.074 13.223 -52.233 1.00 88.81 750 TYR A CA 1
ATOM 6269 C C . TYR A 1 750 ? 11.051 12.058 -52.061 1.00 88.81 750 TYR A C 1
ATOM 6271 O O . TYR A 1 750 ? 10.989 11.104 -52.838 1.00 88.81 750 TYR A O 1
ATOM 6279 N N . ALA A 1 751 ? 11.890 12.068 -51.024 1.00 84.88 751 ALA A N 1
ATOM 6280 C CA . ALA A 1 751 ? 12.776 10.956 -50.691 1.00 84.88 751 ALA A CA 1
ATOM 6281 C C . ALA A 1 751 ? 11.977 9.670 -50.428 1.00 84.88 751 ALA A C 1
ATOM 6283 O O . ALA A 1 751 ? 12.286 8.613 -50.986 1.00 84.88 751 ALA A O 1
ATOM 6284 N N . TRP A 1 752 ? 10.890 9.767 -49.657 1.00 91.56 752 TRP A N 1
ATOM 6285 C CA . TRP A 1 752 ? 9.962 8.661 -49.439 1.00 91.56 752 TRP A CA 1
ATOM 6286 C C . TRP A 1 752 ? 9.315 8.168 -50.737 1.00 91.56 752 TRP A C 1
ATOM 6288 O O . TRP A 1 752 ? 9.268 6.960 -50.971 1.00 91.56 752 TRP A O 1
ATOM 6298 N N . LEU A 1 753 ? 8.848 9.076 -51.601 1.00 84.94 753 LEU A N 1
ATOM 6299 C CA . LEU A 1 753 ? 8.232 8.741 -52.887 1.00 84.94 753 LEU A CA 1
ATOM 6300 C C . LEU A 1 753 ? 9.217 7.993 -53.793 1.00 84.94 753 LEU A C 1
ATOM 6302 O O . LEU A 1 753 ? 8.862 6.969 -54.378 1.00 84.94 753 LEU A O 1
ATOM 6306 N N . LEU A 1 754 ? 10.464 8.464 -53.870 1.00 85.25 754 LEU A N 1
ATOM 6307 C CA . LEU A 1 754 ? 11.537 7.785 -54.593 1.00 85.25 754 LEU A CA 1
ATOM 6308 C C . LEU A 1 754 ? 11.811 6.404 -53.993 1.00 85.25 754 LEU A C 1
ATOM 6310 O O . LEU A 1 754 ? 11.874 5.420 -54.727 1.00 85.25 754 LEU A O 1
ATOM 6314 N N . GLY A 1 755 ? 11.895 6.298 -52.667 1.00 82.62 755 GLY A N 1
ATOM 6315 C CA . GLY A 1 755 ? 12.017 5.012 -51.991 1.00 82.62 755 GLY A CA 1
ATOM 6316 C C . GLY A 1 755 ? 10.863 4.071 -52.345 1.00 82.62 755 GLY A C 1
ATOM 6317 O O . GLY A 1 755 ? 11.074 2.896 -52.632 1.00 82.62 755 GLY A O 1
ATOM 6318 N N . MET A 1 756 ? 9.632 4.576 -52.370 1.00 88.56 756 MET A N 1
ATOM 6319 C CA . MET A 1 756 ? 8.437 3.776 -52.629 1.00 88.56 756 MET A CA 1
ATOM 6320 C C . MET A 1 756 ? 8.445 3.226 -54.059 1.00 88.56 756 MET A C 1
ATOM 6322 O O . MET A 1 756 ? 8.144 2.046 -54.251 1.00 88.56 756 MET A O 1
ATOM 6326 N N . LEU A 1 757 ? 8.866 4.037 -55.032 1.00 81.06 757 LEU A N 1
ATOM 6327 C CA . LEU A 1 757 ? 8.942 3.656 -56.443 1.00 81.06 757 LEU A CA 1
ATOM 6328 C C . LEU A 1 757 ? 10.131 2.740 -56.766 1.00 81.06 757 LEU A C 1
ATOM 6330 O O . LEU A 1 757 ? 9.976 1.804 -57.547 1.00 81.06 757 LEU A O 1
ATOM 6334 N N . TYR A 1 758 ? 11.306 3.002 -56.186 1.00 87.50 758 TYR A N 1
ATOM 6335 C CA . TYR A 1 758 ? 12.562 2.387 -56.630 1.00 87.50 758 TYR A CA 1
ATOM 6336 C C . TYR A 1 758 ? 13.113 1.308 -55.696 1.00 87.50 758 TYR A C 1
ATOM 6338 O O . TYR A 1 758 ? 13.925 0.490 -56.133 1.00 87.50 758 TYR A O 1
ATOM 6346 N N . LEU A 1 759 ? 12.692 1.254 -54.427 1.00 86.00 759 LEU A N 1
ATOM 6347 C CA . LEU A 1 759 ? 13.131 0.180 -53.539 1.00 86.00 759 LEU A CA 1
ATOM 6348 C C . LEU A 1 759 ? 12.449 -1.146 -53.917 1.00 86.00 759 LEU A C 1
ATOM 6350 O O . LEU A 1 759 ? 11.228 -1.180 -54.115 1.00 86.00 759 LEU A O 1
ATOM 6354 N N . PRO A 1 760 ? 13.207 -2.253 -53.979 1.00 87.06 760 PRO A N 1
ATOM 6355 C CA . PRO A 1 760 ? 12.680 -3.541 -54.407 1.00 87.06 760 PRO A CA 1
ATOM 6356 C C . PRO A 1 760 ? 11.672 -4.107 -53.399 1.00 87.06 760 PRO A C 1
ATOM 6358 O O . PRO A 1 760 ? 11.896 -4.104 -52.197 1.00 87.06 760 PRO A O 1
ATOM 6361 N N . GLU A 1 761 ? 10.559 -4.658 -53.883 1.00 85.88 761 GLU A N 1
ATOM 6362 C CA . GLU A 1 761 ? 9.535 -5.257 -53.003 1.00 85.88 761 GLU A CA 1
ATOM 6363 C C . GLU A 1 761 ? 10.055 -6.461 -52.207 1.00 85.88 761 GLU A C 1
ATOM 6365 O O . GLU A 1 761 ? 9.557 -6.785 -51.129 1.00 85.88 761 GLU A O 1
ATOM 6370 N N . LYS A 1 762 ? 11.067 -7.144 -52.744 1.00 85.50 762 LYS A N 1
ATOM 6371 C CA . LYS A 1 762 ? 11.712 -8.293 -52.116 1.00 85.50 762 LYS A CA 1
ATOM 6372 C C . LYS A 1 762 ? 13.143 -7.946 -51.753 1.00 85.50 762 LYS A C 1
ATOM 6374 O O . LYS A 1 762 ? 13.798 -7.156 -52.428 1.00 85.50 762 LYS A O 1
ATOM 6379 N N . LYS A 1 763 ? 13.632 -8.611 -50.708 1.00 87.75 763 LYS A N 1
ATOM 6380 C CA . LYS A 1 763 ? 15.037 -8.579 -50.314 1.00 87.75 763 LYS A CA 1
ATOM 6381 C C . LYS A 1 763 ? 15.945 -8.835 -51.539 1.00 87.75 763 LYS A C 1
ATOM 6383 O O . LYS A 1 763 ? 15.780 -9.876 -52.178 1.00 87.75 763 LYS A O 1
ATOM 6388 N N . PRO A 1 764 ? 16.907 -7.941 -51.830 1.00 86.81 764 PRO A N 1
ATOM 6389 C CA . PRO A 1 764 ? 17.938 -8.176 -52.840 1.00 86.81 764 PRO A CA 1
ATOM 6390 C C . PRO A 1 764 ? 18.861 -9.351 -52.490 1.00 86.81 764 PRO A C 1
ATOM 6392 O O . PRO A 1 764 ? 19.012 -9.719 -51.323 1.00 86.81 764 PRO A O 1
ATOM 6395 N N . GLU A 1 765 ? 19.519 -9.924 -53.496 1.00 85.19 765 GLU A N 1
ATOM 6396 C CA . GLU A 1 765 ? 20.474 -11.019 -53.303 1.00 85.19 765 GLU A CA 1
ATOM 6397 C C . GLU A 1 765 ? 21.749 -10.572 -52.564 1.00 85.19 765 GLU A C 1
ATOM 6399 O O . GLU A 1 765 ? 22.241 -9.456 -52.745 1.00 85.19 765 GLU A O 1
ATOM 6404 N N . GLY A 1 766 ? 22.299 -11.467 -51.736 1.00 83.75 766 GLY A N 1
ATOM 6405 C CA . GLY A 1 766 ? 23.525 -11.2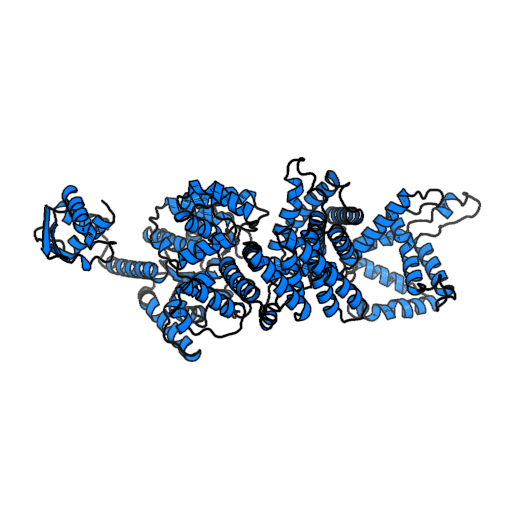54 -50.960 1.00 83.75 766 GLY A CA 1
ATOM 6406 C C . GLY A 1 766 ? 23.298 -11.113 -49.450 1.00 83.75 766 GLY A C 1
ATOM 6407 O O . GLY A 1 766 ? 22.290 -10.573 -48.989 1.00 83.75 766 GLY A O 1
ATOM 6408 N N . GLU A 1 767 ? 24.266 -11.585 -48.659 1.00 78.25 767 GLU A N 1
ATOM 6409 C CA . GLU A 1 767 ? 24.175 -11.630 -47.190 1.00 78.25 767 GLU A CA 1
ATOM 6410 C C . GLU A 1 767 ? 23.964 -10.251 -46.548 1.00 78.25 767 GLU A C 1
ATOM 6412 O O . GLU A 1 767 ? 23.235 -10.123 -45.563 1.00 78.25 767 GLU A O 1
ATOM 6417 N N . LYS A 1 768 ? 24.513 -9.189 -47.152 1.00 81.25 768 LYS A N 1
ATOM 6418 C CA . LYS A 1 768 ? 24.366 -7.808 -46.663 1.00 81.25 768 LYS A CA 1
ATOM 6419 C C . LYS A 1 768 ? 22.915 -7.307 -46.627 1.00 81.25 768 LYS A C 1
ATOM 6421 O O . LYS A 1 768 ? 22.607 -6.395 -45.867 1.00 81.25 768 LYS A O 1
ATOM 6426 N N . TYR A 1 769 ? 22.007 -7.917 -47.393 1.00 83.25 769 TYR A N 1
ATOM 6427 C CA . TYR A 1 769 ? 20.586 -7.559 -47.415 1.00 83.25 769 TYR A CA 1
ATOM 6428 C C . TYR A 1 769 ? 19.720 -8.480 -46.547 1.00 83.25 769 TYR A C 1
ATOM 6430 O O . TYR A 1 769 ? 18.497 -8.404 -46.607 1.00 83.25 769 TYR A O 1
ATOM 6438 N N . ASN A 1 770 ? 20.307 -9.350 -45.712 1.00 80.19 770 ASN A N 1
ATOM 6439 C CA . ASN A 1 770 ? 19.560 -10.274 -44.843 1.00 80.19 770 ASN A CA 1
ATOM 6440 C C . ASN A 1 770 ? 18.527 -9.582 -43.938 1.00 80.19 770 ASN A C 1
ATOM 6442 O O . ASN A 1 770 ? 17.518 -10.194 -43.603 1.00 80.19 770 ASN A O 1
ATOM 6446 N N . LYS A 1 771 ? 18.750 -8.308 -43.595 1.00 79.75 771 LYS A N 1
ATOM 6447 C CA . LYS A 1 771 ? 17.852 -7.484 -42.771 1.00 79.75 771 LYS A CA 1
ATOM 6448 C C . LYS A 1 771 ? 16.983 -6.506 -43.584 1.00 79.75 771 LYS A C 1
ATOM 6450 O O . LYS A 1 771 ? 16.376 -5.619 -42.993 1.00 79.75 771 LYS A O 1
ATOM 6455 N N . TYR A 1 772 ? 16.948 -6.626 -44.916 1.00 85.19 772 TYR A N 1
ATOM 6456 C CA . TYR A 1 772 ? 16.190 -5.722 -45.785 1.00 85.19 772 TYR A CA 1
ATOM 6457 C C . TYR A 1 772 ? 14.687 -5.773 -45.484 1.00 85.19 772 TYR A C 1
ATOM 6459 O O . TYR A 1 772 ? 14.075 -6.840 -45.515 1.00 85.19 772 TYR A O 1
ATOM 6467 N N . ASP A 1 773 ? 14.093 -4.604 -45.264 1.00 79.25 773 ASP A N 1
ATOM 6468 C CA . ASP A 1 773 ? 12.655 -4.419 -45.096 1.00 79.25 773 ASP A CA 1
ATOM 6469 C C . ASP A 1 773 ? 12.268 -3.075 -45.725 1.00 79.25 773 ASP A C 1
ATOM 6471 O O . ASP A 1 773 ? 12.558 -2.010 -45.170 1.00 79.25 773 ASP A O 1
ATOM 6475 N N . LYS A 1 774 ? 11.627 -3.126 -46.902 1.00 82.06 774 LYS A N 1
ATOM 6476 C CA . LYS A 1 774 ? 11.197 -1.934 -47.648 1.00 82.06 774 LYS A CA 1
ATOM 6477 C C . LYS A 1 774 ? 10.366 -0.999 -46.772 1.00 82.06 774 LYS A C 1
ATOM 6479 O O . LYS A 1 774 ? 10.594 0.206 -46.781 1.00 82.06 774 LYS A O 1
ATOM 6484 N N . LYS A 1 775 ? 9.438 -1.542 -45.978 1.00 79.25 775 LYS A N 1
ATOM 6485 C CA . LYS A 1 775 ? 8.553 -0.746 -45.120 1.00 79.25 775 LYS A CA 1
ATOM 6486 C C . LYS A 1 775 ? 9.341 -0.007 -44.043 1.00 79.25 775 LYS A C 1
ATOM 6488 O O . LYS A 1 775 ? 9.059 1.161 -43.796 1.00 79.25 775 LYS A O 1
ATOM 6493 N N . LYS A 1 776 ? 10.332 -0.653 -43.421 1.00 73.19 776 LYS A N 1
ATOM 6494 C CA . LYS A 1 776 ? 11.196 0.021 -42.438 1.00 73.19 776 LYS A CA 1
ATOM 6495 C C . LYS A 1 776 ? 11.998 1.151 -43.068 1.00 73.19 776 LYS A C 1
ATOM 6497 O O . LYS A 1 776 ? 12.015 2.234 -42.503 1.00 73.19 776 LYS A O 1
ATOM 6502 N N . ILE A 1 777 ? 12.593 0.925 -44.241 1.00 78.19 777 ILE A N 1
ATOM 6503 C CA . ILE A 1 777 ? 13.365 1.959 -44.949 1.00 78.19 777 ILE A CA 1
ATOM 6504 C C . ILE A 1 777 ? 12.473 3.159 -45.281 1.00 78.19 777 ILE A C 1
ATOM 6506 O O . ILE A 1 777 ? 12.846 4.294 -45.010 1.00 78.19 777 ILE A O 1
ATOM 6510 N N . LEU A 1 778 ? 11.269 2.913 -45.805 1.00 75.62 778 LEU A N 1
ATOM 6511 C CA . LEU A 1 778 ? 10.292 3.967 -46.075 1.00 75.62 778 LEU A CA 1
ATOM 6512 C C . LEU A 1 778 ? 9.900 4.733 -44.808 1.00 75.62 778 LEU A C 1
ATOM 6514 O O . LEU A 1 778 ? 9.880 5.957 -44.816 1.00 75.62 778 LEU A O 1
ATOM 6518 N N . ASN A 1 779 ? 9.633 4.039 -43.703 1.00 76.81 779 ASN A N 1
ATOM 6519 C CA . ASN A 1 779 ? 9.337 4.708 -42.440 1.00 76.81 779 ASN A CA 1
ATOM 6520 C C . ASN A 1 779 ? 10.515 5.566 -41.953 1.00 76.81 779 ASN A C 1
ATOM 6522 O O . ASN A 1 779 ? 10.277 6.666 -41.471 1.00 76.81 779 ASN A O 1
ATOM 6526 N N . CYS A 1 780 ? 11.760 5.104 -42.116 1.00 72.00 780 CYS A N 1
ATOM 6527 C CA . CYS A 1 780 ? 12.949 5.899 -41.803 1.00 72.00 780 CYS A CA 1
ATOM 6528 C C . CYS A 1 780 ? 13.022 7.169 -42.660 1.00 72.00 780 CYS A C 1
ATOM 6530 O O . CYS A 1 780 ? 13.257 8.239 -42.117 1.00 72.00 780 CYS A O 1
ATOM 6532 N N . LEU A 1 781 ? 12.746 7.085 -43.967 1.00 77.56 781 LEU A N 1
ATOM 6533 C CA . LEU A 1 781 ? 12.746 8.257 -44.855 1.00 77.56 781 LEU A CA 1
ATOM 6534 C C . LEU A 1 781 ? 11.715 9.322 -44.450 1.00 77.56 781 LEU A C 1
ATOM 6536 O O . LEU A 1 781 ? 11.947 10.502 -44.675 1.00 77.56 781 LEU A O 1
ATOM 6540 N N . LEU A 1 782 ? 10.601 8.946 -43.819 1.00 80.44 782 LEU A N 1
ATOM 6541 C CA . LEU A 1 782 ? 9.617 9.923 -43.331 1.00 80.44 782 LEU A CA 1
ATOM 6542 C C . LEU A 1 782 ? 10.062 10.668 -42.071 1.00 80.44 782 LEU A C 1
ATOM 6544 O O . LEU A 1 782 ? 9.509 11.724 -41.786 1.00 80.44 782 LEU A O 1
ATOM 6548 N N . ILE A 1 783 ? 11.004 10.110 -41.308 1.00 77.25 783 ILE A N 1
ATOM 6549 C CA . ILE A 1 783 ? 11.408 10.655 -40.005 1.00 77.25 783 ILE A CA 1
ATOM 6550 C C . ILE A 1 783 ? 12.868 11.096 -39.940 1.00 77.25 783 ILE A C 1
ATOM 6552 O O . ILE A 1 783 ? 13.281 11.605 -38.906 1.00 77.25 783 ILE A O 1
ATOM 6556 N N . HIS A 1 784 ? 13.652 10.879 -40.997 1.00 78.75 784 HIS A N 1
ATOM 6557 C CA . HIS A 1 784 ? 15.099 11.084 -40.936 1.00 78.75 784 HIS A CA 1
ATOM 6558 C C . HIS A 1 784 ? 15.499 12.533 -40.641 1.00 78.75 784 HIS A C 1
ATOM 6560 O O . HIS A 1 784 ? 16.424 12.720 -39.872 1.00 78.75 784 HIS A O 1
ATOM 6566 N N . ASP A 1 785 ? 14.737 13.513 -41.132 1.00 82.88 785 ASP A N 1
ATOM 6567 C CA . ASP A 1 785 ? 15.000 14.939 -40.892 1.00 82.88 785 ASP A CA 1
ATOM 6568 C C . ASP A 1 785 ? 14.034 15.557 -39.862 1.00 82.88 785 ASP A C 1
ATOM 6570 O O . ASP A 1 785 ? 13.872 16.774 -39.792 1.00 82.88 785 ASP A O 1
ATOM 6574 N N . LEU A 1 786 ? 13.330 14.749 -39.052 1.00 79.62 786 LEU A N 1
ATOM 6575 C CA . LEU A 1 786 ? 12.329 15.289 -38.117 1.00 79.62 786 LEU A CA 1
ATOM 6576 C C . LEU A 1 786 ? 12.950 16.236 -37.073 1.00 79.62 786 LEU A C 1
ATOM 6578 O O . LEU A 1 786 ? 12.297 17.186 -36.633 1.00 79.62 786 LEU A O 1
ATOM 6582 N N . ALA A 1 787 ? 14.206 15.988 -36.692 1.00 79.50 787 ALA A N 1
ATOM 6583 C CA . ALA A 1 787 ? 14.944 16.805 -35.735 1.00 79.50 787 ALA A CA 1
ATOM 6584 C C . ALA A 1 787 ? 15.252 18.215 -36.257 1.00 79.50 787 ALA A C 1
ATOM 6586 O O . ALA A 1 787 ? 15.362 19.140 -35.451 1.00 79.50 787 ALA A O 1
ATOM 6587 N N . GLU A 1 788 ? 15.278 18.424 -37.581 1.00 84.81 788 GLU A N 1
ATOM 6588 C CA . GLU A 1 788 ? 15.504 19.744 -38.188 1.00 84.81 788 GLU A CA 1
ATOM 6589 C C . GLU A 1 788 ? 14.455 20.778 -37.739 1.00 84.81 788 GLU A C 1
ATOM 6591 O O . GLU A 1 788 ? 14.709 21.974 -37.813 1.00 84.81 788 GLU A O 1
ATOM 6596 N N . THR A 1 789 ? 13.317 20.347 -37.183 1.00 82.75 789 THR A N 1
ATOM 6597 C CA . THR A 1 789 ? 12.331 21.216 -36.515 1.00 82.75 789 THR A CA 1
ATOM 6598 C C . THR A 1 789 ? 12.956 22.117 -35.446 1.00 82.75 789 THR A C 1
ATOM 6600 O O . THR A 1 789 ? 12.575 23.279 -35.322 1.00 82.75 789 THR A O 1
ATOM 6603 N N . TYR A 1 790 ? 13.894 21.577 -34.664 1.00 79.69 790 TYR A N 1
ATOM 6604 C CA . TYR A 1 790 ? 14.461 22.241 -33.486 1.00 79.69 790 TYR A CA 1
ATOM 6605 C C . TYR A 1 790 ? 15.833 22.862 -33.768 1.00 79.69 790 TYR A C 1
ATOM 6607 O O . TYR A 1 790 ? 16.194 23.864 -33.158 1.00 79.69 790 TYR A O 1
ATOM 6615 N N . MET A 1 791 ? 16.578 22.294 -34.717 1.00 82.94 791 MET A N 1
ATOM 6616 C CA . MET A 1 791 ? 17.970 22.663 -35.019 1.00 82.94 791 MET A CA 1
ATOM 6617 C C . MET A 1 791 ? 18.140 23.343 -36.392 1.00 82.94 791 MET A C 1
ATOM 6619 O O . MET A 1 791 ? 19.136 24.023 -36.635 1.00 82.94 791 MET A O 1
ATOM 6623 N N . GLY A 1 792 ? 17.134 23.258 -37.268 1.00 83.12 792 GLY A N 1
ATOM 6624 C CA . GLY A 1 792 ? 17.200 23.714 -38.659 1.00 83.12 792 GLY A CA 1
ATOM 6625 C C . GLY A 1 792 ? 17.937 22.736 -39.583 1.00 83.12 792 GLY A C 1
ATOM 6626 O O . GLY A 1 792 ? 18.566 21.782 -39.130 1.00 83.12 792 GLY A O 1
ATOM 6627 N N . ASP A 1 793 ? 17.869 22.972 -40.900 1.00 85.62 793 ASP A N 1
ATOM 6628 C CA . ASP A 1 793 ? 18.621 22.181 -41.889 1.00 85.62 793 ASP A CA 1
ATOM 6629 C C . ASP A 1 793 ? 20.102 22.590 -41.880 1.00 85.62 793 ASP A C 1
ATOM 6631 O O . ASP A 1 793 ? 20.459 23.717 -42.253 1.00 85.62 793 ASP A O 1
ATOM 6635 N N . HIS A 1 794 ? 20.984 21.675 -41.479 1.00 83.31 794 HIS A N 1
ATOM 6636 C CA . HIS A 1 794 ? 22.427 21.898 -41.467 1.00 83.31 794 HIS A CA 1
ATOM 6637 C C . HIS A 1 794 ? 23.109 21.293 -42.697 1.00 83.31 794 HIS A C 1
ATOM 6639 O O . HIS A 1 794 ? 22.986 20.109 -42.999 1.00 83.31 794 HIS A O 1
ATOM 6645 N N . LEU A 1 795 ? 23.935 22.098 -43.373 1.00 79.25 795 LEU A N 1
ATOM 6646 C CA . LEU A 1 795 ? 24.762 21.618 -44.482 1.00 79.25 795 LEU A CA 1
ATOM 6647 C C . LEU A 1 795 ? 25.743 20.521 -44.029 1.00 79.25 795 LEU A C 1
ATOM 6649 O O . LEU A 1 795 ? 26.341 20.675 -42.964 1.00 79.25 795 LEU A O 1
ATOM 6653 N N . PRO A 1 796 ? 26.061 19.528 -44.886 1.00 74.88 796 PRO A N 1
ATOM 6654 C CA . PRO A 1 796 ? 27.027 18.467 -44.568 1.00 74.88 796 PRO A CA 1
ATOM 6655 C C . PRO A 1 796 ? 28.404 18.972 -44.111 1.00 74.88 796 PRO A C 1
ATOM 6657 O O . PRO A 1 796 ? 29.077 18.328 -43.317 1.00 74.88 796 PRO A O 1
ATOM 6660 N N . GLU A 1 797 ? 28.823 20.134 -44.616 1.00 74.69 797 GLU A N 1
ATOM 6661 C CA . GLU A 1 797 ? 30.089 20.803 -44.276 1.00 74.69 797 GLU A CA 1
ATOM 6662 C C . GLU A 1 797 ? 30.074 21.418 -42.865 1.00 74.69 797 GLU A C 1
ATOM 6664 O O . GLU A 1 797 ? 31.128 21.641 -42.274 1.00 74.69 797 GLU A O 1
ATOM 6669 N N . LYS A 1 798 ? 28.877 21.696 -42.333 1.00 75.00 798 LYS A N 1
ATOM 6670 C CA . LYS A 1 798 ? 28.633 22.240 -40.992 1.00 75.00 798 LYS A CA 1
ATOM 6671 C C . LYS A 1 798 ? 28.254 21.147 -39.991 1.00 75.00 798 LYS A C 1
ATOM 6673 O O . LYS A 1 798 ? 28.364 21.387 -38.796 1.00 75.00 798 LYS A O 1
ATOM 6678 N N . THR A 1 799 ? 27.848 19.960 -40.452 1.00 72.62 799 THR A N 1
ATOM 6679 C CA . THR A 1 799 ? 27.476 18.820 -39.604 1.00 72.62 799 THR A CA 1
ATOM 6680 C C . THR A 1 799 ? 28.694 18.263 -38.860 1.00 72.62 799 THR A C 1
ATOM 6682 O O . THR A 1 799 ? 29.520 17.536 -39.414 1.00 72.62 799 THR A O 1
ATOM 6685 N N . THR A 1 800 ? 28.794 18.577 -37.571 1.00 76.50 800 THR A N 1
ATOM 6686 C CA . THR A 1 800 ? 29.815 18.031 -36.668 1.00 76.50 800 THR A CA 1
ATOM 6687 C C . THR A 1 800 ? 29.310 16.769 -35.961 1.00 76.50 800 THR A C 1
ATOM 6689 O O . THR A 1 800 ? 28.125 16.440 -36.011 1.00 76.50 800 THR A O 1
ATOM 6692 N N . GLY A 1 801 ? 30.205 16.051 -35.270 1.00 68.38 801 GLY A N 1
ATOM 6693 C CA . GLY A 1 801 ? 29.800 14.944 -34.394 1.00 68.38 801 GLY A CA 1
ATOM 6694 C C . GLY A 1 801 ? 28.840 15.378 -33.278 1.00 68.38 801 GLY A C 1
ATOM 6695 O O . GLY A 1 801 ? 27.974 14.597 -32.906 1.00 68.38 801 GLY A O 1
ATOM 6696 N N . LEU A 1 802 ? 28.949 16.629 -32.814 1.00 69.81 802 LEU A N 1
ATOM 6697 C CA . LEU A 1 802 ? 28.060 17.216 -31.806 1.00 69.81 802 LEU A CA 1
ATOM 6698 C C . LEU A 1 802 ? 26.642 17.415 -32.353 1.00 69.81 802 LEU A C 1
ATOM 6700 O O . LEU A 1 802 ? 25.690 16.981 -31.721 1.00 69.81 802 LEU A O 1
ATOM 6704 N N . ILE A 1 803 ? 26.510 17.962 -33.566 1.00 71.75 803 ILE A N 1
ATOM 6705 C CA . ILE A 1 803 ? 25.202 18.158 -34.217 1.00 71.75 803 ILE A CA 1
ATOM 6706 C C . ILE A 1 803 ? 24.486 16.819 -34.429 1.00 71.75 803 ILE A C 1
ATOM 6708 O O . ILE A 1 803 ? 23.284 16.723 -34.225 1.00 71.75 803 ILE A O 1
ATOM 6712 N N . LYS A 1 804 ? 25.220 15.756 -34.781 1.00 67.62 804 LYS A N 1
ATOM 6713 C CA . LYS A 1 804 ? 24.635 14.410 -34.920 1.00 67.62 804 LYS A CA 1
ATOM 6714 C C . LYS A 1 804 ? 24.187 13.798 -33.592 1.00 67.62 804 LYS A C 1
ATOM 6716 O O . LYS A 1 804 ? 23.274 12.976 -33.589 1.00 67.62 804 LYS A O 1
ATOM 6721 N N . ALA A 1 805 ? 24.867 14.124 -32.494 1.00 62.62 805 ALA A N 1
ATOM 6722 C CA . ALA A 1 805 ? 24.454 13.688 -31.164 1.00 62.62 805 ALA A CA 1
ATOM 6723 C C . ALA A 1 805 ? 23.160 14.407 -30.754 1.00 62.62 805 ALA A C 1
ATOM 6725 O O . ALA A 1 805 ? 22.184 13.746 -30.421 1.00 62.62 805 ALA A O 1
ATOM 6726 N N . GLU A 1 806 ? 23.113 15.727 -30.930 1.00 70.75 806 GLU A N 1
ATOM 6727 C CA . GLU A 1 806 ? 21.929 16.553 -30.662 1.00 70.75 806 GLU A CA 1
ATOM 6728 C C . GLU A 1 806 ? 20.710 16.123 -31.502 1.00 70.75 806 GLU A C 1
ATOM 6730 O O . GLU A 1 806 ? 19.603 15.986 -30.985 1.00 70.75 806 GLU A O 1
ATOM 6735 N N . GLU A 1 807 ? 20.918 15.795 -32.780 1.00 69.31 807 GLU A N 1
ATOM 6736 C CA . GLU A 1 807 ? 19.879 15.255 -33.666 1.00 69.31 807 GLU A CA 1
ATOM 6737 C C . GLU A 1 807 ? 19.280 13.952 -33.120 1.00 69.31 807 GLU A C 1
ATOM 6739 O O . GLU A 1 807 ? 18.059 13.769 -33.079 1.00 69.31 807 GLU A O 1
ATOM 6744 N N . LYS A 1 808 ? 20.145 13.042 -32.660 1.00 66.25 808 LYS A N 1
ATOM 6745 C CA . LYS A 1 808 ? 19.736 11.768 -32.067 1.00 66.25 808 LYS A CA 1
ATOM 6746 C C . LYS A 1 808 ? 18.932 11.994 -30.784 1.00 66.25 808 LYS A C 1
ATOM 6748 O O . LYS A 1 808 ? 17.922 11.315 -30.591 1.00 66.25 808 LYS A O 1
ATOM 6753 N N . ASP A 1 809 ? 19.343 12.948 -29.956 1.00 66.06 809 ASP A N 1
ATOM 6754 C CA . ASP A 1 809 ? 18.675 13.288 -28.699 1.00 66.06 809 ASP A CA 1
ATOM 6755 C C . ASP A 1 809 ? 17.277 13.874 -28.943 1.00 66.06 809 ASP A C 1
ATOM 6757 O O . ASP A 1 809 ? 16.308 13.462 -28.303 1.00 66.06 809 ASP A O 1
ATOM 6761 N N . ILE A 1 810 ? 17.130 14.748 -29.943 1.00 69.75 810 ILE A N 1
ATOM 6762 C CA . ILE A 1 810 ? 15.833 15.305 -30.353 1.00 69.75 810 ILE A CA 1
ATOM 6763 C C . ILE A 1 810 ? 14.898 14.208 -30.876 1.00 69.75 810 ILE A C 1
ATOM 6765 O O . ILE A 1 810 ? 13.734 14.134 -30.470 1.00 69.75 810 ILE A O 1
ATOM 6769 N N . ILE A 1 811 ? 15.384 13.312 -31.744 1.00 69.38 811 ILE A N 1
ATOM 6770 C CA . ILE A 1 811 ? 14.579 12.177 -32.225 1.00 69.38 811 ILE A CA 1
ATOM 6771 C C . ILE A 1 811 ? 14.157 11.271 -31.062 1.00 69.38 811 ILE A C 1
ATOM 6773 O O . ILE A 1 811 ? 13.009 10.815 -31.020 1.00 69.38 811 ILE A O 1
ATOM 6777 N N . GLN A 1 812 ? 15.052 11.031 -30.102 1.00 64.75 812 GLN A N 1
ATOM 6778 C CA . GLN A 1 812 ? 14.746 10.248 -28.910 1.00 64.75 812 GLN A CA 1
ATOM 6779 C C . GLN A 1 812 ? 13.674 10.932 -28.049 1.00 64.75 812 GLN A C 1
ATOM 6781 O O . GLN A 1 812 ? 12.727 10.265 -27.627 1.00 64.75 812 GLN A O 1
ATOM 6786 N N . ALA A 1 813 ? 13.757 12.249 -27.841 1.00 65.81 813 ALA A N 1
ATOM 6787 C CA . ALA A 1 813 ? 12.737 13.023 -27.134 1.00 65.81 813 ALA A CA 1
ATOM 6788 C C . ALA A 1 813 ? 11.364 12.917 -27.828 1.00 65.81 813 ALA A C 1
ATOM 6790 O O . ALA A 1 813 ? 10.373 12.538 -27.199 1.00 65.81 813 ALA A O 1
ATOM 6791 N N . ILE A 1 814 ? 11.307 13.122 -29.150 1.00 68.50 814 ILE A N 1
ATOM 6792 C CA . ILE A 1 814 ? 10.071 12.974 -29.941 1.00 68.50 814 ILE A CA 1
ATOM 6793 C C . ILE A 1 814 ? 9.492 11.557 -29.800 1.00 68.50 814 ILE A C 1
ATOM 6795 O O . ILE A 1 814 ? 8.279 11.385 -29.622 1.00 68.50 814 ILE A O 1
ATOM 6799 N N . TYR A 1 815 ? 10.341 10.525 -29.863 1.00 67.88 815 TYR A N 1
ATOM 6800 C CA . TYR A 1 815 ? 9.917 9.135 -29.688 1.00 67.88 815 TYR A CA 1
ATOM 6801 C C . TYR A 1 815 ? 9.304 8.900 -28.304 1.00 67.88 815 TYR A C 1
ATOM 6803 O O . TYR A 1 815 ? 8.200 8.349 -28.213 1.00 67.88 815 TYR A O 1
ATOM 6811 N N . GLN A 1 816 ? 9.973 9.355 -27.240 1.00 63.84 816 GLN A N 1
ATOM 6812 C CA . GLN A 1 816 ? 9.466 9.226 -25.876 1.00 63.84 816 GLN A CA 1
ATOM 6813 C C . GLN A 1 816 ? 8.120 9.942 -25.732 1.00 63.84 816 GLN A C 1
ATOM 6815 O O . GLN A 1 816 ? 7.152 9.317 -25.298 1.00 63.84 816 GLN A O 1
ATOM 6820 N N . PHE A 1 817 ? 7.985 11.182 -26.208 1.00 66.31 817 PHE A N 1
ATOM 6821 C CA . PHE A 1 817 ? 6.703 11.894 -26.219 1.00 66.31 817 PHE A CA 1
ATOM 6822 C C . PHE A 1 817 ? 5.579 11.078 -26.895 1.00 66.31 817 PHE A C 1
ATOM 6824 O O . PHE A 1 817 ? 4.477 10.924 -26.350 1.00 66.31 817 PHE A O 1
ATOM 6831 N N . CYS A 1 818 ? 5.859 10.489 -28.064 1.00 64.50 818 CYS A N 1
ATOM 6832 C CA . CYS A 1 818 ? 4.897 9.691 -28.831 1.00 64.50 818 CYS A CA 1
ATOM 6833 C C . CYS A 1 818 ? 4.453 8.411 -28.105 1.00 64.50 818 CYS A C 1
ATOM 6835 O O . CYS A 1 818 ? 3.277 8.032 -28.169 1.00 64.50 818 CYS A O 1
ATOM 6837 N N . VAL A 1 819 ? 5.372 7.732 -27.411 1.00 59.91 819 VAL A N 1
ATOM 6838 C CA . VAL A 1 819 ? 5.091 6.501 -26.656 1.00 59.91 819 VAL A CA 1
ATOM 6839 C C . VAL A 1 819 ? 4.004 6.724 -25.599 1.00 59.91 819 VAL A C 1
ATOM 6841 O O . VAL A 1 819 ? 3.112 5.881 -25.449 1.00 59.91 819 VAL A O 1
ATOM 6844 N N . TYR A 1 820 ? 4.023 7.869 -24.915 1.00 55.97 820 TYR A N 1
ATOM 6845 C CA . TYR A 1 820 ? 3.109 8.158 -23.806 1.00 55.97 820 TYR A CA 1
ATOM 6846 C C . TYR A 1 820 ? 1.744 8.724 -24.229 1.00 55.97 820 TYR A C 1
ATOM 6848 O O . TYR A 1 820 ? 0.808 8.724 -23.428 1.00 55.97 820 TYR A O 1
ATOM 6856 N N . LYS A 1 821 ? 1.577 9.159 -25.486 1.00 58.97 821 LYS A N 1
ATOM 6857 C CA . LYS A 1 821 ? 0.348 9.806 -25.988 1.00 58.97 821 LYS A CA 1
ATOM 6858 C C . LYS A 1 821 ? -0.471 8.953 -26.961 1.00 58.97 821 LYS A C 1
ATOM 6860 O O . LYS A 1 821 ? -1.185 9.499 -27.794 1.00 58.97 821 LYS A O 1
ATOM 6865 N N . ARG A 1 822 ? -0.477 7.617 -26.822 1.00 46.38 822 ARG A N 1
ATOM 6866 C CA . ARG A 1 822 ? -1.385 6.704 -27.569 1.00 46.38 822 ARG A CA 1
ATOM 6867 C C . ARG A 1 822 ? -2.881 6.835 -27.188 1.00 46.38 822 ARG A C 1
ATOM 6869 O O . ARG A 1 822 ? -3.589 5.839 -27.061 1.00 46.38 822 ARG A O 1
ATOM 6876 N N . GLY A 1 823 ? -3.380 8.053 -27.014 1.00 39.47 823 GLY A N 1
ATOM 6877 C CA . GLY A 1 823 ? -4.790 8.410 -27.132 1.00 39.47 823 GLY A CA 1
ATOM 6878 C C . GLY A 1 823 ? -4.904 9.300 -28.362 1.00 39.47 823 GLY A C 1
ATOM 6879 O O . GLY A 1 823 ? -4.190 10.293 -28.439 1.00 39.47 823 GLY A O 1
ATOM 6880 N N . GLY A 1 824 ? -5.717 8.895 -29.341 1.00 37.44 824 GLY A N 1
ATOM 6881 C CA . GLY A 1 824 ? -5.816 9.541 -30.651 1.00 37.44 824 GLY A CA 1
ATOM 6882 C C . GLY A 1 824 ? -5.832 11.070 -30.592 1.00 37.44 824 GLY A C 1
ATOM 6883 O O . GLY A 1 824 ? -6.357 11.663 -29.650 1.00 37.44 824 GLY A O 1
ATOM 6884 N N . ALA A 1 825 ? -5.231 11.693 -31.606 1.00 37.09 825 ALA A N 1
ATOM 6885 C CA . ALA A 1 825 ? -5.147 13.138 -31.716 1.00 37.09 825 ALA A CA 1
ATOM 6886 C C . ALA A 1 825 ? -6.542 13.772 -31.611 1.00 37.09 825 ALA A C 1
ATOM 6888 O O . ALA A 1 825 ? -7.378 13.601 -32.496 1.00 37.09 825 ALA A O 1
ATOM 6889 N N . ILE A 1 826 ? -6.792 14.506 -30.525 1.00 40.97 826 ILE A N 1
ATOM 6890 C CA . ILE A 1 826 ? -7.903 15.453 -30.470 1.00 40.97 826 ILE A CA 1
ATOM 6891 C C . ILE A 1 826 ? -7.380 16.708 -31.158 1.00 40.97 826 ILE A C 1
ATOM 6893 O O . ILE A 1 826 ? -6.617 17.476 -30.575 1.00 40.97 826 ILE A O 1
ATOM 6897 N N . PHE A 1 827 ? -7.721 16.860 -32.434 1.00 42.44 827 PHE A N 1
ATOM 6898 C CA . PHE A 1 827 ? -7.414 18.072 -33.179 1.00 42.44 827 PHE A CA 1
ATOM 6899 C C . PHE A 1 827 ? -8.299 19.211 -32.672 1.00 42.44 827 PHE A C 1
ATOM 6901 O O . PHE A 1 827 ? -9.492 19.034 -32.430 1.00 42.44 827 PHE A O 1
ATOM 6908 N N . GLU A 1 828 ? -7.720 20.397 -32.506 1.00 46.38 828 GLU A N 1
ATOM 6909 C CA . GLU A 1 828 ? -8.503 21.597 -32.227 1.00 46.38 828 GLU A CA 1
ATOM 6910 C C . GLU A 1 828 ? -9.459 21.873 -33.401 1.00 46.38 828 GLU A C 1
ATOM 6912 O O . GLU A 1 828 ? -9.082 21.712 -34.564 1.00 46.38 828 GLU A O 1
ATOM 6917 N N . LYS A 1 829 ? -10.698 22.304 -33.115 1.00 48.22 829 LYS A N 1
ATOM 6918 C CA . LYS A 1 829 ? -11.767 22.470 -34.126 1.00 48.22 829 LYS A CA 1
ATOM 6919 C C . LYS A 1 829 ? -11.342 23.276 -35.357 1.00 48.22 829 LYS A C 1
ATOM 6921 O O . LYS A 1 829 ? -11.728 22.944 -36.472 1.00 48.22 829 LYS A O 1
ATOM 6926 N N . TRP A 1 830 ? -10.529 24.315 -35.177 1.00 52.38 830 TRP A N 1
ATOM 6927 C CA . TRP A 1 830 ? -10.077 25.155 -36.287 1.00 52.38 830 TRP A CA 1
ATOM 6928 C C . TRP A 1 830 ? -9.126 24.413 -37.243 1.00 52.38 830 TRP A C 1
ATOM 6930 O O . TRP A 1 830 ? -9.187 24.645 -38.448 1.00 52.38 830 TRP A O 1
ATOM 6940 N N . LYS A 1 831 ? -8.306 23.475 -36.744 1.00 47.09 831 LYS A N 1
ATOM 6941 C CA . LYS A 1 831 ? -7.464 22.602 -37.581 1.00 47.09 831 LYS A CA 1
ATOM 6942 C C . LYS A 1 831 ? -8.281 21.558 -38.314 1.00 47.09 831 LYS A C 1
ATOM 6944 O O . LYS A 1 831 ? -7.960 21.216 -39.447 1.00 47.09 831 LYS A O 1
ATOM 6949 N N . GLU A 1 832 ? -9.342 21.056 -37.689 1.00 48.78 832 GLU A N 1
ATOM 6950 C CA . GLU A 1 832 ? -10.280 20.169 -38.371 1.00 48.78 832 GLU A CA 1
ATOM 6951 C C . GLU A 1 832 ? -10.948 20.897 -39.549 1.00 48.78 832 GLU A C 1
ATOM 6953 O O . GLU A 1 832 ? -11.041 20.361 -40.653 1.00 48.78 832 GLU A O 1
ATOM 6958 N N . GLU A 1 833 ? -11.343 22.155 -39.350 1.00 53.50 833 GLU A N 1
ATOM 6959 C CA . GLU A 1 833 ? -11.875 23.013 -40.409 1.00 53.50 833 GLU A CA 1
ATOM 6960 C C . GLU A 1 833 ? -10.836 23.359 -41.483 1.00 53.50 833 GLU A C 1
ATOM 6962 O O . GLU A 1 833 ? -11.167 23.365 -42.671 1.00 53.50 833 GLU A O 1
ATOM 6967 N N . GLU A 1 834 ? -9.587 23.626 -41.103 1.00 52.19 834 GLU A N 1
ATOM 6968 C CA . GLU A 1 834 ? -8.482 23.883 -42.031 1.00 52.19 834 GLU A CA 1
ATOM 6969 C C . GLU A 1 834 ? -8.171 22.646 -42.880 1.00 52.19 834 GLU A C 1
ATOM 6971 O O . GLU A 1 834 ? -8.141 22.732 -44.107 1.00 52.19 834 GLU A O 1
ATOM 6976 N N . TRP A 1 835 ? -8.058 21.469 -42.262 1.00 47.12 835 TRP A N 1
ATOM 6977 C CA . TRP A 1 835 ? -7.862 20.212 -42.977 1.00 47.12 835 TRP A CA 1
ATOM 6978 C C . TRP A 1 835 ? -9.047 19.889 -43.889 1.00 47.12 835 TRP A C 1
ATOM 6980 O O . TRP A 1 835 ? -8.847 19.491 -45.035 1.00 47.12 835 TRP A O 1
ATOM 6990 N N . ARG A 1 836 ? -10.290 20.118 -43.438 1.00 54.03 836 ARG A N 1
ATOM 6991 C CA . ARG A 1 836 ? -11.486 19.986 -44.290 1.00 54.03 836 ARG A CA 1
ATOM 6992 C C . ARG A 1 836 ? -11.411 20.938 -45.490 1.00 54.03 836 ARG A C 1
ATOM 6994 O O . ARG A 1 836 ? -11.735 20.527 -46.604 1.00 54.03 836 ARG A O 1
ATOM 7001 N N . LYS A 1 837 ? -10.953 22.181 -45.301 1.00 60.91 837 LYS A N 1
ATOM 7002 C CA . LYS A 1 837 ? -10.749 23.151 -46.392 1.00 60.91 837 LYS A CA 1
ATOM 7003 C C . LYS A 1 837 ? -9.656 22.696 -47.362 1.00 60.91 837 LYS A C 1
ATOM 7005 O O . LYS A 1 837 ? -9.897 22.729 -48.566 1.00 60.91 837 LYS A O 1
ATOM 7010 N N . GLU A 1 838 ? -8.507 22.237 -46.875 1.00 54.38 838 GLU A N 1
ATOM 7011 C CA . GLU A 1 838 ? -7.384 21.775 -47.706 1.00 54.38 838 GLU A CA 1
ATOM 7012 C C . GLU A 1 838 ? -7.702 20.473 -48.453 1.00 54.38 838 GLU A C 1
ATOM 7014 O O . GLU A 1 838 ? -7.498 20.383 -49.665 1.00 54.38 838 GLU A O 1
ATOM 7019 N N . LYS A 1 839 ? -8.331 19.499 -47.784 1.00 50.00 839 LYS A N 1
ATOM 7020 C CA . LYS A 1 839 ? -8.848 18.270 -48.407 1.00 50.00 839 LYS A CA 1
ATOM 7021 C C . LYS A 1 839 ? -9.759 18.591 -49.593 1.00 50.00 839 LYS A C 1
ATOM 7023 O O . LYS A 1 839 ? -9.631 17.995 -50.662 1.00 50.00 839 LYS A O 1
ATOM 7028 N N . ASN A 1 840 ? -10.658 19.560 -49.421 1.00 60.31 840 ASN A N 1
ATOM 7029 C CA . ASN A 1 840 ? -11.617 19.960 -50.451 1.00 60.31 840 ASN A CA 1
ATOM 7030 C C . ASN A 1 840 ? -10.980 20.753 -51.611 1.00 60.31 840 ASN A C 1
ATOM 7032 O O . ASN A 1 840 ? -11.624 20.940 -52.645 1.00 60.31 840 ASN A O 1
ATOM 7036 N N . LYS A 1 841 ? -9.717 21.189 -51.489 1.00 56.91 841 LYS A N 1
ATOM 7037 C CA . LYS A 1 841 ? -8.958 21.849 -52.566 1.00 56.91 841 LYS A CA 1
ATOM 7038 C C . LYS A 1 841 ? -8.251 20.864 -53.506 1.00 56.91 841 LYS A C 1
ATOM 7040 O O . LYS A 1 841 ? -7.748 21.295 -54.545 1.00 56.91 841 LYS A O 1
ATOM 7045 N N . ILE A 1 842 ? -8.247 19.558 -53.219 1.00 52.81 842 ILE A N 1
ATOM 7046 C CA . ILE A 1 842 ? -7.628 18.540 -54.085 1.00 52.81 842 ILE A CA 1
ATOM 7047 C C . ILE A 1 842 ? -8.509 18.295 -55.321 1.00 52.81 842 ILE A C 1
ATOM 7049 O O . ILE A 1 842 ? -9.557 17.647 -55.268 1.00 52.81 842 ILE A O 1
ATOM 7053 N N . LYS A 1 843 ? -8.079 18.825 -56.472 1.00 58.81 843 LYS A N 1
ATOM 7054 C CA . LYS A 1 843 ? -8.869 18.812 -57.718 1.00 58.81 843 LYS A CA 1
ATOM 7055 C C . LYS A 1 843 ? -8.452 17.739 -58.725 1.00 58.81 843 LYS A C 1
ATOM 7057 O O . LYS A 1 843 ? -9.263 17.376 -59.574 1.00 58.81 843 LYS A O 1
ATOM 7062 N N . THR A 1 844 ? -7.229 17.219 -58.641 1.00 58.94 844 THR A N 1
ATOM 7063 C CA . THR A 1 844 ? -6.681 16.293 -59.644 1.00 58.94 844 THR A CA 1
ATOM 7064 C C . THR A 1 844 ? -7.178 14.861 -59.422 1.00 58.94 844 THR A C 1
ATOM 7066 O O . THR A 1 844 ? -7.323 14.412 -58.286 1.00 58.94 844 THR A O 1
ATOM 7069 N N . ALA A 1 845 ? -7.437 14.121 -60.506 1.00 54.34 845 ALA A N 1
ATOM 7070 C CA . ALA A 1 845 ? -7.886 12.728 -60.418 1.00 54.34 845 ALA A CA 1
ATOM 7071 C C . ALA A 1 845 ? -6.881 11.804 -59.685 1.00 54.34 845 ALA A C 1
ATOM 7073 O O . ALA A 1 845 ? -7.324 11.023 -58.842 1.00 54.34 845 ALA A O 1
ATOM 7074 N N . PRO A 1 846 ? -5.549 11.926 -59.886 1.00 45.25 846 PRO A N 1
ATOM 7075 C CA . PRO A 1 846 ? -4.568 11.187 -59.088 1.00 45.25 846 PRO A CA 1
ATOM 7076 C C . PRO A 1 846 ? -4.564 11.603 -57.612 1.00 45.25 846 PRO A C 1
ATOM 7078 O O . PRO A 1 846 ? -4.518 10.743 -56.740 1.00 45.25 846 PRO A O 1
ATOM 7081 N N . GLY A 1 847 ? -4.680 12.905 -57.317 1.00 42.25 847 GLY A N 1
ATOM 7082 C CA . GLY A 1 847 ? -4.720 13.411 -55.941 1.00 42.25 847 GLY A CA 1
ATOM 7083 C C . GLY A 1 847 ? -5.945 12.923 -55.167 1.00 42.25 847 GLY A C 1
ATOM 7084 O O . GLY A 1 847 ? -5.828 12.540 -54.006 1.00 42.25 847 GLY A O 1
ATOM 7085 N N . LYS A 1 848 ? -7.111 12.853 -55.823 1.00 56.56 848 LYS A N 1
ATOM 7086 C CA . LYS A 1 848 ? -8.331 12.269 -55.242 1.00 56.56 848 LYS A CA 1
ATOM 7087 C C . LYS A 1 848 ? -8.173 10.774 -54.964 1.00 56.56 848 LYS A C 1
ATOM 7089 O O . LYS A 1 848 ? -8.551 10.327 -53.888 1.00 56.56 848 LYS A O 1
ATOM 7094 N N . LYS A 1 849 ? -7.549 10.032 -55.884 1.00 48.16 849 LYS A N 1
ATOM 7095 C CA . LYS A 1 849 ? -7.288 8.595 -55.726 1.00 48.16 849 LYS A CA 1
ATOM 7096 C C . LYS A 1 849 ? -6.306 8.300 -54.584 1.00 48.16 849 LYS A C 1
ATOM 7098 O O . LYS A 1 849 ? -6.552 7.399 -53.793 1.00 48.16 849 LYS A O 1
ATOM 7103 N N . ILE A 1 850 ? -5.241 9.094 -54.447 1.00 48.12 850 ILE A N 1
ATOM 7104 C CA . ILE A 1 850 ? -4.284 8.994 -53.329 1.00 48.12 850 ILE A CA 1
ATOM 7105 C C . ILE A 1 850 ? -4.977 9.311 -51.996 1.00 48.12 850 ILE A C 1
ATOM 7107 O O . ILE A 1 850 ? -4.825 8.562 -51.033 1.00 48.12 850 ILE A O 1
ATOM 7111 N N . LEU A 1 851 ? -5.782 10.378 -51.941 1.00 51.50 851 LEU A N 1
ATOM 7112 C CA . LEU A 1 851 ? -6.573 10.718 -50.757 1.00 51.50 851 LEU A CA 1
ATOM 7113 C C . LEU A 1 851 ? -7.517 9.568 -50.357 1.00 51.50 851 LEU A C 1
ATOM 7115 O O . LEU A 1 851 ? -7.608 9.233 -49.177 1.00 51.50 851 LEU A O 1
ATOM 7119 N N . GLU A 1 852 ? -8.199 8.947 -51.318 1.00 54.88 852 GLU A N 1
ATOM 7120 C CA . GLU A 1 852 ? -9.088 7.806 -51.074 1.00 54.88 852 GLU A CA 1
ATOM 7121 C C . GLU A 1 852 ? -8.341 6.560 -50.592 1.00 54.88 852 GLU A C 1
ATOM 7123 O O . GLU A 1 852 ? -8.709 5.982 -49.569 1.00 54.88 852 GLU A O 1
ATOM 7128 N N . GLU A 1 853 ? -7.295 6.142 -51.303 1.00 48.88 853 GLU A N 1
ATOM 7129 C CA . GLU A 1 853 ? -6.644 4.846 -51.088 1.00 48.88 853 GLU A CA 1
ATOM 7130 C C . GLU A 1 853 ? -5.636 4.855 -49.933 1.00 48.88 853 GLU A C 1
ATOM 7132 O O . GLU A 1 853 ? -5.465 3.829 -49.274 1.00 48.88 853 GLU A O 1
ATOM 7137 N N . VAL A 1 854 ? -4.996 5.997 -49.661 1.00 49.16 854 VAL A N 1
ATOM 7138 C CA . VAL A 1 854 ? -3.909 6.112 -48.674 1.00 49.16 854 VAL A CA 1
ATOM 7139 C C . VAL A 1 854 ? -4.377 6.752 -47.370 1.00 49.16 854 VAL A C 1
ATOM 7141 O O . VAL A 1 854 ? -3.925 6.349 -46.301 1.00 49.16 854 VAL A O 1
ATOM 7144 N N . VAL A 1 855 ? -5.289 7.726 -47.430 1.00 47.41 855 VAL A N 1
ATOM 7145 C CA . VAL A 1 855 ? -5.725 8.480 -46.244 1.00 47.41 855 VAL A CA 1
ATOM 7146 C C . VAL A 1 855 ? -7.088 7.976 -45.762 1.00 47.41 855 VAL A C 1
ATOM 7148 O O . VAL A 1 855 ? -7.197 7.410 -44.679 1.00 47.41 855 VAL A O 1
ATOM 7151 N N . LEU A 1 856 ? -8.144 8.092 -46.566 1.00 55.47 856 LEU A N 1
ATOM 7152 C CA . LEU A 1 856 ? -9.507 7.786 -46.108 1.00 55.47 856 LEU A CA 1
ATOM 7153 C C . LEU A 1 856 ? -9.738 6.293 -45.828 1.00 55.47 856 LEU A C 1
ATOM 7155 O O . LEU A 1 856 ? -10.491 5.953 -44.919 1.00 55.47 856 LEU A O 1
ATOM 7159 N N . LYS A 1 857 ? -9.075 5.396 -46.564 1.00 47.56 857 LYS A N 1
ATOM 7160 C CA . LYS A 1 857 ? -9.192 3.942 -46.371 1.00 47.56 857 LYS A CA 1
ATOM 7161 C C . LYS A 1 857 ? -8.419 3.418 -45.153 1.00 47.56 857 LYS A C 1
ATOM 7163 O O . LYS A 1 857 ? -8.861 2.450 -44.545 1.00 47.56 857 LYS A O 1
ATOM 7168 N N . ASN A 1 858 ? -7.309 4.063 -44.780 1.00 39.34 858 ASN A N 1
ATOM 7169 C CA . ASN A 1 858 ? -6.467 3.662 -43.642 1.00 39.34 858 ASN A CA 1
ATOM 7170 C C . ASN A 1 858 ? -6.911 4.282 -42.305 1.00 39.34 858 ASN A C 1
ATOM 7172 O O . ASN A 1 858 ? -6.574 3.753 -41.251 1.00 39.34 858 ASN A O 1
ATOM 7176 N N . PHE A 1 859 ? -7.681 5.375 -42.344 1.00 42.56 859 PHE A N 1
ATOM 7177 C CA . PHE A 1 859 ? -8.175 6.095 -41.161 1.00 42.56 859 PHE A CA 1
ATOM 7178 C C . PHE A 1 859 ? -9.713 6.090 -41.043 1.00 42.56 859 PHE A C 1
ATOM 7180 O O . PHE A 1 859 ? -10.284 6.881 -40.291 1.00 42.56 859 PHE A O 1
ATOM 7187 N N . ARG A 1 860 ? -10.394 5.199 -41.778 1.00 43.34 860 ARG A N 1
ATOM 7188 C CA . ARG A 1 860 ? -11.865 5.128 -41.877 1.00 43.34 860 ARG A CA 1
ATOM 7189 C C . ARG A 1 860 ? -12.553 4.987 -40.512 1.00 43.34 860 ARG A C 1
ATOM 7191 O O . ARG A 1 860 ? -13.509 5.701 -40.234 1.00 43.34 860 ARG A O 1
ATOM 7198 N N . ASP A 1 861 ? -11.980 4.171 -39.629 1.00 40.94 861 ASP A N 1
ATOM 7199 C CA . ASP A 1 861 ? -12.515 3.891 -38.287 1.00 40.94 861 ASP A CA 1
ATOM 7200 C C . ASP A 1 861 ? -12.441 5.094 -37.323 1.00 40.94 861 ASP A C 1
ATOM 7202 O O . ASP A 1 861 ? -13.162 5.135 -36.326 1.00 40.94 861 ASP A O 1
ATOM 7206 N N . ILE A 1 862 ? -11.573 6.073 -37.611 1.00 38.50 862 ILE A N 1
ATOM 7207 C CA . ILE A 1 862 ? -11.405 7.307 -36.824 1.00 38.50 862 ILE A CA 1
ATOM 7208 C C . ILE A 1 862 ? -12.335 8.412 -37.347 1.00 38.50 862 ILE A C 1
ATOM 7210 O O . ILE A 1 862 ? -12.830 9.215 -36.564 1.00 38.50 862 ILE A O 1
ATOM 7214 N N . LEU A 1 863 ? -12.608 8.431 -38.655 1.00 41.25 863 LEU A N 1
ATOM 7215 C CA . LEU A 1 863 ? -13.385 9.481 -39.324 1.00 41.25 863 LEU A CA 1
ATOM 7216 C C . LEU A 1 863 ? -14.902 9.226 -39.340 1.00 41.25 863 LEU A C 1
ATOM 7218 O O . LEU A 1 863 ? -15.665 10.162 -39.546 1.00 41.25 863 LEU A O 1
ATOM 7222 N N . GLU A 1 864 ? -15.355 7.987 -39.125 1.00 42.47 864 GLU A N 1
ATOM 7223 C CA . GLU A 1 864 ? -16.789 7.643 -39.069 1.00 42.47 864 GLU A CA 1
ATOM 7224 C C . GLU A 1 864 ? -17.397 7.750 -37.650 1.00 42.47 864 GLU A C 1
ATOM 7226 O O . GLU A 1 864 ? -18.592 7.515 -37.476 1.00 42.47 864 GLU A O 1
ATOM 7231 N N . LYS A 1 865 ? -16.609 8.125 -36.626 1.00 37.56 865 LYS A N 1
ATOM 7232 C CA . LYS A 1 865 ? -17.059 8.263 -35.221 1.00 37.56 865 LYS A CA 1
ATOM 7233 C C . LYS A 1 865 ? -16.900 9.664 -34.600 1.00 37.56 865 LYS A C 1
ATOM 7235 O O . LYS A 1 865 ? -17.061 9.787 -33.386 1.00 37.56 865 LYS A O 1
ATOM 7240 N N . SER A 1 866 ? -16.632 10.702 -35.393 1.00 32.53 866 SER A N 1
ATOM 7241 C CA . SER A 1 866 ? -16.566 12.107 -34.943 1.00 32.53 866 SER A CA 1
ATOM 7242 C C . SER A 1 866 ? -17.587 12.988 -35.646 1.00 32.53 866 SER A C 1
ATOM 7244 O O . SER A 1 866 ? -17.489 13.075 -36.895 1.00 32.53 866 SER A O 1
#

Solvent-accessible surface area (backbone atoms only — not comparable to full-atom values): 47929 Å² total; per-residue (Å²): 127,56,71,63,39,50,54,51,50,50,51,53,46,65,71,33,78,72,45,44,90,52,72,32,79,43,60,47,81,73,45,75,90,38,90,63,33,87,83,41,48,70,62,36,50,49,54,35,38,76,71,45,32,27,73,50,71,46,78,76,50,101,55,28,36,34,39,25,39,18,82,55,33,53,44,55,65,59,58,77,71,63,82,70,81,93,69,65,91,70,52,63,64,56,51,56,54,51,53,54,49,50,53,49,33,49,70,66,46,37,56,64,80,63,70,68,51,88,76,53,82,69,52,57,56,56,51,30,60,58,45,53,75,30,43,47,41,23,41,73,88,68,48,78,55,93,73,92,42,62,60,60,51,50,56,62,48,58,76,73,55,88,58,46,47,37,37,35,37,39,31,56,68,31,47,40,63,72,59,51,50,48,52,45,48,54,53,45,44,50,32,29,78,71,66,74,36,88,43,52,64,46,63,44,40,48,59,48,54,67,55,72,58,58,90,46,92,49,81,75,52,32,58,57,54,50,42,50,51,52,50,62,74,41,42,69,60,43,52,48,38,75,74,35,96,84,56,38,33,33,40,34,40,34,67,46,44,51,36,46,90,55,92,63,60,52,66,66,44,50,53,64,57,55,70,69,47,59,63,54,34,31,36,41,33,36,42,47,73,56,64,61,52,31,70,29,72,45,80,86,47,73,84,75,69,56,72,36,58,28,37,38,40,36,41,62,46,45,50,64,52,51,80,56,51,59,60,52,48,47,52,52,22,55,76,73,73,41,62,90,44,43,66,51,51,54,51,46,42,62,75,54,63,59,59,60,50,36,49,41,60,55,47,49,53,52,61,38,50,76,82,42,66,62,87,76,51,85,42,62,43,50,51,52,50,52,37,50,33,62,74,48,76,66,37,66,67,53,49,52,49,24,26,51,50,32,40,45,60,42,75,36,80,64,87,76,57,44,48,58,43,41,80,37,43,68,35,52,47,52,40,67,59,24,69,67,49,30,21,41,31,41,19,49,50,54,47,50,48,31,66,67,52,52,75,81,51,43,67,81,37,47,27,70,76,30,51,66,27,47,61,27,34,53,46,64,35,64,74,41,70,71,44,42,54,34,42,51,59,34,30,53,50,16,58,73,73,30,52,60,38,12,30,24,48,30,29,45,57,47,30,61,58,78,51,70,72,58,33,53,55,35,45,55,54,47,51,52,54,49,55,52,47,58,68,61,63,77,57,92,70,59,69,69,58,50,45,45,51,41,44,29,52,51,28,35,32,54,16,34,35,62,65,68,40,86,60,28,34,59,52,48,48,51,43,40,72,75,32,64,65,44,35,34,23,50,51,11,43,48,32,42,32,48,64,40,43,83,42,67,41,67,65,57,76,61,56,64,61,84,60,77,68,65,51,68,54,40,48,30,53,38,52,41,60,58,46,45,60,79,70,54,70,91,83,63,70,83,51,61,51,30,48,71,48,51,47,46,45,50,52,48,49,55,60,48,60,61,36,68,88,43,75,90,47,50,66,62,48,55,55,45,46,54,50,46,53,48,44,54,74,76,34,52,94,44,48,55,70,72,52,52,42,48,46,52,47,51,45,48,24,64,75,69,67,46,78,41,69,60,44,54,46,53,50,61,58,48,25,64,75,39,52,39,40,64,55,68,73,66,54,58,94,79,83,63,96,70,96,70,74,64,19,49,49,56,49,30,49,49,53,25,51,50,43,66,73,69,51,59,96,57,67,60,90,59,78,92,33,76,81,58,48,63,68,59,52,40,55,44,37,68,50,71,67,58,36,33,55,83,74,48,63,72,44,78,93,70,59,43,77,64,56,56,50,53,41,51,45,44,47,49,37,55,49,55,57,54,69,68,51,85,59,80,84,74,70,56,70,68,55,52,51,48,48,54,52,54,62,70,64,58,79,49,72,68,56,45,50,47,46,47,66,63,46,50,63,73,44,41,84,67,63,78,76,111